Protein 4FKB (pdb70)

Radius of gyration: 30.32 Å; Cα contacts (8 Å, |Δi|>4): 1872; chains: 2; bounding box: 65×86×68 Å

Organism: Bacillus sp. (NCBI:txid1409)

CATH classification: 3.40.50.1820

InterPro domains:
  IPR029058 Alpha/Beta hydrolase fold [G3DSA:3.40.50.1820] (31-416)
  IPR029058 Alpha/Beta hydrolase fold [SSF53474] (33-397)
  IPR056304 Lipase-like, C-terminal domain [PF24708] (34-395)

Sequence (774 aa):
SLRANDAPIVLLHGFFTTGWGREEMMFGFKYWGGVRGDIEQWLNDNGYRTYTLAVGPLSSNWDRACEAYAQLVGGTVDYGAAHAAKHGHARFGRTYPGLLPELKRGGRIHIIAHSQGGQTARMLVSSLLENGSQEEREYAKAHNVSLSPLFEGGHHFVLSVTTIATPHDGTTLVNMVDFTDRFFDLLQKAVVLEAAAVASNVPYTSSEVYDFKLDQWGLRRQQPPGESFDHYFERLKRSPVWTSSTDTARYDLLSVSSGAEEKLNQQWVQASPPNTYYLSFSTERTYRGALTGNHYPELGMNAFSAVVVCAPFLGSYRNPTTLGIDDDRWLENDGIVNTVSMNGPKRRGSSDRIVPYDGTLKKGVWNDMGTYNVDHLEIIGVDPNPSSFDIRAFYLRRLAEQLASLRPSLRANDAPIVLLHGFTTGWGREEMMFGFKKYWGGVRGDIEEQWLLNDNGYRTYTLAVGPLSSSNWDRACEAYAQQLVGGTVDYGAAHAAKHGHARFGRRTYPGLLPELKKRRGGRIHIIAHSQQGGQTARMLVSSLLENGSQQEEREEYAKAHNVSLSPLFEEGGHHFVLSVTTIATPHDGTTLVNMMVVDDFTDRRFFDLQKAVLEAAAVASNVPYTSEVYDFKKLDDQWGLRRRQPGESFDHYFERLKRSPVWTSSTDTARYYDLSVVSSSGAEKKLNQQWVQASPPNTYYLSFSTERTYRGALTGNHHYPELLGMNAFSAVVCAPFLGSYRNPTLGIDDRWLENDGIVNTVSMNGPKRGSSDRIVPYDGTLKKKGVWNNDMMGTYNVVDHLEIIIGVDPNPSSFDIRRAFYLRLAEQQLASLRP

Solvent-accessible surface area: 28906 Å² total; per-residue (Å²): 112,159,121,40,13,121,15,10,5,0,0,0,2,0,7,11,0,6,14,69,164,32,0,136,32,34,32,8,8,0,10,80,70,31,30,0,17,74,28,0,53,99,70,54,41,116,5,52,29,0,15,0,0,0,0,0,4,1,32,0,0,0,2,7,0,25,4,13,0,6,17,33,63,2,16,6,2,17,6,18,3,50,138,26,0,0,30,45,104,20,64,98,49,130,17,72,6,59,94,13,142,230,40,46,113,0,2,0,0,0,2,2,1,0,0,0,0,0,4,6,0,0,8,0,0,41,92,8,14,114,108,4,86,101,62,10,185,83,101,140,58,76,53,12,64,1,0,88,12,72,59,51,11,0,4,0,0,0,0,0,0,0,0,0,1,0,0,0,4,23,66,17,147,52,6,39,59,65,4,0,40,6,0,46,27,2,0,129,43,10,95,3,38,24,108,58,76,40,139,65,63,13,2,22,4,21,2,52,2,12,65,30,130,17,48,139,58,12,18,0,45,106,4,0,67,84,0,23,170,8,20,0,4,20,0,46,5,0,3,51,30,14,1,15,8,71,1,0,59,108,6,1,104,107,0,88,20,6,94,69,0,17,1,0,0,1,5,0,27,22,8,118,156,10,112,163,90,3,24,23,71,35,46,168,41,12,6,75,34,0,25,117,40,2,0,61,42,0,0,47,55,84,38,117,126,77,37,2,61,71,163,10,0,56,0,0,0,1,0,0,12,24,0,0,37,0,0,74,62,35,24,90,24,150,48,18,106,82,98,54,86,26,75,80,18,16,0,1,36,14,29,76,61,75,6,0,6,15,0,0,0,0,4,28,74,13,131,106,18,92,5,102,49,11,0,38,84,0,1,74,28,1,8,38,6,181,64,114,162,114,42,12,125,19,24,5,0,0,0,3,0,7,8,0,5,14,72,166,29,0,133,26,39,43,7,9,0,10,82,69,30,25,0,19,76,41,0,37,105,63,52,47,133,1,39,30,0,14,0,0,0,0,0,5,1,32,0,2,0,2,5,0,33,4,11,0,9,21,30,63,1,18,4,2,18,4,20,6,65,153,52,61,16,45,43,104,16,77,95,45,129,15,70,4,51,85,13,126,178,63,26,50,0,2,0,0,0,2,2,2,0,0,0,0,0,4,6,0,6,4,0,3,53,82,7,14,116,105,4,59,92,61,9,157,83,102,142,61,78,45,11,74,1,0,96,12,74,73,75,8,1,1,0,0,0,0,0,0,0,0,0,2,0,0,0,4,26,70,23,144,82,7,36,55,79,4,0,42,5,0,50,30,3,0,137,40,9,94,4,41,25,110,56,64,52,147,61,85,10,4,22,4,18,2,66,7,33,61,33,146,25,66,133,65,11,16,0,43,108,5,0,66,76,0,25,173,6,55,0,3,88,31,84,5,0,2,80,69,15,2,17,8,79,1,0,60,131,6,1,113,100,0,89,22,1,89,67,0,16,1,0,0,8,4,0,27,19,9,14,132,10,47,89,97,17,26,20,26,26,16,30,46,11,6,76,35,0,24,116,38,2,0,61,48,0,0,48,56,95,37,109,131,85,27,2,53,88,133,6,0,56,0,0,0,1,0,1,11,34,0,0,36,0,0,74,53,26,27,95,24,153,44,12,107,86,94,53,88,27,74,101,19,20,0,0,36,24,28,76,64,76,6,0,6,15,0,0,0,0,4,27,76,12,128,101,16,89,5,110,28,4,0,30,127,2,1,31,48,0,7,32,6,189,100

Foldseek 3Di:
DDFAFLAAEEEAEALAAADCPFLVRQHLQAGPNDHLCVLCVVVPRHYYYDTAQSKFFLLQRLQSVVCQAQWAWRASAPVVCVVLVWARTADTHGHPHNVLVPAAAHEYEYEEQRLLSVLVNQLLQAAAAVVRVVVCVVVVHDGDNSRVHPRHRYAAYEYEAYQLLAFCCLVDPPSLVLVLVVVQVLSVLSVHHQQAQAQDQRGFSRVVRQPAGAHSRGGNVRRSVVVSVGCCNVPCRTSSVCRHNVNSLVSQLRRAADQNYFYEWEFEFAWDADPPPLFTAGHPQQRVSLRPPPLNCQRDDADVVVPRDSQQRTAQSTHRRVSTQHRDRNHPAAGDDADPDTHGRHYHYPYYYHHHSSVQSNSGPDPVDPNSVVSVVVSVVVSRDND/DDFADQAAEEEAEALAADACPFLVRQHLQAGPNDHQCVLCVVVPHHYYYDDAQSKFFLLQRLLRVVCQAQWFWRASFPVVCVVLVWARTAGTHGHPHNCLVVPHAYEYEYEEQRLLSVLVNQLLQAAAAPRRVVVCVVVVHDGDNSRHHPGDHYQAYEYEAYQLLAFCLLVDVPSLVLVLVVVQVLSVLSVHHQQDQDPDQRGFSRVVRQPAGQDRVGGNVRSSVVVCVGCSNVPCRTSSVCRHSVNSLVSQLRRAFDQNYFYEWEFEFAWDQDDPPRFTAGHPQQPPSLRPPPLNCQRPDADVVVPRHNQQRTAQSHHGRVSTQHNDRNHPAAGDDADPDTHGRHYHYPYYYHHHSSCLSNSGPDPVDPNSCVSNVVSVVVSRDND

B-factor: mean 15.1, std 11.6, range [3.31, 125.39]

Structure (mmCIF, N/CA/C/O backbone):
data_4FKB
#
_entry.id   4FKB
#
_cell.length_a   117.824
_cell.length_b   81.001
_cell.length_c   99.529
_cell.angle_alpha   90.00
_cell.angle_beta   96.69
_cell.angle_gamma   90.00
#
_symmetry.space_group_name_H-M   'C 1 2 1'
#
loop_
_entity.id
_entity.type
_entity.pdbx_description
1 polymer 'Thermostable organic solvent tolerant lipase'
2 non-polymer 'ZINC ION'
3 non-polymer GLYCEROL
4 non-polymer 'SODIUM ION'
5 non-polymer 'CHLORIDE ION'
6 non-polymer 'CALCIUM ION'
7 water water
#
loop_
_atom_site.group_PDB
_atom_site.id
_atom_site.type_symbol
_atom_site.label_atom_id
_atom_site.label_alt_id
_atom_site.label_comp_id
_atom_site.label_asym_id
_atom_site.label_entity_id
_atom_site.label_seq_id
_atom_site.pdbx_PDB_ins_code
_atom_site.Cartn_x
_atom_site.Cartn_y
_atom_site.Cartn_z
_atom_site.occupancy
_atom_site.B_iso_or_equiv
_atom_site.auth_seq_id
_atom_site.auth_comp_id
_atom_site.auth_asym_id
_atom_site.auth_atom_id
_atom_site.pdbx_PDB_model_num
ATOM 1 N N . SER A 1 2 ? 6.254 -49.697 41.115 1.00 30.73 2 SER A N 1
ATOM 2 C CA . SER A 1 2 ? 7.736 -49.767 41.265 1.00 24.22 2 SER A CA 1
ATOM 3 C C . SER A 1 2 ? 8.120 -49.628 42.741 1.00 22.43 2 SER A C 1
ATOM 4 O O . SER A 1 2 ? 7.339 -49.175 43.584 1.00 27.36 2 SER A O 1
ATOM 7 N N . LEU A 1 3 ? 9.348 -50.035 43.033 1.00 19.21 3 LEU A N 1
ATOM 8 C CA . LEU A 1 3 ? 9.916 -49.953 44.369 1.00 18.77 3 LEU A CA 1
ATOM 9 C C . LEU A 1 3 ? 10.516 -48.572 44.576 1.00 17.92 3 LEU A C 1
ATOM 10 O O . LEU A 1 3 ? 11.041 -47.943 43.659 1.00 21.64 3 LEU A O 1
ATOM 15 N N . ARG A 1 4 ? 10.378 -48.097 45.808 1.00 16.14 4 ARG A N 1
ATOM 16 C CA . ARG A 1 4 ? 11.040 -46.859 46.196 1.00 16.01 4 ARG A CA 1
ATOM 17 C C . ARG A 1 4 ? 12.565 -47.141 46.361 1.00 14.95 4 ARG A C 1
ATOM 18 O O . ARG A 1 4 ? 12.939 -48.155 47.048 1.00 15.82 4 ARG A O 1
ATOM 26 N N . ALA A 1 5 ? 13.453 -46.281 45.836 1.00 13.70 5 ALA A N 1
ATOM 27 C CA . ALA A 1 5 ? 14.909 -46.496 45.925 1.00 12.87 5 ALA A CA 1
ATOM 28 C C . ALA A 1 5 ? 15.593 -45.251 46.517 1.00 14.64 5 ALA A C 1
ATOM 29 O O . ALA A 1 5 ? 16.822 -45.242 46.687 1.00 17.68 5 ALA A O 1
ATOM 31 N N . ASN A 1 6 ? 14.815 -44.236 46.867 1.00 13.18 6 ASN A N 1
ATOM 32 C CA . ASN A 1 6 ? 15.465 -43.058 47.515 1.00 14.01 6 ASN A CA 1
ATOM 33 C C . ASN A 1 6 ? 14.394 -42.394 48.364 1.00 14.86 6 ASN A C 1
ATOM 34 O O . ASN A 1 6 ? 13.156 -42.639 48.153 1.00 17.26 6 ASN A O 1
ATOM 39 N N . ASP A 1 7 ? 14.825 -41.515 49.275 1.00 15.19 7 ASP A N 1
ATOM 40 C CA . ASP A 1 7 ? 13.911 -40.814 50.190 1.00 17.47 7 ASP A CA 1
ATOM 41 C C . ASP A 1 7 ? 13.915 -39.314 49.899 1.00 16.24 7 ASP A C 1
ATOM 42 O O . ASP A 1 7 ? 13.489 -38.525 50.772 1.00 19.11 7 ASP A O 1
ATOM 47 N N . ALA A 1 8 ? 14.311 -38.871 48.717 1.00 15.84 8 ALA A N 1
ATOM 48 C CA . ALA A 1 8 ? 14.549 -37.411 48.440 1.00 15.13 8 ALA A CA 1
ATOM 49 C C . ALA A 1 8 ? 13.184 -36.709 48.297 1.00 14.31 8 ALA A C 1
ATOM 50 O O . ALA A 1 8 ? 12.242 -37.223 47.617 1.00 13.74 8 ALA A O 1
ATOM 52 N N . PRO A 1 9 ? 12.975 -35.576 49.019 1.00 14.49 9 PRO A N 1
ATOM 53 C CA . PRO A 1 9 ? 11.687 -34.856 48.718 1.00 13.42 9 PRO A CA 1
ATOM 54 C C . PRO A 1 9 ? 11.723 -34.157 47.389 1.00 11.68 9 PRO A C 1
ATOM 55 O O . PRO A 1 9 ? 12.773 -33.996 46.780 1.00 13.74 9 PRO A O 1
ATOM 59 N N . ILE A 1 10 ? 10.551 -33.793 46.948 1.00 11.52 10 ILE A N 1
ATOM 60 C CA . ILE A 1 10 ? 10.340 -33.077 45.658 1.00 10.33 10 ILE A CA 1
ATOM 61 C C . ILE A 1 10 ? 10.292 -31.602 46.007 1.00 10.13 10 ILE A C 1
ATOM 62 O O . ILE A 1 10 ? 9.698 -31.185 47.014 1.00 11.41 10 ILE A O 1
ATOM 67 N N . VAL A 1 11 ? 10.881 -30.788 45.137 1.00 9.05 11 VAL A N 1
ATOM 68 C CA . VAL A 1 11 ? 10.858 -29.319 45.278 1.00 9.78 11 VAL A CA 1
ATOM 69 C C . VAL A 1 11 ? 10.315 -28.759 43.937 1.00 8.88 11 VAL A C 1
ATOM 70 O O . VAL A 1 11 ? 10.874 -29.049 42.888 1.00 8.54 11 VAL A O 1
ATOM 74 N N . LEU A 1 12 ? 9.201 -28.015 44.005 1.00 8.59 12 LEU A N 1
ATOM 75 C CA . LEU A 1 12 ? 8.524 -27.414 42.834 1.00 7.94 12 LEU A CA 1
ATOM 76 C C . LEU A 1 12 ? 9.081 -26.051 42.530 1.00 7.15 12 LEU A C 1
ATOM 77 O O . LEU A 1 12 ? 9.254 -25.214 43.426 1.00 8.93 12 LEU A O 1
ATOM 82 N N . LEU A 1 13 ? 9.287 -25.789 41.235 1.00 7.27 13 LEU A N 1
ATOM 83 C CA . LEU A 1 13 ? 9.900 -24.489 40.838 1.00 6.99 13 LEU A CA 1
ATOM 84 C C . LEU A 1 13 ? 9.234 -23.958 39.584 1.00 7.21 13 LEU A C 1
ATOM 85 O O . LEU A 1 13 ? 9.318 -24.564 38.495 1.00 7.79 13 LEU A O 1
ATOM 90 N N . HIS A 1 14 ? 8.594 -22.787 39.734 1.00 6.78 14 HIS A N 1
ATOM 91 C CA . HIS A 1 14 ? 7.829 -22.099 38.671 1.00 5.90 14 HIS A CA 1
ATOM 92 C C . HIS A 1 14 ? 8.752 -21.413 37.618 1.00 6.76 14 HIS A C 1
ATOM 93 O O . HIS A 1 14 ? 10.008 -21.345 37.733 1.00 6.36 14 HIS A O 1
ATOM 100 N N . GLY A 1 15 ? 8.072 -20.856 36.578 1.00 6.24 15 GLY A N 1
ATOM 101 C CA . GLY A 1 15 ? 8.746 -20.180 35.474 1.00 6.51 15 GLY A CA 1
ATOM 102 C C . GLY A 1 15 ? 8.748 -18.690 35.603 1.00 5.75 15 GLY A C 1
ATOM 103 O O . GLY A 1 15 ? 9.006 -18.096 36.666 1.00 6.98 15 GLY A O 1
ATOM 104 N N . PHE A 1 16 ? 8.467 -18.007 34.474 1.00 5.85 16 PHE A N 1
ATOM 105 C CA A PHE A 1 16 ? 8.527 -16.555 34.452 0.50 6.05 16 PHE A CA 1
ATOM 106 C CA B PHE A 1 16 ? 8.494 -16.537 34.362 0.50 6.74 16 PHE A CA 1
ATOM 107 C C . PHE A 1 16 ? 7.217 -15.931 34.923 1.00 7.47 16 PHE A C 1
ATOM 108 O O . PHE A 1 16 ? 7.083 -14.681 34.992 1.00 7.78 16 PHE A O 1
ATOM 123 N N . THR A 1 17 ? 6.263 -16.751 35.359 1.00 7.75 17 THR A N 1
ATOM 124 C CA A THR A 1 17 ? 5.347 -16.261 36.399 0.50 8.47 17 THR A CA 1
ATOM 125 C CA B THR A 1 17 ? 5.176 -16.372 36.304 0.50 8.22 17 THR A CA 1
ATOM 126 C C . THR A 1 17 ? 5.390 -17.311 37.496 1.00 6.93 17 THR A C 1
ATOM 127 O O . THR A 1 17 ? 5.892 -18.451 37.323 1.00 7.90 17 THR A O 1
ATOM 134 N N . GLY A 1 18 ? 4.908 -16.946 38.690 1.00 8.69 18 GLY A N 1
ATOM 135 C CA . GLY A 1 18 ? 4.998 -17.886 39.832 1.00 8.46 18 GLY A CA 1
ATOM 136 C C . GLY A 1 18 ? 5.134 -17.149 41.107 1.00 8.94 18 GLY A C 1
ATOM 137 O O . GLY A 1 18 ? 5.623 -16.029 41.153 1.00 9.57 18 GLY A O 1
ATOM 138 N N . TRP A 1 19 ? 4.646 -17.826 42.184 1.00 9.34 19 TRP A N 1
ATOM 139 C CA . TRP A 1 19 ? 4.455 -17.060 43.457 1.00 8.44 19 TRP A CA 1
ATOM 140 C C . TRP A 1 19 ? 4.289 -18.103 44.543 1.00 9.11 19 TRP A C 1
ATOM 141 O O . TRP A 1 19 ? 3.983 -19.295 44.282 1.00 9.70 19 TRP A O 1
ATOM 152 N N . GLY A 1 20 ? 4.525 -17.672 45.779 1.00 9.81 20 GLY A N 1
ATOM 153 C CA . GLY A 1 20 ? 4.481 -18.603 46.910 1.00 10.55 20 GLY A CA 1
ATOM 154 C C . GLY A 1 20 ? 3.064 -19.008 47.307 1.00 9.99 20 GLY A C 1
ATOM 155 O O . GLY A 1 20 ? 2.056 -18.440 46.873 1.00 10.88 20 GLY A O 1
ATOM 156 N N . ARG A 1 21 ? 3.016 -20.043 48.162 1.00 10.18 21 ARG A N 1
ATOM 157 C CA . ARG A 1 21 ? 1.756 -20.649 48.521 1.00 11.92 21 ARG A CA 1
ATOM 158 C C . ARG A 1 21 ? 0.739 -19.729 49.180 1.00 11.48 21 ARG A C 1
ATOM 159 O O . ARG A 1 21 ? -0.500 -19.905 49.054 1.00 14.30 21 ARG A O 1
ATOM 167 N N . GLU A 1 22 ? 1.263 -18.707 49.864 1.00 12.82 22 GLU A N 1
ATOM 168 C CA . GLU A 1 22 ? 0.356 -17.741 50.496 1.00 12.95 22 GLU A CA 1
ATOM 169 C C . GLU A 1 22 ? 0.019 -16.531 49.641 1.00 12.75 22 GLU A C 1
ATOM 170 O O . GLU A 1 22 ? -0.843 -15.721 50.007 1.00 15.45 22 GLU A O 1
ATOM 176 N N . GLU A 1 23 ? 0.658 -16.393 48.481 1.00 10.60 23 GLU A N 1
ATOM 177 C CA . GLU A 1 23 ? 0.364 -15.304 47.571 1.00 10.39 23 GLU A CA 1
ATOM 178 C C . GLU A 1 23 ? -0.849 -15.590 46.721 1.00 9.49 23 GLU A C 1
ATOM 179 O O . GLU A 1 23 ? -1.375 -16.711 46.750 1.00 10.52 23 GLU A O 1
ATOM 185 N N . MET A 1 24 ? -1.284 -14.574 45.971 1.00 11.01 24 MET A N 1
ATOM 186 C CA A MET A 1 24 ? -2.387 -14.693 44.988 0.50 10.45 24 MET A CA 1
ATOM 187 C CA B MET A 1 24 ? -2.371 -14.761 44.968 0.50 10.19 24 MET A CA 1
ATOM 188 C C . MET A 1 24 ? -3.661 -15.221 45.649 1.00 11.53 24 MET A C 1
ATOM 189 O O . MET A 1 24 ? -4.398 -15.989 45.020 1.00 11.97 24 MET A O 1
ATOM 198 N N . PHE A 1 25 ? -3.872 -14.770 46.911 1.00 11.50 25 PHE A N 1
ATOM 199 C CA . PHE A 1 25 ? -5.074 -15.203 47.649 1.00 12.04 25 PHE A CA 1
ATOM 200 C C . PHE A 1 25 ? -5.184 -16.706 47.723 1.00 12.39 25 PHE A C 1
ATOM 201 O O . PHE A 1 25 ? -6.312 -17.258 47.897 1.00 15.63 25 PHE A O 1
ATOM 209 N N . GLY A 1 26 ? -4.047 -17.394 47.755 1.00 10.53 26 GLY A N 1
ATOM 210 C CA . GLY A 1 26 ? -4.005 -18.870 47.920 1.00 12.63 26 GLY A CA 1
ATOM 211 C C . GLY A 1 26 ? -4.203 -19.647 46.602 1.00 11.31 26 GLY A C 1
ATOM 212 O O . GLY A 1 26 ? -4.172 -20.885 46.632 1.00 13.58 26 GLY A O 1
ATOM 213 N N . PHE A 1 27 ? -4.480 -18.941 45.456 1.00 12.30 27 PHE A N 1
ATOM 214 C CA . PHE A 1 27 ? -4.566 -19.686 44.158 1.00 10.74 27 PHE A CA 1
ATOM 215 C C . PHE A 1 27 ? -3.193 -20.155 43.836 1.00 10.23 27 PHE A C 1
ATOM 216 O O . PHE A 1 27 ? -2.255 -19.357 43.786 1.00 11.02 27 PHE A O 1
ATOM 224 N N . LYS A 1 28 ? -3.051 -21.467 43.712 1.00 11.09 28 LYS A N 1
ATOM 225 C CA . LYS A 1 28 ? -1.714 -22.031 43.592 1.00 10.28 28 LYS A CA 1
ATOM 226 C C . LYS A 1 28 ? -1.188 -21.994 42.143 1.00 8.83 28 LYS A C 1
ATOM 227 O O . LYS A 1 28 ? -1.897 -22.359 41.202 1.00 10.33 28 LYS A O 1
ATOM 233 N N . TYR A 1 29 ? 0.083 -21.602 41.955 1.00 8.73 29 TYR A N 1
ATOM 234 C CA . TYR A 1 29 ? 0.684 -21.779 40.627 1.00 7.73 29 TYR A CA 1
ATOM 235 C C . TYR A 1 29 ? 0.679 -23.250 40.278 1.00 8.24 29 TYR A C 1
ATOM 236 O O . TYR A 1 29 ? 0.358 -23.688 39.150 1.00 8.99 29 TYR A O 1
ATOM 245 N N . TRP A 1 30 ? 1.093 -24.101 41.277 1.00 7.66 30 TRP A N 1
ATOM 246 C CA . TRP A 1 30 ? 1.145 -25.548 41.048 1.00 8.75 30 TRP A CA 1
ATOM 247 C C . TRP A 1 30 ? -0.222 -26.101 41.361 1.00 8.16 30 TRP A C 1
ATOM 248 O O . TRP A 1 30 ? -0.487 -26.618 42.464 1.00 9.31 30 TRP A O 1
ATOM 259 N N . GLY A 1 31 ? -1.161 -26.022 40.410 1.00 9.35 31 GLY A N 1
ATOM 260 C CA . GLY A 1 31 ? -2.496 -26.662 40.481 1.00 10.18 31 GLY A CA 1
ATOM 261 C C . GLY A 1 31 ? -3.593 -25.747 40.058 1.00 10.16 31 GLY A C 1
ATOM 262 O O . GLY A 1 31 ? -4.627 -26.254 39.525 1.00 11.59 31 GLY A O 1
ATOM 263 N N . GLY A 1 32 ? -3.478 -24.460 40.302 1.00 9.85 32 GLY A N 1
ATOM 264 C CA . GLY A 1 32 ? -4.427 -23.477 39.754 1.00 10.36 32 GLY A CA 1
ATOM 265 C C . GLY A 1 32 ? -5.864 -23.825 40.031 1.00 11.01 32 GLY A C 1
ATOM 266 O O . GLY A 1 32 ? -6.310 -24.014 41.193 1.00 13.72 32 GLY A O 1
ATOM 267 N N . VAL A 1 33 ? -6.699 -23.814 39.004 1.00 10.78 33 VAL A N 1
ATOM 268 C CA . VAL A 1 33 ? -8.133 -24.116 39.198 1.00 13.26 33 VAL A CA 1
ATOM 269 C C . VAL A 1 33 ? -8.367 -25.587 39.499 1.00 12.72 33 VAL A C 1
ATOM 270 O O . VAL A 1 33 ? -9.541 -25.962 39.816 1.00 16.81 33 VAL A O 1
ATOM 274 N N . ARG A 1 34 ? -7.390 -26.487 39.322 1.00 13.34 34 ARG A N 1
ATOM 275 C CA . ARG A 1 34 ? -7.568 -27.949 39.493 1.00 14.27 34 ARG A CA 1
ATOM 276 C C . ARG A 1 34 ? -7.312 -28.350 40.975 1.00 15.54 34 ARG A C 1
ATOM 277 O O . ARG A 1 34 ? -7.801 -29.403 41.353 1.00 18.62 34 ARG A O 1
ATOM 285 N N . GLY A 1 35 ? -6.622 -27.532 41.765 1.00 16.76 35 GLY A N 1
ATOM 286 C CA . GLY A 1 35 ? -6.344 -27.929 43.160 1.00 16.75 35 GLY A CA 1
ATOM 287 C C . GLY A 1 35 ? -4.895 -27.503 43.532 1.00 13.61 35 GLY A C 1
ATOM 288 O O . GLY A 1 35 ? -4.355 -26.542 42.989 1.00 16.14 35 GLY A O 1
ATOM 289 N N . ASP A 1 36 ? -4.279 -28.293 44.379 1.00 13.70 36 ASP A N 1
ATOM 290 C CA . ASP A 1 36 ? -3.014 -28.008 45.019 1.00 12.82 36 ASP A CA 1
ATOM 291 C C . ASP A 1 36 ? -2.116 -29.249 44.807 1.00 12.03 36 ASP A C 1
ATOM 292 O O . ASP A 1 36 ? -2.195 -30.262 45.559 1.00 13.78 36 ASP A O 1
ATOM 297 N N . ILE A 1 37 ? -1.248 -29.222 43.780 1.00 10.78 37 ILE A N 1
ATOM 298 C CA . ILE A 1 37 ? -0.408 -30.343 43.448 1.00 11.25 37 ILE A CA 1
ATOM 299 C C . ILE A 1 37 ? 0.517 -30.730 44.601 1.00 11.92 37 ILE A C 1
ATOM 300 O O . ILE A 1 37 ? 0.735 -31.931 44.888 1.00 12.18 37 ILE A O 1
ATOM 305 N N . GLU A 1 38 ? 1.119 -29.760 45.254 1.00 11.48 38 GLU A N 1
ATOM 306 C CA . GLU A 1 38 ? 1.985 -30.072 46.421 1.00 11.96 38 GLU A CA 1
ATOM 307 C C . GLU A 1 38 ? 1.183 -30.854 47.452 1.00 13.29 38 GLU A C 1
ATOM 308 O O . GLU A 1 38 ? 1.725 -31.830 48.014 1.00 14.01 38 GLU A O 1
ATOM 314 N N . GLN A 1 39 ? -0.063 -30.452 47.733 1.00 11.85 39 GLN A N 1
ATOM 315 C CA . GLN A 1 39 ? -0.860 -31.228 48.721 1.00 14.04 39 GLN A CA 1
ATOM 316 C C . GLN A 1 39 ? -1.170 -32.665 48.230 1.00 14.70 39 GLN A C 1
ATOM 317 O O . GLN A 1 39 ? -1.147 -33.592 49.047 1.00 16.49 39 GLN A O 1
ATOM 323 N N . TRP A 1 40 ? -1.484 -32.842 46.950 1.00 14.12 40 TRP A N 1
ATOM 324 C CA . TRP A 1 40 ? -1.731 -34.199 46.408 1.00 15.87 40 TRP A CA 1
ATOM 325 C C . TRP A 1 40 ? -0.538 -35.057 46.661 1.00 14.97 40 TRP A C 1
ATOM 326 O O . TRP A 1 40 ? -0.629 -36.198 47.094 1.00 16.39 40 TRP A O 1
ATOM 337 N N . LEU A 1 41 ? 0.664 -34.533 46.382 1.00 13.01 41 LEU A N 1
ATOM 338 C CA . LEU A 1 41 ? 1.898 -35.342 46.541 1.00 14.38 41 LEU A CA 1
ATOM 339 C C . LEU A 1 41 ? 2.084 -35.621 48.024 1.00 14.23 41 LEU A C 1
ATOM 340 O O . LEU A 1 41 ? 2.260 -36.833 48.366 1.00 16.40 41 LEU A O 1
ATOM 345 N N . ASN A 1 42 ? 2.009 -34.594 48.916 1.00 12.55 42 ASN A N 1
ATOM 346 C CA . ASN A 1 42 ? 2.180 -34.886 50.358 1.00 13.32 42 ASN A CA 1
ATOM 347 C C . ASN A 1 42 ? 1.182 -35.925 50.785 1.00 14.86 42 ASN A C 1
ATOM 348 O O . ASN A 1 42 ? 1.545 -36.854 51.598 1.00 17.76 42 ASN A O 1
ATOM 353 N N . ASP A 1 43 ? -0.064 -35.788 50.387 1.00 15.51 43 ASP A N 1
ATOM 354 C CA . ASP A 1 43 ? -1.166 -36.675 50.890 1.00 16.96 43 ASP A CA 1
ATOM 355 C C . ASP A 1 43 ? -0.968 -38.118 50.473 1.00 17.53 43 ASP A C 1
ATOM 356 O O . ASP A 1 43 ? -1.501 -38.978 51.125 1.00 19.86 43 ASP A O 1
ATOM 361 N N . ASN A 1 44 ? -0.229 -38.348 49.394 1.00 16.59 44 ASN A N 1
ATOM 362 C CA . ASN A 1 44 ? 0.039 -39.667 48.850 1.00 15.72 44 ASN A CA 1
ATOM 363 C C . ASN A 1 44 ? 1.430 -40.126 49.259 1.00 17.22 44 ASN A C 1
ATOM 364 O O . ASN A 1 44 ? 1.990 -41.123 48.673 1.00 20.27 44 ASN A O 1
ATOM 369 N N . GLY A 1 45 ? 2.060 -39.405 50.194 1.00 16.99 45 GLY A N 1
ATOM 370 C CA . GLY A 1 45 ? 3.361 -39.870 50.742 1.00 17.90 45 GLY A CA 1
ATOM 371 C C . GLY A 1 45 ? 4.626 -39.468 50.050 1.00 16.73 45 GLY A C 1
ATOM 372 O O . GLY A 1 45 ? 5.676 -40.063 50.280 1.00 19.19 45 GLY A O 1
ATOM 373 N N . TYR A 1 46 ? 4.487 -38.506 49.149 1.00 15.91 46 TYR A N 1
ATOM 374 C CA . TYR A 1 46 ? 5.633 -37.902 48.469 1.00 16.62 46 TYR A CA 1
ATOM 375 C C . TYR A 1 46 ? 5.938 -36.505 49.065 1.00 14.49 46 TYR A C 1
ATOM 376 O O . TYR A 1 46 ? 5.258 -35.528 48.681 1.00 16.62 46 TYR A O 1
ATOM 385 N N . ARG A 1 47 ? 6.911 -36.395 49.997 1.00 14.35 47 ARG A N 1
ATOM 386 C CA . ARG A 1 47 ? 7.092 -35.111 50.669 1.00 14.49 47 ARG A CA 1
ATOM 387 C C . ARG A 1 47 ? 7.542 -34.064 49.641 1.00 13.78 47 ARG A C 1
ATOM 388 O O . ARG A 1 47 ? 8.428 -34.362 48.885 1.00 15.62 47 ARG A O 1
ATOM 396 N N . THR A 1 48 ? 6.838 -32.920 49.625 1.00 13.60 48 THR A N 1
ATOM 397 C CA . THR A 1 48 ? 7.030 -31.988 48.534 1.00 11.38 48 THR A CA 1
ATOM 398 C C . THR A 1 48 ? 7.004 -30.576 49.109 1.00 12.38 48 THR A C 1
ATOM 399 O O . THR A 1 48 ? 6.155 -30.294 50.031 1.00 12.31 48 THR A O 1
ATOM 403 N N . TYR A 1 49 ? 7.887 -29.697 48.607 1.00 10.73 49 TYR A N 1
ATOM 404 C CA . TYR A 1 49 ? 7.894 -28.317 48.995 1.00 9.40 49 TYR A CA 1
ATOM 405 C C . TYR A 1 49 ? 7.828 -27.470 47.735 1.00 9.68 49 TYR A C 1
ATOM 406 O O . TYR A 1 49 ? 8.104 -27.982 46.645 1.00 11.00 49 TYR A O 1
ATOM 415 N N . THR A 1 50 ? 7.631 -26.171 47.930 1.00 10.05 50 THR A N 1
ATOM 416 C CA . THR A 1 50 ? 7.517 -25.215 46.782 1.00 8.47 50 THR A CA 1
ATOM 417 C C . THR A 1 50 ? 8.484 -24.096 47.017 1.00 9.12 50 THR A C 1
ATOM 418 O O . THR A 1 50 ? 8.520 -23.440 48.092 1.00 11.47 50 THR A O 1
ATOM 422 N N . LEU A 1 51 ? 9.233 -23.736 45.937 1.00 9.76 51 LEU A N 1
ATOM 423 C CA . LEU A 1 51 ? 10.081 -22.522 45.970 1.00 8.38 51 LEU A CA 1
ATOM 424 C C . LEU A 1 51 ? 9.353 -21.367 45.273 1.00 9.42 51 LEU A C 1
ATOM 425 O O . LEU A 1 51 ? 8.471 -21.586 44.439 1.00 9.91 51 LEU A O 1
ATOM 430 N N . ALA A 1 52 ? 9.689 -20.109 45.628 1.00 8.40 52 ALA A N 1
ATOM 431 C CA . ALA A 1 52 ? 9.115 -18.961 44.979 1.00 8.71 52 ALA A CA 1
ATOM 432 C C . ALA A 1 52 ? 10.211 -17.986 44.815 1.00 8.40 52 ALA A C 1
ATOM 433 O O . ALA A 1 52 ? 10.728 -17.414 45.825 1.00 11.08 52 ALA A O 1
ATOM 435 N N . VAL A 1 53 ? 10.643 -17.764 43.581 1.00 7.35 53 VAL A N 1
ATOM 436 C CA . VAL A 1 53 ? 11.834 -16.940 43.307 1.00 7.88 53 VAL A CA 1
ATOM 437 C C . VAL A 1 53 ? 11.377 -15.792 42.365 1.00 6.89 53 VAL A C 1
ATOM 438 O O . VAL A 1 53 ? 10.210 -15.784 41.895 1.00 7.75 53 VAL A O 1
ATOM 442 N N . GLY A 1 54 ? 12.262 -14.854 42.055 1.00 7.70 54 GLY A N 1
ATOM 443 C CA . GLY A 1 54 ? 11.778 -13.752 41.178 1.00 6.48 54 GLY A CA 1
ATOM 444 C C . GLY A 1 54 ? 11.320 -14.268 39.810 1.00 6.66 54 GLY A C 1
ATOM 445 O O . GLY A 1 54 ? 12.101 -14.889 39.066 1.00 7.80 54 GLY A O 1
ATOM 446 N N . PRO A 1 55 ? 10.038 -14.025 39.414 1.00 6.47 55 PRO A N 1
ATOM 447 C CA . PRO A 1 55 ? 9.584 -14.547 38.138 1.00 7.46 55 PRO A CA 1
ATOM 448 C C . PRO A 1 55 ? 10.321 -13.944 36.939 1.00 6.42 55 PRO A C 1
ATOM 449 O O . PRO A 1 55 ? 10.525 -14.647 35.943 1.00 7.22 55 PRO A O 1
ATOM 453 N N . LEU A 1 56 ? 10.682 -12.665 37.025 1.00 6.26 56 LEU A N 1
ATOM 454 C CA . LEU A 1 56 ? 11.279 -11.971 35.864 1.00 6.93 56 LEU A CA 1
ATOM 455 C C . LEU A 1 56 ? 12.778 -11.915 35.971 1.00 6.66 56 LEU A C 1
ATOM 456 O O . LEU A 1 56 ? 13.423 -11.380 35.050 1.00 6.76 56 LEU A O 1
ATOM 461 N N . SER A 1 57 ? 13.395 -12.391 37.016 1.00 6.24 57 SER A N 1
ATOM 462 C CA . SER A 1 57 ? 14.824 -12.262 37.281 1.00 6.64 57 SER A CA 1
ATOM 463 C C . SER A 1 57 ? 15.616 -13.271 36.403 1.00 6.22 57 SER A C 1
ATOM 464 O O . SER A 1 57 ? 15.007 -14.243 35.928 1.00 7.04 57 SER A O 1
ATOM 467 N N . SER A 1 58 ? 16.913 -13.098 36.221 1.00 6.56 58 SER A N 1
ATOM 468 C CA . SER A 1 58 ? 17.710 -14.054 35.444 1.00 5.84 58 SER A CA 1
ATOM 469 C C . SER A 1 58 ? 17.706 -15.410 36.172 1.00 5.22 58 SER A C 1
ATOM 470 O O . SER A 1 58 ? 17.448 -15.561 37.363 1.00 5.67 58 SER A O 1
ATOM 473 N N . ASN A 1 59 ? 18.005 -16.446 35.368 1.00 6.02 59 ASN A N 1
ATOM 474 C CA . ASN A 1 59 ? 18.142 -17.757 35.992 1.00 6.57 59 ASN A CA 1
ATOM 475 C C . ASN A 1 59 ? 19.260 -17.764 37.037 1.00 5.47 59 ASN A C 1
ATOM 476 O O . ASN A 1 59 ? 19.078 -18.447 38.042 1.00 6.23 59 ASN A O 1
ATOM 481 N N . TRP A 1 60 ? 20.331 -16.977 36.828 1.00 5.72 60 TRP A N 1
ATOM 482 C CA . TRP A 1 60 ? 21.376 -16.922 37.839 1.00 5.58 60 TRP A CA 1
ATOM 483 C C . TRP A 1 60 ? 20.785 -16.373 39.162 1.00 5.29 60 TRP A C 1
ATOM 484 O O . TRP A 1 60 ? 20.947 -16.968 40.239 1.00 6.16 60 TRP A O 1
ATOM 495 N N . ASP A 1 61 ? 20.065 -15.250 39.057 1.00 5.35 61 ASP A N 1
ATOM 496 C CA . ASP A 1 61 ? 19.509 -14.648 40.306 1.00 5.86 61 ASP A CA 1
ATOM 497 C C . ASP A 1 61 ? 18.600 -15.651 40.977 1.00 5.98 61 ASP A C 1
ATOM 498 O O . ASP A 1 61 ? 18.626 -15.849 42.228 1.00 6.55 61 ASP A O 1
ATOM 503 N N . ARG A 1 62 ? 17.734 -16.291 40.166 1.00 6.36 62 ARG A N 1
ATOM 504 C CA . ARG A 1 62 ? 16.782 -17.266 40.720 1.00 5.38 62 ARG A CA 1
ATOM 505 C C . ARG A 1 62 ? 17.465 -18.455 41.311 1.00 6.23 62 ARG A C 1
ATOM 506 O O . ARG A 1 62 ? 16.985 -19.010 42.347 1.00 7.04 62 ARG A O 1
ATOM 514 N N . ALA A 1 63 ? 18.559 -18.933 40.734 1.00 5.90 63 ALA A N 1
ATOM 515 C CA . ALA A 1 63 ? 19.303 -20.061 41.296 1.00 6.26 63 ALA A CA 1
ATOM 516 C C . ALA A 1 63 ? 19.882 -19.662 42.643 1.00 6.02 63 ALA A C 1
ATOM 517 O O . ALA A 1 63 ? 19.896 -20.510 43.601 1.00 7.38 63 ALA A O 1
ATOM 519 N N . CYS A 1 64 ? 20.427 -18.452 42.790 1.00 6.06 64 CYS A N 1
ATOM 520 C CA . CYS A 1 64 ? 20.952 -17.993 44.084 1.00 6.66 64 CYS A CA 1
ATOM 521 C C . CYS A 1 64 ? 19.857 -17.867 45.080 1.00 6.59 64 CYS A C 1
ATOM 522 O O . CYS A 1 64 ? 20.028 -18.289 46.255 1.00 7.98 64 CYS A O 1
ATOM 525 N N . GLU A 1 65 ? 18.677 -17.442 44.676 1.00 6.31 65 GLU A N 1
ATOM 526 C CA . GLU A 1 65 ? 17.507 -17.337 45.581 1.00 7.72 65 GLU A CA 1
ATOM 527 C C . GLU A 1 65 ? 17.089 -18.769 46.005 1.00 7.54 65 GLU A C 1
ATOM 528 O O . GLU A 1 65 ? 16.753 -18.995 47.159 1.00 9.20 65 GLU A O 1
ATOM 534 N N . ALA A 1 66 ? 16.982 -19.686 45.021 1.00 7.57 66 ALA A N 1
ATOM 535 C CA . ALA A 1 66 ? 16.600 -21.101 45.316 1.00 7.72 66 ALA A CA 1
ATOM 536 C C . ALA A 1 66 ? 17.569 -21.719 46.305 1.00 7.74 66 ALA A C 1
ATOM 537 O O . ALA A 1 66 ? 17.130 -22.406 47.240 1.00 9.45 66 ALA A O 1
ATOM 539 N N . TYR A 1 67 ? 18.858 -21.480 46.130 1.00 6.38 67 TYR A N 1
ATOM 540 C CA . TYR A 1 67 ? 19.817 -22.063 47.038 1.00 8.12 67 TYR A CA 1
ATOM 541 C C . TYR A 1 67 ? 19.573 -21.573 48.483 1.00 8.59 67 TYR A C 1
ATOM 542 O O . TYR A 1 67 ? 19.496 -22.398 49.395 1.00 8.69 67 TYR A O 1
ATOM 551 N N . ALA A 1 68 ? 19.402 -20.272 48.666 1.00 8.81 68 ALA A N 1
ATOM 552 C CA . ALA A 1 68 ? 19.169 -19.794 50.071 1.00 9.91 68 ALA A CA 1
ATOM 553 C C . ALA A 1 68 ? 17.851 -20.285 50.576 1.00 9.69 68 ALA A C 1
ATOM 554 O O . ALA A 1 68 ? 17.707 -20.585 51.778 1.00 11.31 68 ALA A O 1
ATOM 556 N N . GLN A 1 69 ? 16.787 -20.359 49.745 1.00 9.86 69 GLN A N 1
ATOM 557 C CA . GLN A 1 69 ? 15.483 -20.858 50.232 1.00 8.78 69 GLN A CA 1
ATOM 558 C C . GLN A 1 69 ? 15.615 -22.315 50.684 1.00 9.82 69 GLN A C 1
ATOM 559 O O . GLN A 1 69 ? 14.896 -22.764 51.606 1.00 11.17 69 GLN A O 1
ATOM 565 N N . LEU A 1 70 ? 16.479 -23.077 49.996 1.00 10.40 70 LEU A N 1
ATOM 566 C CA . LEU A 1 70 ? 16.643 -24.519 50.428 1.00 10.84 70 LEU A CA 1
ATOM 567 C C . LEU A 1 70 ? 17.519 -24.624 51.654 1.00 10.74 70 LEU A C 1
ATOM 568 O O . LEU A 1 70 ? 17.080 -25.335 52.584 1.00 12.33 70 LEU A O 1
ATOM 573 N N . VAL A 1 71 ? 18.736 -24.055 51.655 1.00 11.14 71 VAL A N 1
ATOM 574 C CA . VAL A 1 71 ? 19.671 -24.363 52.761 1.00 11.05 71 VAL A CA 1
ATOM 575 C C . VAL A 1 71 ? 19.569 -23.337 53.905 1.00 12.11 71 VAL A C 1
ATOM 576 O O . VAL A 1 71 ? 20.030 -23.683 55.020 1.00 13.66 71 VAL A O 1
ATOM 580 N N . GLY A 1 72 ? 18.848 -22.242 53.676 1.00 10.96 72 GLY A N 1
ATOM 581 C CA . GLY A 1 72 ? 18.688 -21.143 54.637 1.00 12.42 72 GLY A CA 1
ATOM 582 C C . GLY A 1 72 ? 19.814 -20.132 54.520 1.00 14.69 72 GLY A C 1
ATOM 583 O O . GLY A 1 72 ? 20.935 -20.412 54.035 1.00 15.23 72 GLY A O 1
ATOM 584 N N . GLY A 1 73 ? 19.522 -18.880 54.936 1.00 13.30 73 GLY A N 1
ATOM 585 C CA . GLY A 1 73 ? 20.578 -17.866 54.892 1.00 13.96 73 GLY A CA 1
ATOM 586 C C . GLY A 1 73 ? 20.153 -16.724 53.943 1.00 11.11 73 GLY A C 1
ATOM 587 O O . GLY A 1 73 ? 18.994 -16.636 53.486 1.00 12.64 73 GLY A O 1
ATOM 588 N N . THR A 1 74 ? 21.083 -15.788 53.750 1.00 11.45 74 THR A N 1
ATOM 589 C CA . THR A 1 74 ? 20.793 -14.613 52.978 1.00 10.87 74 THR A CA 1
ATOM 590 C C . THR A 1 74 ? 21.241 -14.787 51.544 1.00 9.35 74 THR A C 1
ATOM 591 O O . THR A 1 74 ? 22.360 -15.236 51.263 1.00 10.68 74 THR A O 1
ATOM 595 N N . VAL A 1 75 ? 20.324 -14.533 50.629 1.00 8.46 75 VAL A N 1
ATOM 596 C CA . VAL A 1 75 ? 20.612 -14.695 49.157 1.00 9.14 75 VAL A CA 1
ATOM 597 C C . VAL A 1 75 ? 21.890 -13.894 48.816 1.00 8.39 75 VAL A C 1
ATOM 598 O O . VAL A 1 75 ? 22.038 -12.718 49.246 1.00 9.32 75 VAL A O 1
ATOM 602 N N . ASP A 1 76 ? 22.836 -14.521 48.108 1.00 7.77 76 ASP A N 1
ATOM 603 C CA . ASP A 1 76 ? 24.075 -13.881 47.691 1.00 7.69 76 ASP A CA 1
ATOM 604 C C . ASP A 1 76 ? 24.229 -14.100 46.207 1.00 7.09 76 ASP A C 1
ATOM 605 O O . ASP A 1 76 ? 24.413 -15.236 45.724 1.00 8.74 76 ASP A O 1
ATOM 610 N N . TYR A 1 77 ? 24.150 -13.010 45.411 1.00 6.68 77 TYR A N 1
ATOM 611 C CA . TYR A 1 77 ? 24.178 -13.140 43.950 1.00 7.00 77 TYR A CA 1
ATOM 612 C C . TYR A 1 77 ? 25.597 -13.207 43.465 1.00 6.64 77 TYR A C 1
ATOM 613 O O . TYR A 1 77 ? 25.766 -13.357 42.231 1.00 7.36 77 TYR A O 1
ATOM 622 N N . GLY A 1 78 ? 26.586 -13.033 44.337 1.00 7.33 78 GLY A N 1
ATOM 623 C CA . GLY A 1 78 ? 27.953 -13.059 43.877 1.00 7.74 78 GLY A CA 1
ATOM 624 C C . GLY A 1 78 ? 28.456 -11.631 43.699 1.00 7.34 78 GLY A C 1
ATOM 625 O O . GLY A 1 78 ? 27.834 -10.835 43.020 1.00 8.12 78 GLY A O 1
ATOM 626 N N . ALA A 1 79 ? 29.619 -11.301 44.296 1.00 8.20 79 ALA A N 1
ATOM 627 C CA . ALA A 1 79 ? 30.126 -9.916 44.201 1.00 9.18 79 ALA A CA 1
ATOM 628 C C . ALA A 1 79 ? 30.471 -9.580 42.768 1.00 9.64 79 ALA A C 1
ATOM 629 O O . ALA A 1 79 ? 30.288 -8.439 42.351 1.00 9.44 79 ALA A O 1
ATOM 631 N N . ALA A 1 80 ? 30.983 -10.536 42.012 1.00 8.18 80 ALA A N 1
ATOM 632 C CA . ALA A 1 80 ? 31.401 -10.192 40.643 1.00 7.84 80 ALA A CA 1
ATOM 633 C C . ALA A 1 80 ? 30.160 -9.919 39.785 1.00 8.37 80 ALA A C 1
ATOM 634 O O . ALA A 1 80 ? 30.023 -8.943 39.071 1.00 9.08 80 ALA A O 1
ATOM 636 N N . HIS A 1 81 ? 29.171 -10.838 39.840 1.00 8.19 81 HIS A N 1
ATOM 637 C CA . HIS A 1 81 ? 27.900 -10.756 39.091 1.00 7.98 81 HIS A CA 1
ATOM 638 C C . HIS A 1 81 ? 27.187 -9.464 39.437 1.00 7.03 81 HIS A C 1
ATOM 639 O O . HIS A 1 81 ? 26.744 -8.708 38.559 1.00 7.71 81 HIS A O 1
ATOM 646 N N . ALA A 1 82 ? 27.045 -9.147 40.721 1.00 8.36 82 ALA A N 1
ATOM 647 C CA . ALA A 1 82 ? 26.217 -8.012 41.160 1.00 9.20 82 ALA A CA 1
ATOM 648 C C . ALA A 1 82 ? 26.930 -6.713 40.691 1.00 9.59 82 ALA A C 1
ATOM 649 O O . ALA A 1 82 ? 26.232 -5.803 40.229 1.00 9.03 82 ALA A O 1
ATOM 651 N N . ALA A 1 83 ? 28.257 -6.670 40.766 1.00 8.59 83 ALA A N 1
ATOM 652 C CA . ALA A 1 83 ? 28.970 -5.467 40.255 1.00 10.07 83 ALA A CA 1
ATOM 653 C C . ALA A 1 83 ? 28.837 -5.335 38.755 1.00 10.38 83 ALA A C 1
ATOM 654 O O . ALA A 1 83 ? 28.728 -4.207 38.237 1.00 11.55 83 ALA A O 1
ATOM 656 N N . LYS A 1 84 ? 28.885 -6.450 38.027 1.00 9.36 84 LYS A N 1
ATOM 657 C CA . LYS A 1 84 ? 28.850 -6.372 36.591 1.00 9.54 84 LYS A CA 1
ATOM 658 C C . LYS A 1 84 ? 27.473 -5.804 36.126 1.00 8.12 84 LYS A C 1
ATOM 659 O O . LYS A 1 84 ? 27.393 -5.044 35.141 1.00 9.84 84 LYS A O 1
ATOM 665 N N . HIS A 1 85 ? 26.358 -6.212 36.776 1.00 7.05 85 HIS A N 1
ATOM 666 C CA . HIS A 1 85 ? 24.999 -5.847 36.245 1.00 8.00 85 HIS A CA 1
ATOM 667 C C . HIS A 1 85 ? 24.436 -4.676 37.000 1.00 6.69 85 HIS A C 1
ATOM 668 O O . HIS A 1 85 ? 23.389 -4.193 36.546 1.00 8.74 85 HIS A O 1
ATOM 675 N N . GLY A 1 86 ? 25.010 -4.259 38.102 1.00 8.39 86 GLY A N 1
ATOM 676 C CA . GLY A 1 86 ? 24.527 -3.042 38.774 1.00 8.82 86 GLY A CA 1
ATOM 677 C C . GLY A 1 86 ? 23.345 -3.316 39.642 1.00 7.26 86 GLY A C 1
ATOM 678 O O . GLY A 1 86 ? 22.420 -2.520 39.739 1.00 8.80 86 GLY A O 1
ATOM 679 N N . HIS A 1 87 ? 23.368 -4.430 40.446 1.00 6.55 87 HIS A N 1
ATOM 680 C CA . HIS A 1 87 ? 22.289 -4.619 41.408 1.00 7.84 87 HIS A CA 1
ATOM 681 C C . HIS A 1 87 ? 22.933 -5.075 42.738 1.00 7.19 87 HIS A C 1
ATOM 682 O O . HIS A 1 87 ? 24.124 -5.327 42.817 1.00 8.41 87 HIS A O 1
ATOM 689 N N . ALA A 1 88 ? 22.103 -5.167 43.789 1.00 7.80 88 ALA A N 1
ATOM 690 C CA . ALA A 1 88 ? 22.585 -5.501 45.104 1.00 7.51 88 ALA A CA 1
ATOM 691 C C . ALA A 1 88 ? 23.242 -6.879 45.089 1.00 7.05 88 ALA A C 1
ATOM 692 O O . ALA A 1 88 ? 22.732 -7.810 44.428 1.00 8.24 88 ALA A O 1
ATOM 694 N N . ARG A 1 89 ? 24.318 -7.064 45.856 1.00 7.79 89 ARG A N 1
ATOM 695 C CA . ARG A 1 89 ? 24.858 -8.399 46.014 1.00 8.89 89 ARG A CA 1
ATOM 696 C C . ARG A 1 89 ? 23.992 -9.298 46.914 1.00 7.89 89 ARG A C 1
ATOM 697 O O . ARG A 1 89 ? 23.880 -10.505 46.623 1.00 8.60 89 ARG A O 1
ATOM 705 N N . PHE A 1 90 ? 23.420 -8.753 47.986 1.00 8.71 90 PHE A N 1
ATOM 706 C CA . PHE A 1 90 ? 22.642 -9.565 48.924 1.00 9.76 90 PHE A CA 1
ATOM 707 C C . PHE A 1 90 ? 21.165 -9.337 48.763 1.00 9.53 90 PHE A C 1
ATOM 708 O O . PHE A 1 90 ? 20.721 -8.218 48.440 1.00 12.74 90 PHE A O 1
ATOM 716 N N . GLY A 1 91 ? 20.385 -10.391 48.946 1.00 10.77 91 GLY A N 1
ATOM 717 C CA . GLY A 1 91 ? 18.929 -10.279 48.831 1.00 11.66 91 GLY A CA 1
ATOM 718 C C . GLY A 1 91 ? 18.274 -10.656 50.195 1.00 13.43 91 GLY A C 1
ATOM 719 O O . GLY A 1 91 ? 18.790 -10.257 51.281 1.00 13.49 91 GLY A O 1
ATOM 720 N N . ARG A 1 92 ? 17.162 -11.359 50.130 1.00 12.41 92 ARG A N 1
ATOM 721 C CA . ARG A 1 92 ? 16.390 -11.707 51.291 1.00 12.56 92 ARG A CA 1
ATOM 722 C C . ARG A 1 92 ? 17.053 -12.773 52.097 1.00 12.22 92 ARG A C 1
ATOM 723 O O . ARG A 1 92 ? 17.913 -13.508 51.643 1.00 11.11 92 ARG A O 1
ATOM 731 N N . THR A 1 93 ? 16.541 -12.918 53.318 1.00 12.47 93 THR A N 1
ATOM 732 C CA . THR A 1 93 ? 17.037 -13.941 54.216 1.00 13.32 93 THR A CA 1
ATOM 733 C C . THR A 1 93 ? 15.933 -14.980 54.499 1.00 14.05 93 THR A C 1
ATOM 734 O O . THR A 1 93 ? 14.775 -14.616 54.735 1.00 16.64 93 THR A O 1
ATOM 738 N N . TYR A 1 94 ? 16.303 -16.242 54.391 1.00 12.56 94 TYR A N 1
ATOM 739 C CA . TYR A 1 94 ? 15.342 -17.313 54.523 1.00 12.45 94 TYR A CA 1
ATOM 740 C C . TYR A 1 94 ? 15.736 -18.264 55.645 1.00 16.06 94 TYR A C 1
ATOM 741 O O . TYR A 1 94 ? 16.927 -18.486 55.875 1.00 14.12 94 TYR A O 1
ATOM 750 N N . PRO A 1 95 ? 14.739 -18.907 56.309 1.00 14.82 95 PRO A N 1
ATOM 751 C CA . PRO A 1 95 ? 15.074 -19.907 57.340 1.00 17.19 95 PRO A CA 1
ATOM 752 C C . PRO A 1 95 ? 15.728 -21.196 56.741 1.00 15.52 95 PRO A C 1
ATOM 753 O O . PRO A 1 95 ? 16.584 -21.836 57.443 1.00 21.43 95 PRO A O 1
ATOM 757 N N . GLY A 1 96 ? 15.372 -21.534 55.504 1.00 14.62 96 GLY A N 1
ATOM 758 C CA . GLY A 1 96 ? 15.729 -22.817 54.890 1.00 15.21 96 GLY A CA 1
ATOM 759 C C . GLY A 1 96 ? 14.597 -23.831 54.941 1.00 14.84 96 GLY A C 1
ATOM 760 O O . GLY A 1 96 ? 14.012 -24.095 56.010 1.00 20.22 96 GLY A O 1
ATOM 761 N N . LEU A 1 97 ? 14.259 -24.430 53.810 1.00 15.00 97 LEU A N 1
ATOM 762 C CA . LEU A 1 97 ? 13.289 -25.548 53.790 1.00 15.86 97 LEU A CA 1
ATOM 763 C C . LEU A 1 97 ? 13.943 -26.832 54.255 1.00 15.34 97 LEU A C 1
ATOM 764 O O . LEU A 1 97 ? 13.333 -27.617 54.978 1.00 17.20 97 LEU A O 1
ATOM 769 N N . LEU A 1 98 ? 15.222 -27.013 53.907 1.00 14.79 98 LEU A N 1
ATOM 770 C CA . LEU A 1 98 ? 15.952 -28.301 54.004 1.00 15.30 98 LEU A CA 1
ATOM 771 C C . LEU A 1 98 ? 17.382 -27.971 54.329 1.00 13.52 98 LEU A C 1
ATOM 772 O O . LEU A 1 98 ? 18.295 -28.330 53.591 1.00 12.94 98 LEU A O 1
ATOM 777 N N . PRO A 1 99 ? 17.630 -27.354 55.507 1.00 16.19 99 PRO A N 1
ATOM 778 C CA . PRO A 1 99 ? 18.977 -26.937 55.796 1.00 18.22 99 PRO A CA 1
ATOM 779 C C . PRO A 1 99 ? 19.830 -28.221 56.000 1.00 14.93 99 PRO A C 1
ATOM 780 O O . PRO A 1 99 ? 21.015 -28.152 55.867 1.00 17.92 99 PRO A O 1
ATOM 784 N N . GLU A 1 100 ? 19.226 -29.421 56.162 1.00 16.68 100 GLU A N 1
ATOM 785 C CA . GLU A 1 100 ? 20.008 -30.623 56.153 1.00 15.75 100 GLU A CA 1
ATOM 786 C C . GLU A 1 100 ? 20.820 -30.857 54.894 1.00 16.04 100 GLU A C 1
ATOM 787 O O . GLU A 1 100 ? 21.759 -31.592 54.950 1.00 20.01 100 GLU A O 1
ATOM 793 N N . LEU A 1 101 ? 20.406 -30.268 53.747 1.00 13.93 101 LEU A N 1
ATOM 794 C CA . LEU A 1 101 ? 21.150 -30.472 52.512 1.00 13.44 101 LEU A CA 1
ATOM 795 C C . LEU A 1 101 ? 22.618 -29.987 52.618 1.00 12.61 101 LEU A C 1
ATOM 796 O O . LEU A 1 101 ? 23.450 -30.297 51.772 1.00 14.82 101 LEU A O 1
ATOM 801 N N . LYS A 1 102 ? 22.914 -29.137 53.595 1.00 13.55 102 LYS A N 1
ATOM 802 C CA . LYS A 1 102 ? 24.309 -28.689 53.869 1.00 16.13 102 LYS A CA 1
ATOM 803 C C . LYS A 1 102 ? 25.183 -29.856 54.270 1.00 14.90 102 LYS A C 1
ATOM 804 O O . LYS A 1 102 ? 26.391 -29.870 54.035 1.00 19.45 102 LYS A O 1
ATOM 810 N N . ARG A 1 103 ? 24.545 -30.870 54.869 1.00 16.32 103 ARG A N 1
ATOM 811 C CA . ARG A 1 103 ? 25.271 -32.051 55.469 1.00 17.66 103 ARG A CA 1
ATOM 812 C C . ARG A 1 103 ? 25.091 -33.221 54.547 1.00 21.21 103 ARG A C 1
ATOM 813 O O . ARG A 1 103 ? 26.026 -33.948 54.336 1.00 25.26 103 ARG A O 1
ATOM 821 N N . GLY A 1 104 ? 23.972 -33.444 53.933 1.00 17.86 104 GLY A N 1
ATOM 822 C CA . GLY A 1 104 ? 23.926 -34.594 53.088 1.00 16.68 104 GLY A CA 1
ATOM 823 C C . GLY A 1 104 ? 22.439 -34.776 52.636 1.00 17.83 104 GLY A C 1
ATOM 824 O O . GLY A 1 104 ? 21.497 -33.969 53.007 1.00 17.26 104 GLY A O 1
ATOM 825 N N . GLY A 1 105 ? 22.148 -35.783 51.812 1.00 17.65 105 GLY A N 1
ATOM 826 C CA . GLY A 1 105 ? 20.730 -35.793 51.436 1.00 20.49 105 GLY A CA 1
ATOM 827 C C . GLY A 1 105 ? 20.587 -35.092 50.121 1.00 16.59 105 GLY A C 1
ATOM 828 O O . GLY A 1 105 ? 21.459 -34.309 49.671 1.00 18.69 105 GLY A O 1
ATOM 829 N N . ARG A 1 106 ? 19.422 -35.366 49.502 1.00 15.70 106 ARG A N 1
ATOM 830 C CA . ARG A 1 106 ? 19.179 -34.999 48.090 1.00 13.07 106 ARG A CA 1
ATOM 831 C C . ARG A 1 106 ? 17.759 -34.522 47.903 1.00 13.30 106 ARG A C 1
ATOM 832 O O . ARG A 1 106 ? 16.908 -34.710 48.785 1.00 15.04 106 ARG A O 1
ATOM 840 N N . ILE A 1 107 ? 17.532 -33.910 46.744 1.00 11.97 107 ILE A N 1
ATOM 841 C CA . ILE A 1 107 ? 16.162 -33.498 46.370 1.00 10.36 107 ILE A CA 1
ATOM 842 C C . ILE A 1 107 ? 15.964 -33.908 44.919 1.00 9.19 107 ILE A C 1
ATOM 843 O O . ILE A 1 107 ? 16.895 -34.044 44.113 1.00 11.44 107 ILE A O 1
ATOM 848 N N . HIS A 1 108 ? 14.693 -33.937 44.574 1.00 9.95 108 HIS A N 1
ATOM 849 C CA . HIS A 1 108 ? 14.241 -33.960 43.167 1.00 8.58 108 HIS A CA 1
ATOM 850 C C . HIS A 1 108 ? 13.634 -32.565 42.912 1.00 10.56 108 HIS A C 1
ATOM 851 O O . HIS A 1 108 ? 12.822 -32.078 43.665 1.00 11.40 108 HIS A O 1
ATOM 858 N N . ILE A 1 109 ? 14.025 -31.895 41.826 1.00 7.51 109 ILE A N 1
ATOM 859 C CA . ILE A 1 109 ? 13.372 -30.639 41.407 1.00 7.21 109 ILE A CA 1
ATOM 860 C C . ILE A 1 109 ? 12.419 -30.964 40.266 1.00 6.57 109 ILE A C 1
ATOM 861 O O . ILE A 1 109 ? 12.831 -31.580 39.272 1.00 9.18 109 ILE A O 1
ATOM 866 N N . ILE A 1 110 ? 11.192 -30.509 40.455 1.00 7.65 110 ILE A N 1
ATOM 867 C CA . ILE A 1 110 ? 10.225 -30.541 39.317 1.00 7.29 110 ILE A CA 1
ATOM 868 C C . ILE A 1 110 ? 9.977 -29.088 38.944 1.00 7.61 110 ILE A C 1
ATOM 869 O O . ILE A 1 110 ? 9.540 -28.292 39.796 1.00 8.61 110 ILE A O 1
ATOM 874 N N . ALA A 1 111 ? 10.255 -28.754 37.709 1.00 7.61 111 ALA A N 1
ATOM 875 C CA . ALA A 1 111 ? 10.249 -27.320 37.320 1.00 7.18 111 ALA A CA 1
ATOM 876 C C . ALA A 1 111 ? 9.428 -27.144 36.054 1.00 6.77 111 ALA A C 1
ATOM 877 O O . ALA A 1 111 ? 9.460 -27.995 35.109 1.00 10.28 111 ALA A O 1
ATOM 879 N N . HIS A 1 112 ? 8.683 -26.072 36.005 1.00 6.88 112 HIS A N 1
ATOM 880 C CA . HIS A 1 112 ? 7.864 -25.755 34.823 1.00 6.32 112 HIS A CA 1
ATOM 881 C C . HIS A 1 112 ? 8.452 -24.565 34.123 1.00 5.34 112 HIS A C 1
ATOM 882 O O . HIS A 1 112 ? 8.961 -23.605 34.755 1.00 6.43 112 HIS A O 1
ATOM 889 N N . SER A 1 113 ? 8.333 -24.595 32.795 1.00 6.13 113 SER A N 1
ATOM 890 C CA . SER A 1 113 ? 8.653 -23.405 31.963 1.00 6.50 113 SER A CA 1
ATOM 891 C C . SER A 1 113 ? 10.093 -23.007 32.274 1.00 6.79 113 SER A C 1
ATOM 892 O O . SER A 1 113 ? 10.971 -23.865 32.370 1.00 6.87 113 SER A O 1
ATOM 895 N N . GLN A 1 114 ? 10.348 -21.690 32.447 1.00 7.82 114 GLN A N 1
ATOM 896 C CA . GLN A 1 114 ? 11.699 -21.282 32.676 1.00 8.39 114 GLN A CA 1
ATOM 897 C C . GLN A 1 114 ? 12.341 -21.828 33.952 1.00 8.34 114 GLN A C 1
ATOM 898 O O . GLN A 1 114 ? 13.588 -21.842 34.102 1.00 9.73 114 GLN A O 1
ATOM 904 N N . GLY A 1 115 ? 11.511 -22.337 34.895 1.00 7.44 115 GLY A N 1
ATOM 905 C CA . GLY A 1 115 ? 12.131 -23.050 36.020 1.00 7.42 115 GLY A CA 1
ATOM 906 C C . GLY A 1 115 ? 13.046 -24.159 35.619 1.00 5.62 115 GLY A C 1
ATOM 907 O O . GLY A 1 115 ? 13.964 -24.468 36.392 1.00 7.43 115 GLY A O 1
ATOM 908 N N . GLY A 1 116 ? 12.855 -24.768 34.461 1.00 6.53 116 GLY A N 1
ATOM 909 C CA . GLY A 1 116 ? 13.786 -25.832 34.025 1.00 6.82 116 GLY A CA 1
ATOM 910 C C . GLY A 1 116 ? 15.158 -25.318 33.744 1.00 5.76 116 GLY A C 1
ATOM 911 O O . GLY A 1 116 ? 16.184 -25.979 33.978 1.00 6.97 116 GLY A O 1
ATOM 912 N N . GLN A 1 117 ? 15.259 -24.076 33.201 1.00 5.55 117 GLN A N 1
ATOM 913 C CA . GLN A 1 117 ? 16.607 -23.446 33.035 1.00 6.10 117 GLN A CA 1
ATOM 914 C C . GLN A 1 117 ? 17.215 -23.201 34.405 1.00 6.69 117 GLN A C 1
ATOM 915 O O . GLN A 1 117 ? 18.408 -23.425 34.643 1.00 6.97 117 GLN A O 1
ATOM 921 N N . THR A 1 118 ? 16.388 -22.705 35.363 1.00 6.42 118 THR A N 1
ATOM 922 C CA . THR A 1 118 ? 16.934 -22.304 36.649 1.00 6.19 118 THR A CA 1
ATOM 923 C C . THR A 1 118 ? 17.424 -23.591 37.391 1.00 5.71 118 THR A C 1
ATOM 924 O O . THR A 1 118 ? 18.503 -23.597 37.989 1.00 6.38 118 THR A O 1
ATOM 928 N N . ALA A 1 119 ? 16.616 -24.674 37.264 1.00 6.47 119 ALA A N 1
ATOM 929 C CA . ALA A 1 119 ? 17.025 -25.912 37.936 1.00 6.11 119 ALA A CA 1
ATOM 930 C C . ALA A 1 119 ? 18.338 -26.481 37.385 1.00 7.20 119 ALA A C 1
ATOM 931 O O . ALA A 1 119 ? 19.240 -26.899 38.125 1.00 7.60 119 ALA A O 1
ATOM 933 N N . ARG A 1 120 ? 18.485 -26.461 36.039 1.00 7.25 120 ARG A N 1
ATOM 934 C CA . ARG A 1 120 ? 19.738 -26.885 35.428 1.00 7.59 120 ARG A CA 1
ATOM 935 C C . ARG A 1 120 ? 20.901 -26.035 35.945 1.00 7.11 120 ARG A C 1
ATOM 936 O O . ARG A 1 120 ? 22.016 -26.553 36.180 1.00 7.17 120 ARG A O 1
ATOM 944 N N . MET A 1 121 ? 20.753 -24.708 35.998 1.00 7.10 121 MET A N 1
ATOM 945 C CA . MET A 1 121 ? 21.758 -23.825 36.420 1.00 7.16 121 MET A CA 1
ATOM 946 C C . MET A 1 121 ? 22.098 -24.051 37.876 1.00 6.48 121 MET A C 1
ATOM 947 O O . MET A 1 121 ? 23.326 -24.004 38.262 1.00 7.63 121 MET A O 1
ATOM 952 N N . LEU A 1 122 ? 21.092 -24.278 38.738 1.00 7.44 122 LEU A N 1
ATOM 953 C CA . LEU A 1 122 ? 21.377 -24.579 40.153 1.00 7.54 122 LEU A CA 1
ATOM 954 C C . LEU A 1 122 ? 22.274 -25.809 40.284 1.00 7.91 122 LEU A C 1
ATOM 955 O O . LEU A 1 122 ? 23.247 -25.835 41.056 1.00 8.52 122 LEU A O 1
ATOM 960 N N . VAL A 1 123 ? 21.999 -26.866 39.488 1.00 7.73 123 VAL A N 1
ATOM 961 C CA . VAL A 1 123 ? 22.863 -28.049 39.609 1.00 7.82 123 VAL A CA 1
ATOM 962 C C . VAL A 1 123 ? 24.261 -27.722 39.171 1.00 8.11 123 VAL A C 1
ATOM 963 O O . VAL A 1 123 ? 25.240 -28.175 39.805 1.00 8.75 123 VAL A O 1
ATOM 967 N N . SER A 1 124 ? 24.429 -26.986 38.049 1.00 8.41 124 SER A N 1
ATOM 968 C CA A SER A 1 124 ? 25.778 -26.685 37.601 0.70 9.32 124 SER A CA 1
ATOM 969 C CA B SER A 1 124 ? 25.786 -26.669 37.601 0.30 9.13 124 SER A CA 1
ATOM 970 C C . SER A 1 124 ? 26.561 -25.870 38.649 1.00 8.46 124 SER A C 1
ATOM 971 O O . SER A 1 124 ? 27.754 -26.138 38.904 1.00 10.04 124 SER A O 1
ATOM 976 N N . LEU A 1 125 ? 25.883 -24.898 39.270 1.00 7.38 125 LEU A N 1
ATOM 977 C CA . LEU A 1 125 ? 26.557 -24.086 40.320 1.00 8.46 125 LEU A CA 1
ATOM 978 C C . LEU A 1 125 ? 26.860 -24.957 41.528 1.00 8.35 125 LEU A C 1
ATOM 979 O O . LEU A 1 125 ? 27.956 -24.898 42.099 1.00 8.65 125 LEU A O 1
ATOM 984 N N . LEU A 1 126 ? 25.903 -25.784 41.929 1.00 8.28 126 LEU A N 1
ATOM 985 C CA . LEU A 1 126 ? 26.237 -26.659 43.111 1.00 8.73 126 LEU A CA 1
ATOM 986 C C . LEU A 1 126 ? 27.446 -27.512 42.851 1.00 9.74 126 LEU A C 1
ATOM 987 O O . LEU A 1 126 ? 28.326 -27.608 43.711 1.00 12.67 126 LEU A O 1
ATOM 992 N N . GLU A 1 127 ? 27.465 -28.180 41.693 1.00 9.99 127 GLU A N 1
ATOM 993 C CA . GLU A 1 127 ? 28.566 -29.129 41.502 1.00 11.28 127 GLU A CA 1
ATOM 994 C C . GLU A 1 127 ? 29.896 -28.432 41.180 1.00 11.89 127 GLU A C 1
ATOM 995 O O . GLU A 1 127 ? 30.954 -28.816 41.715 1.00 14.74 127 GLU A O 1
ATOM 1001 N N . ASN A 1 128 ? 29.896 -27.343 40.369 1.00 11.93 128 ASN A N 1
ATOM 1002 C CA . ASN A 1 128 ? 31.111 -26.750 39.843 1.00 13.38 128 ASN A CA 1
ATOM 1003 C C . ASN A 1 128 ? 31.408 -25.347 40.356 1.00 11.20 128 ASN A C 1
ATOM 1004 O O . ASN A 1 128 ? 32.502 -24.852 40.166 1.00 12.07 128 ASN A O 1
ATOM 1009 N N . GLY A 1 129 ? 30.433 -24.704 41.011 1.00 9.69 129 GLY A N 1
ATOM 1010 C CA . GLY A 1 129 ? 30.573 -23.305 41.469 1.00 10.25 129 GLY A CA 1
ATOM 1011 C C . GLY A 1 129 ? 30.709 -22.368 40.285 1.00 8.73 129 GLY A C 1
ATOM 1012 O O . GLY A 1 129 ? 30.259 -22.662 39.166 1.00 11.43 129 GLY A O 1
ATOM 1013 N N . SER A 1 130 ? 31.370 -21.244 40.563 1.00 9.48 130 SER A N 1
ATOM 1014 C CA . SER A 1 130 ? 31.648 -20.269 39.484 1.00 9.92 130 SER A CA 1
ATOM 1015 C C . SER A 1 130 ? 33.113 -19.851 39.611 1.00 11.41 130 SER A C 1
ATOM 1016 O O . SER A 1 130 ? 33.516 -19.277 40.650 1.00 11.48 130 SER A O 1
ATOM 1019 N N . GLN A 1 131 ? 33.918 -20.149 38.592 1.00 10.85 131 GLN A N 1
ATOM 1020 C CA . GLN A 1 131 ? 35.325 -19.766 38.615 1.00 12.22 131 GLN A CA 1
ATOM 1021 C C . GLN A 1 131 ? 35.394 -18.236 38.624 1.00 12.44 131 GLN A C 1
ATOM 1022 O O . GLN A 1 131 ? 36.277 -17.696 39.359 1.00 13.40 131 GLN A O 1
ATOM 1028 N N . GLU A 1 132 ? 34.552 -17.541 37.883 1.00 12.07 132 GLU A N 1
ATOM 1029 C CA . GLU A 1 132 ? 34.575 -16.077 37.950 1.00 11.50 132 GLU A CA 1
ATOM 1030 C C . GLU A 1 132 ? 34.358 -15.552 39.353 1.00 10.47 132 GLU A C 1
ATOM 1031 O O . GLU A 1 132 ? 35.074 -14.627 39.827 1.00 11.87 132 GLU A O 1
ATOM 1037 N N . GLU A 1 133 ? 33.363 -16.062 40.067 1.00 9.88 133 GLU A N 1
ATOM 1038 C CA . GLU A 1 133 ? 33.147 -15.597 41.431 1.00 10.11 133 GLU A CA 1
ATOM 1039 C C . GLU A 1 133 ? 34.301 -15.962 42.344 1.00 9.63 133 GLU A C 1
ATOM 1040 O O . GLU A 1 133 ? 34.712 -15.170 43.220 1.00 9.96 133 GLU A O 1
ATOM 1046 N N . ARG A 1 134 ? 34.868 -17.176 42.199 1.00 11.02 134 ARG A N 1
ATOM 1047 C CA . ARG A 1 134 ? 35.986 -17.552 43.044 1.00 11.98 134 ARG A CA 1
ATOM 1048 C C . ARG A 1 134 ? 37.191 -16.668 42.795 1.00 12.11 134 ARG A C 1
ATOM 1049 O O . ARG A 1 134 ? 37.839 -16.205 43.765 1.00 14.77 134 ARG A O 1
ATOM 1057 N N . GLU A 1 135 ? 37.518 -16.321 41.556 1.00 11.69 135 GLU A N 1
ATOM 1058 C CA . GLU A 1 135 ? 38.664 -15.489 41.245 1.00 12.58 135 GLU A CA 1
ATOM 1059 C C . GLU A 1 135 ? 38.431 -14.060 41.727 1.00 13.27 135 GLU A C 1
ATOM 1060 O O . GLU A 1 135 ? 39.364 -13.438 42.238 1.00 15.66 135 GLU A O 1
ATOM 1066 N N . TYR A 1 136 ? 37.227 -13.540 41.582 1.00 12.93 136 TYR A N 1
ATOM 1067 C CA . TYR A 1 136 ? 36.923 -12.201 41.987 1.00 13.37 136 TYR A CA 1
ATOM 1068 C C . TYR A 1 136 ? 37.019 -12.098 43.480 1.00 11.93 136 TYR A C 1
ATOM 1069 O O . TYR A 1 136 ? 37.559 -11.083 44.001 1.00 13.18 136 TYR A O 1
ATOM 1078 N N . ALA A 1 137 ? 36.564 -13.111 44.257 1.00 13.55 137 ALA A N 1
ATOM 1079 C CA . ALA A 1 137 ? 36.581 -13.009 45.704 1.00 12.49 137 ALA A CA 1
ATOM 1080 C C . ALA A 1 137 ? 38.055 -12.978 46.162 1.00 13.21 137 ALA A C 1
ATOM 1081 O O . ALA A 1 137 ? 38.402 -12.243 47.116 1.00 15.62 137 ALA A O 1
ATOM 1083 N N . LYS A 1 138 ? 38.899 -13.814 45.549 1.00 15.14 138 LYS A N 1
ATOM 1084 C CA . LYS A 1 138 ? 40.357 -13.836 45.915 1.00 17.20 138 LYS A CA 1
ATOM 1085 C C . LYS A 1 138 ? 40.990 -12.478 45.563 1.00 16.28 138 LYS A C 1
ATOM 1086 O O . LYS A 1 138 ? 41.712 -11.867 46.394 1.00 21.40 138 LYS A O 1
ATOM 1092 N N . ALA A 1 139 ? 40.680 -11.952 44.361 1.00 15.21 139 ALA A N 1
ATOM 1093 C CA . ALA A 1 139 ? 41.307 -10.725 43.867 1.00 18.66 139 ALA A CA 1
ATOM 1094 C C . ALA A 1 139 ? 40.898 -9.508 44.707 1.00 15.76 139 ALA A C 1
ATOM 1095 O O . ALA A 1 139 ? 41.737 -8.619 44.903 1.00 20.85 139 ALA A O 1
ATOM 1097 N N . HIS A 1 140 ? 39.660 -9.468 45.175 1.00 16.52 140 HIS A N 1
ATOM 1098 C CA . HIS A 1 140 ? 39.104 -8.307 45.887 1.00 15.19 140 HIS A CA 1
ATOM 1099 C C . HIS A 1 140 ? 39.001 -8.525 47.379 1.00 15.52 140 HIS A C 1
ATOM 1100 O O . HIS A 1 140 ? 38.616 -7.615 48.127 1.00 16.97 140 HIS A O 1
ATOM 1107 N N . ASN A 1 141 ? 39.436 -9.694 47.860 1.00 16.44 141 ASN A N 1
ATOM 1108 C CA . ASN A 1 141 ? 39.365 -9.969 49.309 1.00 14.24 141 ASN A CA 1
ATOM 1109 C C . ASN A 1 141 ? 37.944 -9.780 49.863 1.00 13.10 141 ASN A C 1
ATOM 1110 O O . ASN A 1 141 ? 37.771 -9.186 50.948 1.00 15.27 141 ASN A O 1
ATOM 1115 N N . VAL A 1 142 ? 36.965 -10.330 49.147 1.00 12.97 142 VAL A N 1
ATOM 1116 C CA . VAL A 1 142 ? 35.600 -10.381 49.681 1.00 12.10 142 VAL A CA 1
ATOM 1117 C C . VAL A 1 142 ? 35.105 -11.771 49.935 1.00 10.82 142 VAL A C 1
ATOM 1118 O O . VAL A 1 142 ? 35.765 -12.744 49.493 1.00 14.02 142 VAL A O 1
ATOM 1122 N N . SER A 1 143 ? 34.039 -11.901 50.721 1.00 10.77 143 SER A N 1
ATOM 1123 C CA . SER A 1 143 ? 33.558 -13.232 51.035 1.00 12.77 143 SER A CA 1
ATOM 1124 C C . SER A 1 143 ? 32.945 -13.918 49.775 1.00 10.47 143 SER A C 1
ATOM 1125 O O . SER A 1 143 ? 32.703 -13.273 48.733 1.00 11.39 143 SER A O 1
ATOM 1128 N N . LEU A 1 144 ? 32.750 -15.222 49.863 1.00 10.71 144 LEU A N 1
ATOM 1129 C CA . LEU A 1 144 ? 32.266 -16.021 48.718 1.00 10.68 144 LEU A CA 1
ATOM 1130 C C . LEU A 1 144 ? 31.173 -16.959 49.226 1.00 11.05 144 LEU A C 1
ATOM 1131 O O . LEU A 1 144 ? 31.427 -17.751 50.197 1.00 12.93 144 LEU A O 1
ATOM 1136 N N . SER A 1 145 ? 30.039 -16.940 48.576 1.00 9.84 145 SER A N 1
ATOM 1137 C CA . SER A 1 145 ? 29.002 -17.892 48.982 1.00 9.57 145 SER A CA 1
ATOM 1138 C C . SER A 1 145 ? 29.454 -19.318 48.727 1.00 11.75 145 SER A C 1
ATOM 1139 O O . SER A 1 145 ? 30.094 -19.586 47.682 1.00 10.28 145 SER A O 1
ATOM 1142 N N . PRO A 1 146 ? 29.058 -20.247 49.631 1.00 10.74 146 PRO A N 1
ATOM 1143 C CA . PRO A 1 146 ? 29.429 -21.679 49.306 1.00 11.39 146 PRO A CA 1
ATOM 1144 C C . PRO A 1 146 ? 28.904 -22.138 47.965 1.00 12.03 146 PRO A C 1
ATOM 1145 O O . PRO A 1 146 ? 29.484 -23.048 47.386 1.00 11.60 146 PRO A O 1
ATOM 1149 N N . LEU A 1 147 ? 27.820 -21.545 47.435 1.00 10.05 147 LEU A N 1
ATOM 1150 C CA . LEU A 1 147 ? 27.306 -21.954 46.131 1.00 9.78 147 LEU A CA 1
ATOM 1151 C C . LEU A 1 147 ? 28.386 -21.877 45.056 1.00 9.55 147 LEU A C 1
ATOM 1152 O O . LEU A 1 147 ? 28.335 -22.657 44.078 1.00 11.05 147 LEU A O 1
ATOM 1157 N N . PHE A 1 148 ? 29.321 -20.921 45.178 1.00 9.35 148 PHE A N 1
ATOM 1158 C CA . PHE A 1 148 ? 30.230 -20.696 44.091 1.00 9.54 148 PHE A CA 1
ATOM 1159 C C . PHE A 1 148 ? 31.509 -21.514 44.261 1.00 9.85 148 PHE A C 1
ATOM 1160 O O . PHE A 1 148 ? 32.406 -21.506 43.429 1.00 9.47 148 PHE A O 1
ATOM 1168 N N . GLU A 1 149 ? 31.596 -22.312 45.345 1.00 11.03 149 GLU A N 1
ATOM 1169 C CA . GLU A 1 149 ? 32.811 -23.120 45.614 1.00 12.14 149 GLU A CA 1
ATOM 1170 C C . GLU A 1 149 ? 32.844 -24.356 44.685 1.00 11.44 149 GLU A C 1
ATOM 1171 O O . GLU A 1 149 ? 33.965 -24.838 44.347 1.00 15.85 149 GLU A O 1
ATOM 1177 N N . GLY A 1 150 ? 31.665 -24.923 44.366 1.00 12.11 150 GLY A N 1
ATOM 1178 C CA . GLY A 1 150 ? 31.635 -26.285 43.790 1.00 13.97 150 GLY A CA 1
ATOM 1179 C C . GLY A 1 150 ? 31.620 -27.313 44.933 1.00 16.36 150 GLY A C 1
ATOM 1180 O O . GLY A 1 150 ? 31.792 -26.986 46.119 1.00 15.78 150 GLY A O 1
ATOM 1181 N N . GLY A 1 151 ? 31.376 -28.561 44.584 1.00 17.54 151 GLY A N 1
ATOM 1182 C CA . GLY A 1 151 ? 31.481 -29.610 45.575 1.00 15.34 151 GLY A CA 1
ATOM 1183 C C . GLY A 1 151 ? 30.212 -29.811 46.410 1.00 17.96 151 GLY A C 1
ATOM 1184 O O . GLY A 1 151 ? 30.290 -30.502 47.456 1.00 19.50 151 GLY A O 1
ATOM 1185 N N . HIS A 1 152 ? 29.062 -29.321 45.961 1.00 14.96 152 HIS A N 1
ATOM 1186 C CA . HIS A 1 152 ? 27.804 -29.340 46.807 1.00 19.37 152 HIS A CA 1
ATOM 1187 C C . HIS A 1 152 ? 26.680 -29.958 46.121 1.00 17.63 152 HIS A C 1
ATOM 1188 O O . HIS A 1 152 ? 25.442 -29.597 46.361 1.00 19.68 152 HIS A O 1
ATOM 1195 N N . HIS A 1 153 ? 26.976 -30.809 45.182 1.00 16.63 153 HIS A N 1
ATOM 1196 C CA . HIS A 1 153 ? 25.865 -31.460 44.433 1.00 20.29 153 HIS A CA 1
ATOM 1197 C C . HIS A 1 153 ? 24.901 -32.256 45.302 1.00 16.48 153 HIS A C 1
ATOM 1198 O O . HIS A 1 153 ? 25.347 -33.095 45.978 1.00 23.41 153 HIS A O 1
ATOM 1205 N N . PHE A 1 154 ? 23.623 -31.855 45.398 1.00 12.87 154 PHE A N 1
ATOM 1206 C CA . PHE A 1 154 ? 22.592 -32.538 46.203 1.00 13.48 154 PHE A CA 1
ATOM 1207 C C . PHE A 1 154 ? 21.272 -32.715 45.416 1.00 11.41 154 PHE A C 1
ATOM 1208 O O . PHE A 1 154 ? 20.211 -33.004 45.994 1.00 13.58 154 PHE A O 1
ATOM 1216 N N . VAL A 1 155 ? 21.345 -32.616 44.070 1.00 12.74 155 VAL A N 1
ATOM 1217 C CA . VAL A 1 155 ? 20.108 -32.708 43.280 1.00 10.71 155 VAL A CA 1
ATOM 1218 C C . VAL A 1 155 ? 20.169 -34.082 42.567 1.00 12.04 155 VAL A C 1
ATOM 1219 O O . VAL A 1 155 ? 20.965 -34.308 41.625 1.00 13.49 155 VAL A O 1
ATOM 1223 N N . LEU A 1 156 ? 19.293 -35.004 43.032 1.00 10.76 156 LEU A N 1
ATOM 1224 C CA . LEU A 1 156 ? 19.245 -36.373 42.397 1.00 11.42 156 LEU A CA 1
ATOM 1225 C C . LEU A 1 156 ? 18.603 -36.342 41.054 1.00 10.14 156 LEU A C 1
ATOM 1226 O O . LEU A 1 156 ? 18.990 -37.104 40.147 1.00 12.42 156 LEU A O 1
ATOM 1231 N N . SER A 1 157 ? 17.603 -35.470 40.871 1.00 10.53 157 SER A N 1
ATOM 1232 C CA . SER A 1 157 ? 16.944 -35.374 39.541 1.00 9.48 157 SER A CA 1
ATOM 1233 C C . SER A 1 157 ? 16.432 -33.972 39.305 1.00 9.42 157 SER A C 1
ATOM 1234 O O . SER A 1 157 ? 16.090 -33.226 40.232 1.00 9.40 157 SER A O 1
ATOM 1237 N N . VAL A 1 158 ? 16.334 -33.647 38.019 1.00 8.31 158 VAL A N 1
ATOM 1238 C CA . VAL A 1 158 ? 15.658 -32.419 37.562 1.00 8.68 158 VAL A CA 1
ATOM 1239 C C . VAL A 1 158 ? 14.650 -32.947 36.546 1.00 7.79 158 VAL A C 1
ATOM 1240 O O . VAL A 1 158 ? 15.043 -33.598 35.523 1.00 8.89 158 VAL A O 1
ATOM 1244 N N . THR A 1 159 ? 13.419 -32.564 36.724 1.00 7.73 159 THR A N 1
ATOM 1245 C CA . THR A 1 159 ? 12.374 -32.849 35.722 1.00 7.71 159 THR A CA 1
ATOM 1246 C C . THR A 1 159 ? 11.913 -31.496 35.232 1.00 7.22 159 THR A C 1
ATOM 1247 O O . THR A 1 159 ? 11.590 -30.606 36.025 1.00 8.06 159 THR A O 1
ATOM 1251 N N . THR A 1 160 ? 11.883 -31.341 33.919 1.00 6.61 160 THR A N 1
ATOM 1252 C CA . THR A 1 160 ? 11.399 -30.091 33.321 1.00 6.57 160 THR A CA 1
ATOM 1253 C C . THR A 1 160 ? 10.108 -30.339 32.570 1.00 7.06 160 THR A C 1
ATOM 1254 O O . THR A 1 160 ? 9.962 -31.359 31.898 1.00 8.19 160 THR A O 1
ATOM 1258 N N . ILE A 1 161 ? 9.203 -29.370 32.673 1.00 6.32 161 ILE A N 1
ATOM 1259 C CA . ILE A 1 161 ? 7.853 -29.523 32.059 1.00 6.51 161 ILE A CA 1
ATOM 1260 C C . ILE A 1 161 ? 7.656 -28.240 31.242 1.00 6.49 161 ILE A C 1
ATOM 1261 O O . ILE A 1 161 ? 7.581 -27.142 31.816 1.00 6.83 161 ILE A O 1
ATOM 1266 N N . ALA A 1 162 ? 7.565 -28.417 29.910 1.00 6.43 162 ALA A N 1
ATOM 1267 C CA . ALA A 1 162 ? 7.302 -27.264 29.028 1.00 6.05 162 ALA A CA 1
ATOM 1268 C C . ALA A 1 162 ? 8.430 -26.231 29.104 1.00 6.45 162 ALA A C 1
ATOM 1269 O O . ALA A 1 162 ? 8.144 -25.023 29.031 1.00 7.20 162 ALA A O 1
ATOM 1271 N N . THR A 1 163 ? 9.676 -26.670 29.307 1.00 5.89 163 THR A N 1
ATOM 1272 C CA . THR A 1 163 ? 10.756 -25.698 29.455 1.00 6.10 163 THR A CA 1
ATOM 1273 C C . THR A 1 163 ? 11.328 -25.268 28.123 1.00 4.90 163 THR A C 1
ATOM 1274 O O . THR A 1 163 ? 11.635 -26.101 27.277 1.00 6.94 163 THR A O 1
ATOM 1278 N N . PRO A 1 164 ? 11.588 -23.947 27.979 1.00 5.28 164 PRO A N 1
ATOM 1279 C CA . PRO A 1 164 ? 12.245 -23.457 26.741 1.00 5.83 164 PRO A CA 1
ATOM 1280 C C . PRO A 1 164 ? 13.764 -23.656 26.805 1.00 5.28 164 PRO A C 1
ATOM 1281 O O . PRO A 1 164 ? 14.552 -22.706 26.981 1.00 5.96 164 PRO A O 1
ATOM 1285 N N . HIS A 1 165 ? 14.247 -24.914 26.764 1.00 6.07 165 HIS A N 1
ATOM 1286 C CA . HIS A 1 165 ? 15.695 -25.160 26.851 1.00 6.38 165 HIS A CA 1
ATOM 1287 C C . HIS A 1 165 ? 16.454 -24.553 25.710 1.00 5.88 165 HIS A C 1
ATOM 1288 O O . HIS A 1 165 ? 17.624 -24.205 25.891 1.00 6.62 165 HIS A O 1
ATOM 1295 N N . ASP A 1 166 ? 15.833 -24.350 24.529 1.00 6.51 166 ASP A N 1
ATOM 1296 C CA . ASP A 1 166 ? 16.487 -23.595 23.412 1.00 6.31 166 ASP A CA 1
ATOM 1297 C C . ASP A 1 166 ? 15.797 -22.284 23.199 1.00 5.78 166 ASP A C 1
ATOM 1298 O O . ASP A 1 166 ? 15.920 -21.681 22.145 1.00 7.93 166 ASP A O 1
ATOM 1303 N N . GLY A 1 167 ? 15.077 -21.764 24.232 1.00 5.86 167 GLY A N 1
ATOM 1304 C CA . GLY A 1 167 ? 14.347 -20.489 24.122 1.00 5.86 167 GLY A CA 1
ATOM 1305 C C . GLY A 1 167 ? 12.958 -20.679 23.540 1.00 5.65 167 GLY A C 1
ATOM 1306 O O . GLY A 1 167 ? 12.515 -21.766 23.167 1.00 6.81 167 GLY A O 1
ATOM 1307 N N . THR A 1 168 ? 12.259 -19.574 23.482 1.00 5.24 168 THR A N 1
ATOM 1308 C CA . THR A 1 168 ? 10.948 -19.500 22.796 1.00 5.66 168 THR A CA 1
ATOM 1309 C C . THR A 1 168 ? 10.996 -18.380 21.781 1.00 5.32 168 THR A C 1
ATOM 1310 O O . THR A 1 168 ? 11.479 -17.276 22.132 1.00 6.46 168 THR A O 1
ATOM 1314 N N . THR A 1 169 ? 10.446 -18.605 20.596 1.00 5.53 169 THR A N 1
ATOM 1315 C CA . THR A 1 169 ? 10.410 -17.525 19.595 1.00 5.72 169 THR A CA 1
ATOM 1316 C C . THR A 1 169 ? 9.375 -16.467 19.997 1.00 5.71 169 THR A C 1
ATOM 1317 O O . THR A 1 169 ? 9.353 -15.380 19.391 1.00 7.66 169 THR A O 1
ATOM 1321 N N . LEU A 1 170 ? 8.594 -16.631 21.074 1.00 5.98 170 LEU A N 1
ATOM 1322 C CA . LEU A 1 170 ? 7.664 -15.607 21.516 1.00 5.59 170 LEU A CA 1
ATOM 1323 C C . LEU A 1 170 ? 8.379 -14.332 21.769 1.00 5.97 170 LEU A C 1
ATOM 1324 O O . LEU A 1 170 ? 7.789 -13.243 21.548 1.00 7.27 170 LEU A O 1
ATOM 1329 N N . VAL A 1 171 ? 9.632 -14.320 22.231 1.00 6.10 171 VAL A N 1
ATOM 1330 C CA . VAL A 1 171 ? 10.355 -13.113 22.552 1.00 6.18 171 VAL A CA 1
ATOM 1331 C C . VAL A 1 171 ? 10.518 -12.240 21.377 1.00 8.04 171 VAL A C 1
ATOM 1332 O O . VAL A 1 171 ? 10.786 -11.038 21.494 1.00 9.52 171 VAL A O 1
ATOM 1336 N N . ASN A 1 172 ? 10.453 -12.849 20.186 1.00 8.90 172 ASN A N 1
ATOM 1337 C CA . ASN A 1 172 ? 10.689 -12.083 18.924 1.00 10.12 172 ASN A CA 1
ATOM 1338 C C . ASN A 1 172 ? 9.443 -11.405 18.390 1.00 8.71 172 ASN A C 1
ATOM 1339 O O . ASN A 1 172 ? 9.529 -10.727 17.352 1.00 11.65 172 ASN A O 1
ATOM 1344 N N . MET A 1 173 ? 8.289 -11.546 19.045 1.00 8.79 173 MET A N 1
ATOM 1345 C CA . MET A 1 173 ? 7.071 -10.994 18.502 1.00 10.95 173 MET A CA 1
ATOM 1346 C C . MET A 1 173 ? 7.147 -9.455 18.605 1.00 11.27 173 MET A C 1
ATOM 1347 O O . MET A 1 173 ? 7.756 -8.880 19.534 1.00 11.33 173 MET A O 1
ATOM 1352 N N . VAL A 1 174 ? 6.533 -8.756 17.633 1.00 12.61 174 VAL A N 1
ATOM 1353 C CA . VAL A 1 174 ? 6.786 -7.277 17.565 1.00 15.48 174 VAL A CA 1
ATOM 1354 C C . VAL A 1 174 ? 6.359 -6.602 18.830 1.00 18.39 174 VAL A C 1
ATOM 1355 O O . VAL A 1 174 ? 7.090 -5.700 19.411 1.00 21.81 174 VAL A O 1
ATOM 1359 N N . ASP A 1 175 ? 5.211 -6.960 19.355 1.00 15.68 175 ASP A N 1
ATOM 1360 C CA . ASP A 1 175 ? 4.806 -6.223 20.615 1.00 14.50 175 ASP A CA 1
ATOM 1361 C C . ASP A 1 175 ? 5.160 -6.983 21.843 1.00 13.17 175 ASP A C 1
ATOM 1362 O O . ASP A 1 175 ? 4.346 -7.027 22.676 1.00 14.26 175 ASP A O 1
ATOM 1367 N N . PHE A 1 176 ? 6.197 -7.800 21.872 1.00 12.47 176 PHE A N 1
ATOM 1368 C CA . PHE A 1 176 ? 6.431 -8.712 22.950 1.00 10.43 176 PHE A CA 1
ATOM 1369 C C . PHE A 1 176 ? 6.466 -7.998 24.324 1.00 9.11 176 PHE A C 1
ATOM 1370 O O . PHE A 1 176 ? 5.914 -8.548 25.293 1.00 9.82 176 PHE A O 1
ATOM 1378 N N . THR A 1 177 ? 7.052 -6.812 24.439 1.00 9.53 177 THR A N 1
ATOM 1379 C CA . THR A 1 177 ? 7.061 -6.181 25.768 1.00 10.11 177 THR A CA 1
ATOM 1380 C C . THR A 1 177 ? 5.613 -6.059 26.318 1.00 10.04 177 THR A C 1
ATOM 1381 O O . THR A 1 177 ? 5.290 -6.447 27.464 1.00 11.15 177 THR A O 1
ATOM 1385 N N . ASP A 1 178 ? 4.760 -5.454 25.487 1.00 9.33 178 ASP A N 1
ATOM 1386 C CA . ASP A 1 178 ? 3.391 -5.238 25.961 1.00 9.89 178 ASP A CA 1
ATOM 1387 C C . ASP A 1 178 ? 2.655 -6.567 26.136 1.00 9.64 178 ASP A C 1
ATOM 1388 O O . ASP A 1 178 ? 1.906 -6.785 27.127 1.00 11.24 178 ASP A O 1
ATOM 1393 N N . ARG A 1 179 ? 2.824 -7.498 25.187 1.00 9.73 179 ARG A N 1
ATOM 1394 C CA . ARG A 1 179 ? 2.083 -8.730 25.303 1.00 9.74 179 ARG A CA 1
ATOM 1395 C C . ARG A 1 179 ? 2.555 -9.598 26.465 1.00 8.26 179 ARG A C 1
ATOM 1396 O O . ARG A 1 179 ? 1.748 -10.330 27.071 1.00 9.75 179 ARG A O 1
ATOM 1404 N N . PHE A 1 180 ? 3.851 -9.616 26.803 1.00 9.04 180 PHE A N 1
ATOM 1405 C CA . PHE A 1 180 ? 4.316 -10.373 27.917 1.00 8.65 180 PHE A CA 1
ATOM 1406 C C . PHE A 1 180 ? 3.700 -9.894 29.220 1.00 7.99 180 PHE A C 1
ATOM 1407 O O . PHE A 1 180 ? 3.299 -10.695 30.068 1.00 9.14 180 PHE A O 1
ATOM 1415 N N . PHE A 1 181 ? 3.612 -8.578 29.418 1.00 7.16 181 PHE A N 1
ATOM 1416 C CA . PHE A 1 181 ? 2.943 -8.112 30.665 1.00 8.37 181 PHE A CA 1
ATOM 1417 C C . PHE A 1 181 ? 1.440 -8.292 30.569 1.00 8.54 181 PHE A C 1
ATOM 1418 O O . PHE A 1 181 ? 0.793 -8.519 31.616 1.00 10.61 181 PHE A O 1
ATOM 1426 N N . ASP A 1 182 ? 0.855 -8.318 29.360 1.00 9.46 182 ASP A N 1
ATOM 1427 C CA . ASP A 1 182 ? -0.577 -8.743 29.291 1.00 10.66 182 ASP A CA 1
ATOM 1428 C C . ASP A 1 182 ? -0.747 -10.250 29.661 1.00 10.62 182 ASP A C 1
ATOM 1429 O O . ASP A 1 182 ? -1.772 -10.612 30.247 1.00 11.85 182 ASP A O 1
ATOM 1434 N N . LEU A 1 183 ? 0.307 -11.076 29.449 1.00 11.63 183 LEU A N 1
ATOM 1435 C CA A LEU A 1 183 ? 0.235 -12.467 29.882 0.70 12.47 183 LEU A CA 1
ATOM 1436 C CA B LEU A 1 183 ? 0.280 -12.460 29.863 0.30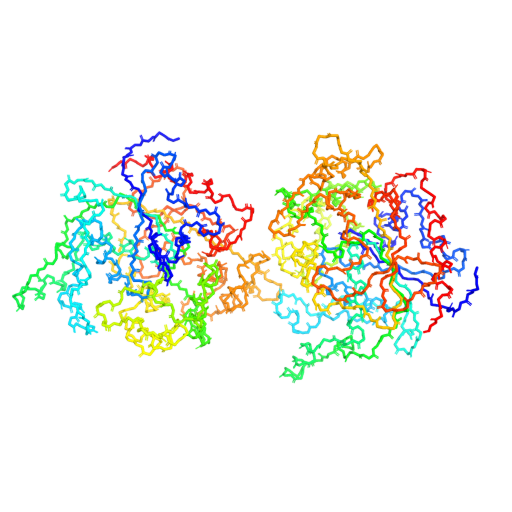 12.49 183 LEU A CA 1
ATOM 1437 C C . LEU A 1 183 ? 0.256 -12.495 31.388 1.00 12.11 183 LEU A C 1
ATOM 1438 O O . LEU A 1 183 ? -0.550 -13.235 32.006 1.00 13.17 183 LEU A O 1
ATOM 1447 N N . GLN A 1 184 ? 1.104 -11.663 32.031 1.00 9.88 184 GLN A N 1
ATOM 1448 C CA . GLN A 1 184 ? 1.087 -11.588 33.547 1.00 9.20 184 GLN A CA 1
ATOM 1449 C C . GLN A 1 184 ? -0.327 -11.187 33.973 1.00 9.99 184 GLN A C 1
ATOM 1450 O O . GLN A 1 184 ? -0.823 -11.762 34.944 1.00 11.78 184 GLN A O 1
ATOM 1456 N N . LYS A 1 185 ? -0.967 -10.197 33.321 1.00 8.78 185 LYS A N 1
ATOM 1457 C CA . LYS A 1 185 ? -2.313 -9.815 33.661 1.00 10.26 185 LYS A CA 1
ATOM 1458 C C . LYS A 1 185 ? -3.325 -10.933 33.490 1.00 10.32 185 LYS A C 1
ATOM 1459 O O . LYS A 1 185 ? -4.260 -11.032 34.293 1.00 12.45 185 LYS A O 1
ATOM 1465 N N . ALA A 1 186 ? -3.140 -11.783 32.489 1.00 10.12 186 ALA A N 1
ATOM 1466 C CA . ALA A 1 186 ? -4.089 -12.895 32.206 1.00 11.45 186 ALA A CA 1
ATOM 1467 C C . ALA A 1 186 ? -3.908 -13.952 33.295 1.00 13.41 186 ALA A C 1
ATOM 1468 O O . ALA A 1 186 ? -4.913 -14.574 33.681 1.00 14.48 186 ALA A O 1
ATOM 1470 N N . VAL A 1 187 ? -2.679 -14.134 33.842 1.00 12.89 187 VAL A N 1
ATOM 1471 C CA A VAL A 1 187 ? -2.455 -15.103 34.880 0.70 12.62 187 VAL A CA 1
ATOM 1472 C CA B VAL A 1 187 ? -2.487 -15.115 34.916 0.30 12.72 187 VAL A CA 1
ATOM 1473 C C . VAL A 1 187 ? -3.093 -14.514 36.183 1.00 12.49 187 VAL A C 1
ATOM 1474 O O . VAL A 1 187 ? -3.771 -15.206 36.972 1.00 14.43 187 VAL A O 1
ATOM 1481 N N . LEU A 1 188 ? -2.930 -13.232 36.425 1.00 12.15 188 LEU A N 1
ATOM 1482 C CA . LEU A 1 188 ? -3.636 -12.575 37.578 1.00 13.19 188 LEU A CA 1
ATOM 1483 C C . LEU A 1 188 ? -5.140 -12.815 37.446 1.00 14.20 188 LEU A C 1
ATOM 1484 O O . LEU A 1 188 ? -5.815 -13.144 38.429 1.00 15.28 188 LEU A O 1
ATOM 1489 N N . GLU A 1 189 ? -5.666 -12.622 36.239 1.00 14.13 189 GLU A N 1
ATOM 1490 C CA . GLU A 1 189 ?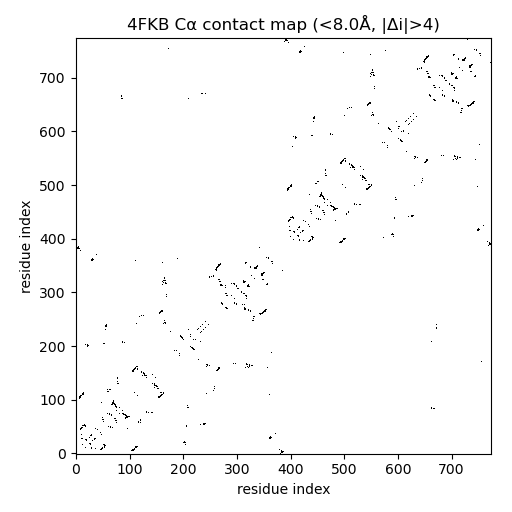 -7.117 -12.780 36.038 1.00 15.15 189 GLU A CA 1
ATOM 1491 C C . GLU A 1 189 ? -7.554 -14.226 36.274 1.00 15.20 189 GLU A C 1
ATOM 1492 O O . GLU A 1 189 ? -8.655 -14.441 36.797 1.00 17.64 189 GLU A O 1
ATOM 1498 N N . ALA A 1 190 ? -6.707 -15.224 36.010 1.00 14.91 190 ALA A N 1
ATOM 1499 C CA . ALA A 1 190 ? -7.054 -16.644 36.335 1.00 17.01 190 ALA A CA 1
ATOM 1500 C C . ALA A 1 190 ? -7.240 -16.853 37.823 1.00 17.30 190 ALA A C 1
ATOM 1501 O O . ALA A 1 190 ? -8.072 -17.688 38.220 1.00 19.80 190 ALA A O 1
ATOM 1503 N N . ALA A 1 191 ? -6.498 -16.091 38.622 1.00 19.40 191 ALA A N 1
ATOM 1504 C CA . ALA A 1 191 ? -6.584 -16.054 40.095 1.00 18.07 191 ALA A CA 1
ATOM 1505 C C . ALA A 1 191 ? -7.635 -15.063 40.628 1.00 21.33 191 ALA A C 1
ATOM 1506 O O . ALA A 1 191 ? -7.694 -14.785 41.828 1.00 23.63 191 ALA A O 1
ATOM 1508 N N . ALA A 1 192 ? -8.426 -14.469 39.718 1.00 20.86 192 ALA A N 1
ATOM 1509 C CA . ALA A 1 192 ? -9.454 -13.492 40.099 1.00 19.82 192 ALA A CA 1
ATOM 1510 C C . ALA A 1 192 ? -8.863 -12.215 40.669 1.00 22.03 192 ALA A C 1
ATOM 1511 O O . ALA A 1 192 ? -9.483 -11.565 41.506 1.00 23.31 192 ALA A O 1
ATOM 1513 N N . VAL A 1 193 ? -7.677 -11.825 40.180 1.00 17.53 193 VAL A N 1
ATOM 1514 C CA . VAL A 1 193 ? -6.966 -10.664 40.671 1.00 17.42 193 VAL A CA 1
ATOM 1515 C C . VAL A 1 193 ? -7.063 -9.670 39.461 1.00 17.55 193 VAL A C 1
ATOM 1516 O O . VAL A 1 193 ? -6.713 -10.060 38.324 1.00 19.10 193 VAL A O 1
ATOM 1520 N N . ALA A 1 194 ? -7.584 -8.455 39.702 1.00 16.60 194 ALA A N 1
ATOM 1521 C CA . ALA A 1 194 ? -7.671 -7.417 38.715 1.00 14.72 194 ALA A CA 1
ATOM 1522 C C . ALA A 1 194 ? -6.372 -6.667 38.522 1.00 16.63 194 ALA A C 1
ATOM 1523 O O . ALA A 1 194 ? -5.542 -6.627 39.458 1.00 17.81 194 ALA A O 1
ATOM 1525 N N . SER A 1 195 ? -6.089 -6.122 37.323 1.00 12.37 195 SER A N 1
ATOM 1526 C CA . SER A 1 195 ? -4.855 -5.414 37.135 1.00 13.48 195 SER A CA 1
ATOM 1527 C C . SER A 1 195 ? -5.063 -3.927 37.282 1.00 14.87 195 SER A C 1
ATOM 1528 O O . SER A 1 195 ? -4.110 -3.099 37.192 1.00 14.80 195 SER A O 1
ATOM 1531 N N . ASN A 1 196 ? -6.301 -3.524 37.527 1.00 16.49 196 ASN A N 1
ATOM 1532 C CA . ASN A 1 196 ? -6.559 -2.085 37.683 1.00 18.91 196 ASN A CA 1
ATOM 1533 C C . ASN A 1 196 ? -6.991 -1.678 39.075 1.00 17.24 196 ASN A C 1
ATOM 1534 O O . ASN A 1 196 ? -7.646 -0.637 39.248 1.00 21.80 196 ASN A O 1
ATOM 1539 N N . VAL A 1 197 ? -6.680 -2.502 40.056 1.00 17.24 197 VAL A N 1
ATOM 1540 C CA . VAL A 1 197 ? -7.091 -2.295 41.486 1.00 17.10 197 VAL A CA 1
ATOM 1541 C C . VAL A 1 197 ? -5.810 -2.033 42.333 1.00 16.97 197 VAL A C 1
ATOM 1542 O O . VAL A 1 197 ? -4.837 -2.770 42.269 1.00 17.66 197 VAL A O 1
ATOM 1546 N N . PRO A 1 198 ? -5.831 -0.996 43.198 1.00 19.89 198 PRO A N 1
ATOM 1547 C CA . PRO A 1 198 ? -4.636 -0.642 43.952 1.00 20.41 198 PRO A CA 1
ATOM 1548 C C . PRO A 1 198 ? -4.569 -1.489 45.218 1.00 19.51 198 PRO A C 1
ATOM 1549 O O . PRO A 1 198 ? -4.835 -1.006 46.335 1.00 22.00 198 PRO A O 1
ATOM 1553 N N . TYR A 1 199 ? -4.334 -2.767 45.090 1.00 17.01 199 TYR A N 1
ATOM 1554 C CA . TYR A 1 199 ? -4.230 -3.643 46.243 1.00 15.59 199 TYR A CA 1
ATOM 1555 C C . TYR A 1 199 ? -3.300 -3.177 47.317 1.00 16.45 199 TYR A C 1
ATOM 1556 O O . TYR A 1 199 ? -2.177 -2.842 47.008 1.00 17.47 199 TYR A O 1
ATOM 1565 N N . THR A 1 200 ? -3.761 -3.163 48.573 1.00 19.61 200 THR A N 1
ATOM 1566 C CA . THR A 1 200 ? -2.872 -2.866 49.702 1.00 19.26 200 THR A CA 1
ATOM 1567 C C . THR A 1 200 ? -2.044 -4.044 50.061 1.00 17.37 200 THR A C 1
ATOM 1568 O O . THR A 1 200 ? -0.864 -3.856 50.368 1.00 21.65 200 THR A O 1
ATOM 1572 N N . SER A 1 201 ? -2.613 -5.240 50.107 1.00 19.22 201 SER A N 1
ATOM 1573 C CA A SER A 1 201 ? -1.809 -6.365 50.391 0.70 19.19 201 SER A CA 1
ATOM 1574 C CA B SER A 1 201 ? -1.865 -6.500 50.311 0.30 17.79 201 SER A CA 1
ATOM 1575 C C . SER A 1 201 ? -0.912 -6.630 49.129 1.00 17.57 201 SER A C 1
ATOM 1576 O O . SER A 1 201 ? -1.175 -6.092 48.039 1.00 15.55 201 SER A O 1
ATOM 1581 N N . GLU A 1 202 ? 0.170 -7.365 49.308 1.00 15.28 202 GLU A N 1
ATOM 1582 C CA . GLU A 1 202 ? 1.161 -7.496 48.196 1.00 14.99 202 GLU A CA 1
ATOM 1583 C C . GLU A 1 202 ? 0.664 -8.275 46.985 1.00 12.33 202 GLU A C 1
ATOM 1584 O O . GLU A 1 202 ? 0.943 -7.876 45.883 1.00 12.85 202 GLU A O 1
ATOM 1590 N N . VAL A 1 203 ? -0.064 -9.358 47.235 1.00 12.37 203 VAL A N 1
ATOM 1591 C CA . VAL A 1 203 ? -0.736 -10.226 46.271 1.00 11.91 203 VAL A CA 1
ATOM 1592 C C . VAL A 1 203 ? 0.238 -11.054 45.442 1.00 12.03 203 VAL A C 1
ATOM 1593 O O . VAL A 1 203 ? 0.120 -12.276 45.439 1.00 14.05 203 VAL A O 1
ATOM 1597 N N . TYR A 1 204 ? 1.137 -10.374 44.708 1.00 11.76 204 TYR A N 1
ATOM 1598 C CA . TYR A 1 204 ? 2.059 -11.063 43.795 1.00 12.16 204 TYR A CA 1
ATOM 1599 C C . TYR A 1 204 ? 3.355 -10.269 43.934 1.00 11.89 204 TYR A C 1
ATOM 1600 O O . TYR A 1 204 ? 3.484 -9.176 43.368 1.00 12.58 204 TYR A O 1
ATOM 1609 N N . ASP A 1 205 ? 4.319 -10.781 44.719 1.00 11.06 205 ASP A N 1
ATOM 1610 C CA . ASP A 1 205 ? 5.610 -10.118 45.004 1.00 10.26 205 ASP A CA 1
ATOM 1611 C C . ASP A 1 205 ? 6.584 -10.526 43.886 1.00 9.70 205 ASP A C 1
ATOM 1612 O O . ASP A 1 205 ? 6.898 -11.716 43.735 1.00 10.08 205 ASP A O 1
ATOM 1617 N N . PHE A 1 206 ? 7.090 -9.560 43.107 1.00 9.51 206 PHE A N 1
ATOM 1618 C CA . PHE A 1 206 ? 8.021 -9.887 42.049 1.00 8.72 206 PHE A CA 1
ATOM 1619 C C . PHE A 1 206 ? 9.451 -10.042 42.589 1.00 6.93 206 PHE A C 1
ATOM 1620 O O . PHE A 1 206 ? 10.313 -10.463 41.830 1.00 9.17 206 PHE A O 1
ATOM 1628 N N . LYS A 1 207 ? 9.668 -9.821 43.902 1.00 7.89 207 LYS A N 1
ATOM 1629 C CA . LYS A 1 207 ? 10.948 -10.172 44.516 1.00 7.99 207 LYS A CA 1
ATOM 1630 C C . LYS A 1 207 ? 12.125 -9.463 43.895 1.00 8.92 207 LYS A C 1
ATOM 1631 O O . LYS A 1 207 ? 13.199 -10.075 43.747 1.00 11.19 207 LYS A O 1
ATOM 1637 N N . LEU A 1 208 ? 11.959 -8.191 43.572 1.00 7.94 208 LEU A N 1
ATOM 1638 C CA . LEU A 1 208 ? 12.954 -7.404 42.873 1.00 7.60 208 LEU A CA 1
ATOM 1639 C C . LEU A 1 208 ? 13.760 -6.528 43.826 1.00 10.13 208 LEU A C 1
ATOM 1640 O O . LEU A 1 208 ? 14.236 -5.464 43.465 1.00 10.33 208 LEU A O 1
ATOM 1645 N N . ASP A 1 209 ? 14.051 -7.057 45.008 1.00 10.45 209 ASP A N 1
ATOM 1646 C CA . ASP A 1 209 ? 14.800 -6.302 45.990 1.00 11.70 209 ASP A CA 1
ATOM 1647 C C . ASP A 1 209 ? 16.179 -5.895 45.481 1.00 11.50 209 ASP A C 1
ATOM 1648 O O . ASP A 1 209 ? 16.684 -4.761 45.784 1.00 11.19 209 ASP A O 1
ATOM 1653 N N . GLN A 1 210 ? 16.810 -6.782 44.672 1.00 9.74 210 GLN A N 1
ATOM 1654 C CA . GLN A 1 210 ? 18.166 -6.487 44.171 1.00 9.66 210 GLN A CA 1
ATOM 1655 C C . GLN A 1 210 ? 18.220 -5.234 43.281 1.00 7.92 210 GLN A C 1
ATOM 1656 O O . GLN A 1 210 ? 19.210 -4.524 43.263 1.00 8.25 210 GLN A O 1
ATOM 1662 N N . TRP A 1 211 ? 17.099 -4.974 42.560 1.00 8.52 211 TRP A N 1
ATOM 1663 C CA . TRP A 1 211 ? 16.975 -3.844 41.643 1.00 9.32 211 TRP A CA 1
ATOM 1664 C C . TRP A 1 211 ? 16.335 -2.695 42.372 1.00 10.45 211 TRP A C 1
ATOM 1665 O O . TRP A 1 211 ? 16.163 -1.629 41.764 1.00 12.69 211 TRP A O 1
ATOM 1676 N N . GLY A 1 212 ? 15.888 -2.881 43.639 1.00 11.89 212 GLY A N 1
ATOM 1677 C CA . GLY A 1 212 ? 15.193 -1.776 44.319 1.00 14.72 212 GLY A CA 1
ATOM 1678 C C . GLY A 1 212 ? 13.788 -1.497 43.888 1.00 13.34 212 GLY A C 1
ATOM 1679 O O . GLY A 1 212 ? 13.333 -0.364 44.010 1.00 16.05 212 GLY A O 1
ATOM 1680 N N . LEU A 1 213 ? 13.100 -2.468 43.300 1.00 10.29 213 LEU A N 1
ATOM 1681 C CA . LEU A 1 213 ? 11.767 -2.252 42.746 1.00 11.20 213 LEU A CA 1
ATOM 1682 C C . LEU A 1 213 ? 10.729 -2.969 43.586 1.00 10.77 213 LEU A C 1
ATOM 1683 O O . LEU A 1 213 ? 10.896 -4.147 43.894 1.00 10.12 213 LEU A O 1
ATOM 1688 N N . ARG A 1 214 ? 9.583 -2.303 43.796 1.00 11.06 214 ARG A N 1
ATOM 1689 C CA . ARG A 1 214 ? 8.455 -2.970 44.499 1.00 11.35 214 ARG A CA 1
ATOM 1690 C C . ARG A 1 214 ? 7.196 -2.177 44.099 1.00 12.03 214 ARG A C 1
ATOM 1691 O O . ARG A 1 214 ? 7.248 -0.936 43.966 1.00 13.87 214 ARG A O 1
ATOM 1699 N N . ARG A 1 215 ? 6.049 -2.872 43.979 1.00 11.21 215 ARG A N 1
ATOM 1700 C CA . ARG A 1 215 ? 4.809 -2.161 43.746 1.00 11.80 215 ARG A CA 1
ATOM 1701 C C . ARG A 1 215 ? 4.495 -1.348 44.985 1.00 15.37 215 ARG A C 1
ATOM 1702 O O . ARG A 1 215 ? 4.648 -1.863 46.117 1.00 20.45 215 ARG A O 1
ATOM 1710 N N A GLN A 1 216 ? 4.267 -0.022 44.750 0.70 15.55 216 GLN A N 1
ATOM 1711 N N B GLN A 1 216 ? 3.767 -0.289 44.889 0.30 12.56 216 GLN A N 1
ATOM 1712 C CA A GLN A 1 216 ? 4.194 1.105 45.794 0.70 18.24 216 GLN A CA 1
ATOM 1713 C CA B GLN A 1 216 ? 3.390 0.267 46.138 0.30 10.71 216 GLN A CA 1
ATOM 1714 C C A GLN A 1 216 ? 2.747 1.149 46.329 0.70 18.61 216 GLN A C 1
ATOM 1715 C C B GLN A 1 216 ? 1.936 -0.117 46.574 0.30 11.72 216 GLN A C 1
ATOM 1716 O O A GLN A 1 216 ? 1.834 0.526 45.760 0.70 17.09 216 GLN A O 1
ATOM 1717 O O B GLN A 1 216 ? 1.134 -0.618 45.779 0.30 10.43 216 GLN A O 1
ATOM 1720 N N A PRO A 1 217 ? 2.547 1.736 47.536 0.60 19.03 217 PRO A N 1
ATOM 1721 N N B PRO A 1 217 ? 1.586 0.058 47.876 0.40 15.32 217 PRO A N 1
ATOM 1722 C CA A PRO A 1 217 ? 1.232 1.863 48.165 0.60 18.98 217 PRO A CA 1
ATOM 1723 C CA B PRO A 1 217 ? 0.182 -0.130 48.229 0.40 17.51 217 PRO A CA 1
ATOM 1724 C C A PRO A 1 217 ? 0.392 2.572 47.218 0.60 18.30 217 PRO A C 1
ATOM 1725 C C B PRO A 1 217 ? -0.884 0.673 47.453 0.40 17.38 217 PRO A C 1
ATOM 1726 O O A PRO A 1 217 ? 0.758 3.595 46.603 0.60 19.25 217 PRO A O 1
ATOM 1727 O O B PRO A 1 217 ? -1.962 0.124 47.335 0.40 23.18 217 PRO A O 1
ATOM 1734 N N . GLY A 1 218 ? -0.700 1.950 47.009 1.00 23.22 218 GLY A N 1
ATOM 1735 C CA . GLY A 1 218 ? -1.727 2.597 46.112 1.00 23.36 218 GLY A CA 1
ATOM 1736 C C . GLY A 1 218 ? -1.616 2.307 44.617 1.00 22.82 218 GLY A C 1
ATOM 1737 O O . GLY A 1 218 ? -2.272 2.968 43.780 1.00 25.77 218 GLY A O 1
ATOM 1738 N N . GLU A 1 219 ? -0.723 1.37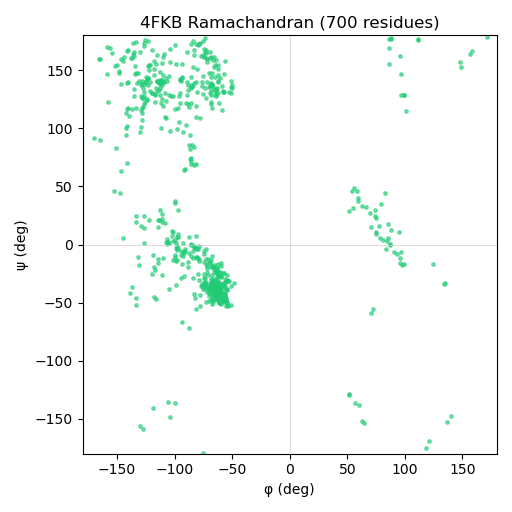0 44.251 1.00 18.66 219 GLU A N 1
ATOM 1739 C CA . GLU A 1 219 ? -0.351 1.212 42.833 1.00 16.02 219 GLU A CA 1
ATOM 1740 C C . GLU A 1 219 ? -0.997 -0.006 42.266 1.00 13.11 219 GLU A C 1
ATOM 1741 O O . GLU A 1 219 ? -0.855 -1.087 42.790 1.00 15.23 219 GLU A O 1
ATOM 1747 N N . SER A 1 220 ? -1.684 0.155 41.118 1.00 13.73 220 SER A N 1
ATOM 1748 C CA . SER A 1 220 ? -2.264 -1.046 40.437 1.00 12.47 220 SER A CA 1
ATOM 1749 C C . SER A 1 220 ? -1.181 -1.859 39.735 1.00 10.26 220 SER A C 1
ATOM 1750 O O . SER A 1 220 ? -0.047 -1.364 39.454 1.00 11.19 220 SER A O 1
ATOM 1753 N N . PHE A 1 221 ? -1.502 -3.125 39.397 1.00 12.02 221 PHE A N 1
ATOM 1754 C CA . PHE A 1 221 ? -0.523 -3.908 38.593 1.00 10.91 221 PHE A CA 1
ATOM 1755 C C . PHE A 1 221 ? -0.381 -3.231 37.212 1.00 9.35 221 PHE A C 1
ATOM 1756 O O . PHE A 1 221 ? 0.729 -3.297 36.683 1.00 11.20 221 PHE A O 1
ATOM 1764 N N . ASP A 1 222 ? -1.415 -2.685 36.622 1.00 11.56 222 ASP A N 1
ATOM 1765 C CA . ASP A 1 222 ? -1.300 -1.997 35.295 1.00 11.93 222 ASP A CA 1
ATOM 1766 C C . ASP A 1 222 ? -0.113 -0.969 35.433 1.00 11.21 222 ASP A C 1
ATOM 1767 O O . ASP A 1 222 ? 0.784 -0.866 34.585 1.00 11.20 222 ASP A O 1
ATOM 1772 N N . HIS A 1 223 ? -0.189 -0.124 36.505 1.00 11.72 223 HIS A N 1
ATOM 1773 C CA . HIS A 1 223 ? 0.732 1.008 36.602 1.00 11.84 223 HIS A CA 1
ATOM 1774 C C . HIS A 1 223 ? 2.115 0.427 36.882 1.00 11.09 223 HIS A C 1
ATOM 1775 O O . HIS A 1 223 ? 3.145 0.887 36.402 1.00 11.62 223 HIS A O 1
ATOM 1782 N N . TYR A 1 224 ? 2.153 -0.564 37.760 1.00 11.59 224 TYR A N 1
ATOM 1783 C CA . TYR A 1 224 ? 3.451 -1.177 38.131 1.00 7.83 224 TYR A CA 1
ATOM 1784 C C . TYR A 1 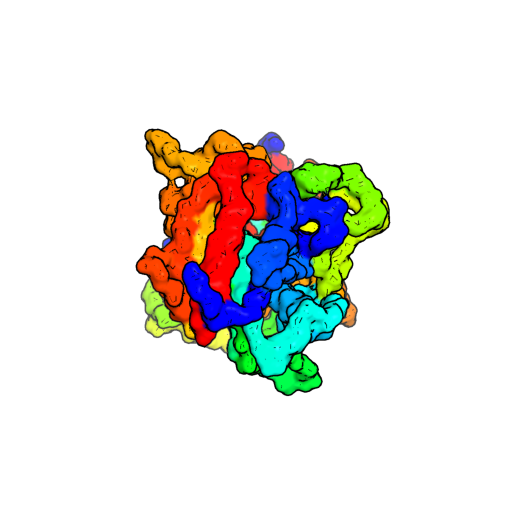224 ? 4.112 -1.828 36.926 1.00 9.24 224 TYR A C 1
ATOM 1785 O O . TYR A 1 224 ? 5.361 -1.704 36.738 1.00 9.47 224 TYR A O 1
ATOM 1794 N N . PHE A 1 225 ? 3.357 -2.560 36.094 1.00 8.23 225 PHE A N 1
ATOM 1795 C CA . PHE A 1 225 ? 4.029 -3.238 34.950 1.00 7.83 225 PHE A CA 1
ATOM 1796 C C . PHE A 1 225 ? 4.543 -2.188 33.968 1.00 9.82 225 PHE A C 1
ATOM 1797 O O . PHE A 1 225 ? 5.506 -2.470 33.291 1.00 9.75 225 PHE A O 1
ATOM 1805 N N . GLU A 1 226 ? 3.879 -1.020 33.862 1.00 9.10 226 GLU A N 1
ATOM 1806 C CA . GLU A 1 226 ? 4.471 0.017 32.982 1.00 9.36 226 GLU A CA 1
ATOM 1807 C C . GLU A 1 226 ? 5.811 0.434 33.503 1.00 10.26 226 GLU A C 1
ATOM 1808 O O . GLU A 1 226 ? 6.740 0.679 32.725 1.00 11.68 226 GLU A O 1
ATOM 1814 N N . ARG A 1 227 ? 6.001 0.506 34.835 1.00 9.54 227 ARG A N 1
ATOM 1815 C CA . ARG A 1 227 ? 7.331 0.808 35.372 1.00 9.59 227 ARG A CA 1
ATOM 1816 C C . ARG A 1 227 ? 8.297 -0.370 35.125 1.00 10.61 227 ARG A C 1
ATOM 1817 O O . ARG A 1 227 ? 9.461 -0.130 34.763 1.00 10.98 227 ARG A O 1
ATOM 1825 N N . LEU A 1 228 ? 7.853 -1.615 35.319 1.00 8.90 228 LEU A N 1
ATOM 1826 C CA . LEU A 1 228 ? 8.780 -2.749 35.161 1.00 8.50 228 LEU A CA 1
ATOM 1827 C C . LEU A 1 228 ? 9.283 -2.818 33.696 1.00 7.19 228 LEU A C 1
ATOM 1828 O O . LEU A 1 228 ? 10.443 -3.149 33.460 1.00 7.98 228 LEU A O 1
ATOM 1833 N N . LYS A 1 229 ? 8.410 -2.516 32.716 1.00 9.08 229 LYS A N 1
ATOM 1834 C CA . LYS A 1 229 ? 8.793 -2.551 31.268 1.00 10.46 229 LYS A CA 1
ATOM 1835 C C . LYS A 1 229 ? 9.979 -1.650 30.995 1.00 9.72 229 LYS A C 1
ATOM 1836 O O . LYS A 1 229 ? 10.737 -1.906 30.038 1.00 11.61 229 LYS A O 1
ATOM 1842 N N . ARG A 1 230 ? 10.100 -0.567 31.792 1.00 10.08 230 ARG A N 1
ATOM 1843 C CA . ARG A 1 230 ? 11.143 0.411 31.551 1.00 10.49 230 ARG A CA 1
ATOM 1844 C C . ARG A 1 230 ? 12.316 0.202 32.463 1.00 8.95 230 ARG A C 1
ATOM 1845 O O . ARG A 1 230 ? 13.265 1.018 32.451 1.00 11.88 230 ARG A O 1
ATOM 1853 N N . SER A 1 231 ? 12.347 -0.825 33.293 1.00 8.08 231 SER A N 1
ATOM 1854 C CA . SER A 1 231 ? 13.329 -1.040 34.333 1.00 8.25 231 SER A CA 1
ATOM 1855 C C . SER A 1 231 ? 14.374 -2.014 33.907 1.00 8.12 231 SER A C 1
ATOM 1856 O O . SER A 1 231 ? 14.238 -2.754 32.921 1.00 7.56 231 SER A O 1
ATOM 1859 N N . PRO A 1 232 ? 15.423 -2.175 34.705 1.00 8.08 232 PRO A N 1
ATOM 1860 C CA . PRO A 1 232 ? 16.500 -3.117 34.383 1.00 6.99 232 PRO A CA 1
ATOM 1861 C C . PRO A 1 232 ? 16.044 -4.567 34.332 1.00 6.78 232 PRO A C 1
ATOM 1862 O O . PRO A 1 232 ? 16.756 -5.354 33.682 1.00 7.99 232 PRO A O 1
ATOM 1866 N N . VAL A 1 233 ? 14.973 -4.923 35.042 1.00 6.93 233 VAL A N 1
ATOM 1867 C CA . VAL A 1 233 ? 14.585 -6.330 34.975 1.00 8.04 233 VAL A CA 1
ATOM 1868 C C . VAL A 1 233 ? 13.913 -6.677 33.641 1.00 7.61 233 VAL A C 1
ATOM 1869 O O . VAL A 1 233 ? 13.636 -7.832 33.340 1.00 7.74 23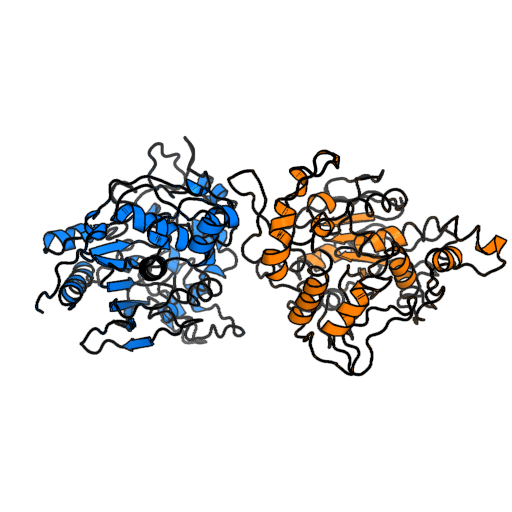3 VAL A O 1
ATOM 1873 N N . TRP A 1 234 ? 13.673 -5.653 32.796 1.00 6.31 234 TRP A N 1
ATOM 1874 C CA . TRP A 1 234 ? 13.199 -5.860 31.412 1.00 6.73 234 TRP A CA 1
ATOM 1875 C C . TRP A 1 234 ? 14.288 -5.487 30.416 1.00 6.84 234 TRP A C 1
ATOM 1876 O O . TRP A 1 234 ? 14.304 -6.034 29.313 1.00 9.11 234 TRP A O 1
ATOM 1887 N N . THR A 1 235 ? 15.222 -4.594 30.734 1.00 7.48 235 THR A N 1
ATOM 1888 C CA . THR A 1 235 ? 16.062 -4.028 29.690 1.00 7.74 235 THR A CA 1
ATOM 1889 C C . THR A 1 235 ? 17.470 -4.542 29.817 1.00 6.70 235 THR A C 1
ATOM 1890 O O . THR A 1 235 ? 18.274 -4.319 28.882 1.00 8.34 235 THR A O 1
ATOM 1894 N N . SER A 1 236 ? 17.878 -5.214 30.896 1.00 7.30 236 SER A N 1
ATOM 1895 C CA A SER A 1 236 ? 19.273 -5.700 30.957 0.50 8.53 236 SER A CA 1
ATOM 1896 C CA B SER A 1 236 ? 19.248 -5.756 31.108 0.50 7.85 236 SER A CA 1
ATOM 1897 C C . SER A 1 236 ? 19.412 -7.121 30.407 1.00 8.02 236 SER A C 1
ATOM 1898 O O . SER A 1 236 ? 18.390 -7.801 30.130 1.00 9.27 236 SER A O 1
ATOM 1903 N N . THR A 1 237 ? 20.640 -7.579 30.289 1.00 8.61 237 THR A N 1
ATOM 1904 C CA . THR A 1 237 ? 20.869 -9.023 29.919 1.00 8.45 237 THR A CA 1
ATOM 1905 C C . THR A 1 237 ? 20.725 -9.900 31.174 1.00 8.67 237 THR A C 1
ATOM 1906 O O . THR A 1 237 ? 20.495 -11.128 30.990 1.00 9.57 237 THR A O 1
ATOM 1910 N N . ASP A 1 238 ? 20.651 -9.316 32.366 1.00 6.48 238 ASP A N 1
ATOM 1911 C CA . ASP A 1 238 ? 20.492 -10.147 33.590 1.00 7.62 238 ASP A CA 1
ATOM 1912 C C . ASP A 1 238 ? 19.023 -10.316 33.903 1.00 7.81 238 ASP A C 1
ATOM 1913 O O . ASP A 1 238 ? 18.556 -9.860 34.936 1.00 7.42 238 ASP A O 1
ATOM 1918 N N . THR A 1 239 ? 18.297 -10.969 33.009 1.00 6.53 239 THR A N 1
ATOM 1919 C CA . THR A 1 239 ? 16.813 -11.033 33.085 1.00 6.25 239 THR A CA 1
ATOM 1920 C C . THR A 1 239 ? 16.297 -12.340 32.617 1.00 6.06 239 THR A C 1
ATOM 1921 O O . THR A 1 239 ? 16.954 -13.017 31.745 1.00 7.14 239 THR A O 1
ATOM 1925 N N . ALA A 1 240 ? 15.096 -12.687 33.048 1.00 6.35 240 ALA A N 1
ATOM 1926 C CA . ALA A 1 240 ? 14.368 -13.793 32.413 1.00 6.05 240 ALA A CA 1
ATOM 1927 C C . ALA A 1 240 ? 14.215 -13.540 30.903 1.00 7.08 240 ALA A C 1
ATOM 1928 O O . ALA A 1 240 ? 14.361 -14.497 30.117 1.00 8.26 240 ALA A O 1
ATOM 1930 N N . ARG A 1 241 ? 13.889 -12.308 30.537 1.00 7.49 241 ARG A N 1
ATOM 1931 C CA . ARG A 1 241 ? 13.628 -12.010 29.146 1.00 8.40 241 ARG A CA 1
ATOM 1932 C C . ARG A 1 241 ? 14.816 -12.430 28.290 1.00 7.48 241 ARG A C 1
ATOM 1933 O O . ARG A 1 241 ? 14.667 -13.055 27.223 1.00 8.11 241 ARG A O 1
ATOM 1941 N N . TYR A 1 242 ? 16.046 -12.064 28.698 1.00 6.47 242 TYR A N 1
ATOM 1942 C CA . TYR A 1 242 ? 17.202 -12.427 27.903 1.00 6.27 242 TYR A CA 1
ATOM 1943 C C . TYR A 1 242 ? 17.384 -13.943 27.888 1.00 6.58 242 TYR A C 1
ATOM 1944 O O . TYR A 1 242 ? 17.584 -14.509 26.795 1.00 8.05 242 TYR A O 1
ATOM 1953 N N . ASP A 1 243 ? 17.241 -14.614 29.008 1.00 6.44 243 ASP A N 1
ATOM 1954 C CA . ASP A 1 243 ? 17.504 -16.052 28.998 1.00 6.24 243 ASP A CA 1
ATOM 1955 C C . ASP A 1 243 ? 16.395 -16.824 28.261 1.00 6.52 243 ASP A C 1
ATOM 1956 O O . ASP A 1 243 ? 16.620 -17.978 27.854 1.00 6.84 243 ASP A O 1
ATOM 1961 N N . LEU A 1 244 ? 15.197 -16.211 28.069 1.00 7.02 244 LEU A N 1
ATOM 1962 C CA A LEU A 1 244 ? 14.067 -16.843 27.437 0.70 6.97 244 LEU A CA 1
ATOM 1963 C CA B LEU A 1 244 ? 14.074 -16.879 27.416 0.30 7.39 244 LEU A CA 1
ATOM 1964 C C . LEU A 1 244 ? 14.245 -16.867 25.930 1.00 6.52 244 LEU A C 1
ATOM 1965 O O . LEU A 1 244 ? 13.586 -17.641 25.210 1.00 7.48 244 LEU A O 1
ATOM 1974 N N . SER A 1 245 ? 15.042 -15.929 25.395 1.00 7.00 245 SER A N 1
ATOM 1975 C CA . SER A 1 245 ? 15.171 -15.835 23.973 1.00 8.93 245 SER A CA 1
ATOM 1976 C C . SER A 1 245 ? 16.024 -16.953 23.407 1.00 9.59 245 SER A C 1
ATOM 1977 O O . SER A 1 245 ? 16.768 -17.620 24.116 1.00 8.63 245 SER A O 1
ATOM 1980 N N . VAL A 1 246 ? 15.918 -17.210 22.092 1.00 8.84 246 VAL A N 1
ATOM 1981 C CA . VAL A 1 246 ? 16.772 -18.265 21.477 1.00 8.83 246 VAL A CA 1
ATOM 1982 C C . VAL A 1 246 ? 18.242 -17.917 21.703 1.00 9.91 246 VAL A C 1
ATOM 1983 O O . VAL A 1 246 ? 19.008 -18.828 22.041 1.00 9.86 246 VAL A O 1
ATOM 1987 N N . SER A 1 247 ? 18.636 -16.638 21.526 1.00 11.99 247 SER A N 1
ATOM 1988 C CA A SER A 1 247 ? 20.002 -16.152 21.721 0.70 11.90 247 SER A CA 1
ATOM 1989 C CA B SER A 1 247 ? 20.029 -16.411 21.660 0.30 10.88 247 SER A CA 1
ATOM 1990 C C . SER A 1 247 ? 20.469 -16.476 23.128 1.00 11.07 247 SER A C 1
ATOM 1991 O O . SER A 1 247 ? 21.559 -17.003 23.356 1.00 11.11 247 SER A O 1
ATOM 1996 N N . GLY A 1 248 ? 19.675 -16.014 24.097 1.00 10.02 248 GLY A N 1
ATOM 1997 C CA . GLY A 1 248 ? 20.131 -16.131 25.461 1.00 9.54 248 GLY A CA 1
ATOM 1998 C C . GLY A 1 248 ? 20.056 -17.549 26.008 1.00 7.94 248 GLY A C 1
ATOM 1999 O O . GLY A 1 248 ? 20.904 -17.976 26.805 1.00 7.71 248 GLY A O 1
ATOM 2000 N N . ALA A 1 249 ? 19.130 -18.384 25.524 1.00 8.13 249 ALA A N 1
ATOM 2001 C CA . ALA A 1 249 ? 19.059 -19.765 25.965 1.00 7.56 249 ALA A CA 1
ATOM 2002 C C . ALA A 1 249 ? 20.302 -20.509 25.419 1.00 7.41 249 ALA A C 1
ATOM 2003 O O . ALA A 1 249 ? 20.838 -21.380 26.112 1.00 7.87 249 ALA A O 1
ATOM 2005 N N . GLU A 1 250 ? 20.760 -20.216 24.182 1.00 8.14 250 GLU A N 1
ATOM 2006 C CA A GLU A 1 250 ? 21.969 -20.822 23.609 0.50 9.43 250 GLU A CA 1
ATOM 2007 C CA B GLU A 1 250 ? 21.939 -20.953 23.698 0.50 8.51 250 GLU A CA 1
ATOM 2008 C C . GLU A 1 250 ? 23.154 -20.451 24.480 1.00 8.15 250 GLU A C 1
ATOM 2009 O O . GLU A 1 250 ? 23.998 -21.290 24.761 1.00 9.72 250 GLU A O 1
ATOM 2020 N N . LYS A 1 251 ? 23.257 -19.184 24.922 1.00 8.22 251 LYS A N 1
ATOM 2021 C CA . LYS A 1 251 ? 24.378 -18.734 25.760 1.00 9.31 251 LYS A CA 1
ATOM 2022 C C . LYS A 1 251 ? 24.354 -19.507 27.068 1.00 8.92 251 LYS A C 1
ATOM 2023 O O . LYS A 1 251 ? 25.405 -19.969 27.564 1.00 10.25 251 LYS A O 1
ATOM 2029 N N . LEU A 1 252 ? 23.182 -19.706 27.644 1.00 8.51 252 LEU A N 1
ATOM 2030 C CA . LEU A 1 252 ? 23.058 -20.446 28.924 1.00 7.28 252 LEU A CA 1
ATOM 2031 C C . LEU A 1 252 ? 23.531 -21.927 28.644 1.00 7.93 252 LEU A C 1
ATOM 2032 O O . LEU A 1 252 ? 24.219 -22.516 29.454 1.00 9.06 252 LEU A O 1
ATOM 2037 N N . ASN A 1 253 ? 23.091 -22.528 27.527 1.00 8.09 253 ASN A N 1
ATOM 2038 C CA . ASN A 1 253 ? 23.418 -23.906 27.213 1.00 9.19 253 ASN A CA 1
ATOM 2039 C C . ASN A 1 253 ? 24.904 -24.131 27.000 1.00 8.31 253 ASN A C 1
ATOM 2040 O O . ASN A 1 253 ? 25.406 -25.234 27.279 1.00 9.82 253 ASN A O 1
ATOM 2045 N N . GLN A 1 254 ? 25.644 -23.076 26.650 1.00 9.10 254 GLN A N 1
ATOM 2046 C CA A GLN A 1 254 ? 27.094 -23.202 26.458 0.40 9.65 254 GLN A CA 1
ATOM 2047 C CA B GLN A 1 254 ? 27.125 -23.156 26.492 0.60 9.52 254 GLN A CA 1
ATOM 2048 C C . GLN A 1 254 ? 27.794 -23.473 27.757 1.00 10.09 254 GLN A C 1
ATOM 2049 O O . GLN A 1 254 ? 28.886 -24.077 27.699 1.00 14.18 254 GLN A O 1
ATOM 2060 N N . TRP A 1 255 ? 27.228 -23.070 28.924 1.00 10.23 255 TRP A N 1
ATOM 2061 C CA . TRP A 1 255 ? 27.929 -23.355 30.181 1.00 10.07 255 TRP A CA 1
ATOM 2062 C C . TRP A 1 255 ? 27.173 -24.233 31.116 1.00 9.39 255 TRP A C 1
ATOM 2063 O O . TRP A 1 255 ? 27.757 -24.757 32.069 1.00 11.83 255 TRP A O 1
ATOM 2074 N N . VAL A 1 256 ? 25.839 -24.366 30.977 1.00 9.26 256 VAL A N 1
ATOM 2075 C CA . VAL A 1 256 ? 25.007 -25.118 31.960 1.00 9.50 256 VAL A CA 1
ATOM 2076 C C . VAL A 1 256 ? 24.815 -26.527 31.321 1.00 9.76 256 VAL A C 1
ATOM 2077 O O . VAL A 1 256 ? 23.923 -26.734 30.484 1.00 9.91 256 VAL A O 1
ATOM 2081 N N . GLN A 1 257 ? 25.637 -27.504 31.787 1.00 10.71 257 GLN A N 1
ATOM 2082 C CA . GLN A 1 257 ? 25.592 -28.844 31.208 1.00 11.74 257 GLN A CA 1
ATOM 2083 C C . GLN A 1 257 ? 24.981 -29.832 32.171 1.00 10.93 257 GLN A C 1
ATOM 2084 O O . GLN A 1 257 ? 24.822 -29.530 33.374 1.00 12.21 257 GLN A O 1
ATOM 2090 N N . ALA A 1 258 ? 24.594 -30.983 31.618 1.00 10.31 258 ALA A N 1
ATOM 2091 C CA . ALA A 1 258 ? 24.048 -32.006 32.482 1.00 9.56 258 ALA A CA 1
ATOM 2092 C C . ALA A 1 258 ? 25.114 -32.572 33.387 1.00 11.42 258 ALA A C 1
ATOM 2093 O O . ALA A 1 258 ? 26.199 -33.011 32.931 1.00 13.83 258 ALA A O 1
ATOM 2095 N N . SER A 1 259 ? 24.796 -32.675 34.683 1.00 10.41 259 SER A N 1
ATOM 2096 C CA . SER A 1 259 ? 25.716 -33.341 35.594 1.00 11.85 259 SER A CA 1
ATOM 2097 C C . SER A 1 259 ? 25.634 -34.876 35.410 1.00 11.95 259 SER A C 1
ATOM 2098 O O . SER A 1 259 ? 24.502 -35.395 35.284 1.00 12.76 259 SER A O 1
ATOM 2101 N N . PRO A 1 260 ? 26.783 -35.582 35.443 1.00 12.28 260 PRO A N 1
ATOM 2102 C CA A PRO A 1 260 ? 26.703 -37.038 35.404 0.70 13.14 260 PRO A CA 1
ATOM 2103 C CA B PRO A 1 260 ? 26.757 -37.040 35.458 0.30 13.01 260 PRO A CA 1
ATOM 2104 C C . PRO A 1 260 ? 26.031 -37.620 36.644 1.00 13.52 260 PRO A C 1
ATOM 2105 O O . PRO A 1 260 ? 25.734 -38.834 36.670 1.00 15.95 260 PRO A O 1
ATOM 2112 N N . ASN A 1 261 ? 25.831 -36.814 37.713 1.00 13.05 261 ASN A N 1
ATOM 2113 C CA . ASN A 1 261 ? 25.241 -37.318 39.002 1.00 14.99 261 ASN A CA 1
ATOM 2114 C C . ASN A 1 261 ? 23.756 -37.079 39.161 1.00 14.23 261 ASN A C 1
ATOM 2115 O O . ASN A 1 261 ? 23.253 -37.321 40.236 1.00 18.12 261 ASN A O 1
ATOM 2120 N N . THR A 1 262 ? 23.082 -36.577 38.104 1.00 12.81 262 THR A N 1
ATOM 2121 C CA . THR A 1 262 ? 21.682 -36.224 38.197 1.00 11.21 262 THR A CA 1
ATOM 2122 C C . THR A 1 262 ? 20.962 -36.886 37.092 1.00 10.64 262 THR A C 1
ATOM 2123 O O . THR A 1 262 ? 21.456 -36.951 35.921 1.00 12.57 262 THR A O 1
ATOM 2127 N N . TYR A 1 263 ? 19.782 -37.421 37.420 1.00 11.57 263 TYR A N 1
ATOM 2128 C CA . TYR A 1 263 ? 18.854 -37.876 36.336 1.00 11.94 263 TYR A CA 1
ATOM 2129 C C . TYR A 1 263 ? 18.096 -36.683 35.777 1.00 9.68 263 TYR A C 1
ATOM 2130 O O . TYR A 1 263 ? 17.554 -35.933 36.554 1.00 10.74 263 TYR A O 1
ATOM 2139 N N . TYR A 1 264 ? 18.037 -36.510 34.449 1.00 8.99 264 TYR A N 1
ATOM 2140 C CA . TYR A 1 264 ? 17.235 -35.363 33.935 1.00 8.63 264 TYR A CA 1
ATOM 2141 C C . TYR A 1 264 ? 16.058 -35.991 33.218 1.00 9.32 264 TYR A C 1
ATOM 2142 O O . TYR A 1 264 ? 16.239 -36.913 32.364 1.00 10.66 264 TYR A O 1
ATOM 2151 N N . LEU A 1 265 ? 14.854 -35.483 33.449 1.00 9.30 265 LEU A N 1
ATOM 2152 C CA . LEU A 1 265 ? 13.650 -35.931 32.745 1.00 9.40 265 LEU A CA 1
ATOM 2153 C C . LEU A 1 265 ? 13.009 -34.729 32.063 1.00 8.85 265 LEU A C 1
ATOM 2154 O O . LEU A 1 265 ? 12.986 -33.640 32.704 1.00 8.77 265 LEU A O 1
ATOM 2159 N N . SER A 1 266 ? 12.547 -34.880 30.824 1.00 8.50 266 SER A N 1
ATOM 2160 C CA . SER A 1 266 ? 11.830 -33.730 30.227 1.00 8.04 266 SER A CA 1
ATOM 2161 C C . SER A 1 266 ? 10.434 -34.177 29.796 1.00 7.86 266 SER A C 1
ATOM 2162 O O . SER A 1 266 ? 10.240 -35.324 29.315 1.00 10.21 266 SER A O 1
ATOM 2165 N N . PHE A 1 267 ? 9.464 -33.302 29.946 1.00 8.10 267 PHE A N 1
ATOM 2166 C CA . PHE A 1 267 ? 8.149 -33.464 29.374 1.00 7.35 267 PHE A CA 1
ATOM 2167 C C . PHE A 1 267 ? 7.887 -32.307 28.434 1.00 6.84 267 PHE A C 1
ATOM 2168 O O . PHE A 1 267 ? 8.160 -31.142 28.816 1.00 7.85 267 PHE A O 1
ATOM 2176 N N . SER A 1 268 ? 7.446 -32.632 27.243 1.00 7.04 268 SER A N 1
ATOM 2177 C CA . SER A 1 268 ? 7.127 -31.635 26.249 1.00 6.86 268 SER A CA 1
ATOM 2178 C C . SER A 1 268 ? 5.622 -31.483 26.144 1.00 7.24 268 SER A C 1
ATOM 2179 O O . SER A 1 268 ? 4.907 -32.413 26.505 1.00 8.54 268 SER A O 1
ATOM 2182 N N . THR A 1 269 ? 5.123 -30.371 25.668 1.00 7.14 269 THR A N 1
ATOM 2183 C CA . THR A 1 269 ? 3.709 -30.070 25.574 1.00 7.48 269 THR A CA 1
ATOM 2184 C C . THR A 1 269 ? 3.415 -29.472 24.200 1.00 7.34 269 THR A C 1
ATOM 2185 O O . THR A 1 269 ? 4.282 -28.733 23.632 1.00 7.55 269 THR A O 1
ATOM 2189 N N . GLU A 1 270 ? 2.223 -29.754 23.666 1.00 7.20 270 GLU A N 1
ATOM 2190 C CA . GLU A 1 270 ? 1.807 -29.100 22.404 1.00 7.05 270 GLU A CA 1
ATOM 2191 C C . GLU A 1 270 ? 0.279 -28.941 22.460 1.00 6.84 270 GLU A C 1
ATOM 2192 O O . GLU A 1 270 ? -0.412 -29.810 23.088 1.00 7.58 270 GLU A O 1
ATOM 2198 N N . ARG A 1 271 ? -0.268 -27.899 21.857 1.00 6.00 271 ARG A N 1
ATOM 2199 C CA . ARG A 1 271 ? -1.696 -27.696 21.850 1.00 5.79 271 ARG A CA 1
ATOM 2200 C C . ARG A 1 271 ? -2.079 -27.022 20.535 1.00 5.72 271 ARG A C 1
ATOM 2201 O O . ARG A 1 271 ? -2.921 -26.092 20.556 1.00 6.20 271 ARG A O 1
ATOM 2209 N N . THR A 1 272 ? -1.501 -27.521 19.447 1.00 6.94 272 THR A N 1
ATOM 2210 C CA . THR A 1 272 ? -1.715 -26.857 18.186 1.00 7.42 272 THR A CA 1
ATOM 2211 C C . THR A 1 272 ? -1.987 -27.921 17.136 1.00 7.95 272 THR A C 1
ATOM 2212 O O . THR A 1 272 ? -1.656 -29.138 17.341 1.00 9.58 272 THR A O 1
ATOM 2216 N N . TYR A 1 273 ? -2.519 -27.512 15.994 1.00 6.94 273 TYR A N 1
ATOM 2217 C CA . TYR A 1 273 ? -2.646 -28.421 14.842 1.00 7.65 273 TYR A CA 1
ATOM 2218 C C . TYR A 1 273 ? -1.896 -27.782 13.689 1.00 7.15 273 TYR A C 1
ATOM 2219 O O . TYR A 1 273 ? -1.757 -26.531 13.571 1.00 7.31 273 TYR A O 1
ATOM 2228 N N . ARG A 1 274 ? -1.414 -28.583 12.721 1.00 7.76 274 ARG A N 1
ATOM 2229 C CA . ARG A 1 274 ? -0.772 -28.107 11.507 1.00 7.96 274 ARG A CA 1
ATOM 2230 C C . ARG A 1 274 ? -1.822 -27.809 10.467 1.00 8.63 274 ARG A C 1
ATOM 2231 O O . ARG A 1 274 ? -2.765 -28.607 10.228 1.00 10.81 274 ARG A O 1
ATOM 2239 N N . GLY A 1 275 ? -1.669 -26.686 9.833 1.00 9.36 275 GLY A N 1
ATOM 2240 C CA . GLY A 1 275 ? -2.629 -26.286 8.827 1.00 10.59 275 GLY A CA 1
ATOM 2241 C C . GLY A 1 275 ? -2.386 -27.013 7.536 1.00 11.34 275 GLY A C 1
ATOM 2242 O O . GLY A 1 275 ? -1.408 -27.742 7.314 1.00 13.95 275 GLY A O 1
ATOM 2243 N N . ALA A 1 276 ? -3.344 -26.803 6.616 1.00 10.05 276 ALA A N 1
ATOM 2244 C CA . ALA A 1 276 ? -3.297 -27.485 5.263 1.00 11.63 276 ALA A CA 1
ATOM 2245 C C . ALA A 1 276 ? -2.555 -26.570 4.227 1.00 15.16 276 ALA A C 1
ATOM 2246 O O . ALA A 1 276 ? -2.431 -26.922 3.076 1.00 27.48 276 ALA A O 1
ATOM 2248 N N . LEU A 1 277 ? -2.213 -25.372 4.528 1.00 19.49 277 LEU A N 1
ATOM 2249 C CA . LEU A 1 277 ? -1.675 -24.380 3.526 1.00 18.82 277 LEU A CA 1
ATOM 2250 C C . LEU A 1 277 ? -0.120 -24.571 3.445 1.00 19.70 277 LEU A C 1
ATOM 2251 O O . LEU A 1 277 ? 0.500 -25.005 2.424 1.00 19.01 277 LEU A O 1
ATOM 2256 N N . THR A 1 278 ? 0.538 -24.135 4.529 1.00 24.33 278 THR A N 1
ATOM 2257 C CA . THR A 1 278 ? 2.002 -24.157 4.503 0.99 25.56 278 THR A CA 1
ATOM 2258 C C . THR A 1 278 ? 2.599 -24.887 5.662 1.00 26.47 278 THR A C 1
ATOM 2259 O O . THR A 1 278 ? 3.822 -24.845 5.873 1.00 29.96 278 THR A O 1
ATOM 2263 N N . GLY A 1 279 ? 1.908 -25.658 6.436 1.00 19.16 279 GLY A N 1
ATOM 2264 C CA . GLY A 1 279 ? 2.855 -26.092 7.487 1.00 22.87 279 GLY A CA 1
ATOM 2265 C C . GLY A 1 279 ? 2.853 -25.288 8.829 1.00 15.94 279 GLY A C 1
ATOM 2266 O O . GLY A 1 279 ? 3.485 -25.653 9.882 1.00 14.05 279 GLY A O 1
ATOM 2267 N N . ASN A 1 280 ? 2.186 -24.146 8.839 1.00 10.46 280 ASN A N 1
ATOM 2268 C CA . ASN A 1 280 ? 2.056 -23.404 10.078 1.00 7.98 280 ASN A CA 1
ATOM 2269 C C . ASN A 1 280 ? 1.171 -24.167 11.037 1.00 6.04 280 ASN A C 1
ATOM 2270 O O . ASN A 1 280 ? 0.434 -25.083 10.701 1.00 8.30 280 ASN A O 1
ATOM 2275 N N . HIS A 1 281 ? 1.318 -23.761 12.319 1.00 5.90 281 HIS A N 1
ATOM 2276 C CA . HIS A 1 281 ? 0.527 -24.337 13.417 1.00 5.90 281 HIS A CA 1
ATOM 2277 C C . HIS A 1 281 ? -0.431 -23.303 13.984 1.00 6.36 281 HIS A C 1
ATOM 2278 O O . HIS A 1 281 ? -0.156 -22.087 14.017 1.00 6.27 281 HIS A O 1
ATOM 2285 N N . TYR A 1 282 ? -1.575 -23.812 14.445 1.00 5.59 282 TYR A N 1
ATOM 2286 C CA . TYR A 1 282 ? -2.705 -23.014 14.886 1.00 5.83 282 TYR A CA 1
ATOM 2287 C C . TYR A 1 282 ? -3.237 -23.540 16.233 1.00 6.31 282 TYR A C 1
ATOM 2288 O O . TYR A 1 282 ? -3.158 -24.737 16.459 1.00 5.86 282 TYR A O 1
ATOM 2297 N N . PRO A 1 283 ? -3.756 -22.676 17.087 1.00 6.75 283 PRO A N 1
ATOM 2298 C CA . PRO A 1 283 ? -4.194 -23.176 18.425 1.00 7.19 283 PRO A CA 1
ATOM 2299 C C . PRO A 1 283 ? -5.372 -24.098 18.366 1.00 6.31 283 PRO A C 1
ATOM 2300 O O . PRO A 1 283 ? -6.354 -23.838 17.589 1.00 8.24 283 PRO A O 1
ATOM 2304 N N . GLU A 1 284 ? -5.327 -25.177 19.130 1.00 6.04 284 GLU A N 1
ATOM 2305 C CA . GLU A 1 284 ? -6.476 -26.030 19.266 1.00 6.46 284 GLU A CA 1
ATOM 2306 C C . GLU A 1 284 ? -7.639 -25.440 20.097 1.00 6.23 284 GLU A C 1
ATOM 2307 O O . GLU A 1 284 ? -7.359 -24.567 20.947 1.00 6.94 284 GLU A O 1
ATOM 2313 N N . LEU A 1 285 ? -8.857 -25.912 19.891 1.00 7.60 285 LEU A N 1
ATOM 2314 C CA . LEU A 1 285 ? -9.920 -25.637 20.798 1.00 8.38 285 LEU A CA 1
ATOM 2315 C C . LEU A 1 285 ? -9.468 -25.976 22.218 1.00 8.65 285 LEU A C 1
ATOM 2316 O O . LEU A 1 285 ? -8.900 -27.047 22.476 1.00 10.87 285 LEU A O 1
ATOM 2321 N N . GLY A 1 286 ? -9.788 -25.082 23.126 1.00 11.08 286 GLY A N 1
ATOM 2322 C CA . GLY A 1 286 ? -9.546 -25.324 24.531 1.00 12.67 286 GLY A CA 1
ATOM 2323 C C . GLY A 1 286 ? -8.197 -24.763 24.998 1.00 9.10 286 GLY A C 1
ATOM 2324 O O . GLY A 1 286 ? -7.980 -24.623 26.217 1.00 10.93 286 GLY A O 1
ATOM 2325 N N . MET A 1 287 ? -7.327 -24.277 24.120 1.00 9.15 287 MET A N 1
ATOM 2326 C CA . MET A 1 287 ? -6.077 -23.635 24.578 1.00 8.32 287 MET A CA 1
ATOM 2327 C C . MET A 1 287 ? -6.511 -22.407 25.388 1.00 8.59 287 MET A C 1
ATOM 2328 O O . MET A 1 287 ? -7.541 -21.737 25.117 1.00 9.57 287 MET A O 1
ATOM 2333 N N . ASN A 1 288 ? -5.749 -22.072 26.432 1.00 8.49 288 ASN A N 1
ATOM 2334 C CA . ASN A 1 288 ? -6.045 -20.899 27.242 1.00 9.05 288 ASN A CA 1
ATOM 2335 C C . ASN A 1 288 ? -6.242 -19.703 26.330 1.00 8.15 288 ASN A C 1
ATOM 2336 O O . ASN A 1 288 ? -5.509 -19.527 25.356 1.00 8.35 288 ASN A O 1
ATOM 2341 N N . ALA A 1 289 ? -7.251 -18.869 26.606 1.00 10.61 289 ALA A N 1
ATOM 2342 C CA . ALA A 1 289 ? -7.648 -17.844 25.685 1.00 11.34 289 ALA A CA 1
ATOM 2343 C C . ALA A 1 289 ? -6.593 -16.830 25.401 1.00 10.24 289 ALA A C 1
ATOM 2344 O O . ALA A 1 289 ? -6.434 -16.393 24.243 1.00 10.78 289 ALA A O 1
ATOM 2346 N N . PHE A 1 290 ? -5.814 -16.429 26.399 1.00 10.01 290 PHE A N 1
ATOM 2347 C CA . PHE A 1 290 ? -4.788 -15.462 26.087 1.00 10.31 290 PHE A CA 1
ATOM 2348 C C . PHE A 1 290 ? -3.800 -15.988 25.056 1.00 8.56 290 PHE A C 1
ATOM 2349 O O . PHE A 1 290 ? -3.464 -15.323 24.024 1.00 10.28 290 PHE A O 1
ATOM 2357 N N . SER A 1 291 ? -3.268 -17.190 25.297 1.00 8.00 291 SER A N 1
ATOM 2358 C CA . SER A 1 291 ? -2.321 -17.787 24.333 1.00 8.82 291 SER A CA 1
ATOM 2359 C C . SER A 1 291 ? -2.965 -17.953 23.020 1.00 8.09 291 SER A C 1
ATOM 2360 O O . SER A 1 291 ? -2.340 -17.671 22.001 1.00 9.35 291 SER A O 1
ATOM 2363 N N . ALA A 1 292 ? -4.229 -18.436 22.963 1.00 7.29 292 ALA A N 1
ATOM 2364 C CA . ALA A 1 292 ? -4.858 -18.765 21.709 1.00 6.86 292 ALA A CA 1
ATOM 2365 C C . ALA A 1 292 ? -4.949 -17.483 20.816 1.00 7.71 292 ALA A C 1
ATOM 2366 O O . ALA A 1 292 ? -4.829 -17.573 19.558 1.00 9.81 292 ALA A O 1
ATOM 2368 N N . VAL A 1 293 ? -5.303 -16.342 21.428 1.00 8.80 293 VAL A N 1
ATOM 2369 C CA . VAL A 1 293 ? -5.507 -15.123 20.675 1.00 9.87 293 VAL A CA 1
ATOM 2370 C C . VAL A 1 293 ? -4.209 -14.368 20.389 1.00 10.74 293 VAL A C 1
ATOM 2371 O O . VAL A 1 293 ? -3.998 -13.858 19.259 1.00 13.55 293 VAL A O 1
ATOM 2375 N N . VAL A 1 294 ? -3.347 -14.295 21.387 1.00 10.45 294 VAL A N 1
ATOM 2376 C CA A VAL A 1 294 ? -2.208 -13.344 21.443 0.60 9.55 294 VAL A CA 1
ATOM 2377 C CA B VAL A 1 294 ? -2.229 -13.343 21.250 0.40 10.52 294 VAL A CA 1
ATOM 2378 C C . VAL A 1 294 ? -0.902 -13.994 20.991 1.00 10.28 294 VAL A C 1
ATOM 2379 O O . VAL A 1 294 ? -0.046 -13.284 20.441 1.00 13.19 294 VAL A O 1
ATOM 2386 N N . CYS A 1 295 ? -0.694 -15.266 21.342 1.00 8.77 295 CYS A N 1
ATOM 2387 C CA . CYS A 1 295 ? 0.678 -15.823 21.266 1.00 7.96 295 CYS A CA 1
ATOM 2388 C C . CYS A 1 295 ? 0.789 -17.005 20.258 1.00 7.10 295 CYS A C 1
ATOM 2389 O O . CYS A 1 295 ? 1.755 -17.029 19.464 1.00 7.97 295 CYS A O 1
ATOM 2392 N N . ALA A 1 296 ? -0.154 -17.947 20.278 1.00 9.15 296 ALA A N 1
ATOM 2393 C CA . ALA A 1 296 ? -0.040 -19.120 19.440 1.00 9.31 296 ALA A CA 1
ATOM 2394 C C . ALA A 1 296 ? -0.002 -18.779 17.914 1.00 9.53 296 ALA A C 1
ATOM 2395 O O . ALA A 1 296 ? 0.732 -19.430 17.199 1.00 10.25 296 ALA A O 1
ATOM 2397 N N . PRO A 1 297 ? -0.813 -17.796 17.414 1.00 9.78 297 PRO A N 1
ATOM 2398 C CA . PRO A 1 297 ? -0.702 -17.556 15.955 1.00 11.23 297 PRO A CA 1
ATOM 2399 C C . PRO A 1 297 ? 0.721 -17.209 15.573 1.00 9.13 297 PRO A C 1
ATOM 2400 O O . PRO A 1 297 ? 1.206 -17.689 14.532 1.00 8.56 297 PRO A O 1
ATOM 2404 N N . PHE A 1 298 ? 1.377 -16.343 16.321 1.00 8.07 298 PHE A N 1
ATOM 2405 C CA . PHE A 1 298 ? 2.782 -15.993 16.082 1.00 7.37 298 PHE A CA 1
ATOM 2406 C C . PHE A 1 298 ? 3.709 -17.165 16.218 1.00 6.40 298 PHE A C 1
ATOM 2407 O O . PHE A 1 298 ? 4.534 -17.446 15.346 1.00 6.30 298 PHE A O 1
ATOM 2415 N N . LEU A 1 299 ? 3.611 -17.920 17.319 1.00 5.78 299 LEU A N 1
ATOM 2416 C CA . LEU A 1 299 ? 4.509 -19.016 17.549 1.00 5.60 299 LEU A CA 1
ATOM 2417 C C . LEU A 1 299 ? 4.397 -20.027 16.421 1.00 5.24 299 LEU A C 1
ATOM 2418 O O . LEU A 1 299 ? 5.382 -20.641 16.031 1.00 6.60 299 LEU A O 1
ATOM 2423 N N . GLY A 1 300 ? 3.173 -20.219 15.884 1.00 5.34 300 GLY A N 1
ATOM 2424 C CA . GLY A 1 300 ? 2.924 -21.193 14.845 1.00 5.99 300 GLY A CA 1
ATOM 2425 C C . GLY A 1 300 ? 3.288 -20.740 13.456 1.00 5.38 300 GLY A C 1
ATOM 2426 O O . GLY A 1 300 ? 3.064 -21.537 12.515 1.00 5.79 300 GLY A O 1
ATOM 2427 N N . SER A 1 301 ? 3.729 -19.486 13.297 1.00 5.47 301 SER A N 1
ATOM 2428 C CA . SER A 1 301 ? 4.030 -18.978 11.933 1.00 7.15 301 SER A CA 1
ATOM 2429 C C . SER A 1 301 ? 5.396 -18.297 11.849 1.00 7.44 301 SER A C 1
ATOM 2430 O O . SER A 1 301 ? 5.902 -18.162 10.707 1.00 10.23 301 SER A O 1
ATOM 2433 N N . TYR A 1 302 ? 6.026 -17.891 12.935 1.00 6.57 302 TYR A N 1
ATOM 2434 C CA . TYR A 1 302 ? 7.329 -17.181 12.868 1.00 5.93 302 TYR A CA 1
ATOM 2435 C C . TYR A 1 302 ? 8.400 -18.127 12.506 1.00 6.56 302 TYR A C 1
ATOM 2436 O O . TYR A 1 302 ? 8.672 -19.115 13.154 1.00 7.75 302 TYR A O 1
ATOM 2445 N N . ARG A 1 303 ? 9.125 -17.740 11.430 1.00 9.42 303 ARG A N 1
ATOM 2446 C CA . ARG A 1 303 ? 10.324 -18.464 11.015 1.00 7.62 303 ARG A CA 1
ATOM 2447 C C . ARG A 1 303 ? 11.474 -17.518 11.027 1.00 9.45 303 ARG A C 1
ATOM 2448 O O . ARG A 1 303 ? 11.352 -16.287 10.855 1.00 12.58 303 ARG A O 1
ATOM 2456 N N . ASN A 1 304 ? 12.661 -18.051 11.194 1.00 9.90 304 ASN A N 1
ATOM 2457 C CA . ASN A 1 304 ? 13.890 -17.267 10.963 1.00 10.00 304 ASN A CA 1
ATOM 2458 C C . ASN A 1 304 ? 14.899 -18.215 10.309 1.00 8.43 304 ASN A C 1
ATOM 2459 O O . ASN A 1 304 ? 15.629 -18.981 10.962 1.00 7.88 304 ASN A O 1
ATOM 2464 N N . PRO A 1 305 ? 14.936 -18.206 9.005 1.00 8.30 305 PRO A N 1
ATOM 2465 C CA . PRO A 1 305 ? 15.776 -19.129 8.234 1.00 7.59 305 PRO A CA 1
ATOM 2466 C C . PRO A 1 305 ? 17.223 -19.014 8.621 1.00 7.07 305 PRO A C 1
ATOM 2467 O O . PRO A 1 305 ? 17.889 -20.071 8.649 1.00 7.67 305 PRO A O 1
ATOM 2471 N N . THR A 1 306 ? 17.739 -17.830 8.945 1.00 7.59 306 THR A N 1
ATOM 2472 C CA A THR A 1 306 ? 19.173 -17.681 9.275 0.50 8.13 306 THR A CA 1
ATOM 2473 C CA B THR A 1 306 ? 19.168 -17.737 9.162 0.50 7.99 306 THR A CA 1
ATOM 2474 C C . THR A 1 306 ? 19.581 -18.491 10.476 1.00 9.74 306 THR A C 1
ATOM 2475 O O . THR A 1 306 ? 20.688 -18.925 10.587 1.00 12.28 306 THR A O 1
ATOM 2482 N N . LEU A 1 307 ? 18.639 -18.653 11.415 1.00 9.16 307 LEU A N 1
ATOM 2483 C CA . LEU A 1 307 ? 18.877 -19.358 12.718 1.00 10.44 307 LEU A CA 1
ATOM 2484 C C . LEU A 1 307 ? 18.351 -20.792 12.599 1.00 9.93 307 LEU A C 1
ATOM 2485 O O . LEU A 1 307 ? 18.296 -21.546 13.577 1.00 12.16 307 LEU A O 1
ATOM 2490 N N . GLY A 1 308 ? 17.815 -21.209 11.436 1.00 8.18 308 GLY A N 1
ATOM 2491 C CA . GLY A 1 308 ? 17.239 -22.560 11.302 1.00 9.14 308 GLY A CA 1
ATOM 2492 C C . GLY A 1 308 ? 15.944 -22.710 12.102 1.00 7.43 308 GLY A C 1
ATOM 2493 O O . GLY A 1 308 ? 15.568 -23.870 12.395 1.00 10.22 308 GLY A O 1
ATOM 2494 N N . ILE A 1 309 ? 15.194 -21.616 12.336 1.00 6.69 309 ILE A N 1
ATOM 2495 C CA . ILE A 1 309 ? 13.911 -21.678 13.022 1.00 6.60 309 ILE A CA 1
ATOM 2496 C C . ILE A 1 309 ? 12.910 -21.885 11.925 1.00 6.89 309 ILE A C 1
ATOM 2497 O O . ILE A 1 309 ? 12.619 -20.972 11.147 1.00 6.78 309 ILE A O 1
ATOM 2502 N N . ASP A 1 310 ? 12.464 -23.167 11.827 1.00 7.56 310 ASP A N 1
ATOM 2503 C CA . ASP A 1 310 ? 11.838 -23.599 10.600 1.00 7.45 310 ASP A CA 1
ATOM 2504 C C . ASP A 1 310 ? 10.511 -24.287 10.968 1.00 6.06 310 ASP A C 1
ATOM 2505 O O . ASP A 1 310 ? 9.949 -24.080 12.084 1.00 6.55 310 ASP A O 1
ATOM 2510 N N . ASP A 1 311 ? 9.990 -25.182 10.118 1.00 7.13 311 ASP A N 1
ATOM 2511 C CA A ASP A 1 311 ? 8.682 -25.834 10.386 0.60 8.33 311 ASP A CA 1
ATOM 2512 C CA B ASP A 1 311 ? 8.662 -25.737 10.420 0.40 7.53 311 ASP A CA 1
ATOM 2513 C C . ASP A 1 311 ? 8.688 -26.658 11.679 1.00 6.14 311 ASP A C 1
ATOM 2514 O O . ASP A 1 311 ? 7.601 -26.856 12.241 1.00 8.72 311 ASP A O 1
ATOM 2523 N N . ARG A 1 312 ? 9.852 -27.130 12.121 1.00 6.67 312 ARG A N 1
ATOM 2524 C CA . ARG A 1 312 ? 9.911 -27.967 13.325 1.00 7.12 312 ARG A CA 1
ATOM 2525 C C . ARG A 1 312 ? 9.675 -27.081 14.547 1.00 6.80 312 ARG A C 1
ATOM 2526 O O . ARG A 1 312 ? 9.361 -27.645 15.595 1.00 8.37 312 ARG A O 1
ATOM 2534 N N . TRP A 1 313 ? 9.804 -25.759 14.438 1.00 5.75 313 TRP A N 1
ATOM 2535 C CA . TRP A 1 313 ? 9.633 -24.876 15.595 1.00 5.47 313 TRP A CA 1
ATOM 2536 C C . TRP A 1 313 ? 8.178 -24.407 15.749 1.00 5.20 313 TRP A C 1
ATOM 2537 O O . TRP A 1 313 ? 7.878 -23.725 16.730 1.00 6.00 313 TRP A O 1
ATOM 2548 N N . LEU A 1 314 ? 7.315 -24.748 14.801 1.00 5.73 314 LEU A N 1
ATOM 2549 C CA . LEU A 1 314 ? 5.990 -24.096 14.793 1.00 5.94 314 LEU A CA 1
ATOM 2550 C C . LEU A 1 314 ? 4.987 -24.752 15.725 1.00 5.15 314 LEU A C 1
ATOM 2551 O O . LEU A 1 314 ? 4.132 -24.027 16.269 1.00 5.92 314 LEU A O 1
ATOM 2556 N N . GLU A 1 315 ? 5.117 -26.043 15.964 1.00 6.43 315 GLU A N 1
ATOM 2557 C CA . GLU A 1 315 ? 4.265 -26.655 16.987 1.00 6.64 315 GLU A CA 1
ATOM 2558 C C . GLU A 1 315 ? 4.589 -26.008 18.322 1.00 5.58 315 GLU A C 1
ATOM 2559 O O . GLU A 1 315 ? 5.730 -25.780 18.663 1.00 5.76 315 GLU A O 1
ATOM 2565 N N . ASN A 1 316 ? 3.587 -25.745 19.144 1.00 5.44 316 ASN A N 1
ATOM 2566 C CA . ASN A 1 316 ? 3.830 -25.015 20.394 1.00 5.87 316 ASN A CA 1
ATOM 2567 C C . ASN A 1 316 ? 2.743 -25.338 21.383 1.00 4.55 316 ASN A C 1
ATOM 2568 O O . ASN A 1 316 ? 1.702 -25.958 21.060 1.00 5.59 316 ASN A O 1
ATOM 2573 N N . ASP A 1 317 ? 2.952 -24.922 22.638 1.00 5.08 317 ASP A N 1
ATOM 2574 C CA . ASP A 1 317 ? 1.914 -25.123 23.670 1.00 5.75 317 ASP A CA 1
ATOM 2575 C C . ASP A 1 317 ? 1.299 -23.794 24.093 1.00 5.31 317 ASP A C 1
ATOM 2576 O O . ASP A 1 317 ? 0.660 -23.692 25.141 1.00 7.11 317 ASP A O 1
ATOM 2581 N N . GLY A 1 318 ? 1.332 -22.787 23.188 1.00 5.23 318 GLY A N 1
ATOM 2582 C CA . GLY A 1 318 ? 0.758 -21.505 23.474 1.00 6.46 318 GLY A CA 1
ATOM 2583 C C . GLY A 1 318 ? 1.761 -20.491 23.978 1.00 5.44 318 GLY A C 1
ATOM 2584 O O . GLY A 1 318 ? 1.430 -19.267 23.983 1.00 7.23 318 GLY A O 1
ATOM 2585 N N . ILE A 1 319 ? 2.938 -20.946 24.413 1.00 5.03 319 ILE A N 1
ATOM 2586 C CA . ILE A 1 319 ? 3.933 -20.024 24.962 1.00 4.69 319 ILE A CA 1
ATOM 2587 C C . ILE A 1 319 ? 5.342 -20.413 24.457 1.00 5.93 319 ILE A C 1
ATOM 2588 O O . ILE A 1 319 ? 6.150 -19.495 24.150 1.00 6.00 319 ILE A O 1
ATOM 2593 N N . VAL A 1 320 ? 5.670 -21.705 24.406 1.00 4.43 320 VAL A N 1
ATOM 2594 C CA . VAL A 1 320 ? 7.004 -22.202 24.052 1.00 4.96 320 VAL A CA 1
ATOM 2595 C C . VAL A 1 320 ? 6.833 -23.150 22.888 1.00 5.31 320 VAL A C 1
ATOM 2596 O O . VAL A 1 320 ? 5.902 -23.956 22.777 1.00 5.93 320 VAL A O 1
ATOM 2600 N N . ASN A 1 321 ? 7.832 -23.054 21.981 1.00 5.39 321 ASN A N 1
ATOM 2601 C CA . ASN A 1 321 ? 7.882 -24.005 20.828 1.00 5.26 321 ASN A CA 1
ATOM 2602 C C . ASN A 1 321 ? 8.223 -25.404 21.342 1.00 5.78 321 ASN A C 1
ATOM 2603 O O . ASN A 1 321 ? 9.149 -25.597 22.140 1.00 5.67 321 ASN A O 1
ATOM 2608 N N . THR A 1 322 ? 7.418 -26.412 20.915 1.00 5.53 322 THR A N 1
ATOM 2609 C CA . THR A 1 322 ? 7.595 -27.771 21.490 1.00 5.81 322 THR A CA 1
ATOM 2610 C C . THR A 1 322 ? 8.967 -28.336 21.278 1.00 5.77 322 THR A C 1
ATOM 2611 O O . THR A 1 322 ? 9.500 -29.015 22.153 1.00 6.50 322 THR A O 1
ATOM 2615 N N . VAL A 1 323 ? 9.609 -28.021 20.144 1.00 6.15 323 VAL A N 1
ATOM 2616 C CA . VAL A 1 323 ? 10.947 -28.588 19.868 1.00 6.41 323 VAL A CA 1
ATOM 2617 C C . VAL A 1 323 ? 11.930 -28.165 20.901 1.00 6.45 323 VAL A C 1
ATOM 2618 O O . VAL A 1 323 ? 12.961 -28.837 21.087 1.00 8.06 323 VAL A O 1
ATOM 2622 N N . SER A 1 324 ? 11.737 -27.012 21.558 1.00 6.34 324 SER A N 1
ATOM 2623 C CA . SER A 1 324 ? 12.669 -26.478 22.553 1.00 6.30 324 SER A CA 1
ATOM 2624 C C . SER A 1 324 ? 12.687 -27.306 23.840 1.00 6.11 324 SER A C 1
ATOM 2625 O O . SER A 1 324 ? 13.606 -27.104 24.682 1.00 7.31 324 SER A O 1
ATOM 2628 N N . MET A 1 325 ? 11.691 -28.176 24.030 1.00 6.02 325 MET A N 1
ATOM 2629 C CA . MET A 1 325 ? 11.416 -28.662 25.438 1.00 5.92 325 MET A CA 1
ATOM 2630 C C . MET A 1 325 ? 12.016 -30.002 25.800 1.00 6.44 325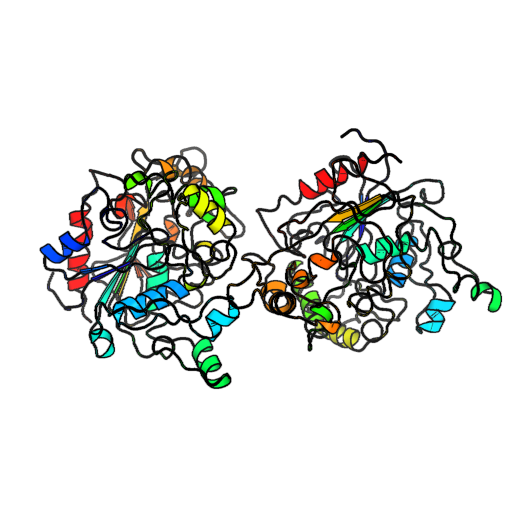 MET A C 1
ATOM 2631 O O . MET A 1 325 ? 12.016 -30.295 26.980 1.00 7.05 325 MET A O 1
ATOM 2636 N N . ASN A 1 326 ? 12.497 -30.776 24.828 1.00 6.58 326 ASN A N 1
ATOM 2637 C CA . ASN A 1 326 ? 12.952 -32.108 25.232 1.00 7.35 326 ASN A CA 1
ATOM 2638 C C . ASN A 1 326 ? 14.346 -32.073 25.886 1.00 7.08 326 ASN A C 1
ATOM 2639 O O . ASN A 1 326 ? 14.728 -33.018 26.571 1.00 9.23 326 ASN A O 1
ATOM 2644 N N . GLY A 1 327 ? 15.063 -30.973 25.783 1.00 8.24 327 GLY A N 1
ATOM 2645 C CA . GLY A 1 327 ? 16.408 -30.791 26.421 1.00 8.33 327 GLY A CA 1
ATOM 2646 C C . GLY A 1 327 ? 17.120 -29.733 25.632 1.00 7.19 327 GLY A C 1
ATOM 2647 O O . GLY A 1 327 ? 16.750 -29.335 24.519 1.00 7.57 327 GLY A O 1
ATOM 2648 N N . PRO A 1 328 ? 18.184 -29.185 26.233 1.00 7.21 328 PRO A N 1
ATOM 2649 C CA . PRO A 1 328 ? 19.037 -28.226 25.540 1.00 7.04 328 PRO A CA 1
ATOM 2650 C C . PRO A 1 328 ? 19.733 -28.844 24.318 1.00 7.54 328 PRO A C 1
ATOM 2651 O O . PRO A 1 328 ? 20.262 -29.969 24.496 1.00 9.96 328 PRO A O 1
ATOM 2655 N N . LYS A 1 329 ? 19.726 -28.132 23.218 1.00 8.10 329 LYS A N 1
ATOM 2656 C CA . LYS A 1 329 ? 20.358 -28.632 22.025 1.00 8.54 329 LYS A CA 1
ATOM 2657 C C . LYS A 1 329 ? 21.218 -27.522 21.405 1.00 8.67 329 LYS A C 1
ATOM 2658 O O . LYS A 1 329 ? 22.384 -27.775 21.062 1.00 10.55 329 LYS A O 1
ATOM 2664 N N . ARG A 1 330 ? 20.701 -26.292 21.277 1.00 9.13 330 ARG A N 1
ATOM 2665 C CA A ARG A 1 330 ? 21.469 -25.169 20.706 0.50 8.57 330 ARG A CA 1
ATOM 2666 C CA B ARG A 1 330 ? 21.499 -25.241 20.671 0.50 8.68 330 ARG A CA 1
ATOM 2667 C C . ARG A 1 330 ? 22.544 -24.804 21.641 1.00 9.70 330 ARG A C 1
ATOM 2668 O O . ARG A 1 330 ? 22.275 -24.393 22.775 1.00 10.13 330 ARG A O 1
ATOM 2683 N N . GLY A 1 331 ? 23.803 -24.918 21.228 1.00 10.61 331 GLY A N 1
ATOM 2684 C CA . GLY A 1 331 ? 24.928 -24.602 22.147 1.00 11.39 331 GLY A CA 1
ATOM 2685 C C . GLY A 1 331 ? 25.207 -25.646 23.217 1.00 10.04 331 GLY A C 1
ATOM 2686 O O . GLY A 1 331 ? 26.054 -25.406 24.111 1.00 12.10 331 GLY A O 1
ATOM 2687 N N . SER A 1 332 ? 24.532 -26.816 23.105 1.00 11.00 332 SER A N 1
ATOM 2688 C CA . SER A 1 332 ? 24.659 -27.826 24.155 1.00 11.30 332 SER A CA 1
ATOM 2689 C C . SER A 1 332 ? 25.311 -29.083 23.665 1.00 13.15 332 SER A C 1
ATOM 2690 O O . SER A 1 332 ? 25.133 -29.534 22.561 1.00 15.55 332 SER A O 1
ATOM 2693 N N . SER A 1 333 ? 26.163 -29.648 24.534 1.00 13.74 333 SER A N 1
ATOM 2694 C CA . SER A 1 333 ? 26.621 -31.017 24.303 1.00 16.93 333 SER A CA 1
ATOM 2695 C C . SER A 1 333 ? 25.858 -32.109 25.086 1.00 14.92 333 SER A C 1
ATOM 2696 O O . SER A 1 333 ? 26.282 -33.302 25.157 1.00 17.75 333 SER A O 1
ATOM 2699 N N . ASP A 1 334 ? 24.749 -31.753 25.753 1.00 11.54 334 ASP A N 1
ATOM 2700 C CA . ASP A 1 334 ? 24.019 -32.732 26.546 1.00 11.22 334 ASP A CA 1
ATOM 2701 C C . ASP A 1 334 ? 23.378 -33.788 25.590 1.00 11.58 334 ASP A C 1
ATOM 2702 O O . ASP A 1 334 ? 23.003 -33.491 24.432 1.00 13.40 334 ASP A O 1
ATOM 2707 N N . ARG A 1 335 ? 23.290 -35.010 26.078 1.00 12.78 335 ARG A N 1
ATOM 2708 C CA . ARG A 1 335 ? 22.651 -36.097 25.269 1.00 14.84 335 ARG A CA 1
ATOM 2709 C C . ARG A 1 335 ? 21.183 -36.181 25.646 1.00 12.39 335 ARG A C 1
ATOM 2710 O O . ARG A 1 335 ? 20.831 -36.012 26.866 1.00 11.77 335 ARG A O 1
ATOM 2718 N N . ILE A 1 336 ? 20.340 -36.453 24.645 1.00 11.50 336 ILE A N 1
ATOM 2719 C CA . ILE A 1 336 ? 18.874 -36.590 24.874 1.00 12.30 336 ILE A CA 1
ATOM 2720 C C . ILE A 1 336 ? 18.461 -37.952 24.350 1.00 12.88 336 ILE A C 1
ATOM 2721 O O . ILE A 1 336 ? 18.768 -38.295 23.182 1.00 15.12 336 ILE A O 1
ATOM 2726 N N . VAL A 1 337 ? 17.842 -38.780 25.196 1.00 12.28 337 VAL A N 1
ATOM 2727 C CA . VAL A 1 337 ? 17.400 -40.119 24.737 1.00 14.50 337 VAL A CA 1
ATOM 2728 C C . VAL A 1 337 ? 15.905 -40.280 24.963 1.00 12.52 337 VAL A C 1
ATOM 2729 O O . VAL A 1 337 ? 15.384 -39.868 26.016 1.00 16.49 337 VAL A O 1
ATOM 2733 N N . PRO A 1 338 ? 15.174 -40.949 24.082 1.00 16.37 338 PRO A N 1
ATOM 2734 C CA . PRO A 1 338 ? 13.755 -41.203 24.341 1.00 16.39 338 PRO A CA 1
ATOM 2735 C C . PRO A 1 338 ? 13.651 -42.199 25.513 1.00 14.52 338 PRO A C 1
ATOM 2736 O O . PRO A 1 338 ? 14.410 -43.234 25.549 1.00 17.06 338 PRO A O 1
ATOM 2740 N N . TYR A 1 339 ? 12.711 -41.998 26.440 1.00 13.88 339 TYR A N 1
ATOM 2741 C CA . TYR A 1 339 ? 12.515 -42.921 27.568 1.00 15.76 339 TYR A CA 1
ATOM 2742 C C . TYR A 1 339 ? 12.226 -44.299 27.051 1.00 16.73 339 TYR A C 1
ATOM 2743 O O . TYR A 1 339 ? 11.355 -44.503 26.197 1.00 20.20 339 TYR A O 1
ATOM 2752 N N . ASP A 1 340 ? 12.944 -45.262 27.599 1.00 20.04 340 ASP A N 1
ATOM 2753 C CA . ASP A 1 340 ? 12.815 -46.690 27.191 1.00 21.85 340 ASP A CA 1
ATOM 2754 C C . ASP A 1 340 ? 12.454 -47.586 28.314 1.00 25.11 340 ASP A C 1
ATOM 2755 O O . ASP A 1 340 ? 12.646 -48.814 28.194 1.00 28.66 340 ASP A O 1
ATOM 2760 N N . GLY A 1 341 ? 11.885 -47.041 29.377 1.00 21.56 341 GLY A N 1
ATOM 2761 C CA . GLY A 1 341 ? 11.547 -47.849 30.563 1.00 22.63 341 GLY A CA 1
ATOM 2762 C C . GLY A 1 341 ? 12.615 -47.758 31.656 1.00 22.55 341 GLY A C 1
ATOM 2763 O O . GLY A 1 341 ? 12.357 -48.141 32.803 1.00 27.14 341 GLY A O 1
ATOM 2764 N N . THR A 1 342 ? 13.827 -47.315 31.343 1.00 21.80 342 THR A N 1
ATOM 2765 C CA . THR A 1 342 ? 14.878 -47.216 32.362 1.00 21.83 342 THR A CA 1
ATOM 2766 C C . THR A 1 342 ? 15.392 -45.774 32.382 1.00 19.05 342 THR A C 1
ATOM 2767 O O . THR A 1 342 ? 15.944 -45.290 31.388 1.00 23.38 342 THR A O 1
ATOM 2771 N N . LEU A 1 343 ? 15.362 -45.154 33.534 1.00 16.95 343 LEU A N 1
ATOM 2772 C CA . LEU A 1 343 ? 15.786 -43.761 33.590 1.00 16.09 343 LEU A CA 1
ATOM 2773 C C . LEU A 1 343 ? 17.308 -43.781 33.768 1.00 17.36 343 LEU A C 1
ATOM 2774 O O . LEU A 1 343 ? 17.817 -44.551 34.594 1.00 18.71 343 LEU A O 1
ATOM 2779 N N . LYS A 1 344 ? 18.032 -42.929 32.998 1.00 16.64 344 LYS A N 1
ATOM 2780 C CA . LYS A 1 344 ? 19.501 -42.926 32.958 1.00 18.97 344 LYS A CA 1
ATOM 2781 C C . LYS A 1 344 ? 20.074 -41.655 33.562 1.00 16.54 344 LYS A C 1
ATOM 2782 O O . LYS A 1 344 ? 19.549 -40.555 33.313 1.00 15.21 344 LYS A O 1
ATOM 2788 N N . LYS A 1 345 ? 21.143 -41.719 34.351 1.00 17.03 345 LYS A N 1
ATOM 2789 C CA . LYS A 1 345 ? 21.778 -40.554 34.853 1.00 17.47 345 LYS A CA 1
ATOM 2790 C C . LYS A 1 345 ? 22.605 -39.831 33.834 1.00 14.63 345 LYS A C 1
ATOM 2791 O O . LYS A 1 345 ? 23.187 -40.434 32.892 1.00 16.02 345 LYS A O 1
ATOM 2797 N N . GLY A 1 346 ? 22.629 -38.489 33.922 1.00 14.17 346 GLY A N 1
ATOM 2798 C CA . GLY A 1 346 ? 23.582 -37.712 33.201 1.00 14.91 346 GLY A CA 1
ATOM 2799 C C . GLY A 1 346 ? 23.170 -37.375 31.787 1.00 13.44 346 GLY A C 1
ATOM 2800 O O . GLY A 1 346 ? 23.955 -36.741 31.042 1.00 15.34 346 GLY A O 1
ATOM 2801 N N . VAL A 1 347 ? 21.906 -37.741 31.407 1.00 13.21 347 VAL A N 1
ATOM 2802 C CA . VAL A 1 347 ? 21.387 -37.440 30.110 1.00 12.85 347 VAL A CA 1
ATOM 2803 C C . VAL A 1 347 ? 19.940 -37.040 30.322 1.00 11.52 347 VAL A C 1
ATOM 2804 O O . VAL A 1 347 ? 19.330 -37.257 31.384 1.00 11.46 347 VAL A O 1
ATOM 2808 N N . TRP A 1 348 ? 19.362 -36.466 29.270 1.00 11.24 348 TRP A N 1
ATOM 2809 C CA . TRP A 1 348 ? 17.905 -36.129 29.272 1.00 9.37 348 TRP A CA 1
ATOM 2810 C C . TRP A 1 348 ? 17.092 -37.329 28.841 1.00 9.59 348 TRP A C 1
ATOM 2811 O O . TRP A 1 348 ? 17.275 -37.835 27.742 1.00 13.25 348 TRP A O 1
ATOM 2822 N N . ASN A 1 349 ? 16.191 -37.737 29.707 1.00 10.35 349 ASN A N 1
ATOM 2823 C CA . ASN A 1 349 ? 15.232 -38.796 29.385 1.00 10.04 349 ASN A CA 1
ATOM 2824 C C . ASN A 1 349 ? 13.980 -38.141 28.944 1.00 10.86 349 ASN A C 1
ATOM 2825 O O . ASN A 1 349 ? 13.251 -37.550 29.773 1.00 10.37 349 ASN A O 1
ATOM 2830 N N . ASP A 1 350 ? 13.746 -38.183 27.632 1.00 10.35 350 ASP A N 1
ATOM 2831 C CA . ASP A 1 350 ? 12.583 -37.546 27.051 1.00 10.67 350 ASP A CA 1
ATOM 2832 C C . ASP A 1 350 ? 11.368 -38.429 27.301 1.00 9.99 350 ASP A C 1
ATOM 2833 O O . ASP A 1 350 ? 11.212 -39.491 26.682 1.00 12.12 350 ASP A O 1
ATOM 2838 N N . MET A 1 351 ? 10.487 -37.957 28.185 1.00 11.37 351 MET A N 1
ATOM 2839 C CA . MET A 1 351 ? 9.349 -38.669 28.675 1.00 12.14 351 MET A CA 1
ATOM 2840 C C . MET A 1 351 ? 8.176 -38.522 27.777 1.00 13.20 351 MET A C 1
ATOM 2841 O O . MET A 1 351 ? 7.128 -39.113 28.060 1.00 17.15 351 MET A O 1
ATOM 2846 N N . GLY A 1 352 ? 8.280 -37.800 26.657 1.00 13.06 352 GLY A N 1
ATOM 2847 C CA . GLY A 1 352 ? 7.164 -37.717 25.653 1.00 13.36 352 GLY A CA 1
ATOM 2848 C C . GLY A 1 352 ? 6.569 -36.330 25.641 1.00 11.77 352 GLY A C 1
ATOM 2849 O O . GLY A 1 352 ? 6.920 -35.426 26.351 1.00 11.66 352 GLY A O 1
ATOM 2850 N N . THR A 1 353 ? 5.635 -36.210 24.719 1.00 11.32 353 THR A N 1
ATOM 2851 C CA . THR A 1 353 ? 4.921 -34.984 24.393 1.00 10.56 353 THR A CA 1
ATOM 2852 C C . THR A 1 353 ? 3.422 -35.157 24.680 1.00 11.74 353 THR A C 1
ATOM 2853 O O . THR A 1 353 ? 2.851 -36.156 24.255 1.00 14.14 353 THR A O 1
ATOM 2857 N N . TYR A 1 354 ? 2.916 -34.267 25.533 1.00 9.01 354 TYR A N 1
ATOM 2858 C CA . TYR A 1 354 ? 1.542 -34.311 26.012 1.00 8.93 354 TYR A CA 1
ATOM 2859 C C . TYR A 1 354 ? 0.726 -33.236 25.377 1.00 8.41 354 TYR A C 1
ATOM 2860 O O . TYR A 1 354 ? 1.248 -32.088 25.153 1.00 9.08 354 TYR A O 1
ATOM 2869 N N . ASN A 1 355 ? -0.513 -33.562 25.048 1.00 8.85 355 ASN A N 1
ATOM 2870 C CA . ASN A 1 355 ? -1.382 -32.613 24.372 1.00 7.65 355 ASN A CA 1
ATOM 2871 C C . ASN A 1 355 ? -2.084 -31.751 25.407 1.00 7.95 355 ASN A C 1
ATOM 2872 O O . ASN A 1 355 ? -3.306 -31.861 25.687 1.00 10.49 355 ASN A O 1
ATOM 2877 N N . VAL A 1 356 ? -1.309 -30.858 25.979 1.00 8.82 356 VAL A N 1
ATOM 2878 C CA . VAL A 1 356 ? -1.729 -29.999 27.130 1.00 8.54 356 VAL A CA 1
ATOM 2879 C C . VAL A 1 356 ? -1.028 -28.688 26.977 1.00 7.81 356 VAL A C 1
ATOM 2880 O O . VAL A 1 356 ? 0.104 -28.659 26.510 1.00 9.97 356 VAL A O 1
ATOM 2884 N N . ASP A 1 357 ? -1.684 -27.550 27.212 1.00 7.71 357 ASP A N 1
ATOM 2885 C CA . ASP A 1 357 ? -1.003 -26.280 26.963 1.00 8.01 357 ASP A CA 1
ATOM 2886 C C . ASP A 1 357 ? -0.163 -25.801 28.140 1.00 7.12 357 ASP A C 1
ATOM 2887 O O . ASP A 1 357 ? -0.140 -26.465 29.212 1.00 7.63 357 ASP A O 1
ATOM 2892 N N . HIS A 1 358 ? 0.598 -24.725 27.922 1.00 7.13 358 HIS A N 1
ATOM 2893 C CA . HIS A 1 358 ? 1.616 -24.294 28.903 1.00 7.09 358 HIS A CA 1
ATOM 2894 C C . HIS A 1 358 ? 0.973 -24.061 30.276 1.00 6.76 358 HIS A C 1
ATOM 2895 O O . HIS A 1 358 ? 1.658 -24.233 31.293 1.00 7.51 358 HIS A O 1
ATOM 2902 N N . LEU A 1 359 ? -0.263 -23.557 30.327 1.00 6.98 359 LEU A N 1
ATOM 2903 C CA . LEU A 1 359 ? -0.966 -23.214 31.634 1.00 7.86 359 LEU A CA 1
ATOM 2904 C C . LEU A 1 359 ? -1.823 -24.383 32.082 1.00 7.30 359 LEU A C 1
ATOM 2905 O O . LEU A 1 359 ? -2.024 -24.587 33.293 1.00 9.15 359 LEU A O 1
ATOM 2910 N N . GLU A 1 360 ? -2.335 -25.221 31.168 1.00 7.21 360 GLU A N 1
ATOM 2911 C CA . GLU A 1 360 ? -3.119 -26.411 31.578 1.00 7.42 360 GLU A CA 1
ATOM 2912 C C . GLU A 1 360 ? -2.263 -27.384 32.293 1.00 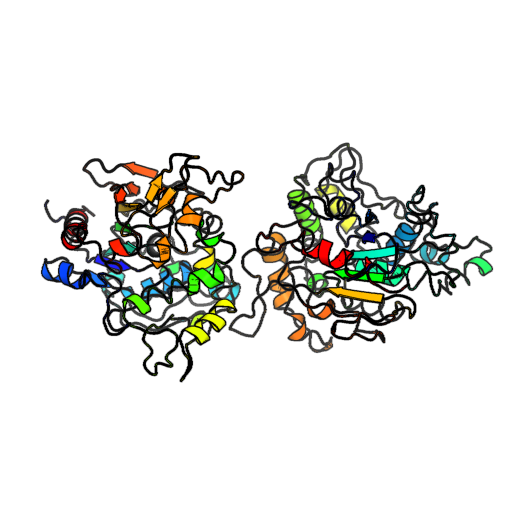7.59 360 GLU A C 1
ATOM 2913 O O . GLU A 1 360 ? -2.743 -28.082 33.209 1.00 8.65 360 GLU A O 1
ATOM 2919 N N . ILE A 1 361 ? -0.958 -27.511 31.986 1.00 7.94 361 ILE A N 1
ATOM 2920 C CA . ILE A 1 361 ? -0.144 -28.577 32.548 1.00 8.24 361 ILE A CA 1
ATOM 2921 C C . ILE A 1 361 ? 0.105 -28.300 34.032 1.00 7.77 361 ILE A C 1
ATOM 2922 O O . ILE A 1 361 ? 0.447 -29.294 34.719 1.00 9.93 361 ILE A O 1
ATOM 2927 N N . ILE A 1 362 ? -0.039 -27.049 34.534 1.00 8.02 362 ILE A N 1
ATOM 2928 C CA . ILE A 1 362 ? 0.063 -26.719 35.963 1.00 7.85 362 ILE A CA 1
ATOM 2929 C C . ILE A 1 362 ? -1.329 -26.428 36.508 1.00 8.86 362 ILE A C 1
ATOM 2930 O O . ILE A 1 362 ? -1.451 -26.050 37.681 1.00 9.76 362 ILE A O 1
ATOM 2935 N N . GLY A 1 363 ? -2.403 -26.600 35.702 1.00 8.20 363 GLY A N 1
ATOM 2936 C CA . GLY A 1 363 ? -3.776 -26.395 36.220 1.00 9.76 363 GLY A CA 1
ATOM 2937 C C . GLY A 1 363 ? -4.275 -24.997 36.290 1.00 8.47 363 GLY A C 1
ATOM 2938 O O . GLY A 1 363 ? -5.417 -24.790 36.718 1.00 10.86 363 GLY A O 1
ATOM 2939 N N . VAL A 1 364 ? -3.479 -24.037 35.813 1.00 8.33 364 VAL A N 1
ATOM 2940 C CA . VAL A 1 364 ? -3.901 -22.653 35.762 1.00 9.72 364 VAL A CA 1
ATOM 2941 C C . VAL A 1 364 ? -5.047 -22.435 34.804 1.00 10.20 364 VAL A C 1
ATOM 2942 O O . VAL A 1 364 ? -5.883 -21.547 35.055 1.00 14.22 364 VAL A O 1
ATOM 2946 N N . ASP A 1 365 ? -5.053 -23.186 33.679 1.00 9.77 365 ASP A N 1
ATOM 2947 C CA . ASP A 1 365 ? -6.224 -23.189 32.766 1.00 9.96 365 ASP A CA 1
ATOM 2948 C C . ASP A 1 365 ? -6.824 -24.559 32.801 1.00 9.56 365 ASP A C 1
ATOM 2949 O O . ASP A 1 365 ? -6.127 -25.561 32.939 1.00 9.38 365 ASP A O 1
ATOM 2954 N N . PRO A 1 366 ? -8.171 -24.651 32.801 1.00 10.69 366 PRO A N 1
ATOM 2955 C CA . PRO A 1 366 ? -8.848 -25.943 32.888 1.00 12.70 366 PRO A CA 1
ATOM 2956 C C . PRO A 1 366 ? -8.551 -26.803 31.629 1.00 10.90 366 PRO A C 1
ATOM 2957 O O . PRO A 1 366 ? -8.291 -26.291 30.521 1.00 11.42 366 PRO A O 1
ATOM 2961 N N . ASN A 1 367 ? -8.652 -28.107 31.819 1.00 10.78 367 ASN A N 1
ATOM 2962 C CA . ASN A 1 367 ? -8.621 -29.054 30.699 1.00 11.15 367 ASN A CA 1
ATOM 2963 C C . ASN A 1 367 ? -9.142 -30.369 31.289 1.00 10.82 367 ASN A C 1
ATOM 2964 O O . ASN A 1 367 ? -8.391 -31.164 31.786 1.00 11.52 367 ASN A O 1
ATOM 2969 N N . PRO A 1 368 ? -10.461 -30.628 31.249 1.00 12.88 368 PRO A N 1
ATOM 2970 C CA . PRO A 1 368 ? -11.011 -31.789 31.993 1.00 12.77 368 PRO A CA 1
ATOM 2971 C C . PRO A 1 368 ? -10.537 -33.110 31.404 1.00 15.76 368 PRO A C 1
ATOM 2972 O O . PRO A 1 368 ? -10.618 -34.137 32.091 1.00 18.48 368 PRO A O 1
ATOM 2976 N N . SER A 1 369 ? -10.032 -33.132 30.164 1.00 14.91 369 SER A N 1
ATOM 2977 C CA A SER A 1 369 ? -9.554 -34.403 29.613 0.50 15.97 369 SER A CA 1
ATOM 2978 C CA B SER A 1 369 ? -9.514 -34.370 29.577 0.50 15.80 369 SER A CA 1
ATOM 2979 C C . SER A 1 369 ? -8.136 -34.739 30.105 1.00 16.58 369 SER A C 1
ATOM 2980 O O . SER A 1 369 ? -7.625 -35.856 29.834 1.00 17.97 369 SER A O 1
ATOM 2985 N N . PHE A 1 370 ? -7.479 -33.795 30.772 1.00 13.04 370 PHE A N 1
ATOM 2986 C CA . PHE A 1 370 ? -6.113 -34.072 31.223 1.00 13.27 370 PHE A CA 1
ATOM 2987 C C . PHE A 1 370 ? -6.197 -34.439 32.685 1.00 13.07 370 PHE A C 1
ATOM 2988 O O . PHE A 1 370 ? -6.638 -33.587 33.551 1.00 13.02 370 PHE A O 1
ATOM 2996 N N . ASP A 1 371 ? -5.817 -35.677 33.002 1.00 15.15 371 ASP A N 1
ATOM 2997 C CA . ASP A 1 371 ? -5.862 -36.133 34.429 1.00 14.47 371 ASP A CA 1
ATOM 2998 C C . ASP A 1 371 ? -4.604 -35.674 35.141 1.00 12.79 371 ASP A C 1
ATOM 2999 O O . ASP A 1 371 ? -3.605 -36.367 35.232 1.00 13.25 371 ASP A O 1
ATOM 3004 N N . ILE A 1 372 ? -4.677 -34.435 35.585 1.00 13.32 372 ILE A N 1
ATOM 3005 C CA . ILE A 1 372 ? -3.480 -33.742 36.151 1.00 11.86 372 ILE A CA 1
ATOM 3006 C C . ILE A 1 372 ? -3.027 -34.437 37.416 1.00 12.53 372 ILE A C 1
ATOM 3007 O O . ILE A 1 372 ? -1.807 -34.543 37.678 1.00 11.33 372 ILE A O 1
ATOM 3012 N N . ARG A 1 373 ? -3.972 -34.951 38.202 1.00 13.50 373 ARG A N 1
ATOM 3013 C CA . ARG A 1 373 ? -3.508 -35.602 39.460 1.00 13.74 373 ARG A CA 1
ATOM 3014 C C . ARG A 1 373 ? -2.733 -36.857 39.122 1.00 15.81 373 ARG A C 1
ATOM 3015 O O . ARG A 1 373 ? -1.617 -37.107 39.733 1.00 15.12 373 ARG A O 1
ATOM 3023 N N . ALA A 1 374 ? -3.275 -37.670 38.204 1.00 13.35 374 ALA A N 1
ATOM 3024 C CA . ALA A 1 374 ? -2.490 -38.888 37.785 1.00 14.62 374 ALA A CA 1
ATOM 3025 C C . ALA A 1 374 ? -1.130 -38.477 37.221 1.00 14.04 374 ALA A C 1
ATOM 3026 O O . ALA A 1 374 ? -0.134 -39.214 37.465 1.00 13.48 374 ALA A O 1
ATOM 3028 N N . PHE A 1 375 ? -1.087 -37.398 36.397 1.00 11.84 375 PHE A N 1
ATOM 3029 C CA . PHE A 1 375 ? 0.196 -37.074 35.796 1.00 11.39 375 PHE A CA 1
ATOM 3030 C C . PHE A 1 375 ? 1.231 -36.849 36.848 1.00 10.70 375 PHE A C 1
ATOM 3031 O O . PHE A 1 375 ? 2.331 -37.406 36.794 1.00 11.21 375 PHE A O 1
ATOM 3039 N N . TYR A 1 376 ? 0.901 -36.041 37.888 1.00 9.72 376 TYR A N 1
ATOM 3040 C CA . TYR A 1 376 ? 1.920 -35.710 38.917 1.00 10.18 376 TYR A CA 1
ATOM 3041 C C . TYR A 1 376 ? 2.200 -36.886 39.862 1.00 10.98 376 TYR A C 1
ATOM 3042 O O . TYR A 1 376 ? 3.338 -37.092 40.293 1.00 12.09 376 TYR A O 1
ATOM 3051 N N . LEU A 1 377 ? 1.195 -37.699 40.131 1.00 10.88 377 LEU A N 1
ATOM 3052 C CA . LEU A 1 377 ? 1.451 -38.910 40.997 1.00 12.81 377 LEU A CA 1
ATOM 3053 C C . LEU A 1 377 ? 2.282 -39.936 40.269 1.00 12.44 377 LEU A C 1
ATOM 3054 O O . LEU A 1 377 ? 3.187 -40.524 40.921 1.00 13.39 377 LEU A O 1
ATOM 3059 N N . ARG A 1 378 ? 2.056 -40.154 38.972 1.00 13.69 378 ARG A N 1
ATOM 3060 C CA A ARG A 1 378 ? 2.932 -41.083 38.212 0.50 14.29 378 ARG A CA 1
ATOM 3061 C CA B ARG A 1 378 ? 2.936 -41.090 38.251 0.50 13.88 378 ARG A CA 1
ATOM 3062 C C . ARG A 1 378 ? 4.382 -40.601 38.236 1.00 12.77 378 ARG A C 1
ATOM 3063 O O . ARG A 1 378 ? 5.305 -41.374 38.447 1.00 14.31 378 ARG A O 1
ATOM 3078 N N . LEU A 1 379 ? 4.582 -39.296 37.970 1.00 11.92 379 LEU A N 1
ATOM 3079 C CA . LEU A 1 379 ? 5.898 -38.739 38.016 1.00 11.60 379 LEU A CA 1
ATOM 3080 C C . LEU A 1 379 ? 6.527 -38.898 39.380 1.00 12.88 379 LEU A C 1
ATOM 3081 O O . LEU A 1 379 ? 7.649 -39.346 39.482 1.00 11.80 379 LEU A O 1
ATOM 3086 N N . ALA A 1 380 ? 5.780 -38.630 40.450 1.00 11.63 380 ALA A N 1
ATOM 3087 C CA . ALA A 1 380 ? 6.401 -38.774 41.799 1.00 11.54 380 ALA A CA 1
ATOM 3088 C C . ALA A 1 380 ? 6.821 -40.232 42.073 1.00 15.08 380 ALA A C 1
ATOM 3089 O O . ALA A 1 380 ? 7.890 -40.493 42.648 1.00 14.00 380 ALA A O 1
ATOM 3091 N N . GLU A 1 381 ? 6.011 -41.180 41.629 1.00 15.16 381 GLU A N 1
ATOM 3092 C CA . GLU A 1 381 ? 6.361 -42.619 41.768 1.00 16.18 381 GLU A CA 1
ATOM 3093 C C . GLU A 1 381 ? 7.622 -42.945 40.961 1.00 15.16 381 GLU A C 1
ATOM 3094 O O . GLU A 1 381 ? 8.534 -43.631 41.461 1.00 16.03 381 GLU A O 1
ATOM 3100 N N . GLN A 1 382 ? 7.776 -42.402 39.749 1.00 13.32 382 GLN A N 1
ATOM 3101 C CA . GLN A 1 382 ? 9.018 -42.613 39.002 1.00 14.04 382 GLN A CA 1
ATOM 3102 C C . GLN A 1 382 ? 10.230 -42.013 39.679 1.00 12.85 382 GLN A C 1
ATOM 3103 O O . GLN A 1 382 ? 11.301 -42.642 39.770 1.00 13.54 382 GLN A O 1
ATOM 3109 N N . LEU A 1 383 ? 10.086 -40.769 40.179 1.00 11.09 383 LEU A N 1
ATOM 3110 C CA . LEU A 1 383 ? 11.225 -40.173 40.854 1.00 10.89 383 LEU A CA 1
ATOM 3111 C C . LEU A 1 383 ? 11.585 -40.935 42.140 1.00 12.34 383 LEU A C 1
ATOM 3112 O O . LEU A 1 383 ? 12.782 -41.095 42.462 1.00 13.72 383 LEU A O 1
ATOM 3117 N N . ALA A 1 384 ? 10.590 -41.463 42.880 1.00 11.73 384 ALA A N 1
ATOM 3118 C CA . ALA A 1 384 ? 10.902 -42.225 44.118 1.00 13.65 384 ALA A CA 1
ATOM 3119 C C . ALA A 1 384 ? 11.595 -43.516 43.712 1.00 13.67 384 ALA A C 1
ATOM 3120 O O . ALA A 1 384 ? 12.298 -44.072 44.577 1.00 15.26 384 ALA A O 1
ATOM 3122 N N . SER A 1 385 ? 11.522 -44.025 42.468 1.00 14.21 385 SER A N 1
ATOM 3123 C CA . SER A 1 385 ? 12.160 -45.287 42.045 1.00 14.20 385 SER A CA 1
ATOM 3124 C C . SER A 1 385 ? 13.635 -45.059 41.748 1.00 14.65 385 SER A C 1
ATOM 3125 O O . SER A 1 385 ? 14.388 -46.033 41.585 1.00 17.11 385 SER A O 1
ATOM 3128 N N . LEU A 1 386 ? 14.091 -43.790 41.661 1.00 14.44 386 LEU A N 1
ATOM 3129 C CA . LEU A 1 386 ? 15.463 -43.591 41.179 1.00 14.40 386 LEU A CA 1
ATOM 3130 C C . LEU A 1 386 ? 16.536 -44.057 42.150 1.00 14.57 386 LEU A C 1
ATOM 3131 O O . LEU A 1 386 ? 16.436 -43.750 43.388 1.00 16.34 386 LEU A O 1
ATOM 3136 N N . ARG A 1 387 ? 17.554 -44.757 41.637 1.00 15.85 387 ARG A N 1
ATOM 3137 C CA . ARG A 1 387 ? 18.612 -45.289 42.499 1.00 16.68 387 ARG A CA 1
ATOM 3138 C C . ARG A 1 387 ? 19.678 -44.181 42.549 1.00 18.39 387 ARG A C 1
ATOM 3139 O O . ARG A 1 387 ? 20.250 -43.739 41.504 1.00 18.28 387 ARG A O 1
ATOM 3147 N N . PRO A 1 388 ? 19.993 -43.706 43.769 1.00 16.72 388 PRO A N 1
ATOM 3148 C CA . PRO A 1 388 ? 21.044 -42.705 43.834 1.00 18.64 388 PRO A CA 1
ATOM 3149 C C . PRO A 1 388 ? 22.382 -43.181 43.337 1.00 23.31 388 PRO A C 1
ATOM 3150 O O . PRO A 1 388 ? 23.129 -42.292 42.933 1.00 26.64 388 PRO A O 1
ATOM 3155 N N . SER B 1 2 ? 3.809 15.875 4.520 1.00 56.90 2 SER B N 1
ATOM 3156 C CA . SER B 1 2 ? 4.589 17.155 4.449 1.00 47.10 2 SER B CA 1
ATOM 3157 C C . SER B 1 2 ? 4.926 17.415 2.975 1.00 44.40 2 SER B C 1
ATOM 3158 O O . SER B 1 2 ? 5.542 16.548 2.315 1.00 45.09 2 SER B O 1
ATOM 3161 N N . LEU B 1 3 ? 4.568 18.597 2.446 1.00 31.05 3 LEU B N 1
ATOM 3162 C CA . LEU B 1 3 ? 4.718 18.869 1.004 1.00 28.22 3 LEU B CA 1
ATOM 3163 C C . LEU B 1 3 ? 6.191 19.145 0.720 1.00 21.66 3 LEU B C 1
ATOM 3164 O O . LEU B 1 3 ? 6.857 19.850 1.530 1.00 21.95 3 LEU B O 1
ATOM 3169 N N . ARG B 1 4 ? 6.721 18.577 -0.367 1.00 17.13 4 ARG B N 1
ATOM 3170 C CA . ARG B 1 4 ? 8.112 18.904 -0.757 1.00 15.02 4 ARG B CA 1
ATOM 3171 C C . ARG B 1 4 ? 8.300 20.371 -1.099 1.00 15.01 4 ARG B C 1
ATOM 3172 O O . ARG B 1 4 ? 7.502 20.931 -1.873 1.00 20.57 4 ARG B O 1
ATOM 3180 N N . ALA B 1 5 ? 9.298 21.010 -0.527 1.00 12.15 5 ALA B N 1
ATOM 3181 C CA . ALA B 1 5 ? 9.588 22.390 -0.790 1.00 12.61 5 ALA B CA 1
ATOM 3182 C C . ALA B 1 5 ? 10.976 22.622 -1.394 1.00 12.50 5 ALA B C 1
ATOM 3183 O O . ALA B 1 5 ? 11.272 23.716 -1.788 1.00 11.59 5 ALA B O 1
ATOM 3185 N N . ASN B 1 6 ? 11.839 21.604 -1.452 1.00 11.55 6 ASN B N 1
ATOM 3186 C CA . ASN B 1 6 ? 13.160 21.783 -2.093 1.00 10.74 6 ASN B CA 1
ATOM 3187 C C . ASN B 1 6 ? 13.520 20.507 -2.814 1.00 9.53 6 ASN B C 1
ATOM 3188 O O . ASN B 1 6 ? 12.920 19.438 -2.480 1.00 11.26 6 ASN B O 1
ATOM 3193 N N . ASP B 1 7 ? 14.447 20.600 -3.720 1.00 9.87 7 ASP B N 1
ATOM 3194 C CA . ASP B 1 7 ? 14.871 19.456 -4.553 1.00 10.97 7 ASP B CA 1
ATOM 3195 C C . ASP B 1 7 ? 16.327 19.063 -4.255 1.00 9.56 7 ASP B C 1
ATOM 3196 O O . ASP B 1 7 ? 16.944 18.404 -5.119 1.00 9.92 7 ASP B O 1
ATOM 3201 N N . ALA B 1 8 ? 16.865 19.539 -3.154 1.00 9.05 8 ALA B N 1
ATOM 3202 C CA . ALA B 1 8 ? 18.276 19.266 -2.905 1.00 7.49 8 ALA B CA 1
ATOM 3203 C C . ALA B 1 8 ? 18.490 17.755 -2.654 1.00 7.67 8 ALA B C 1
ATOM 3204 O O . ALA B 1 8 ? 17.708 17.141 -1.841 1.00 8.73 8 ALA B O 1
ATOM 3206 N N . PRO B 1 9 ? 19.485 17.119 -3.216 1.00 6.67 9 PRO B N 1
ATOM 3207 C CA . PRO B 1 9 ? 19.819 15.709 -2.861 1.00 7.05 9 PRO B CA 1
ATOM 3208 C C . PRO B 1 9 ? 20.365 15.552 -1.502 1.00 6.27 9 PRO B C 1
ATOM 3209 O O . PRO B 1 9 ? 20.900 16.514 -0.874 1.00 7.58 9 PRO B O 1
ATOM 3213 N N . ILE B 1 10 ? 20.293 14.301 -1.004 1.00 6.48 10 ILE B N 1
ATOM 3214 C CA . ILE B 1 10 ? 20.883 13.931 0.294 1.00 6.15 10 ILE B CA 1
ATOM 3215 C C . ILE B 1 10 ? 22.294 13.352 0.031 1.00 4.84 10 ILE B C 1
ATOM 3216 O O . ILE B 1 10 ? 22.495 12.661 -0.964 1.00 6.43 10 ILE B O 1
ATOM 3221 N N . VAL B 1 11 ? 23.192 13.696 0.941 1.00 4.82 11 VAL B N 1
ATOM 3222 C CA . VAL B 1 11 ? 24.558 13.120 0.893 1.00 5.60 11 VAL B CA 1
ATOM 3223 C C . VAL B 1 11 ? 24.875 12.516 2.271 1.00 4.80 11 VAL B C 1
ATOM 3224 O O . VAL B 1 11 ? 24.720 13.174 3.304 1.00 5.96 11 VAL B O 1
ATOM 3228 N N . LEU B 1 12 ? 25.261 11.233 2.253 1.00 4.83 12 LEU B N 1
ATOM 3229 C CA . LEU B 1 12 ? 25.461 10.481 3.473 1.00 4.74 12 LEU B CA 1
ATOM 3230 C C . LEU B 1 12 ? 26.968 10.566 3.847 1.00 4.53 12 LEU B C 1
ATOM 3231 O O . LEU B 1 12 ? 27.877 10.425 2.985 1.00 5.01 12 LEU B O 1
ATOM 3236 N N . LEU B 1 13 ? 27.277 10.699 5.137 1.00 4.18 13 LEU B N 1
ATOM 3237 C CA . LEU B 1 13 ? 28.657 10.917 5.604 1.00 4.64 13 LEU B CA 1
ATOM 3238 C C . LEU B 1 13 ? 28.916 10.163 6.899 1.00 3.85 13 LEU B C 1
ATOM 3239 O O . LEU B 1 13 ? 28.332 10.464 7.947 1.00 4.82 13 LEU B O 1
ATOM 3244 N N . HIS B 1 14 ? 29.803 9.161 6.821 1.00 3.80 14 HIS B N 1
ATOM 3245 C CA . HIS B 1 14 ? 30.192 8.271 7.962 1.00 4.03 14 HIS B CA 1
ATOM 3246 C C . HIS B 1 14 ? 31.087 8.967 8.989 1.00 4.40 14 HIS B C 1
ATOM 3247 O O . HIS B 1 14 ? 31.554 10.093 8.803 1.00 5.41 14 HIS B O 1
ATOM 3254 N N . GLY B 1 15 ? 31.403 8.187 10.043 1.00 4.64 15 GLY B N 1
ATOM 3255 C CA . GLY B 1 15 ? 32.207 8.672 11.179 1.00 5.80 15 GLY B CA 1
ATOM 3256 C C . GLY B 1 15 ? 33.588 8.126 11.156 1.00 5.24 15 GLY B C 1
ATOM 3257 O O . GLY B 1 15 ? 34.252 8.157 10.102 1.00 4.81 15 GLY B O 1
ATOM 3258 N N . PHE B 1 16 ? 34.080 7.674 12.311 1.00 5.60 16 PHE B N 1
ATOM 3259 C CA . PHE B 1 16 ? 35.468 7.216 12.381 1.00 5.07 16 PHE B CA 1
ATOM 3260 C C . PHE B 1 16 ? 35.652 5.765 11.905 1.00 5.35 16 PHE B C 1
ATOM 3261 O O . PHE B 1 16 ? 36.791 5.280 11.933 1.00 6.07 16 PHE B O 1
ATOM 3269 N N . THR B 1 17 ? 34.611 5.102 11.520 1.00 6.01 17 THR B N 1
ATOM 3270 C CA A THR B 1 17 ? 34.649 3.964 10.540 0.70 7.15 17 THR B CA 1
ATOM 3271 C CA B THR B 1 17 ? 34.790 4.109 10.474 0.30 6.42 17 THR B CA 1
ATOM 3272 C C . THR B 1 17 ? 33.824 4.446 9.337 1.00 5.63 17 THR B C 1
ATOM 3273 O O . THR B 1 17 ? 32.936 5.285 9.479 1.00 5.64 17 THR B O 1
ATOM 3280 N N . GLY B 1 18 ? 34.067 3.828 8.173 1.00 6.56 18 GLY B N 1
ATOM 3281 C CA . GLY B 1 18 ? 33.231 4.112 7.035 1.00 6.57 18 GLY B CA 1
ATOM 3282 C C . GLY B 1 18 ? 34.043 4.010 5.726 1.00 5.00 18 GLY B C 1
ATOM 3283 O O . GLY B 1 18 ? 35.273 4.151 5.743 1.00 6.86 18 GLY B O 1
ATOM 3284 N N . TRP B 1 19 ? 33.326 3.781 4.646 1.00 5.14 19 TRP B N 1
ATOM 3285 C CA . TRP B 1 19 ? 33.947 3.353 3.409 1.00 5.74 19 TRP B CA 1
ATOM 3286 C C . TRP B 1 19 ? 32.996 3.509 2.292 1.00 5.26 19 TRP B C 1
ATOM 3287 O O . TRP B 1 19 ? 31.757 3.559 2.546 1.00 6.05 19 TRP B O 1
ATOM 3298 N N . GLY B 1 20 ? 33.478 3.568 1.055 1.00 5.51 20 GLY B N 1
ATOM 3299 C CA . GLY B 1 20 ? 32.583 3.788 -0.090 1.00 6.09 20 GLY B CA 1
ATOM 3300 C C . GLY B 1 20 ? 31.813 2.551 -0.526 1.00 5.74 20 GLY B C 1
ATOM 3301 O O . GLY B 1 20 ? 32.112 1.425 -0.023 1.00 6.32 20 GLY B O 1
ATOM 3302 N N . ARG B 1 21 ? 30.895 2.732 -1.454 1.00 6.52 21 ARG B N 1
ATOM 3303 C CA . ARG B 1 21 ? 29.997 1.645 -1.856 1.00 6.94 21 ARG B CA 1
ATOM 3304 C C . ARG B 1 21 ? 30.702 0.508 -2.562 1.00 7.59 21 ARG B C 1
ATOM 3305 O O . ARG B 1 21 ? 30.123 -0.598 -2.530 1.00 10.29 21 ARG B O 1
ATOM 3313 N N . GLU B 1 22 ? 31.880 0.723 -3.094 1.00 7.91 22 GLU B N 1
ATOM 3314 C CA . GLU B 1 22 ? 32.556 -0.381 -3.747 1.00 10.29 22 GLU B CA 1
ATOM 3315 C C . GLU B 1 22 ? 33.515 -1.065 -2.786 1.00 9.02 22 GLU B C 1
ATOM 3316 O O . GLU B 1 22 ? 34.202 -2.065 -3.161 1.00 13.71 22 GLU B O 1
ATOM 3322 N N . GLU B 1 23 ? 33.744 -0.461 -1.591 1.00 7.33 23 GLU B N 1
ATOM 3323 C CA . GLU B 1 23 ? 34.629 -1.037 -0.613 1.00 7.66 23 GLU B CA 1
ATOM 3324 C C . GLU B 1 23 ? 33.901 -2.092 0.203 1.00 7.23 23 GLU B C 1
ATOM 3325 O O . GLU B 1 23 ? 32.674 -2.233 0.146 1.00 7.09 23 GLU B O 1
ATOM 3331 N N . MET B 1 24 ? 34.686 -2.877 0.956 1.00 7.35 24 MET B N 1
ATOM 3332 C CA A MET B 1 24 ? 34.087 -3.847 1.926 0.70 6.02 24 MET B CA 1
ATOM 3333 C CA B MET B 1 24 ? 34.141 -3.917 1.912 0.30 5.70 24 MET B CA 1
ATOM 3334 C C . MET B 1 24 ? 33.284 -4.902 1.150 1.00 5.76 24 MET B C 1
ATOM 3335 O O . MET B 1 24 ? 32.298 -5.457 1.675 1.00 6.16 24 MET B O 1
ATOM 3344 N N . PHE B 1 25 ? 33.694 -5.212 -0.105 1.00 5.91 25 PHE B N 1
ATOM 3345 C CA . PHE B 1 25 ? 32.944 -6.121 -1.009 1.00 6.12 25 PHE B CA 1
ATOM 3346 C C . PHE B 1 25 ? 31.502 -5.713 -1.115 1.00 6.08 25 PHE B C 1
ATOM 3347 O O . PHE B 1 25 ? 30.683 -6.568 -1.411 1.00 7.76 25 PHE B O 1
ATOM 3355 N N . GLY B 1 26 ? 31.190 -4.417 -0.961 1.00 5.59 26 GLY B N 1
ATOM 3356 C CA . GLY B 1 26 ? 29.820 -3.931 -1.122 1.00 6.13 26 GLY B CA 1
ATOM 3357 C C . GLY B 1 26 ? 28.939 -3.976 0.103 1.00 5.18 26 GLY B C 1
ATOM 3358 O O . GLY B 1 26 ? 27.744 -3.573 0.011 1.00 6.81 26 GLY B O 1
ATOM 3359 N N . PHE B 1 27 ? 29.461 -4.454 1.220 1.00 5.32 27 PHE B N 1
ATOM 3360 C CA . PHE B 1 27 ? 28.681 -4.366 2.454 1.00 5.45 27 PHE B CA 1
ATOM 3361 C C . PHE B 1 27 ? 28.574 -2.889 2.855 1.00 5.68 27 PHE B C 1
ATOM 3362 O O . PHE B 1 27 ? 29.602 -2.229 2.975 1.00 6.21 27 PHE B O 1
ATOM 3370 N N . LYS B 1 28 ? 27.413 -2.340 3.009 1.00 5.20 28 LYS B N 1
ATOM 3371 C CA A LYS B 1 28 ? 27.287 -0.869 3.141 0.70 5.05 28 LYS B CA 1
ATOM 3372 C CA B LYS B 1 28 ? 27.326 -0.877 3.122 0.30 4.77 28 LYS B CA 1
ATOM 3373 C C . LYS B 1 28 ? 27.453 -0.399 4.545 1.00 5.14 28 LYS B C 1
ATOM 3374 O O . LYS B 1 28 ? 26.812 -0.943 5.469 1.00 5.24 28 LYS B O 1
ATOM 3385 N N . TYR B 1 29 ? 28.254 0.644 4.753 1.00 4.25 29 TYR B N 1
ATOM 3386 C CA . TYR B 1 29 ? 28.195 1.328 6.072 1.00 4.85 29 TYR B CA 1
ATOM 3387 C C . TYR B 1 29 ? 26.803 1.818 6.365 1.00 4.62 29 TYR B C 1
ATOM 3388 O O . TYR B 1 29 ? 26.263 1.657 7.467 1.00 4.81 29 TYR B O 1
ATOM 3397 N N . TRP B 1 30 ? 26.163 2.491 5.359 1.00 4.08 30 TRP B N 1
ATOM 3398 C CA . TRP B 1 30 ? 24.793 2.991 5.549 1.00 4.06 30 TRP B CA 1
ATOM 3399 C C . TRP B 1 30 ? 23.821 1.877 5.225 1.00 4.19 30 TRP B C 1
ATOM 3400 O O . TRP B 1 30 ? 23.306 1.754 4.110 1.00 5.15 30 TRP B O 1
ATOM 3411 N N . GLY B 1 31 ? 23.557 1.046 6.246 1.00 4.62 31 GLY B N 1
ATOM 3412 C CA . GLY B 1 31 ? 22.541 -0.025 6.119 1.00 5.81 31 GLY B CA 1
ATOM 3413 C C . GLY B 1 31 ? 23.036 -1.340 6.646 1.00 5.18 31 GLY B C 1
ATOM 3414 O O . GLY B 1 31 ? 22.257 -2.092 7.235 1.00 5.52 31 GLY B O 1
ATOM 3415 N N . GLY B 1 32 ? 24.336 -1.640 6.507 1.00 5.50 32 GLY B N 1
ATOM 3416 C CA . GLY B 1 32 ? 24.941 -2.851 7.103 1.00 6.68 32 GLY B CA 1
ATOM 3417 C C . GLY B 1 32 ? 24.183 -4.121 6.771 1.00 6.28 32 GLY B C 1
ATOM 3418 O O . GLY B 1 32 ? 23.922 -4.440 5.616 1.00 6.69 32 GLY B O 1
ATOM 3419 N N . VAL B 1 33 ? 23.882 -4.855 7.856 1.00 6.51 33 VAL B N 1
ATOM 3420 C CA . VAL B 1 33 ? 23.217 -6.136 7.700 1.00 7.40 33 VAL B CA 1
ATOM 3421 C C . VAL B 1 33 ? 21.730 -5.953 7.348 1.00 8.80 33 VAL B C 1
ATOM 3422 O O . VAL B 1 33 ? 21.018 -6.918 7.037 1.00 11.54 33 VAL B O 1
ATOM 3426 N N . ARG B 1 34 ? 21.213 -4.722 7.393 1.00 7.90 34 ARG B N 1
ATOM 3427 C CA . ARG B 1 34 ? 19.788 -4.468 7.182 1.00 7.81 34 ARG B CA 1
ATOM 3428 C C . ARG B 1 34 ? 19.477 -4.138 5.743 1.00 8.94 34 ARG B C 1
ATOM 3429 O O . ARG B 1 34 ? 18.328 -4.249 5.328 1.00 10.43 34 ARG B O 1
ATOM 3437 N N . GLY B 1 35 ? 20.451 -3.784 4.925 1.00 8.38 35 GLY B N 1
ATOM 3438 C CA . GLY B 1 35 ? 20.182 -3.389 3.519 1.00 9.54 35 GLY B CA 1
ATOM 3439 C C . GLY B 1 35 ? 21.012 -2.172 3.182 1.00 7.24 35 GLY B C 1
ATOM 3440 O O . GLY B 1 35 ? 22.114 -1.925 3.677 1.00 9.18 35 GLY B O 1
ATOM 3441 N N . ASP B 1 36 ? 20.461 -1.404 2.221 1.00 7.14 36 ASP B N 1
ATOM 3442 C CA . ASP B 1 36 ? 21.221 -0.281 1.612 1.00 6.64 36 ASP B CA 1
ATOM 3443 C C . ASP B 1 36 ? 20.382 0.976 1.661 1.00 6.74 36 ASP B C 1
ATOM 3444 O O . ASP B 1 36 ? 19.453 1.163 0.866 1.00 7.20 36 ASP B O 1
ATOM 3449 N N . ILE B 1 37 ? 20.710 1.832 2.659 1.00 5.59 37 ILE B N 1
ATOM 3450 C CA . ILE B 1 37 ? 19.890 3.003 2.895 1.00 6.66 37 ILE B CA 1
ATOM 3451 C C . ILE B 1 37 ? 19.864 3.943 1.713 1.00 6.55 37 ILE B C 1
ATOM 3452 O O . ILE B 1 37 ? 18.808 4.464 1.348 1.00 6.64 37 ILE B O 1
ATOM 3457 N N . GLU B 1 38 ? 21.004 4.190 1.054 1.00 5.89 38 GLU B N 1
ATOM 3458 C CA A GLU B 1 38 ? 20.991 5.068 -0.122 0.70 6.95 38 GLU B CA 1
ATOM 3459 C CA B GLU B 1 38 ? 21.011 5.016 -0.150 0.30 6.53 38 GLU B CA 1
ATOM 3460 C C . GLU B 1 38 ? 20.032 4.493 -1.168 1.00 6.84 38 GLU B C 1
ATOM 3461 O O . GLU B 1 38 ? 19.295 5.289 -1.839 1.00 7.04 38 GLU B O 1
ATOM 3472 N N . GLN B 1 39 ? 20.030 3.178 -1.393 1.00 6.24 39 GLN B N 1
ATOM 3473 C CA . GLN B 1 39 ? 19.137 2.620 -2.407 1.00 7.39 39 GLN B CA 1
ATOM 3474 C C . GLN B 1 39 ? 17.694 2.770 -1.999 1.00 6.82 39 GLN B C 1
ATOM 3475 O O . GLN B 1 39 ? 16.837 3.130 -2.854 1.00 7.84 39 GLN B O 1
ATOM 3481 N N . TRP B 1 40 ? 17.358 2.574 -0.690 1.00 7.29 40 TRP B N 1
ATOM 3482 C CA . TRP B 1 40 ? 15.967 2.767 -0.246 1.00 7.61 40 TRP B CA 1
ATOM 3483 C C . TRP B 1 40 ? 15.538 4.201 -0.573 1.00 8.12 40 TRP B C 1
ATOM 3484 O O . TRP B 1 40 ? 14.443 4.459 -1.020 1.00 9.15 40 TRP B O 1
ATOM 3495 N N A LEU B 1 41 ? 16.424 5.134 -0.278 0.50 7.19 41 LEU B N 1
ATOM 3496 N N B LEU B 1 41 ? 16.378 5.181 -0.254 0.50 7.62 41 LEU B N 1
ATOM 3497 C CA A LEU B 1 41 ? 16.073 6.540 -0.426 0.50 6.95 41 LEU B CA 1
ATOM 3498 C CA B LEU B 1 41 ? 15.963 6.590 -0.476 0.50 7.28 41 LEU B CA 1
ATOM 3499 C C A LEU B 1 41 ? 15.886 6.870 -1.877 0.50 6.34 41 LEU B C 1
ATOM 3500 C C B LEU B 1 41 ? 15.826 6.839 -1.971 0.50 7.41 41 LEU B C 1
ATOM 3501 O O A LEU B 1 41 ? 14.867 7.507 -2.191 0.50 7.24 41 LEU B O 1
ATOM 3502 O O B LEU B 1 41 ? 14.801 7.366 -2.442 0.50 8.37 41 LEU B O 1
ATOM 3511 N N . ASN B 1 42 ? 16.813 6.459 -2.768 1.00 6.77 42 ASN B N 1
ATOM 3512 C CA . ASN B 1 42 ? 16.648 6.675 -4.223 1.00 7.39 42 ASN B CA 1
ATOM 3513 C C . ASN B 1 42 ? 15.411 6.035 -4.769 1.00 7.65 42 ASN B C 1
ATOM 3514 O O . ASN B 1 42 ? 14.728 6.677 -5.558 1.00 9.55 42 ASN B O 1
ATOM 3519 N N . ASP B 1 43 ? 15.094 4.800 -4.331 1.00 8.99 43 ASP B N 1
ATOM 3520 C CA . ASP B 1 43 ? 13.939 4.104 -4.842 1.00 11.51 43 ASP B CA 1
ATOM 3521 C C . ASP B 1 43 ? 12.643 4.710 -4.388 1.00 11.89 43 ASP B C 1
ATOM 3522 O O . ASP B 1 43 ? 11.615 4.505 -5.016 1.00 14.36 43 ASP B O 1
ATOM 3527 N N . ASN B 1 44 ? 12.650 5.546 -3.383 1.00 9.81 44 ASN B N 1
ATOM 3528 C CA . ASN B 1 44 ? 11.460 6.267 -2.958 1.00 10.84 44 ASN B CA 1
ATOM 3529 C C . ASN B 1 44 ? 11.453 7.713 -3.420 1.00 11.53 44 ASN B C 1
ATOM 3530 O O . ASN B 1 44 ? 10.593 8.510 -2.963 1.00 14.25 44 ASN B O 1
ATOM 3535 N N . GLY B 1 45 ? 12.361 8.078 -4.312 1.00 10.93 45 GLY B N 1
ATOM 3536 C CA . GLY B 1 45 ? 12.267 9.408 -4.921 1.00 11.59 45 GLY B CA 1
ATOM 3537 C C . GLY B 1 45 ? 13.118 10.455 -4.232 1.00 10.44 45 GLY B C 1
ATOM 3538 O O . GLY B 1 45 ? 12.902 11.674 -4.536 1.00 13.56 45 GLY B O 1
ATOM 3539 N N . TYR B 1 46 ? 14.007 10.055 -3.314 1.00 9.20 46 TYR B N 1
ATOM 3540 C CA . TYR B 1 46 ? 14.875 11.045 -2.624 1.00 9.19 46 TYR B CA 1
ATOM 3541 C C . TYR B 1 46 ? 16.276 10.788 -3.104 1.00 9.58 46 TYR B C 1
ATOM 3542 O O . TYR B 1 46 ? 16.950 9.836 -2.627 1.00 9.99 46 TYR B O 1
ATOM 3551 N N . ARG B 1 47 ? 16.732 11.591 -4.048 1.00 8.73 47 ARG B N 1
ATOM 3552 C CA . ARG B 1 47 ? 18.008 11.342 -4.653 1.00 8.70 47 ARG B CA 1
ATOM 3553 C C . ARG B 1 47 ? 19.066 11.480 -3.613 1.00 7.61 47 ARG B C 1
ATOM 3554 O O . ARG B 1 47 ? 19.156 12.444 -2.840 1.00 8.72 47 ARG B O 1
ATOM 3562 N N . THR B 1 48 ? 19.962 10.454 -3.526 1.00 6.82 48 THR B N 1
ATOM 3563 C CA . THR B 1 48 ? 20.900 10.297 -2.405 1.00 6.62 48 THR B CA 1
ATOM 3564 C C . THR B 1 48 ? 22.262 9.805 -2.922 1.00 5.81 48 THR B C 1
ATOM 3565 O O . THR B 1 48 ? 22.283 8.910 -3.800 1.00 6.27 48 THR B O 1
ATOM 3569 N N . TYR B 1 49 ? 23.352 10.351 -2.380 1.00 5.64 49 TYR B N 1
ATOM 3570 C CA . TYR B 1 49 ? 24.706 9.959 -2.704 1.00 5.17 49 TYR B CA 1
ATOM 3571 C C . TYR B 1 49 ? 25.454 9.704 -1.405 1.00 5.50 49 TYR B C 1
ATOM 3572 O O . TYR B 1 49 ? 24.979 10.101 -0.319 1.00 6.58 49 TYR B O 1
ATOM 3581 N N . THR B 1 50 ? 26.613 9.047 -1.540 1.00 5.78 50 THR B N 1
ATOM 3582 C CA . THR B 1 50 ? 27.389 8.678 -0.382 1.00 5.28 50 THR B CA 1
ATOM 3583 C C . THR B 1 50 ? 28.799 9.173 -0.521 1.00 5.40 50 THR B C 1
ATOM 3584 O O . THR B 1 50 ? 29.443 8.991 -1.565 1.00 6.64 50 THR B O 1
ATOM 3588 N N . LEU B 1 51 ? 29.314 9.834 0.513 1.00 4.81 51 LEU B N 1
ATOM 3589 C CA . LEU B 1 51 ? 30.732 10.260 0.570 1.00 5.50 51 LEU B CA 1
ATOM 3590 C C . LEU B 1 51 ? 31.592 9.225 1.282 1.00 5.05 51 LEU B C 1
ATOM 3591 O O . LEU B 1 51 ? 31.106 8.491 2.185 1.00 6.33 51 LEU B O 1
ATOM 3596 N N . ALA B 1 52 ? 32.886 9.185 0.996 1.00 4.93 52 ALA B N 1
ATOM 3597 C CA . ALA B 1 52 ? 33.806 8.343 1.753 1.00 4.82 52 ALA B CA 1
ATOM 3598 C C . ALA B 1 52 ? 35.047 9.107 1.913 1.00 5.93 52 ALA B C 1
ATOM 3599 O O . ALA B 1 52 ? 35.698 9.489 0.933 1.00 10.24 52 ALA B O 1
ATOM 3601 N N . VAL B 1 53 ? 35.381 9.410 3.182 1.00 4.53 53 VAL B N 1
ATOM 3602 C CA . VAL B 1 53 ? 36.567 10.231 3.522 1.00 5.11 53 VAL B CA 1
ATOM 3603 C C . VAL B 1 53 ? 37.415 9.479 4.491 1.00 5.01 53 VAL B C 1
ATOM 3604 O O . VAL B 1 53 ? 37.018 8.413 4.971 1.00 5.00 53 VAL B O 1
ATOM 3608 N N . GLY B 1 54 ? 38.580 10.010 4.871 1.00 4.44 54 GLY B N 1
ATOM 3609 C CA . GLY B 1 54 ? 39.460 9.208 5.710 1.00 5.20 54 GLY B CA 1
ATOM 3610 C C . GLY B 1 54 ? 38.729 8.976 7.017 1.00 4.47 54 GLY B C 1
ATOM 3611 O O . GLY B 1 54 ? 38.399 9.917 7.775 1.00 6.22 54 GLY B O 1
ATOM 3612 N N . PRO B 1 55 ? 38.615 7.704 7.465 1.00 5.15 55 PRO B N 1
ATOM 3613 C CA . PRO B 1 55 ? 37.858 7.477 8.739 1.00 5.79 55 PRO B CA 1
ATOM 3614 C C . PRO B 1 55 ? 38.642 8.060 9.949 1.00 5.23 55 PRO B C 1
ATOM 3615 O O . PRO B 1 55 ? 38.017 8.486 10.928 1.00 6.13 55 PRO B O 1
ATOM 3619 N N . LEU B 1 56 ? 39.987 7.950 9.914 1.00 4.97 56 LEU B N 1
ATOM 3620 C CA . LEU B 1 56 ? 40.775 8.337 11.067 1.00 5.19 56 LEU B CA 1
ATOM 3621 C C . LEU B 1 56 ? 41.351 9.760 10.978 1.00 5.57 56 LEU B C 1
ATOM 3622 O O . LEU B 1 56 ? 42.019 10.267 11.900 1.00 6.12 56 LEU B O 1
ATOM 3627 N N . SER B 1 57 ? 41.102 10.408 9.831 1.00 6.19 57 SER B N 1
ATOM 3628 C CA A SER B 1 57 ? 41.734 11.729 9.578 0.70 5.08 57 SER B CA 1
ATOM 3629 C CA B SER B 1 57 ? 41.677 11.701 9.592 0.30 6.00 57 SER B CA 1
ATOM 3630 C C . SER B 1 57 ? 40.945 12.807 10.356 1.00 5.10 57 SER B C 1
ATOM 3631 O O . SER B 1 57 ? 39.854 12.622 10.857 1.00 5.60 57 SER B O 1
ATOM 3636 N N . SER B 1 58 ? 41.611 13.972 10.553 1.00 5.80 58 SER B N 1
ATOM 3637 C CA . SER B 1 58 ? 40.925 15.114 11.219 1.00 5.24 58 SER B CA 1
ATOM 3638 C C . SER B 1 58 ? 39.660 15.480 10.466 1.00 4.78 58 SER B C 1
ATOM 3639 O O . SER B 1 58 ? 39.497 15.272 9.264 1.00 4.77 58 SER B O 1
ATOM 3642 N N . ASN B 1 59 ? 38.777 16.136 11.225 1.00 4.82 59 ASN B N 1
ATOM 3643 C CA . ASN B 1 59 ? 37.607 16.735 10.582 1.00 5.33 59 ASN B CA 1
ATOM 3644 C C . ASN B 1 59 ? 38.005 17.719 9.480 1.00 4.32 59 ASN B C 1
ATOM 3645 O O . ASN B 1 59 ? 37.354 17.782 8.460 1.00 4.60 59 ASN B O 1
ATOM 3650 N N . TRP B 1 60 ? 39.096 18.479 9.721 1.00 5.19 60 TRP B N 1
ATOM 3651 C CA . TRP B 1 60 ? 39.567 19.405 8.681 1.00 4.62 60 TRP B CA 1
ATOM 3652 C C . TRP B 1 60 ? 39.922 18.634 7.385 1.00 5.23 60 TRP B C 1
ATOM 3653 O O . TRP B 1 60 ? 39.418 18.990 6.293 1.00 5.03 60 TRP B O 1
ATOM 3664 N N . ASP B 1 61 ? 40.731 17.594 7.536 1.00 4.23 61 ASP B N 1
ATOM 3665 C CA . ASP B 1 61 ? 41.119 16.807 6.323 1.00 4.46 61 ASP B CA 1
ATOM 3666 C C . ASP B 1 61 ? 39.857 16.282 5.627 1.00 4.76 61 ASP B C 1
ATOM 3667 O O . ASP B 1 61 ? 39.725 16.316 4.410 1.00 4.43 61 ASP B O 1
ATOM 3672 N N . ARG B 1 62 ? 38.945 15.712 6.437 1.00 4.03 62 ARG B N 1
ATOM 3673 C CA . ARG B 1 62 ? 37.758 15.055 5.924 1.00 4.50 62 ARG B CA 1
ATOM 3674 C C . ARG B 1 62 ? 36.865 16.128 5.238 1.00 4.27 62 ARG B C 1
ATOM 3675 O O . ARG B 1 62 ? 36.222 15.781 4.250 1.00 4.83 62 ARG B O 1
ATOM 3683 N N . ALA B 1 63 ? 36.751 17.353 5.794 1.00 3.77 63 ALA B N 1
ATOM 3684 C CA . ALA B 1 63 ? 35.946 18.371 5.112 1.00 3.74 63 ALA B CA 1
ATOM 3685 C C . ALA B 1 63 ? 36.568 18.768 3.773 1.00 4.40 63 ALA B C 1
ATOM 3686 O O . ALA B 1 63 ? 35.811 18.967 2.799 1.00 5.14 63 ALA B O 1
ATOM 3688 N N . CYS B 1 64 ? 37.920 18.875 3.703 1.00 4.35 64 CYS B N 1
ATOM 3689 C CA . CYS B 1 64 ? 38.554 19.147 2.384 1.00 5.25 64 CYS B CA 1
ATOM 3690 C C . CYS B 1 64 ? 38.287 18.026 1.403 1.00 4.40 64 CYS B C 1
ATOM 3691 O O . CYS B 1 64 ? 38.052 18.277 0.213 1.00 4.90 64 CYS B O 1
ATOM 3694 N N . GLU B 1 65 ? 38.347 16.782 1.907 1.00 4.61 65 GLU B N 1
ATOM 3695 C CA . GLU B 1 65 ? 38.032 15.656 1.026 1.00 5.10 65 GLU B CA 1
ATOM 3696 C C . GLU B 1 65 ? 36.561 15.626 0.575 1.00 4.28 65 GLU B C 1
ATOM 3697 O O . GLU B 1 65 ? 36.282 15.410 -0.635 1.00 4.70 65 GLU B O 1
ATOM 3703 N N . ALA B 1 66 ? 35.645 15.918 1.501 1.00 4.74 66 ALA B N 1
ATOM 3704 C CA . ALA B 1 66 ? 34.199 15.976 1.129 1.00 4.80 66 ALA B CA 1
ATOM 3705 C C . ALA B 1 66 ? 33.982 17.051 0.073 1.00 3.96 66 ALA B C 1
ATOM 3706 O O . ALA B 1 66 ? 33.227 16.829 -0.904 1.00 5.14 66 ALA B O 1
ATOM 3708 N N . TYR B 1 67 ? 34.614 18.220 0.302 1.00 4.66 67 TYR B N 1
ATOM 3709 C CA . TYR B 1 67 ? 34.443 19.325 -0.666 1.00 5.28 67 TYR B CA 1
ATOM 3710 C C . TYR B 1 67 ? 34.814 18.854 -2.087 1.00 4.79 67 TYR B C 1
ATOM 3711 O O . TYR B 1 67 ? 34.079 19.041 -3.060 1.00 4.96 67 TYR B O 1
ATOM 3720 N N . ALA B 1 68 ? 36.023 18.271 -2.225 1.00 4.99 68 ALA B N 1
ATOM 3721 C CA . ALA B 1 68 ? 36.504 17.821 -3.570 1.00 4.96 68 ALA B CA 1
ATOM 3722 C C . ALA B 1 68 ? 35.619 16.748 -4.157 1.00 5.17 68 ALA B C 1
ATOM 3723 O O . ALA B 1 68 ? 35.367 16.713 -5.358 1.00 6.51 68 ALA B O 1
ATOM 3725 N N . GLN B 1 69 ? 35.165 15.800 -3.318 1.00 5.51 69 GLN B N 1
ATOM 3726 C CA A GLN B 1 69 ? 34.308 14.731 -3.829 0.80 6.03 69 GLN B CA 1
ATOM 3727 C CA B GLN B 1 69 ? 34.370 14.783 -3.943 0.20 5.74 69 GLN B CA 1
ATOM 3728 C C . GLN B 1 69 ? 32.963 15.279 -4.320 1.00 5.50 69 GLN B C 1
ATOM 3729 O O . GLN B 1 69 ? 32.387 14.673 -5.208 1.00 6.64 69 GLN B O 1
ATOM 3740 N N . LEU B 1 70 ? 32.533 16.362 -3.718 1.00 4.73 70 LEU B N 1
ATOM 3741 C CA . LEU B 1 70 ? 31.238 16.946 -4.109 1.00 4.79 70 LEU B CA 1
ATOM 3742 C C . LEU B 1 70 ? 31.365 17.815 -5.392 1.00 5.20 70 LEU B C 1
ATOM 3743 O O . LEU B 1 70 ? 30.630 17.564 -6.357 1.00 6.17 70 LEU B O 1
ATOM 3748 N N . VAL B 1 71 ? 32.268 18.799 -5.354 1.00 5.03 71 VAL B N 1
ATOM 3749 C CA . VAL B 1 71 ? 32.342 19.707 -6.528 1.00 6.08 71 VAL B CA 1
ATOM 3750 C C . VAL B 1 71 ? 33.271 19.236 -7.596 1.00 4.62 71 VAL B C 1
ATOM 3751 O O . VAL B 1 71 ? 33.147 19.739 -8.726 1.00 8.37 71 VAL B O 1
ATOM 3755 N N . GLY B 1 72 ? 34.137 18.288 -7.303 1.00 5.56 72 GLY B N 1
ATOM 3756 C CA . GLY B 1 72 ? 35.148 17.757 -8.262 1.00 5.92 72 GLY B CA 1
ATOM 3757 C C . GLY B 1 72 ? 36.492 18.462 -8.026 1.00 5.59 72 GLY B C 1
ATOM 3758 O O . GLY B 1 72 ? 36.594 19.616 -7.660 1.00 7.08 72 GLY B O 1
ATOM 3759 N N . GLY B 1 73 ? 37.530 17.683 -8.260 1.00 6.17 73 GLY B N 1
ATOM 3760 C CA . GLY B 1 73 ? 38.931 18.181 -8.290 1.00 7.92 73 GLY B CA 1
ATOM 3761 C C . GLY B 1 73 ? 39.793 17.471 -7.268 1.00 6.23 73 GLY B C 1
ATOM 3762 O O . GLY B 1 73 ? 39.446 16.427 -6.683 1.00 6.41 73 GLY B O 1
ATOM 3763 N N . THR B 1 74 ? 40.991 18.071 -7.135 1.00 6.45 74 THR B N 1
ATOM 3764 C CA . THR B 1 74 ? 41.970 17.455 -6.245 1.00 5.75 74 THR B CA 1
ATOM 3765 C C . THR B 1 74 ? 41.788 17.987 -4.828 1.00 5.60 74 THR B C 1
ATOM 3766 O O . THR B 1 74 ? 41.718 19.198 -4.624 1.00 6.67 74 THR B O 1
ATOM 3770 N N . VAL B 1 75 ? 41.769 17.103 -3.828 1.00 5.27 75 VAL B N 1
ATOM 3771 C CA . VAL B 1 75 ? 41.677 17.551 -2.444 1.00 5.01 75 VAL B CA 1
ATOM 3772 C C . VAL B 1 75 ? 42.847 18.504 -2.106 1.00 4.52 75 VAL B C 1
ATOM 3773 O O . VAL B 1 75 ? 44.012 18.169 -2.397 1.00 5.54 75 VAL B O 1
ATOM 3777 N N . ASP B 1 76 ? 42.502 19.605 -1.498 1.00 5.87 76 ASP B N 1
ATOM 3778 C CA . ASP B 1 76 ? 43.533 20.600 -1.156 1.00 5.03 76 ASP B CA 1
ATOM 3779 C C . ASP B 1 76 ? 43.375 20.947 0.339 1.00 5.00 76 ASP B C 1
ATOM 3780 O O . ASP B 1 76 ? 42.340 21.505 0.771 1.00 5.29 76 ASP B O 1
ATOM 3785 N N . TYR B 1 77 ? 44.323 20.446 1.155 1.00 5.88 77 TYR B N 1
ATOM 3786 C CA . TYR B 1 77 ? 44.223 20.605 2.622 1.00 5.92 77 TYR B CA 1
ATOM 3787 C C . TYR B 1 77 ? 44.649 21.968 3.103 1.00 5.69 77 TYR B C 1
ATOM 3788 O O . TYR B 1 77 ? 44.540 22.229 4.322 1.00 6.42 77 TYR B O 1
ATOM 3797 N N . GLY B 1 78 ? 45.138 22.834 2.180 1.00 6.06 78 GLY B N 1
ATOM 3798 C CA . GLY B 1 78 ? 45.594 24.143 2.587 1.00 6.64 78 GLY B CA 1
ATOM 3799 C C . GLY B 1 78 ? 47.107 24.114 2.778 1.00 6.70 78 GLY B C 1
ATOM 3800 O O . GLY B 1 78 ? 47.652 23.306 3.531 1.00 6.82 78 GLY B O 1
ATOM 3801 N N . ALA B 1 79 ? 47.862 25.047 2.166 1.00 7.53 79 ALA B N 1
ATOM 3802 C CA . ALA B 1 79 ? 49.306 25.083 2.313 1.00 7.70 79 ALA B CA 1
ATOM 3803 C C . ALA B 1 79 ? 49.692 25.336 3.737 1.00 8.82 79 ALA B C 1
ATOM 3804 O O . ALA B 1 79 ? 50.717 24.778 4.216 1.00 8.98 79 ALA B O 1
ATOM 3806 N N . ALA B 1 80 ? 48.963 26.140 4.490 1.00 8.02 80 ALA B N 1
ATOM 3807 C CA . ALA B 1 80 ? 49.411 26.488 5.872 1.00 8.65 80 ALA B CA 1
ATOM 3808 C C . ALA B 1 80 ? 49.190 25.216 6.748 1.00 8.02 80 ALA B C 1
ATOM 3809 O O . ALA B 1 80 ? 50.069 24.804 7.508 1.00 8.04 80 ALA B O 1
ATOM 3811 N N . HIS B 1 81 ? 47.983 24.622 6.671 1.00 7.02 81 HIS B N 1
ATOM 3812 C CA . HIS B 1 81 ? 47.686 23.408 7.448 1.00 6.87 81 HIS B CA 1
ATOM 3813 C C . HIS B 1 81 ? 48.693 22.313 7.151 1.00 6.34 81 HIS B C 1
ATOM 3814 O O . HIS B 1 81 ? 49.207 21.627 8.060 1.00 7.20 81 HIS B O 1
ATOM 3821 N N . ALA B 1 82 ? 48.981 22.033 5.847 1.00 6.38 82 ALA B N 1
ATOM 3822 C CA . ALA B 1 82 ? 49.834 20.960 5.442 1.00 6.80 82 ALA B CA 1
ATOM 3823 C C . ALA B 1 82 ? 51.209 21.235 6.022 1.00 7.17 82 ALA B C 1
ATOM 3824 O O . ALA B 1 82 ? 51.878 20.282 6.555 1.00 8.30 82 ALA B O 1
ATOM 3826 N N . ALA B 1 83 ? 51.710 22.473 5.928 1.00 8.53 83 ALA B N 1
ATOM 3827 C CA . ALA B 1 83 ? 53.075 22.746 6.518 1.00 8.97 83 ALA B CA 1
ATOM 3828 C C . ALA B 1 83 ? 53.086 22.604 8.034 1.00 8.68 83 ALA B C 1
ATOM 3829 O O . ALA B 1 83 ? 54.083 22.127 8.597 1.00 10.71 83 ALA B O 1
ATOM 3831 N N . LYS B 1 84 ? 52.003 23.020 8.681 1.00 7.86 84 LYS B N 1
ATOM 3832 C CA . LYS B 1 84 ? 51.952 23.009 10.157 1.00 8.81 84 LYS B CA 1
ATOM 3833 C C . LYS B 1 84 ? 52.048 21.554 10.648 1.00 7.61 84 LYS B C 1
ATOM 3834 O O . LYS B 1 84 ? 52.666 21.222 11.669 1.00 8.50 84 LYS B O 1
ATOM 3840 N N . HIS B 1 85 ? 51.323 20.638 10.000 1.00 6.48 85 HIS B N 1
ATOM 3841 C CA . HIS B 1 85 ? 51.166 19.228 10.522 1.00 6.78 85 HIS B CA 1
ATOM 3842 C C . HIS B 1 85 ? 52.105 18.297 9.806 1.00 6.77 85 HIS B C 1
ATOM 3843 O O . HIS B 1 85 ? 52.190 17.120 10.256 1.00 7.87 85 HIS B O 1
ATOM 3850 N N . GLY B 1 86 ? 52.807 18.705 8.738 1.00 6.76 86 GLY B N 1
ATOM 3851 C CA . GLY B 1 86 ? 53.762 17.769 8.104 1.00 8.32 86 GLY B CA 1
ATOM 3852 C C . GLY B 1 86 ? 53.132 16.726 7.191 1.00 8.13 86 GLY B C 1
ATOM 3853 O O . GLY B 1 86 ? 53.611 15.599 7.211 1.00 10.08 86 GLY B O 1
ATOM 3854 N N . HIS B 1 87 ? 52.069 17.054 6.463 1.00 6.42 87 HIS B N 1
ATOM 3855 C CA . HIS B 1 87 ? 51.533 16.146 5.492 1.00 5.59 87 HIS B CA 1
ATOM 3856 C C . HIS B 1 87 ? 51.422 16.837 4.143 1.00 5.74 87 HIS B C 1
ATOM 3857 O O . HIS B 1 87 ? 51.576 18.049 4.043 1.00 6.80 87 HIS B O 1
ATOM 3864 N N . ALA B 1 88 ? 51.063 16.066 3.100 1.00 7.37 88 ALA B N 1
ATOM 3865 C CA . ALA B 1 88 ? 50.986 16.674 1.766 1.00 6.21 88 ALA B CA 1
ATOM 3866 C C . ALA B 1 88 ? 49.878 17.691 1.748 1.00 5.79 88 ALA B C 1
ATOM 3867 O O . ALA B 1 88 ? 48.808 17.534 2.362 1.00 6.69 88 ALA B O 1
ATOM 3869 N N . ARG B 1 89 ? 50.050 18.677 0.857 1.00 7.29 89 ARG B N 1
ATOM 3870 C CA . ARG B 1 89 ? 48.953 19.659 0.630 1.00 7.29 89 ARG B CA 1
ATOM 3871 C C . ARG B 1 89 ? 47.884 19.037 -0.191 1.00 6.78 89 ARG B C 1
ATOM 3872 O O . ARG B 1 89 ? 46.736 19.367 0.056 1.00 7.04 89 ARG B O 1
ATOM 3880 N N . PHE B 1 90 ? 48.220 18.190 -1.141 1.00 7.92 90 PHE B N 1
ATOM 3881 C CA . PHE B 1 90 ? 47.188 17.669 -2.052 1.00 8.77 90 PHE B CA 1
ATOM 3882 C C . PHE B 1 90 ? 46.920 16.216 -1.779 1.00 8.75 90 PHE B C 1
ATOM 3883 O O . PHE B 1 90 ? 47.833 15.446 -1.541 1.00 11.80 90 PHE B O 1
ATOM 3891 N N . GLY B 1 91 ? 45.652 15.840 -1.832 1.00 7.95 91 GLY B N 1
ATOM 3892 C CA . GLY B 1 91 ? 45.164 14.462 -1.730 1.00 8.54 91 GLY B CA 1
ATOM 3893 C C . GLY B 1 91 ? 44.750 13.909 -3.054 1.00 7.04 91 GLY B C 1
ATOM 3894 O O . GLY B 1 91 ? 45.342 14.271 -4.161 1.00 8.47 91 GLY B O 1
ATOM 3895 N N . ARG B 1 92 ? 43.777 13.028 -3.071 1.00 8.29 92 ARG B N 1
ATOM 3896 C CA A ARG B 1 92 ? 43.242 12.379 -4.290 0.70 8.07 92 ARG B CA 1
ATOM 3897 C CA B ARG B 1 92 ? 43.432 12.406 -4.349 0.30 6.73 92 ARG B CA 1
ATOM 3898 C C . ARG B 1 92 ? 42.496 13.318 -5.154 1.00 6.10 92 ARG B C 1
ATOM 3899 O O . ARG B 1 92 ? 42.046 14.384 -4.662 1.00 8.19 92 ARG B O 1
ATOM 3914 N N . THR B 1 93 ? 42.233 12.914 -6.409 1.00 6.19 93 THR B N 1
ATOM 3915 C CA . THR B 1 93 ? 41.453 13.724 -7.296 1.00 6.14 93 THR B CA 1
ATOM 3916 C C . THR B 1 93 ? 40.149 12.998 -7.508 1.00 7.13 93 THR B C 1
ATOM 3917 O O . THR B 1 93 ? 40.092 11.730 -7.737 1.00 9.36 93 THR B O 1
ATOM 3921 N N . TYR B 1 94 ? 39.031 13.732 -7.496 1.00 7.28 94 TYR B N 1
ATOM 3922 C CA . TYR B 1 94 ? 37.698 13.138 -7.694 1.00 7.69 94 TYR B CA 1
ATOM 3923 C C . TYR B 1 94 ? 37.016 13.815 -8.883 1.00 7.18 94 TYR B C 1
ATOM 3924 O O . TYR B 1 94 ? 37.281 15.009 -9.219 1.00 7.27 94 TYR B O 1
ATOM 3933 N N . PRO B 1 95 ? 36.097 13.106 -9.533 1.00 8.55 95 PRO B N 1
ATOM 3934 C CA . PRO B 1 95 ? 35.358 13.681 -10.709 1.00 10.96 95 PRO B CA 1
ATOM 3935 C C . PRO B 1 95 ? 34.342 14.712 -10.262 1.00 9.40 95 PRO B C 1
ATOM 3936 O O . PRO B 1 95 ? 34.073 15.683 -11.025 1.00 11.88 95 PRO B O 1
ATOM 3940 N N . GLY B 1 96 ? 33.801 14.564 -9.018 1.00 8.73 96 GLY B N 1
ATOM 3941 C CA . GLY B 1 96 ? 32.754 15.483 -8.560 1.00 8.30 96 GLY B CA 1
ATOM 3942 C C . GLY B 1 96 ? 31.410 14.817 -8.698 1.00 8.70 96 GLY B C 1
ATOM 3943 O O . GLY B 1 96 ? 30.947 14.502 -9.788 1.00 10.29 96 GLY B O 1
ATOM 3944 N N . LEU B 1 97 ? 30.729 14.568 -7.579 1.00 6.91 97 LEU B N 1
ATOM 3945 C CA . LEU B 1 97 ? 29.347 14.024 -7.644 1.00 6.87 97 LEU B CA 1
ATOM 3946 C C . LEU B 1 97 ? 28.371 15.029 -8.090 1.00 6.97 97 LEU B C 1
ATOM 3947 O O . LEU B 1 97 ? 27.402 14.621 -8.770 1.00 9.27 97 LEU B O 1
ATOM 3952 N N . LEU B 1 98 ? 28.573 16.273 -7.704 1.00 6.78 98 LEU B N 1
ATOM 3953 C CA . LEU B 1 98 ? 27.519 17.292 -7.893 1.00 7.36 98 LEU B CA 1
ATOM 3954 C C . LEU B 1 98 ? 28.194 18.614 -8.312 1.00 7.34 98 LEU B C 1
ATOM 3955 O O . LEU B 1 98 ? 28.159 19.586 -7.565 1.00 8.25 98 LEU B O 1
ATOM 3960 N N . PRO B 1 99 ? 28.734 18.677 -9.521 1.00 9.49 99 PRO B N 1
ATOM 3961 C CA . PRO B 1 99 ? 29.397 19.977 -9.912 1.00 10.23 99 PRO B CA 1
ATOM 3962 C C . PRO B 1 99 ? 28.347 21.085 -9.972 1.00 11.56 99 PRO B C 1
ATOM 3963 O O . PRO B 1 99 ? 28.764 22.262 -9.909 1.00 12.58 99 PRO B O 1
ATOM 3967 N N . GLU B 1 100 ? 27.034 20.792 -10.053 1.00 10.25 100 GLU B N 1
ATOM 3968 C CA . GLU B 1 100 ? 25.997 21.852 -10.013 1.00 11.41 100 GLU B CA 1
ATOM 3969 C C . GLU B 1 100 ? 26.056 22.636 -8.723 1.00 9.25 100 GLU B C 1
ATOM 3970 O O . GLU B 1 100 ? 25.492 23.744 -8.705 1.00 9.58 100 GLU B O 1
ATOM 3976 N N . LEU B 1 101 ? 26.725 22.179 -7.657 1.00 7.67 101 LEU B N 1
ATOM 3977 C CA . LEU B 1 101 ? 26.864 23.025 -6.484 1.00 7.65 101 LEU B CA 1
ATOM 3978 C C . LEU B 1 101 ? 27.661 24.277 -6.810 1.00 8.34 101 LEU B C 1
ATOM 3979 O O . LEU B 1 101 ? 27.591 25.243 -6.062 1.00 12.07 101 LEU B O 1
ATOM 3984 N N . LYS B 1 102 ? 28.451 24.283 -7.892 1.00 8.70 102 LYS B N 1
ATOM 3985 C CA A LYS B 1 102 ? 29.154 25.520 -8.212 0.70 9.57 102 LYS B CA 1
ATOM 3986 C CA B LYS B 1 102 ? 29.144 25.465 -8.438 0.30 9.10 102 LYS B CA 1
ATOM 3987 C C . LYS B 1 102 ? 28.223 26.534 -8.953 1.00 9.18 102 LYS B C 1
ATOM 3988 O O . LYS B 1 102 ? 28.648 27.687 -9.174 1.00 11.15 102 LYS B O 1
ATOM 3999 N N . ARG B 1 103 ? 26.996 26.155 -9.229 1.00 8.92 103 ARG B N 1
ATOM 4000 C CA A ARG B 1 103 ? 26.078 27.046 -9.957 0.60 9.12 103 ARG B CA 1
ATOM 4001 C CA B ARG B 1 103 ? 25.998 26.910 -9.990 0.40 9.39 103 ARG B CA 1
ATOM 4002 C C . ARG B 1 103 ? 24.751 27.225 -9.222 1.00 9.19 103 ARG B C 1
ATOM 4003 O O . ARG B 1 103 ? 23.782 27.718 -9.811 1.00 12.29 103 ARG B O 1
ATOM 4018 N N . GLY B 1 104 ? 24.682 26.869 -7.942 1.00 8.05 104 GLY B N 1
ATOM 4019 C CA . GLY B 1 104 ? 23.497 27.176 -7.178 1.00 8.43 104 GLY B CA 1
ATOM 4020 C C . GLY B 1 104 ? 22.877 25.926 -6.531 1.00 7.11 104 GLY B C 1
ATOM 4021 O O . GLY B 1 104 ? 21.979 26.095 -5.680 1.00 8.60 104 GLY B O 1
ATOM 4022 N N . GLY B 1 105 ? 23.238 24.711 -6.992 1.00 6.65 105 GLY B N 1
ATOM 4023 C CA . GLY B 1 105 ? 22.670 23.512 -6.336 1.00 8.00 105 GLY B CA 1
ATOM 4024 C C . GLY B 1 105 ? 23.076 23.435 -4.880 1.00 6.93 105 GLY B C 1
ATOM 4025 O O . GLY B 1 105 ? 24.131 23.981 -4.458 1.00 7.17 105 GLY B O 1
ATOM 4026 N N . ARG B 1 106 ? 22.231 22.742 -4.110 1.00 6.49 106 ARG B N 1
ATOM 4027 C CA . ARG B 1 106 ? 22.542 22.534 -2.696 1.00 6.08 106 ARG B CA 1
ATOM 4028 C C . ARG B 1 106 ? 22.325 21.069 -2.270 1.00 6.41 106 ARG B C 1
ATOM 4029 O O . ARG B 1 106 ? 21.898 20.267 -3.104 1.00 8.05 106 ARG B O 1
ATOM 4037 N N . ILE B 1 107 ? 22.691 20.735 -1.042 1.00 6.11 107 ILE B N 1
ATOM 4038 C CA . ILE B 1 107 ? 22.544 19.387 -0.498 1.00 5.80 107 ILE B CA 1
ATOM 4039 C C . ILE B 1 107 ? 22.038 19.419 0.886 1.00 5.68 107 ILE B C 1
ATOM 4040 O O . ILE B 1 107 ? 22.196 20.408 1.644 1.00 7.04 107 ILE B O 1
ATOM 4045 N N . HIS B 1 108 ? 21.493 18.254 1.311 1.00 5.77 108 HIS B N 1
ATOM 4046 C CA . HIS B 1 108 ? 21.254 17.954 2.733 1.00 5.33 108 HIS B CA 1
ATOM 4047 C C . HIS B 1 108 ? 22.310 16.897 3.164 1.00 4.95 108 HIS B C 1
ATOM 4048 O O . HIS B 1 108 ? 22.419 15.872 2.444 1.00 8.15 108 HIS B O 1
ATOM 4055 N N . ILE B 1 109 ? 23.091 17.180 4.177 1.00 4.80 109 ILE B N 1
ATOM 4056 C CA . ILE B 1 109 ? 24.048 16.147 4.607 1.00 5.32 109 ILE B CA 1
ATOM 4057 C C . ILE B 1 109 ? 23.404 15.382 5.751 1.00 5.22 109 ILE B C 1
ATOM 4058 O O . ILE B 1 109 ? 22.937 16.007 6.712 1.00 6.23 109 ILE B O 1
ATOM 4063 N N . ILE B 1 110 ? 23.393 14.041 5.688 1.00 5.53 110 ILE B N 1
ATOM 4064 C CA . ILE B 1 110 ? 22.996 13.208 6.813 1.00 4.61 110 ILE B CA 1
ATOM 4065 C C . ILE B 1 110 ? 24.282 12.538 7.277 1.00 4.76 110 ILE B C 1
ATOM 4066 O O . ILE B 1 110 ? 24.933 11.815 6.479 1.00 4.79 110 ILE B O 1
ATOM 4071 N N . ALA B 1 111 ? 24.656 12.790 8.517 1.00 4.47 111 ALA B N 1
ATOM 4072 C CA . ALA B 1 111 ? 25.986 12.388 8.991 1.00 5.17 111 ALA B CA 1
ATOM 4073 C C . ALA B 1 111 ? 25.856 11.528 10.274 1.00 4.66 111 ALA B C 1
ATOM 4074 O O . ALA B 1 111 ? 25.063 11.875 11.143 1.00 7.88 111 ALA B O 1
ATOM 4076 N N . HIS B 1 112 ? 26.655 10.484 10.382 1.00 4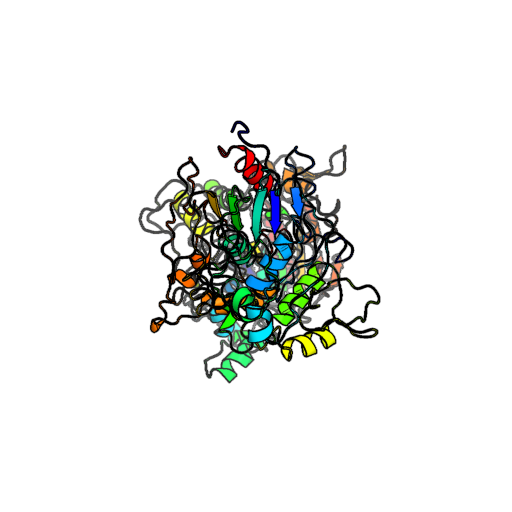.61 112 HIS B N 1
ATOM 4077 C CA . HIS B 1 112 ? 26.705 9.654 11.583 1.00 4.13 112 HIS B CA 1
ATOM 4078 C C . HIS B 1 112 ? 27.959 9.868 12.352 1.00 4.03 112 HIS B C 1
ATOM 4079 O O . HIS B 1 112 ? 28.994 10.004 11.761 1.00 5.20 112 HIS B O 1
ATOM 4086 N N . SER B 1 113 ? 27.849 9.838 13.708 1.00 5.73 113 SER B N 1
ATOM 4087 C CA . SER B 1 113 ? 29.016 9.767 14.491 1.00 6.97 113 SER B CA 1
ATOM 4088 C C . SER B 1 113 ? 29.908 11.005 14.199 1.00 6.66 113 SER B C 1
ATOM 4089 O O . SER B 1 113 ? 29.388 12.121 14.031 1.00 6.77 113 SER B O 1
ATOM 4092 N N . GLN B 1 114 ? 31.225 10.848 14.077 1.00 6.96 114 GLN B N 1
ATOM 4093 C CA A GLN B 1 114 ? 32.055 12.071 13.819 0.60 7.82 114 GLN B CA 1
ATOM 4094 C CA B GLN B 1 114 ? 32.101 11.963 13.819 0.40 7.59 114 GLN B CA 1
ATOM 4095 C C . GLN B 1 114 ? 31.737 12.693 12.495 1.00 6.86 114 GLN B C 1
ATOM 4096 O O . GLN B 1 114 ? 32.210 13.833 12.268 1.00 8.96 114 GLN B O 1
ATOM 4107 N N . GLY B 1 115 ? 31.041 12.022 11.555 1.00 6.09 115 GLY B N 1
ATOM 4108 C CA . GLY B 1 115 ? 30.574 12.724 10.377 1.00 5.99 115 GLY B CA 1
ATOM 4109 C C . GLY B 1 115 ? 29.877 14.036 10.721 1.00 4.92 115 GLY B C 1
ATOM 4110 O O . GLY B 1 115 ? 29.909 14.946 9.883 1.00 5.92 115 GLY B O 1
ATOM 4111 N N . GLY B 1 116 ? 29.191 14.109 11.853 1.00 5.68 116 GLY B N 1
ATOM 4112 C CA . GLY B 1 116 ? 28.456 15.370 12.202 1.00 5.98 116 GLY B CA 1
ATOM 4113 C C . GLY B 1 116 ? 29.462 16.501 12.501 1.00 5.86 116 GLY B C 1
ATOM 4114 O O . GLY B 1 116 ? 29.126 17.655 12.180 1.00 7.21 116 GLY B O 1
ATOM 4115 N N . GLN B 1 117 ? 30.619 16.201 13.086 1.00 5.80 117 GLN B N 1
ATOM 4116 C CA . GLN B 1 117 ? 31.637 17.253 13.236 1.00 5.65 117 GLN B CA 1
ATOM 4117 C C . GLN B 1 117 ? 32.158 17.663 11.851 1.00 5.50 117 GLN B C 1
ATOM 4118 O O . GLN B 1 117 ? 32.306 18.881 11.568 1.00 6.86 117 GLN B O 1
ATOM 4124 N N . THR B 1 118 ? 32.366 16.689 10.932 1.00 5.45 118 THR B N 1
ATOM 4125 C CA . THR B 1 118 ? 32.901 17.051 9.620 1.00 4.41 118 THR B CA 1
ATOM 4126 C C . THR B 1 118 ? 31.910 17.899 8.836 1.00 5.08 118 THR B C 1
ATOM 4127 O O . THR B 1 118 ? 32.322 18.884 8.188 1.00 5.89 118 THR B O 1
ATOM 4131 N N . ALA B 1 119 ? 30.618 17.537 8.926 1.00 4.78 119 ALA B N 1
ATOM 4132 C CA . ALA B 1 119 ? 29.588 18.268 8.186 1.00 5.46 119 ALA B CA 1
ATOM 4133 C C . ALA B 1 119 ? 29.529 19.732 8.719 1.00 5.44 119 ALA B C 1
ATOM 4134 O O . ALA B 1 119 ? 29.449 20.670 7.897 1.00 5.90 119 ALA B O 1
ATOM 4136 N N . ARG B 1 120 ? 29.512 19.913 10.040 1.00 5.57 120 ARG B N 1
ATOM 4137 C CA . ARG B 1 120 ? 29.528 21.261 10.565 1.00 5.27 120 ARG B CA 1
ATOM 4138 C C . ARG B 1 120 ? 30.768 22.013 10.136 1.00 5.54 120 ARG B C 1
ATOM 4139 O O . ARG B 1 120 ? 30.635 23.231 9.776 1.00 6.91 120 ARG B O 1
ATOM 4147 N N . MET B 1 121 ? 31.929 21.381 10.079 1.00 5.86 121 MET B N 1
ATOM 4148 C CA . MET B 1 121 ? 33.165 22.073 9.718 1.00 5.42 121 MET B CA 1
ATOM 4149 C C . MET B 1 121 ? 33.113 22.456 8.216 1.00 4.95 121 MET B C 1
ATOM 4150 O O . MET B 1 121 ? 33.594 23.541 7.854 1.00 6.33 121 MET B O 1
ATOM 4155 N N . LEU B 1 122 ? 32.561 21.592 7.367 1.00 5.39 122 LEU B N 1
ATOM 4156 C CA . LEU B 1 122 ? 32.432 21.931 5.964 1.00 5.16 122 LEU B CA 1
ATOM 4157 C C . LEU B 1 122 ? 31.618 23.175 5.812 1.00 6.16 122 LEU B C 1
ATOM 4158 O O . LEU B 1 122 ? 31.957 24.075 4.998 1.00 6.24 122 LEU B O 1
ATOM 4163 N N . VAL B 1 123 ? 30.474 23.271 6.506 1.00 5.81 123 VAL B N 1
ATOM 4164 C CA . VAL B 1 123 ? 29.645 24.479 6.391 1.00 5.58 123 VAL B CA 1
ATOM 4165 C C . VAL B 1 123 ? 30.430 25.713 6.907 1.00 6.01 123 VAL B C 1
ATOM 4166 O O . VAL B 1 123 ? 30.411 26.783 6.233 1.00 6.94 123 VAL B O 1
ATOM 4170 N N . SER B 1 124 ? 31.134 25.609 8.040 1.00 6.41 124 SER B N 1
ATOM 4171 C CA A SER B 1 124 ? 31.888 26.724 8.576 0.60 7.54 124 SER B CA 1
ATOM 4172 C CA B SER B 1 124 ? 31.853 26.747 8.540 0.40 7.70 124 SER B CA 1
ATOM 4173 C C . SER B 1 124 ? 32.940 27.183 7.546 1.00 7.13 124 SER B C 1
ATOM 4174 O O . SER B 1 124 ? 33.130 28.413 7.350 1.00 7.35 124 SER B O 1
ATOM 4179 N N . LEU B 1 125 ? 33.701 26.244 6.985 1.00 6.04 125 LEU B N 1
ATOM 4180 C CA . LEU B 1 125 ? 34.708 26.645 5.954 1.00 5.89 125 LEU B CA 1
ATOM 4181 C C . LEU B 1 125 ? 34.025 27.200 4.740 1.00 5.65 125 LEU B C 1
ATOM 4182 O O . LEU B 1 125 ? 34.548 28.196 4.210 1.00 6.60 125 LEU B O 1
ATOM 4187 N N . LEU B 1 126 ? 32.907 26.646 4.219 1.00 5.43 126 LEU B N 1
ATOM 4188 C CA . LEU B 1 126 ? 32.304 27.261 3.058 1.00 6.27 126 LEU B CA 1
ATOM 4189 C C . LEU B 1 126 ? 31.959 28.720 3.415 1.00 6.23 126 LEU B C 1
ATOM 4190 O O . LEU B 1 126 ? 32.245 29.634 2.630 1.00 6.60 126 LEU B O 1
ATOM 4195 N N . GLU B 1 127 ? 31.347 28.955 4.559 1.00 6.96 127 GLU B N 1
ATOM 4196 C CA . GLU B 1 127 ? 30.838 30.319 4.910 1.00 7.40 127 GLU B CA 1
ATOM 4197 C C . GLU B 1 127 ? 31.996 31.302 5.184 1.00 6.91 127 GLU B C 1
ATOM 4198 O O . GLU B 1 127 ? 31.980 32.423 4.671 1.00 9.33 127 GLU B O 1
ATOM 4204 N N . ASN B 1 128 ? 33.012 30.895 5.929 1.00 6.88 128 ASN B N 1
ATOM 4205 C CA . ASN B 1 128 ? 34.027 31.809 6.443 1.00 7.85 128 ASN B CA 1
ATOM 4206 C C . ASN B 1 128 ? 35.412 31.573 5.881 1.00 7.57 128 ASN B C 1
ATOM 4207 O O . ASN B 1 128 ? 36.286 32.439 6.074 1.00 9.43 128 ASN B O 1
ATOM 4212 N N . GLY B 1 129 ? 35.647 30.423 5.259 1.00 7.65 129 GLY B N 1
ATOM 4213 C CA . GLY B 1 129 ? 36.982 30.066 4.819 1.00 8.00 129 GLY B CA 1
ATOM 4214 C C . GLY B 1 129 ? 37.894 29.945 5.998 1.00 7.96 129 GLY B C 1
ATOM 4215 O O . GLY B 1 129 ? 37.516 29.614 7.108 1.00 9.49 129 GLY B O 1
ATOM 4216 N N . SER B 1 130 ? 39.168 30.210 5.720 1.00 7.05 130 SER B N 1
ATOM 4217 C CA . SER B 1 130 ? 40.195 30.186 6.817 1.00 8.95 130 SER B CA 1
ATOM 4218 C C . SER B 1 130 ? 41.129 31.406 6.624 1.00 8.93 130 SER B C 1
ATOM 4219 O O . SER B 1 130 ? 41.789 31.523 5.618 1.00 9.58 130 SER B O 1
ATOM 4222 N N . GLN B 1 131 ? 41.080 32.277 7.615 1.00 11.17 131 GLN B N 1
ATOM 4223 C CA A GLN B 1 131 ? 41.902 33.443 7.509 0.70 12.09 131 GLN B CA 1
ATOM 4224 C CA B GLN B 1 131 ? 41.936 33.453 7.626 0.30 12.11 131 GLN B CA 1
ATOM 4225 C C . GLN B 1 131 ? 43.399 33.022 7.518 1.00 11.31 131 GLN B C 1
ATOM 4226 O O . GLN B 1 131 ? 44.220 33.630 6.803 1.00 12.67 131 GLN B O 1
ATOM 4237 N N . GLU B 1 132 ? 43.759 31.977 8.275 1.00 11.43 132 GLU B N 1
ATOM 4238 C CA . GLU B 1 132 ? 45.151 31.514 8.298 1.00 11.56 132 GLU B CA 1
ATOM 4239 C C . GLU B 1 132 ? 45.621 31.071 6.910 1.00 12.04 132 GLU B C 1
ATOM 4240 O O . GLU B 1 132 ? 46.685 31.376 6.421 1.00 11.38 132 GLU B O 1
ATOM 4246 N N . GLU B 1 133 ? 44.781 30.313 6.204 1.00 9.68 133 GLU B N 1
ATOM 4247 C CA . GLU B 1 133 ? 45.130 29.875 4.847 1.00 8.89 133 GLU B CA 1
ATOM 4248 C C . GLU B 1 133 ? 45.275 31.074 3.906 1.00 8.88 133 GLU B C 1
ATOM 4249 O O . GLU B 1 133 ? 46.131 31.127 3.036 1.00 10.80 133 GLU B O 1
ATOM 4255 N N . ARG B 1 134 ? 44.282 31.992 3.967 1.00 9.70 134 ARG B N 1
ATOM 4256 C CA . ARG B 1 134 ? 44.310 33.197 3.086 1.00 12.22 134 ARG B CA 1
ATOM 4257 C C . ARG B 1 134 ? 45.615 33.959 3.315 1.00 11.82 134 ARG B C 1
ATOM 4258 O O . ARG B 1 134 ? 46.352 34.334 2.328 1.00 14.77 134 ARG B O 1
ATOM 4266 N N . GLU B 1 135 ? 45.971 34.179 4.573 1.00 13.42 135 GLU B N 1
ATOM 4267 C CA A GLU B 1 135 ? 47.224 34.935 4.995 0.60 14.25 135 GLU B CA 1
ATOM 4268 C CA B GLU B 1 135 ? 47.169 34.992 4.719 0.40 14.00 135 GLU B CA 1
ATOM 4269 C C . GLU B 1 135 ? 48.468 34.222 4.421 1.00 13.88 135 GLU B C 1
ATOM 4270 O O . GLU B 1 135 ? 49.414 34.835 3.877 1.00 18.37 135 GLU B O 1
ATOM 4281 N N . TYR B 1 136 ? 48.491 32.888 4.622 1.00 14.28 136 TYR B N 1
ATOM 4282 C CA . TYR B 1 136 ? 49.656 32.146 4.256 1.00 13.02 136 TYR B CA 1
ATOM 4283 C C . TYR B 1 136 ? 49.839 32.130 2.761 1.00 14.54 136 TYR B C 1
ATOM 4284 O O . TYR B 1 136 ? 50.966 32.260 2.299 1.00 14.88 136 TYR B O 1
ATOM 4293 N N . ALA B 1 137 ? 48.753 32.037 1.980 1.00 12.76 137 ALA B N 1
ATOM 4294 C CA . ALA B 1 137 ? 48.894 31.914 0.532 1.00 13.68 137 ALA B CA 1
ATOM 4295 C C . ALA B 1 137 ? 49.446 33.176 -0.041 1.00 15.72 137 ALA B C 1
ATOM 4296 O O . ALA B 1 137 ? 50.274 33.155 -0.955 1.00 19.01 137 ALA B O 1
ATOM 4298 N N . LYS B 1 138 ? 49.050 34.288 0.549 1.00 16.54 138 LYS B N 1
ATOM 4299 C CA . LYS B 1 138 ? 49.547 35.594 0.090 1.00 20.67 138 LYS B CA 1
ATOM 4300 C C . LYS B 1 138 ? 51.056 35.698 0.427 1.00 20.13 138 LYS B C 1
ATOM 4301 O O . LYS B 1 138 ? 51.896 36.100 -0.412 1.00 23.45 138 LYS B O 1
ATOM 4307 N N . ALA B 1 139 ? 51.373 35.356 1.665 1.00 20.57 139 ALA B N 1
ATOM 4308 C CA . ALA B 1 139 ? 52.758 35.499 2.152 1.00 20.57 139 ALA B CA 1
ATOM 4309 C C . ALA B 1 139 ? 53.782 34.600 1.460 1.00 21.00 139 ALA B C 1
ATOM 4310 O O . ALA B 1 139 ? 54.965 35.020 1.272 1.00 23.71 139 ALA B O 1
ATOM 4312 N N . HIS B 1 140 ? 53.363 33.432 1.018 1.00 19.79 140 HIS B N 1
ATOM 4313 C CA . HIS B 1 140 ? 54.259 32.457 0.359 1.00 19.03 140 HIS B CA 1
ATOM 4314 C C . HIS B 1 140 ? 54.059 32.371 -1.121 1.00 21.72 140 HIS B C 1
ATOM 4315 O O . HIS B 1 140 ? 54.647 31.487 -1.796 1.00 23.74 140 HIS B O 1
ATOM 4322 N N . ASN B 1 141 ? 53.157 33.207 -1.634 1.00 20.24 141 ASN B N 1
ATOM 4323 C CA . ASN B 1 141 ? 52.870 33.252 -3.067 1.00 22.54 141 ASN B CA 1
ATOM 4324 C C . ASN B 1 141 ? 52.457 31.887 -3.606 1.00 21.11 141 ASN B C 1
ATOM 4325 O O . ASN B 1 141 ? 52.967 31.446 -4.631 1.00 24.18 141 ASN B O 1
ATOM 4330 N N . VAL B 1 142 ? 51.504 31.210 -2.925 1.00 16.35 142 VAL B N 1
ATOM 4331 C CA . VAL B 1 142 ? 50.994 29.949 -3.439 1.00 15.51 142 VAL B CA 1
ATOM 4332 C C . VAL B 1 142 ? 49.531 30.127 -3.672 1.00 13.04 142 VAL B C 1
ATOM 4333 O O . VAL B 1 142 ? 48.914 31.085 -3.199 1.00 15.39 142 VAL B O 1
ATOM 4337 N N . SER B 1 143 ? 48.969 29.165 -4.379 1.00 13.18 143 SER B N 1
ATOM 4338 C CA . SER B 1 143 ? 47.500 29.208 -4.686 1.00 12.51 143 SER B CA 1
ATOM 4339 C C . SER B 1 143 ? 46.682 28.894 -3.443 1.00 12.52 143 SER B C 1
ATOM 4340 O O . SER B 1 143 ? 47.223 28.401 -2.450 1.00 11.90 143 SER B O 1
ATOM 4343 N N . LEU B 1 144 ? 45.373 29.164 -3.525 1.00 11.76 144 LEU B N 1
ATOM 4344 C CA . LEU B 1 144 ? 44.464 28.989 -2.408 1.00 9.56 144 LEU B CA 1
ATOM 4345 C C . LEU B 1 144 ? 43.213 28.304 -2.922 1.00 9.26 144 LEU B C 1
ATOM 4346 O O . LEU B 1 144 ? 42.589 28.714 -3.925 1.00 11.14 144 LEU B O 1
ATOM 4351 N N . SER B 1 145 ? 42.763 27.285 -2.170 1.00 8.09 145 SER B N 1
ATOM 4352 C CA . SER B 1 145 ? 41.506 26.604 -2.575 1.00 8.01 145 SER B CA 1
ATOM 4353 C C . SER B 1 145 ? 40.353 27.621 -2.350 1.00 7.01 145 SER B C 1
ATOM 4354 O O . SER B 1 145 ? 40.278 28.283 -1.303 1.00 8.24 145 SER B O 1
ATOM 4357 N N . PRO B 1 146 ? 39.338 27.604 -3.238 1.00 7.17 146 PRO B N 1
ATOM 4358 C CA . PRO B 1 146 ? 38.126 28.394 -2.965 1.00 7.58 146 PRO B CA 1
ATOM 4359 C C . PRO B 1 146 ? 37.514 28.061 -1.602 1.00 7.67 146 PRO B C 1
ATOM 4360 O O . PRO B 1 146 ? 36.863 28.953 -1.035 1.00 7.51 146 PRO B O 1
ATOM 4364 N N . LEU B 1 147 ? 37.665 26.812 -1.111 1.00 5.95 147 LEU B N 1
ATOM 4365 C CA . LEU B 1 147 ? 37.093 26.497 0.206 1.00 7.31 147 LEU B CA 1
ATOM 4366 C C . LEU B 1 147 ? 37.557 27.461 1.287 1.00 6.09 147 LEU B C 1
ATOM 4367 O O . LEU B 1 147 ? 36.801 27.715 2.242 1.00 6.82 147 LEU B O 1
ATOM 4372 N N . PHE B 1 148 ? 38.803 27.991 1.170 1.00 6.45 148 PHE B N 1
ATOM 4373 C CA . PHE B 1 148 ? 39.352 28.799 2.221 1.00 6.95 148 PHE B CA 1
ATOM 4374 C C . PHE B 1 148 ? 39.041 30.274 2.018 1.00 7.70 148 PHE B C 1
ATOM 4375 O O . PHE B 1 148 ? 39.398 31.116 2.895 1.00 8.26 148 PHE B O 1
ATOM 4383 N N . GLU B 1 149 ? 38.404 30.650 0.931 1.00 8.71 149 GLU B N 1
ATOM 4384 C CA A GLU B 1 149 ? 38.086 32.078 0.676 0.50 9.72 149 GLU B CA 1
ATOM 4385 C CA B GLU B 1 149 ? 38.162 32.064 0.713 0.50 10.12 149 GLU B CA 1
ATOM 4386 C C . GLU B 1 149 ? 36.961 32.555 1.561 1.00 10.07 149 GLU B C 1
ATOM 4387 O O . GLU B 1 149 ? 36.880 33.770 1.915 1.00 13.67 149 GLU B O 1
ATOM 4398 N N . GLY B 1 150 ? 35.974 31.718 1.805 1.00 8.17 150 GLY B N 1
ATOM 4399 C CA . GLY B 1 150 ? 34.738 32.119 2.481 1.00 9.96 150 GLY B CA 1
ATOM 4400 C C . GLY B 1 150 ? 33.757 32.632 1.421 1.00 8.10 150 GLY B C 1
ATOM 4401 O O . GLY B 1 150 ? 34.042 32.716 0.249 1.00 10.24 150 GLY B O 1
ATOM 4402 N N . GLY B 1 151 ? 32.583 32.955 1.885 1.00 6.75 151 GLY B N 1
ATOM 4403 C CA . GLY B 1 151 ? 31.567 33.485 0.985 1.00 6.69 151 GLY B CA 1
ATOM 4404 C C . GLY B 1 151 ? 30.910 32.467 0.039 1.00 8.13 151 GLY B C 1
ATOM 4405 O O . GLY B 1 151 ? 30.448 32.811 -1.067 1.00 8.75 151 GLY B O 1
ATOM 4406 N N . HIS B 1 152 ? 30.921 31.158 0.433 1.00 7.13 152 HIS B N 1
ATOM 4407 C CA . HIS B 1 152 ? 30.298 30.114 -0.314 1.00 6.17 152 HIS B CA 1
ATOM 4408 C C . HIS B 1 152 ? 29.212 29.487 0.513 1.00 6.98 152 HIS B C 1
ATOM 4409 O O . HIS B 1 152 ? 29.234 29.507 1.740 1.00 8.09 152 HIS B O 1
ATOM 4416 N N . HIS B 1 153 ? 28.272 28.847 -0.202 1.00 7.82 153 HIS B N 1
ATOM 4417 C CA . HIS B 1 153 ? 27.144 28.214 0.528 1.00 6.57 153 HIS B CA 1
ATOM 4418 C C . HIS B 1 153 ? 26.585 27.174 -0.363 1.00 7.39 153 HIS B C 1
ATOM 4419 O O . HIS B 1 153 ? 26.117 27.500 -1.478 1.00 8.33 153 HIS B O 1
ATOM 4426 N N . PHE B 1 154 ? 26.539 25.913 0.080 1.00 5.76 154 PHE B N 1
ATOM 4427 C CA . PHE B 1 154 ? 25.795 24.915 -0.685 1.00 6.03 154 PHE B CA 1
ATOM 4428 C C . PHE B 1 154 ? 25.102 23.875 0.216 1.00 6.06 154 PHE B C 1
ATOM 4429 O O . PHE B 1 154 ? 24.532 22.946 -0.345 1.00 6.57 154 PHE B O 1
ATOM 4437 N N . VAL B 1 155 ? 25.144 24.036 1.537 1.00 6.06 155 VAL B N 1
ATOM 4438 C CA . VAL B 1 155 ? 24.527 23.022 2.394 1.00 6.12 155 VAL B CA 1
ATOM 4439 C C . VAL B 1 155 ? 23.235 23.593 2.984 1.00 5.36 155 VAL B C 1
ATOM 4440 O O . VAL B 1 155 ? 23.283 24.554 3.792 1.00 7.49 155 VAL B O 1
ATOM 4444 N N . LEU B 1 156 ? 22.083 23.067 2.502 1.00 6.13 156 LEU B N 1
ATOM 4445 C CA . LEU B 1 156 ? 20.773 23.506 3.003 1.00 6.12 156 LEU B CA 1
ATOM 4446 C C . LEU B 1 156 ? 20.558 22.976 4.401 1.00 6.54 156 LEU B C 1
ATOM 4447 O O . LEU B 1 156 ? 19.963 23.670 5.254 1.00 7.10 156 LEU B O 1
ATOM 4452 N N . SER B 1 157 ? 21.016 21.749 4.713 1.00 7.01 157 SER B N 1
ATOM 4453 C CA . SER B 1 157 ? 20.811 21.229 6.053 1.00 6.93 157 SER B CA 1
ATOM 4454 C C . SER B 1 157 ? 21.884 20.265 6.420 1.00 6.13 157 SER B C 1
ATOM 4455 O O . SER B 1 157 ? 22.507 19.640 5.522 1.00 6.26 157 SER B O 1
ATOM 4458 N N . VAL B 1 158 ? 22.129 20.137 7.715 1.00 6.04 158 VAL B N 1
ATOM 4459 C CA . VAL B 1 158 ? 23.001 19.113 8.301 1.00 5.38 158 VAL B CA 1
ATOM 4460 C C . VAL B 1 158 ? 22.211 18.385 9.337 1.00 5.72 158 VAL B C 1
ATOM 4461 O O . VAL B 1 158 ? 21.662 19.004 10.257 1.00 6.92 158 VAL B O 1
ATOM 4465 N N . THR B 1 159 ? 22.094 17.055 9.182 1.00 6.52 159 THR B N 1
ATOM 4466 C CA . THR B 1 159 ? 21.443 16.204 10.203 1.00 5.20 159 THR B CA 1
ATOM 4467 C C . THR B 1 159 ? 22.551 15.340 10.779 1.00 4.96 159 THR B C 1
ATOM 4468 O O . THR B 1 159 ? 23.326 14.720 10.041 1.00 6.88 159 THR B O 1
ATOM 4472 N N . THR B 1 160 ? 22.679 15.320 12.120 1.00 5.29 160 THR B N 1
ATOM 4473 C CA . THR B 1 160 ? 23.678 14.520 12.773 1.00 5.73 160 THR B CA 1
ATOM 4474 C C . THR B 1 160 ? 22.958 13.396 13.531 1.00 5.06 160 THR B C 1
ATOM 4475 O O . THR B 1 160 ? 21.898 13.613 14.173 1.00 7.00 160 THR B O 1
ATOM 4479 N N . ILE B 1 161 ? 23.567 12.203 13.502 1.00 5.65 161 ILE B N 1
ATOM 4480 C CA . ILE B 1 161 ? 22.993 11.030 14.188 1.00 5.77 161 ILE B CA 1
ATOM 4481 C C . ILE B 1 161 ? 24.100 10.445 15.052 1.00 6.17 161 ILE B C 1
ATOM 4482 O O . ILE B 1 161 ? 25.113 9.983 14.544 1.00 5.43 161 ILE B O 1
ATOM 4487 N N . ALA B 1 162 ? 23.830 10.475 16.380 1.00 6.41 162 ALA B N 1
ATOM 4488 C CA . ALA B 1 162 ? 24.792 9.898 17.328 1.00 7.18 162 ALA B CA 1
ATOM 4489 C C . ALA B 1 162 ? 26.157 10.594 17.216 1.00 6.40 162 ALA B C 1
ATOM 4490 O O . ALA B 1 162 ? 27.217 9.978 17.431 1.00 7.03 162 ALA B O 1
ATOM 4492 N N . THR B 1 163 ? 26.185 11.923 16.992 1.00 6.11 163 THR B N 1
ATOM 4493 C CA . THR B 1 163 ? 27.459 12.609 16.849 1.00 6.27 163 THR B CA 1
ATOM 4494 C C . THR B 1 163 ? 27.982 13.084 18.209 1.00 5.55 163 THR B C 1
ATOM 4495 O O . THR B 1 163 ? 27.263 13.683 19.021 1.00 6.77 163 THR B O 1
ATOM 4499 N N . PRO B 1 164 ? 29.330 12.941 18.410 1.00 5.66 164 PRO B N 1
ATOM 4500 C CA . PRO B 1 164 ? 29.915 13.459 19.640 1.00 7.16 164 PRO B CA 1
ATOM 4501 C C . PRO B 1 164 ? 30.258 14.958 19.477 1.00 6.18 164 PRO B C 1
ATOM 4502 O O . PRO B 1 164 ? 31.442 15.319 19.383 1.00 7.11 164 PRO B O 1
ATOM 4506 N N . HIS B 1 165 ? 29.204 15.784 19.507 1.00 6.01 165 HIS B N 1
ATOM 4507 C CA . HIS B 1 165 ? 29.426 17.250 19.348 1.00 7.34 165 HIS B CA 1
ATOM 4508 C C . HIS B 1 165 ? 30.245 17.782 20.496 1.00 7.61 165 HIS B C 1
ATOM 4509 O O . HIS B 1 165 ? 30.987 18.732 20.297 1.00 8.77 165 HIS B O 1
ATOM 4516 N N . ASP B 1 166 ? 30.167 17.166 21.697 1.00 8.42 166 ASP B N 1
ATOM 4517 C CA . ASP B 1 166 ? 30.963 17.622 22.789 1.00 8.60 166 ASP B CA 1
ATOM 4518 C C . ASP B 1 166 ? 32.041 16.538 23.103 1.00 9.05 166 ASP B C 1
ATOM 4519 O O . ASP B 1 166 ? 32.597 16.488 24.223 1.00 9.96 166 ASP B O 1
ATOM 4524 N N . GLY B 1 167 ? 32.308 15.647 22.153 1.00 7.15 167 GLY B N 1
ATOM 4525 C CA . GLY B 1 167 ? 33.205 14.612 22.388 1.00 8.32 167 GLY B CA 1
ATOM 4526 C C . GLY B 1 167 ? 32.576 13.331 23.000 1.00 7.10 167 GLY B C 1
ATOM 4527 O O . GLY B 1 167 ? 31.396 13.266 23.294 1.00 8.53 167 GLY B O 1
ATOM 4528 N N . THR B 1 168 ? 33.443 12.322 23.186 1.00 7.76 168 THR B N 1
ATOM 4529 C CA . THR B 1 168 ? 33.023 11.141 23.967 1.00 8.10 168 THR B CA 1
ATOM 4530 C C . THR B 1 168 ? 34.087 10.816 24.962 1.00 8.90 168 THR B C 1
ATOM 4531 O O . THR B 1 168 ? 35.285 10.915 24.721 1.00 8.41 168 THR B O 1
ATOM 4535 N N . THR B 1 169 ? 33.644 10.465 26.194 1.00 8.02 169 THR B N 1
ATOM 4536 C CA . THR B 1 169 ? 34.578 10.088 27.210 1.00 8.95 169 THR B CA 1
ATOM 4537 C C . THR B 1 169 ? 35.296 8.782 26.929 1.00 7.50 169 THR B C 1
ATOM 4538 O O . THR B 1 169 ? 36.202 8.389 27.642 1.00 10.84 169 THR B O 1
ATOM 4542 N N . LEU B 1 170 ? 34.860 8.039 25.912 1.00 8.80 170 LEU B N 1
ATOM 4543 C CA . LEU B 1 170 ? 35.527 6.786 25.535 1.00 8.48 170 LEU B CA 1
ATOM 4544 C C . LEU B 1 170 ? 36.980 7.003 25.371 1.00 8.54 170 LEU B C 1
ATOM 4545 O O . LEU B 1 170 ? 37.825 6.114 25.643 1.00 9.16 170 LEU B O 1
ATOM 4550 N N . VAL B 1 171 ? 37.399 8.178 24.845 1.00 8.86 171 VAL B N 1
ATOM 4551 C CA . VAL B 1 171 ? 38.843 8.390 24.625 1.00 9.66 171 VAL B CA 1
ATOM 4552 C C . VAL B 1 171 ? 39.674 8.387 25.884 1.00 11.50 171 VAL B C 1
ATOM 4553 O O . VAL B 1 171 ? 40.906 8.169 25.781 1.00 14.22 171 VAL B O 1
ATOM 4557 N N . ASN B 1 172 ? 39.055 8.605 27.058 1.00 11.71 172 ASN B N 1
ATOM 4558 C CA . ASN B 1 172 ? 39.773 8.619 28.325 1.00 14.52 172 ASN B CA 1
ATOM 4559 C C . ASN B 1 172 ? 39.960 7.188 28.886 1.00 14.80 172 ASN B C 1
ATOM 4560 O O . ASN B 1 172 ? 40.623 7.047 29.884 1.00 18.08 172 ASN B O 1
ATOM 4565 N N A MET B 1 173 ? 39.485 6.130 28.226 0.50 13.83 173 MET B N 1
ATOM 4566 N N B MET B 1 173 ? 39.499 6.133 28.202 0.50 13.36 173 MET B N 1
ATOM 4567 C CA A MET B 1 173 ? 39.826 4.781 28.620 0.50 16.43 173 MET B CA 1
ATOM 4568 C CA B MET B 1 173 ? 39.501 4.785 28.745 0.50 14.86 173 MET B CA 1
ATOM 4569 C C A MET B 1 173 ? 41.341 4.667 28.497 0.50 19.28 173 MET B C 1
ATOM 4570 C C B MET B 1 173 ? 40.880 4.119 28.699 0.50 16.43 173 MET B C 1
ATOM 4571 O O A MET B 1 173 ? 41.937 5.112 27.510 0.50 17.62 173 MET B O 1
ATOM 4572 O O B MET B 1 173 ? 41.733 4.465 27.895 0.50 16.79 173 MET B O 1
ATOM 4581 N N A VAL B 1 174 ? 41.955 4.120 29.536 0.50 22.23 174 VAL B N 1
ATOM 4582 N N B VAL B 1 174 ? 41.136 3.234 29.655 0.50 16.81 174 VAL B N 1
ATOM 4583 C CA A VAL B 1 174 ? 43.381 3.902 29.594 0.50 23.15 174 VAL B CA 1
ATOM 4584 C CA B VAL B 1 174 ? 42.417 2.522 29.690 0.50 17.07 174 VAL B CA 1
ATOM 4585 C C A VAL B 1 174 ? 44.008 3.159 28.380 0.50 19.98 174 VAL B C 1
ATOM 4586 C C B VAL B 1 174 ? 42.548 1.748 28.396 0.50 16.67 174 VAL B C 1
ATOM 4587 O O A VAL B 1 174 ? 45.018 3.632 27.816 0.50 20.09 174 VAL B O 1
ATOM 4588 O O B VAL B 1 174 ? 41.656 0.985 27.974 0.50 14.69 174 VAL B O 1
ATOM 4595 N N A ASP B 1 175 ? 43.462 1.999 27.999 0.50 19.84 175 ASP B N 1
ATOM 4596 N N B ASP B 1 175 ? 43.678 1.939 27.743 0.50 18.59 175 ASP B N 1
ATOM 4597 C CA A ASP B 1 175 ? 43.893 1.295 26.770 0.50 16.40 175 ASP B CA 1
ATOM 4598 C CA B ASP B 1 175 ? 43.836 1.096 26.645 0.50 17.89 175 ASP B CA 1
ATOM 4599 C C A ASP B 1 175 ? 42.988 1.638 25.542 0.50 16.27 175 ASP B C 1
ATOM 4600 C C B ASP B 1 175 ? 42.971 1.613 25.471 0.50 16.40 175 ASP B C 1
ATOM 4601 O O A ASP B 1 175 ? 42.685 0.777 24.696 0.50 14.38 175 ASP B O 1
ATOM 4602 O O B ASP B 1 175 ? 42.643 0.812 24.592 0.50 14.13 175 ASP B O 1
ATOM 4611 N N . PHE B 1 176 ? 42.555 2.901 25.456 1.00 14.75 176 PHE B N 1
ATOM 4612 C CA . PHE B 1 176 ? 41.708 3.336 24.360 1.00 11.57 176 PHE B CA 1
ATOM 4613 C C . PHE B 1 176 ? 42.361 2.981 22.997 1.00 10.72 176 PHE B C 1
ATOM 4614 O O . PHE B 1 176 ? 41.650 2.607 22.079 1.00 10.51 176 PHE B O 1
ATOM 4622 N N . THR B 1 177 ? 43.651 3.203 22.807 1.00 9.14 177 THR B N 1
ATOM 4623 C CA . THR B 1 177 ? 44.280 2.959 21.526 1.00 10.42 177 THR B CA 1
ATOM 4624 C C . THR B 1 177 ? 44.005 1.506 21.057 1.00 9.97 177 THR B C 1
ATOM 4625 O O . THR B 1 177 ? 43.524 1.270 19.937 1.00 9.83 177 THR B O 1
ATOM 4629 N N . ASP B 1 178 ? 44.262 0.541 21.957 1.00 10.10 178 ASP B N 1
ATOM 4630 C CA . ASP B 1 178 ? 44.138 -0.853 21.447 1.00 10.58 178 ASP B CA 1
ATOM 4631 C C . ASP B 1 178 ? 42.631 -1.164 21.308 1.00 9.36 178 ASP B C 1
ATOM 4632 O O . ASP B 1 178 ? 42.232 -1.861 20.370 1.00 10.56 178 ASP B O 1
ATOM 4637 N N A ARG B 1 179 ? 41.739 -0.644 22.164 0.70 9.66 179 ARG B N 1
ATOM 4638 N N B ARG B 1 179 ? 41.800 -0.647 22.228 0.30 9.81 179 ARG B N 1
ATOM 4639 C CA A ARG B 1 179 ? 40.348 -1.022 22.003 0.70 11.01 179 ARG B CA 1
ATOM 4640 C CA B ARG B 1 179 ? 40.356 -0.824 22.152 0.30 9.83 179 ARG B CA 1
ATOM 4641 C C A ARG B 1 179 ? 39.691 -0.260 20.810 0.70 10.12 179 ARG B C 1
ATOM 4642 C C B ARG B 1 179 ? 39.807 -0.301 20.824 0.30 8.50 179 ARG B C 1
ATOM 4643 O O A ARG B 1 179 ? 38.719 -0.746 20.196 0.70 10.25 179 ARG B O 1
ATOM 4644 O O B ARG B 1 179 ? 39.076 -1.020 20.134 0.30 7.02 179 ARG B O 1
ATOM 4659 N N . PHE B 1 180 ? 40.181 0.925 20.445 1.00 8.92 180 PHE B N 1
ATOM 4660 C CA . PHE B 1 180 ? 39.660 1.602 19.265 1.00 8.16 180 PHE B CA 1
ATOM 4661 C C . PHE B 1 180 ? 40.003 0.797 17.986 1.00 7.92 180 PHE B C 1
ATOM 4662 O O . PHE B 1 180 ? 39.107 0.611 17.116 1.00 7.81 180 PHE B O 1
ATOM 4670 N N . PHE B 1 181 ? 41.246 0.266 17.843 1.00 7.76 181 PHE B N 1
ATOM 4671 C CA . PHE B 1 181 ? 41.516 -0.566 16.705 1.00 7.87 181 PHE B CA 1
ATOM 4672 C C . PHE B 1 181 ? 40.811 -1.942 16.791 1.00 7.58 181 PHE B C 1
ATOM 4673 O O . PHE B 1 181 ? 40.501 -2.496 15.727 1.00 8.47 181 PHE B O 1
ATOM 4681 N N . ASP B 1 182 ? 40.526 -2.413 17.999 1.00 8.29 182 ASP B N 1
ATOM 4682 C CA . ASP B 1 182 ? 39.708 -3.616 18.077 1.00 8.06 182 ASP B CA 1
ATOM 4683 C C . ASP B 1 182 ? 38.303 -3.303 17.613 1.00 7.52 182 ASP B C 1
ATOM 4684 O O . ASP B 1 182 ? 37.664 -4.213 17.060 1.00 9.88 182 ASP B O 1
ATOM 4689 N N . LEU B 1 183 ? 37.801 -2.085 17.824 1.00 8.73 183 LEU B N 1
ATOM 4690 C CA . LEU B 1 183 ? 36.508 -1.681 17.286 1.00 9.66 183 LEU B CA 1
ATOM 4691 C C . LEU B 1 183 ? 36.556 -1.712 15.761 1.00 8.63 183 LEU B C 1
ATOM 4692 O O . LEU B 1 183 ? 35.584 -2.214 15.130 1.00 9.70 183 LEU B O 1
ATOM 4697 N N . GLN B 1 184 ? 37.636 -1.236 15.144 1.00 7.13 184 GLN B N 1
ATOM 4698 C CA . GLN B 1 184 ? 37.769 -1.302 13.704 1.00 8.32 184 GLN B CA 1
ATOM 4699 C C . GLN B 1 184 ? 37.685 -2.781 13.231 1.00 6.54 184 GLN B C 1
ATOM 4700 O O . GLN B 1 184 ? 36.999 -3.103 12.242 1.00 7.19 184 GLN B O 1
ATOM 4706 N N . LYS B 1 185 ? 38.380 -3.672 13.984 1.00 6.79 185 LYS B N 1
ATOM 4707 C CA . LYS B 1 185 ? 38.316 -5.095 13.617 1.00 7.48 185 LYS B CA 1
ATOM 4708 C C . LYS B 1 185 ? 36.908 -5.691 13.822 1.00 6.78 185 LYS B C 1
ATOM 4709 O O . LYS B 1 185 ? 36.509 -6.552 13.050 1.00 7.17 185 LYS B O 1
ATOM 4715 N N . ALA B 1 186 ? 36.162 -5.198 14.819 1.00 8.04 186 ALA B N 1
ATOM 4716 C CA . ALA B 1 186 ? 34.816 -5.690 15.045 1.00 8.03 186 ALA B CA 1
ATOM 4717 C C . ALA B 1 186 ? 33.918 -5.258 13.907 1.00 6.98 186 ALA B C 1
ATOM 4718 O O . ALA B 1 186 ? 32.999 -5.999 13.489 1.00 7.92 186 ALA B O 1
ATOM 4720 N N . VAL B 1 187 ? 34.075 -4.054 13.415 1.00 8.77 187 VAL B N 1
ATOM 4721 C CA . VAL B 1 187 ? 33.280 -3.567 12.261 1.00 7.08 187 VAL B CA 1
ATOM 4722 C C . VAL B 1 187 ? 33.655 -4.367 10.980 1.00 6.67 187 VAL B C 1
ATOM 4723 O O . VAL B 1 187 ? 32.775 -4.802 10.232 1.00 7.83 187 VAL B O 1
ATOM 4727 N N . LEU B 1 188 ? 34.975 -4.618 10.796 1.00 6.60 188 LEU B N 1
ATOM 4728 C CA . LEU B 1 188 ? 35.330 -5.512 9.661 1.00 7.33 188 LEU B CA 1
ATOM 4729 C C . LEU B 1 188 ? 34.630 -6.874 9.822 1.00 7.49 188 LEU B C 1
ATOM 4730 O O . LEU B 1 188 ? 34.138 -7.456 8.895 1.00 6.49 188 LEU B O 1
ATOM 4735 N N . GLU B 1 189 ? 34.606 -7.445 11.040 1.00 6.68 189 GLU B N 1
ATOM 4736 C CA . GLU B 1 189 ? 33.965 -8.733 11.226 1.00 7.02 189 GLU B CA 1
ATOM 4737 C C . GLU B 1 189 ? 32.484 -8.670 11.003 1.00 7.69 189 GLU B C 1
ATOM 4738 O O . GLU B 1 189 ? 31.915 -9.598 10.421 1.00 7.45 189 GLU B O 1
ATOM 4744 N N . ALA B 1 190 ? 31.822 -7.548 11.329 1.00 7.02 190 ALA B N 1
ATOM 4745 C CA . ALA B 1 190 ? 30.392 -7.392 11.012 1.00 7.34 190 ALA B CA 1
ATOM 4746 C C . ALA B 1 190 ? 30.173 -7.423 9.500 1.00 6.74 190 ALA B C 1
ATOM 4747 O O . ALA B 1 190 ? 29.097 -7.873 9.026 1.00 7.21 190 ALA B O 1
ATOM 4749 N N . ALA B 1 191 ? 31.115 -6.898 8.706 1.00 5.77 191 ALA B N 1
ATOM 4750 C CA . ALA B 1 191 ? 31.133 -6.928 7.252 1.00 6.31 191 ALA B CA 1
ATOM 4751 C C . ALA B 1 191 ? 31.668 -8.265 6.695 1.00 6.45 191 ALA B C 1
ATOM 4752 O O . ALA B 1 191 ? 31.835 -8.345 5.485 1.00 7.65 191 ALA B O 1
ATOM 4754 N N . ALA B 1 192 ? 31.891 -9.237 7.572 1.00 6.05 192 ALA B N 1
ATOM 4755 C CA . ALA B 1 192 ? 32.424 -10.563 7.178 1.00 7.13 192 ALA B CA 1
ATOM 4756 C C . ALA B 1 192 ? 33.773 -10.412 6.479 1.00 7.90 192 ALA B C 1
ATOM 4757 O O . ALA B 1 192 ? 34.040 -11.047 5.440 1.00 7.75 192 ALA B O 1
ATOM 4759 N N . VAL B 1 193 ? 34.662 -9.586 7.061 1.00 6.70 193 VAL B N 1
ATOM 4760 C CA . VAL B 1 193 ? 36.021 -9.418 6.615 1.00 6.75 193 VAL B CA 1
ATOM 4761 C C . VAL B 1 193 ? 36.958 -9.763 7.754 1.00 6.06 193 VAL B C 1
ATOM 4762 O O . VAL B 1 193 ? 36.773 -9.264 8.896 1.00 8.13 193 VAL B O 1
ATOM 4766 N N . ALA B 1 194 ? 37.989 -10.597 7.482 1.00 7.63 194 ALA B N 1
ATOM 4767 C CA . ALA B 1 194 ? 38.905 -11.050 8.502 1.00 8.42 194 ALA B CA 1
ATOM 4768 C C . ALA B 1 194 ? 40.030 -9.973 8.700 1.00 7.31 194 ALA B C 1
ATOM 4769 O O . ALA B 1 194 ? 40.393 -9.218 7.754 1.00 8.48 194 ALA B O 1
ATOM 4771 N N . SER B 1 195 ? 40.603 -9.935 9.904 1.00 7.75 195 SER B N 1
ATOM 4772 C CA . SER B 1 195 ? 41.712 -8.984 10.161 1.00 7.83 195 SER B CA 1
ATOM 4773 C C . SER B 1 195 ? 43.068 -9.620 10.047 1.00 8.60 195 SER B C 1
ATOM 4774 O O . SER B 1 195 ? 44.043 -8.909 10.158 1.00 9.14 195 SER B O 1
ATOM 4777 N N . ASN B 1 196 ? 43.144 -10.941 9.835 1.00 8.52 196 ASN B N 1
ATOM 4778 C CA . ASN B 1 196 ? 44.446 -11.587 9.763 1.00 9.64 196 ASN B CA 1
ATOM 4779 C C . ASN B 1 196 ? 44.769 -12.128 8.375 1.00 8.46 196 ASN B C 1
ATOM 4780 O O . ASN B 1 196 ? 45.525 -13.120 8.238 1.00 12.32 196 ASN B O 1
ATOM 4785 N N . VAL B 1 197 ? 44.251 -11.514 7.311 1.00 8.82 197 VAL B N 1
ATOM 4786 C CA . VAL B 1 197 ? 44.401 -11.960 5.927 1.00 8.68 197 VAL B CA 1
ATOM 4787 C C . VAL B 1 197 ? 44.901 -10.815 5.091 1.00 8.52 197 VAL B C 1
ATOM 4788 O O . VAL B 1 197 ? 44.306 -9.713 5.021 1.00 8.64 197 VAL B O 1
ATOM 4792 N N . PRO B 1 198 ? 46.004 -11.030 4.367 1.00 8.71 198 PRO B N 1
ATOM 4793 C CA . PRO B 1 198 ? 46.587 -9.929 3.540 1.00 9.26 198 PRO B CA 1
ATOM 4794 C C . PRO B 1 198 ? 45.891 -9.814 2.206 1.00 7.63 198 PRO B C 1
ATOM 4795 O O . PRO B 1 198 ? 46.484 -10.096 1.162 1.00 9.82 198 PRO B O 1
ATOM 4799 N N . TYR B 1 199 ? 44.628 -9.381 2.221 1.00 8.74 199 TYR B N 1
ATOM 4800 C CA . TYR B 1 199 ? 43.842 -9.252 0.996 1.00 8.17 199 TYR B CA 1
ATOM 4801 C C . TYR B 1 199 ? 44.613 -8.465 -0.082 1.00 8.58 199 TYR B C 1
ATOM 4802 O O . TYR B 1 199 ? 45.197 -7.389 0.236 1.00 10.13 199 TYR B O 1
ATOM 4811 N N . THR B 1 200 ? 44.601 -8.955 -1.329 1.00 9.93 200 THR B N 1
ATOM 4812 C CA . THR B 1 200 ? 45.173 -8.197 -2.418 1.00 12.25 200 THR B CA 1
ATOM 4813 C C . THR B 1 200 ? 44.219 -7.123 -2.851 1.00 14.68 200 THR B C 1
ATOM 4814 O O . THR B 1 200 ? 44.675 -6.095 -3.296 1.00 20.94 200 THR B O 1
ATOM 4818 N N . SER B 1 201 ? 42.930 -7.293 -2.749 1.00 17.30 201 SER B N 1
ATOM 4819 C CA . SER B 1 201 ? 42.254 -6.050 -3.034 1.00 22.25 201 SER B CA 1
ATOM 4820 C C . SER B 1 201 ? 42.217 -5.171 -1.818 1.00 16.52 201 SER B C 1
ATOM 4821 O O . SER B 1 201 ? 42.590 -5.576 -0.736 1.00 14.35 201 SER B O 1
ATOM 4824 N N . GLU B 1 202 ? 41.941 -3.896 -2.049 1.00 18.14 202 GLU B N 1
ATOM 4825 C CA . GLU B 1 202 ? 42.142 -2.995 -1.010 1.00 15.17 202 GLU B CA 1
ATOM 4826 C C . GLU B 1 202 ? 41.187 -3.165 0.247 1.00 11.24 202 GLU B C 1
ATOM 4827 O O . GLU B 1 202 ? 41.631 -3.046 1.432 1.00 11.90 202 GLU B O 1
ATOM 4833 N N . VAL B 1 203 ? 39.895 -3.406 -0.033 1.00 9.20 203 VAL B N 1
ATOM 4834 C CA . VAL B 1 203 ? 38.792 -3.754 0.873 1.00 7.27 203 VAL B CA 1
ATOM 4835 C C . VAL B 1 203 ? 38.380 -2.541 1.711 1.00 7.39 203 VAL B C 1
ATOM 4836 O O . VAL B 1 203 ? 37.187 -2.183 1.714 1.00 7.87 203 VAL B O 1
ATOM 4840 N N . TYR B 1 204 ? 39.321 -1.938 2.438 1.00 7.78 204 TYR B N 1
ATOM 4841 C CA . TYR B 1 204 ? 39.025 -0.799 3.351 1.00 7.58 204 TYR B CA 1
ATOM 4842 C C . TYR B 1 204 ? 40.167 0.147 3.216 1.00 8.29 204 TYR B C 1
ATOM 4843 O O . TYR B 1 204 ? 41.217 -0.140 3.806 1.00 9.06 204 TYR B O 1
ATOM 4852 N N . ASP B 1 205 ? 39.957 1.228 2.455 1.00 7.80 205 ASP B N 1
ATOM 4853 C CA . ASP B 1 205 ? 41.035 2.154 2.171 1.00 7.30 205 ASP B CA 1
ATOM 4854 C C . ASP B 1 205 ? 40.923 3.278 3.193 1.00 6.18 205 ASP B C 1
ATOM 4855 O O . ASP B 1 205 ? 39.869 3.957 3.290 1.00 6.27 205 ASP B O 1
ATOM 4860 N N . PHE B 1 206 ? 41.968 3.519 3.979 1.00 6.61 206 PHE B N 1
ATOM 4861 C CA . PHE B 1 206 ? 41.916 4.569 5.012 1.00 6.21 206 PHE B CA 1
ATOM 4862 C C . PHE B 1 206 ? 42.210 5.966 4.427 1.00 6.15 206 PHE B C 1
ATOM 4863 O O . PHE B 1 206 ? 42.067 6.916 5.165 1.00 6.82 206 PHE B O 1
ATOM 4871 N N . LYS B 1 207 ? 42.523 6.036 3.120 1.00 6.06 207 LYS B N 1
ATOM 4872 C CA A LYS B 1 207 ? 42.631 7.310 2.388 0.60 6.65 207 LYS B CA 1
ATOM 4873 C CA B LYS B 1 207 ? 42.528 7.383 2.475 0.40 6.84 207 LYS B CA 1
ATOM 4874 C C . LYS B 1 207 ? 43.648 8.227 3.020 1.00 5.65 207 LYS B C 1
ATOM 4875 O O . LYS B 1 207 ? 43.506 9.440 3.134 1.00 7.28 207 LYS B O 1
ATOM 4886 N N . LEU B 1 208 ? 44.809 7.587 3.299 1.00 6.10 208 LEU B N 1
ATOM 4887 C CA . LEU B 1 208 ? 45.910 8.267 3.972 1.00 6.87 208 LEU B CA 1
ATOM 4888 C C . LEU B 1 208 ? 47.005 8.746 3.032 1.00 7.08 208 LEU B C 1
ATOM 4889 O O . LEU B 1 208 ? 48.171 8.822 3.425 1.00 8.38 208 LEU B O 1
ATOM 4894 N N . ASP B 1 209 ? 46.565 9.166 1.844 1.00 8.64 209 ASP B N 1
ATOM 4895 C CA A ASP B 1 209 ? 47.497 9.650 0.825 0.70 9.43 209 ASP B CA 1
ATOM 4896 C CA B ASP B 1 209 ? 47.599 9.562 0.876 0.30 8.54 209 ASP B CA 1
ATOM 4897 C C . ASP B 1 209 ? 48.352 10.788 1.372 1.00 8.73 209 ASP B C 1
ATOM 4898 O O . ASP B 1 209 ? 49.594 10.867 1.118 1.00 10.00 209 ASP B O 1
ATOM 4907 N N . GLN B 1 210 ? 47.683 11.696 2.116 1.00 7.66 210 GLN B N 1
ATOM 4908 C CA . GLN B 1 210 ? 48.428 12.883 2.640 1.00 7.58 210 GLN B CA 1
ATOM 4909 C C . GLN B 1 210 ? 49.565 12.504 3.545 1.00 6.64 210 GLN B C 1
ATOM 4910 O O . GLN B 1 210 ? 50.609 13.167 3.597 1.00 7.24 210 GLN B O 1
ATOM 4916 N N . TRP B 1 211 ? 49.381 11.451 4.351 1.00 7.57 211 TRP B N 1
ATOM 4917 C CA . TRP B 1 211 ? 50.396 10.948 5.286 1.00 7.59 211 TRP B CA 1
ATOM 4918 C C . TRP B 1 211 ? 51.355 9.975 4.593 1.00 8.80 211 TRP B C 1
ATOM 4919 O O . TRP B 1 211 ? 52.315 9.523 5.241 1.00 10.90 211 TRP B O 1
ATOM 4930 N N . GLY B 1 212 ? 51.070 9.536 3.352 1.00 9.53 212 GLY B N 1
ATOM 4931 C CA . GLY B 1 212 ? 51.953 8.595 2.634 1.00 10.23 212 GLY B CA 1
ATOM 4932 C C . GLY B 1 212 ? 51.789 7.188 3.255 1.00 11.76 212 GLY B C 1
ATOM 4933 O O . GLY B 1 212 ? 52.727 6.416 3.200 1.00 15.01 212 GLY B O 1
ATOM 4934 N N . LEU B 1 213 ? 50.611 6.826 3.817 1.00 9.17 213 LEU B N 1
ATOM 4935 C CA . LEU B 1 213 ? 50.416 5.512 4.409 1.00 8.28 213 LEU B CA 1
ATOM 4936 C C . LEU B 1 213 ? 49.448 4.697 3.602 1.00 8.60 213 LEU B C 1
ATOM 4937 O O . LEU B 1 213 ? 48.447 5.236 3.114 1.00 9.51 213 LEU B O 1
ATOM 4942 N N . ARG B 1 214 ? 49.723 3.407 3.407 1.00 9.01 214 ARG B N 1
ATOM 4943 C CA A ARG B 1 214 ? 48.754 2.534 2.748 0.50 8.21 214 ARG B CA 1
ATOM 4944 C CA B ARG B 1 214 ? 48.804 2.509 2.692 0.50 8.75 214 ARG B CA 1
ATOM 4945 C C . ARG B 1 214 ? 49.107 1.096 3.186 1.00 8.25 214 ARG B C 1
ATOM 4946 O O . ARG B 1 214 ? 50.246 0.772 3.514 1.00 9.31 214 ARG B O 1
ATOM 4961 N N . ARG B 1 215 ? 48.111 0.247 3.227 1.00 8.43 215 ARG B N 1
ATOM 4962 C CA . ARG B 1 215 ? 48.354 -1.194 3.563 1.00 8.21 215 ARG B CA 1
ATOM 4963 C C . ARG B 1 215 ? 49.214 -1.780 2.460 1.00 9.10 215 ARG B C 1
ATOM 4964 O O . ARG B 1 215 ? 48.953 -1.548 1.266 1.00 12.78 215 ARG B O 1
ATOM 4972 N N . GLN B 1 216 ? 50.261 -2.535 2.836 1.00 9.52 216 GLN B N 1
ATOM 4973 C CA . GLN B 1 216 ? 51.216 -2.965 1.831 1.00 10.41 216 GLN B CA 1
ATOM 4974 C C . GLN B 1 216 ? 50.781 -4.309 1.224 1.00 12.25 216 GLN B C 1
ATOM 4975 O O . GLN B 1 216 ? 50.022 -5.100 1.849 1.00 12.61 216 GLN B O 1
ATOM 4981 N N . PRO B 1 217 ? 51.385 -4.654 0.115 1.00 12.86 217 PRO B N 1
ATOM 4982 C CA . PRO B 1 217 ? 51.221 -6.095 -0.360 1.00 13.32 217 PRO B CA 1
ATOM 4983 C C . PRO B 1 217 ? 51.660 -7.080 0.651 1.00 12.57 217 PRO B C 1
ATOM 4984 O O . PRO B 1 217 ? 52.752 -6.934 1.255 1.00 14.82 217 PRO B O 1
ATOM 4988 N N . GLY B 1 218 ? 50.841 -8.066 0.901 1.00 11.98 218 GLY B N 1
ATOM 4989 C CA . GLY B 1 218 ? 51.202 -9.076 1.887 1.00 10.82 218 GLY B CA 1
ATOM 4990 C C . GLY B 1 218 ? 50.850 -8.676 3.336 1.00 9.34 218 GLY B C 1
ATOM 4991 O O . GLY B 1 218 ? 51.146 -9.473 4.269 1.00 12.73 218 GLY B O 1
ATOM 4992 N N . GLU B 1 219 ? 50.197 -7.491 3.522 1.00 9.59 219 GLU B N 1
ATOM 4993 C CA . GLU B 1 219 ? 49.945 -7.024 4.915 1.00 8.53 219 GLU B CA 1
ATOM 4994 C C . GLU B 1 219 ? 48.522 -7.224 5.368 1.00 7.83 219 GLU B C 1
ATOM 4995 O O . GLU B 1 219 ? 47.599 -6.811 4.619 1.00 8.82 219 GLU B O 1
ATOM 5001 N N . SER B 1 220 ? 48.268 -7.858 6.508 1.00 8.13 220 SER B N 1
ATOM 5002 C CA . SER B 1 220 ? 46.888 -7.973 6.970 1.00 7.37 220 SER B CA 1
ATOM 5003 C C . SER B 1 220 ? 46.415 -6.681 7.642 1.00 7.75 220 SER B C 1
ATOM 5004 O O . SER B 1 220 ? 47.235 -5.788 8.003 1.00 7.64 220 SER B O 1
ATOM 5007 N N . PHE B 1 221 ? 45.125 -6.573 7.955 1.00 7.22 221 PHE B N 1
ATOM 5008 C CA . PHE B 1 221 ? 44.678 -5.427 8.784 1.00 7.58 221 PHE B CA 1
ATOM 5009 C C . PHE B 1 221 ? 45.223 -5.427 10.165 1.00 8.03 221 PHE B C 1
ATOM 5010 O O . PHE B 1 221 ? 45.554 -4.359 10.658 1.00 8.19 221 PHE B O 1
ATOM 5018 N N . ASP B 1 222 ? 45.402 -6.595 10.787 1.00 9.32 222 ASP B N 1
ATOM 5019 C CA . ASP B 1 222 ? 46.041 -6.619 12.098 1.00 9.30 222 ASP B CA 1
ATOM 5020 C C . ASP B 1 222 ? 47.381 -5.927 12.068 1.00 8.93 222 ASP B C 1
ATOM 5021 O O . ASP B 1 222 ? 47.694 -5.039 12.916 1.00 9.79 222 ASP B O 1
ATOM 5026 N N . HIS B 1 223 ? 48.232 -6.270 11.100 1.00 7.89 223 HIS B N 1
ATOM 5027 C CA . HIS B 1 223 ? 49.627 -5.726 11.051 1.00 8.47 223 HIS B CA 1
ATOM 5028 C C . HIS B 1 223 ? 49.502 -4.239 10.686 1.00 7.58 223 HIS B C 1
ATOM 5029 O O . HIS B 1 223 ? 50.266 -3.407 11.214 1.00 9.32 223 HIS B O 1
ATOM 5036 N N . TYR B 1 224 ? 48.578 -3.888 9.761 1.00 7.77 224 TYR B N 1
ATOM 5037 C CA . TYR B 1 224 ? 48.455 -2.504 9.298 1.00 7.53 224 TYR B CA 1
ATOM 5038 C C . TYR B 1 224 ? 48.027 -1.646 10.433 1.00 6.82 224 TYR B C 1
ATOM 5039 O O . TYR B 1 224 ? 48.578 -0.527 10.639 1.00 8.76 224 TYR B O 1
ATOM 5048 N N . PHE B 1 225 ? 47.080 -2.103 11.271 1.00 7.53 225 PHE B N 1
ATOM 5049 C CA . PHE B 1 225 ? 46.588 -1.313 12.402 1.00 7.71 225 PHE B CA 1
ATOM 5050 C C . PHE B 1 225 ? 47.670 -1.126 13.440 1.00 7.56 225 PHE B C 1
ATOM 5051 O O . PHE B 1 225 ? 47.738 -0.063 14.080 1.00 9.56 225 PHE B O 1
ATOM 5059 N N . GLU B 1 226 ? 48.592 -2.097 13.599 1.00 8.95 226 GLU B N 1
ATOM 5060 C CA . GLU B 1 226 ? 49.761 -1.823 14.472 1.00 9.35 226 GLU B CA 1
ATOM 5061 C C . GLU B 1 226 ? 50.613 -0.697 13.966 1.00 9.31 226 GLU B C 1
ATOM 5062 O O . GLU B 1 226 ? 51.059 0.151 14.779 1.00 10.72 226 GLU B O 1
ATOM 5068 N N . ARG B 1 227 ? 50.732 -0.604 12.649 1.00 9.07 227 ARG B N 1
ATOM 5069 C CA . ARG B 1 227 ? 51.509 0.552 12.124 1.00 9.35 227 ARG B CA 1
ATOM 5070 C C . ARG B 1 227 ? 50.729 1.836 12.289 1.00 8.97 227 ARG B C 1
ATOM 5071 O O . ARG B 1 227 ? 51.311 2.871 12.670 1.00 10.38 227 ARG B O 1
ATOM 5079 N N . LEU B 1 228 ? 49.389 1.795 12.034 1.00 7.31 228 LEU B N 1
ATOM 5080 C CA . LEU B 1 228 ? 48.617 3.035 12.147 1.00 7.29 228 LEU B CA 1
ATOM 5081 C C . LEU B 1 228 ? 48.648 3.593 13.537 1.00 8.08 228 LEU B C 1
ATOM 5082 O O . LEU B 1 228 ? 48.668 4.827 13.708 1.00 8.06 228 LEU B O 1
ATOM 5087 N N . LYS B 1 229 ? 48.633 2.733 14.538 1.00 9.36 229 LYS B N 1
ATOM 5088 C CA . LYS B 1 229 ? 48.660 3.198 15.958 1.00 9.93 229 LYS B CA 1
ATOM 5089 C C . LYS B 1 229 ? 49.893 4.009 16.265 1.00 9.39 229 LYS B C 1
ATOM 5090 O O . LYS B 1 229 ? 49.934 4.838 17.172 1.00 10.74 229 LYS B O 1
ATOM 5096 N N . ARG B 1 230 ? 50.947 3.718 15.513 1.00 9.14 230 ARG B N 1
ATOM 5097 C CA . ARG B 1 230 ? 52.310 4.372 15.740 1.00 10.80 230 ARG B CA 1
ATOM 5098 C C . ARG B 1 230 ? 52.545 5.473 14.706 1.00 9.24 230 ARG B C 1
ATOM 5099 O O . ARG B 1 230 ? 53.634 5.988 14.633 1.00 12.65 230 ARG B O 1
ATOM 5107 N N . SER B 1 231 ? 51.515 5.780 13.914 1.00 9.44 231 SER B N 1
ATOM 5108 C CA . SER B 1 231 ? 51.655 6.697 12.793 1.00 9.19 231 SER B CA 1
ATOM 5109 C C . SER B 1 231 ? 51.044 8.062 13.137 1.00 8.55 231 SER B C 1
ATOM 5110 O O . SER B 1 231 ? 50.245 8.181 14.079 1.00 8.45 231 SER B O 1
ATOM 5113 N N . PRO B 1 232 ? 51.308 9.086 12.286 1.00 8.01 232 PRO B N 1
ATOM 5114 C CA . PRO B 1 232 ? 50.743 10.418 12.637 1.00 8.03 232 PRO B CA 1
ATOM 5115 C C . PRO B 1 232 ? 49.210 10.483 12.601 1.00 7.83 232 PRO B C 1
ATOM 5116 O O . PRO B 1 232 ? 48.637 11.403 13.186 1.00 8.20 232 PRO B O 1
ATOM 5120 N N . VAL B 1 233 ? 48.543 9.548 11.911 1.00 6.30 233 VAL B N 1
ATOM 5121 C CA . VAL B 1 233 ? 47.066 9.651 11.894 1.00 7.16 233 VAL B CA 1
ATOM 5122 C C . VAL B 1 233 ? 46.490 9.104 13.240 1.00 5.70 233 VAL B C 1
ATOM 5123 O O . VAL B 1 233 ? 45.286 9.265 13.454 1.00 7.39 233 VAL B O 1
ATOM 5127 N N . TRP B 1 234 ? 47.364 8.619 14.146 1.00 6.43 234 TRP B N 1
ATOM 5128 C CA . TRP B 1 234 ? 46.879 8.333 15.485 1.00 7.31 234 TRP B CA 1
ATOM 5129 C C . TRP B 1 234 ? 47.632 9.184 16.494 1.00 7.93 234 TRP B C 1
ATOM 5130 O O . TRP B 1 234 ? 47.039 9.464 17.549 1.00 9.82 234 TRP B O 1
ATOM 5141 N N . THR B 1 235 ? 48.878 9.641 16.219 1.00 7.62 235 THR B N 1
ATOM 5142 C CA . THR B 1 235 ? 49.699 10.282 17.247 1.00 8.48 235 THR B CA 1
ATOM 5143 C C . THR B 1 235 ? 49.710 11.829 17.140 1.00 7.78 235 THR B C 1
ATOM 5144 O O . THR B 1 235 ? 50.206 12.459 18.052 1.00 9.69 235 THR B O 1
ATOM 5148 N N . SER B 1 236 ? 49.251 12.406 16.048 1.00 7.44 236 SER B N 1
ATOM 5149 C CA A SER B 1 236 ? 49.285 13.860 15.921 0.70 8.61 236 SER B CA 1
ATOM 5150 C CA B SER B 1 236 ? 49.261 13.869 15.805 0.30 8.69 236 SER B CA 1
ATOM 5151 C C . SER B 1 236 ? 47.988 14.460 16.406 1.00 9.26 236 SER B C 1
ATOM 5152 O O . SER B 1 236 ? 47.023 13.749 16.729 1.00 10.71 236 SER B O 1
ATOM 5157 N N . THR B 1 237 ? 47.974 15.801 16.476 1.00 9.46 237 THR B N 1
ATOM 5158 C CA . THR B 1 237 ? 46.731 16.474 16.745 1.00 9.70 237 THR B CA 1
ATOM 5159 C C . THR B 1 237 ? 45.812 16.637 15.540 1.00 10.16 237 THR B C 1
ATOM 5160 O O . THR B 1 237 ? 44.605 16.954 15.723 1.00 11.36 237 THR B O 1
ATOM 5164 N N . ASP B 1 238 ? 46.329 16.354 14.346 1.00 7.15 238 ASP B N 1
ATOM 5165 C CA . ASP B 1 238 ? 45.520 16.473 13.130 1.00 6.66 238 ASP B CA 1
ATOM 5166 C C . ASP B 1 238 ? 44.850 15.143 12.862 1.00 5.74 238 ASP B C 1
ATOM 5167 O O . ASP B 1 238 ? 45.107 14.497 11.847 1.00 7.26 238 ASP B O 1
ATOM 5172 N N . THR B 1 239 ? 43.939 14.743 13.795 1.00 6.00 239 THR B N 1
ATOM 5173 C CA . THR B 1 239 ? 43.375 13.402 13.724 1.00 6.37 239 THR B CA 1
ATOM 5174 C C . THR B 1 239 ? 41.944 13.382 14.201 1.00 6.04 239 THR B C 1
ATOM 5175 O O . THR B 1 239 ? 41.534 14.210 15.059 1.00 7.31 239 THR B O 1
ATOM 5179 N N . ALA B 1 240 ? 41.218 12.313 13.783 1.00 5.74 240 ALA B N 1
ATOM 5180 C CA . ALA B 1 240 ? 39.897 12.059 14.346 1.00 6.66 240 ALA B CA 1
ATOM 5181 C C . ALA B 1 240 ? 40.064 11.830 15.857 1.00 6.63 240 ALA B C 1
ATOM 5182 O O . ALA B 1 240 ? 39.223 12.313 16.617 1.00 7.63 240 ALA B O 1
ATOM 5184 N N . ARG B 1 241 ? 41.118 11.148 16.332 1.00 7.45 241 ARG B N 1
ATOM 5185 C CA . ARG B 1 241 ? 41.332 10.872 17.755 1.00 7.13 241 ARG B CA 1
ATOM 5186 C C . ARG B 1 241 ? 41.317 12.195 18.544 1.00 8.99 241 ARG B C 1
ATOM 5187 O O . ARG B 1 241 ? 40.664 12.267 19.591 1.00 9.13 241 ARG B O 1
ATOM 5195 N N . TYR B 1 242 ? 42.053 13.220 18.069 1.00 7.67 242 TYR B N 1
ATOM 5196 C CA A TYR B 1 242 ? 42.129 14.461 18.816 0.70 7.64 242 TYR B CA 1
ATOM 5197 C CA B TYR B 1 242 ? 42.156 14.531 18.746 0.30 7.63 242 TYR B CA 1
ATOM 5198 C C . TYR B 1 242 ? 40.738 15.098 18.844 1.00 8.67 242 TYR B C 1
ATOM 5199 O O . TYR B 1 242 ? 40.249 15.575 19.884 1.00 11.17 242 TYR B O 1
ATOM 5216 N N . ASP B 1 243 ? 40.035 15.125 17.729 1.00 6.79 243 ASP B N 1
ATOM 5217 C CA . ASP B 1 243 ? 38.735 15.821 17.666 1.00 7.32 243 ASP B CA 1
ATOM 5218 C C . ASP B 1 243 ? 37.601 15.061 18.379 1.00 8.06 243 ASP B C 1
ATOM 5219 O O . ASP B 1 243 ? 36.578 15.677 18.703 1.00 8.38 243 ASP B O 1
ATOM 5224 N N . LEU B 1 244 ? 37.834 13.773 18.675 1.00 8.35 244 LEU B N 1
ATOM 5225 C CA . LEU B 1 244 ? 36.865 12.922 19.305 1.00 8.71 244 LEU B CA 1
ATOM 5226 C C . LEU B 1 244 ? 36.759 13.124 20.839 1.00 8.50 244 LEU B C 1
ATOM 5227 O O . LEU B 1 244 ? 35.750 12.857 21.461 1.00 8.97 244 LEU B O 1
ATOM 5232 N N . SER B 1 245 ? 37.852 13.596 21.401 1.00 8.48 245 SER B N 1
ATOM 5233 C CA . SER B 1 245 ? 37.940 13.762 22.834 1.00 9.93 245 SER B CA 1
ATOM 5234 C C . SER B 1 245 ? 37.095 14.947 23.316 1.00 10.10 245 SER B C 1
ATOM 5235 O O . SER B 1 245 ? 36.742 15.865 22.527 1.00 10.60 245 SER B O 1
ATOM 5238 N N . VAL B 1 246 ? 36.754 15.008 24.599 1.00 11.11 246 VAL B N 1
ATOM 5239 C CA A VAL B 1 246 ? 35.997 16.124 25.077 0.50 11.82 246 VAL B CA 1
ATOM 5240 C CA B VAL B 1 246 ? 35.960 16.142 25.021 0.50 11.98 246 VAL B CA 1
ATOM 5241 C C . VAL B 1 246 ? 36.777 17.427 24.859 1.00 12.97 246 VAL B C 1
ATOM 5242 O O . VAL B 1 246 ? 36.224 18.450 24.452 1.00 12.15 246 VAL B O 1
ATOM 5249 N N . SER B 1 247 ? 38.083 17.371 25.077 1.00 12.64 247 SER B N 1
ATOM 5250 C CA A SER B 1 247 ? 39.008 18.542 24.960 0.35 13.18 247 SER B CA 1
ATOM 5251 C CA B SER B 1 247 ? 38.874 18.600 24.970 0.35 13.45 247 SER B CA 1
ATOM 5252 C CA C SER B 1 247 ? 38.874 18.631 24.963 0.30 13.00 247 SER B CA 1
ATOM 5253 C C . SER B 1 247 ? 39.007 19.020 23.497 1.00 12.66 247 SER B C 1
ATOM 5254 O O . SER B 1 247 ? 38.846 20.213 23.157 1.00 12.18 247 SER B O 1
ATOM 5261 N N . GLY B 1 248 ? 39.194 18.073 22.587 1.00 11.22 248 GLY B N 1
ATOM 5262 C CA . GLY B 1 248 ? 39.322 18.429 21.167 1.00 10.24 248 GLY B CA 1
ATOM 5263 C C . GLY B 1 248 ? 38.061 18.823 20.552 1.00 9.29 248 GLY B C 1
ATOM 5264 O O . GLY B 1 248 ? 38.034 19.765 19.708 1.00 9.64 248 GLY B O 1
ATOM 5265 N N . ALA B 1 249 ? 36.957 18.233 20.992 1.00 10.09 249 ALA B N 1
ATOM 5266 C CA . ALA B 1 249 ? 35.600 18.621 20.505 1.00 9.55 249 ALA B CA 1
ATOM 5267 C C . ALA B 1 249 ? 35.259 20.049 20.950 1.00 11.03 249 ALA B C 1
ATOM 5268 O O . ALA B 1 249 ? 34.738 20.838 20.168 1.00 10.07 249 ALA B O 1
ATOM 5270 N N . GLU B 1 250 ? 35.646 20.451 22.174 1.00 10.68 250 GLU B N 1
ATOM 5271 C CA . GLU B 1 250 ? 35.379 21.809 22.645 1.00 10.84 250 GLU B CA 1
ATOM 5272 C C . GLU B 1 250 ? 36.263 22.766 21.807 1.00 11.60 250 GLU B C 1
ATOM 5273 O O . GLU B 1 250 ? 35.761 23.852 21.453 1.00 11.28 250 GLU B O 1
ATOM 5279 N N . LYS B 1 251 ? 37.520 22.428 21.482 1.00 10.84 251 LYS B N 1
ATOM 5280 C CA A LYS B 1 251 ? 38.337 23.305 20.629 0.50 10.33 251 LYS B CA 1
ATOM 5281 C CA B LYS B 1 251 ? 38.299 23.351 20.614 0.50 9.94 251 LYS B CA 1
ATOM 5282 C C . LYS B 1 251 ? 37.700 23.500 19.266 1.00 10.50 251 LYS B C 1
ATOM 5283 O O . LYS B 1 251 ? 37.675 24.609 18.706 1.00 11.64 251 LYS B O 1
ATOM 5294 N N . LEU B 1 252 ? 37.168 22.416 18.685 1.00 9.76 252 LEU B N 1
ATOM 5295 C CA . LEU B 1 252 ? 36.462 22.489 17.427 1.00 9.04 252 LEU B CA 1
ATOM 5296 C C . LEU B 1 252 ? 35.238 23.405 17.547 1.00 8.45 252 LEU B C 1
ATOM 5297 O O . LEU B 1 252 ? 34.977 24.265 16.669 1.00 8.52 252 LEU B O 1
ATOM 5302 N N . ASN B 1 253 ? 34.505 23.268 18.638 1.00 8.12 253 ASN B N 1
ATOM 5303 C CA . ASN B 1 253 ? 33.283 24.066 18.820 1.00 8.55 253 ASN B CA 1
ATOM 5304 C C . ASN B 1 253 ? 33.583 25.549 18.958 1.00 8.71 253 ASN B C 1
ATOM 5305 O O . ASN B 1 253 ? 32.680 26.363 18.673 1.00 10.01 253 ASN B O 1
ATOM 5310 N N . GLN B 1 254 ? 34.786 25.912 19.371 1.00 10.20 254 GLN B N 1
ATOM 5311 C CA A GLN B 1 254 ? 35.124 27.356 19.520 0.60 11.38 254 GLN B CA 1
ATOM 5312 C CA B GLN B 1 254 ? 35.042 27.354 19.550 0.40 10.81 254 GLN B CA 1
ATOM 5313 C C . GLN B 1 254 ? 35.122 28.076 18.188 1.00 11.20 254 GLN B C 1
ATOM 5314 O O . GLN B 1 254 ? 34.910 29.289 18.156 1.00 14.39 254 GLN B O 1
ATOM 5325 N N . TRP B 1 255 ? 35.384 27.340 17.108 1.00 10.37 255 TRP B N 1
ATOM 5326 C CA . TRP B 1 255 ? 35.363 27.994 15.774 1.00 9.71 255 TRP B CA 1
ATOM 5327 C C . TRP B 1 255 ? 34.340 27.500 14.797 1.00 10.23 255 TRP B C 1
ATOM 5328 O O . TRP B 1 255 ? 34.022 28.200 13.801 1.00 11.21 255 TRP B O 1
ATOM 5339 N N . VAL B 1 256 ? 33.809 26.271 14.950 1.00 8.52 256 VAL B N 1
ATOM 5340 C CA . VAL B 1 256 ? 32.789 25.729 14.035 1.00 7.81 256 VAL B CA 1
ATOM 5341 C C . VAL B 1 256 ? 31.402 26.010 14.539 1.00 8.36 256 VAL B C 1
ATOM 5342 O O . VAL B 1 256 ? 30.903 25.304 15.454 1.00 8.93 256 VAL B O 1
ATOM 5346 N N . GLN B 1 257 ? 30.788 27.073 14.028 1.00 9.35 257 GLN B N 1
ATOM 5347 C CA . GLN B 1 257 ? 29.490 27.551 14.509 1.00 9.84 257 GLN B CA 1
ATOM 5348 C C . GLN B 1 257 ? 28.398 27.322 13.507 1.00 8.27 257 GLN B C 1
ATOM 5349 O O . GLN B 1 257 ? 28.685 27.079 12.270 1.00 10.21 257 GLN B O 1
ATOM 5355 N N . ALA B 1 258 ? 27.151 27.358 13.997 1.00 9.59 258 ALA B N 1
ATOM 5356 C CA . ALA B 1 258 ? 26.020 27.214 13.107 1.00 9.07 258 ALA B CA 1
ATOM 5357 C C . ALA B 1 258 ? 25.935 28.363 12.112 1.00 11.70 258 ALA B C 1
ATOM 5358 O O . ALA B 1 258 ? 25.978 29.554 12.536 1.00 14.62 258 ALA B O 1
ATOM 5360 N N . SER B 1 259 ? 25.735 28.051 10.847 1.00 10.16 259 SER B N 1
ATOM 5361 C CA . SER B 1 259 ? 25.428 29.060 9.846 1.00 9.10 259 SER B CA 1
ATOM 5362 C C . SER B 1 259 ? 23.956 29.435 9.879 1.00 9.29 259 SER B C 1
ATOM 5363 O O . SER B 1 259 ? 23.051 28.559 9.943 1.00 8.92 259 SER B O 1
ATOM 5366 N N A PRO B 1 260 ? 23.604 30.755 9.694 0.50 7.75 260 PRO B N 1
ATOM 5367 N N B PRO B 1 260 ? 23.679 30.741 9.912 0.50 10.62 260 PRO B N 1
ATOM 5368 C CA A PRO B 1 260 ? 22.161 31.163 9.614 0.50 7.65 260 PRO B CA 1
ATOM 5369 C CA B PRO B 1 260 ? 22.286 31.081 9.818 0.50 9.57 260 PRO B CA 1
ATOM 5370 C C A PRO B 1 260 ? 21.477 30.646 8.378 0.50 8.21 260 PRO B C 1
ATOM 5371 C C B PRO B 1 260 ? 21.583 30.646 8.539 0.50 8.29 260 PRO B C 1
ATOM 5372 O O A PRO B 1 260 ? 20.229 30.705 8.231 0.50 9.41 260 PRO B O 1
ATOM 5373 O O B PRO B 1 260 ? 20.350 30.780 8.584 0.50 10.17 260 PRO B O 1
ATOM 5380 N N . ASN B 1 261 ? 22.256 30.174 7.456 1.00 8.64 261 ASN B N 1
ATOM 5381 C CA . ASN B 1 261 ? 21.643 29.767 6.201 1.00 9.00 261 ASN B CA 1
ATOM 5382 C C . ASN B 1 261 ? 21.380 28.245 6.107 1.00 8.05 261 ASN B C 1
ATOM 5383 O O . ASN B 1 261 ? 20.931 27.802 5.039 1.00 9.22 261 ASN B O 1
ATOM 5388 N N . THR B 1 262 ? 21.635 27.539 7.199 1.00 8.37 262 THR B N 1
ATOM 5389 C CA . THR B 1 262 ? 21.510 26.064 7.156 1.00 8.28 262 THR B CA 1
ATOM 5390 C C . THR B 1 262 ? 20.637 25.599 8.315 1.00 7.76 262 THR B C 1
ATOM 5391 O O . THR B 1 262 ? 20.750 26.145 9.415 1.00 8.78 262 THR B O 1
ATOM 5395 N N . TYR B 1 263 ? 19.726 24.646 8.036 1.00 8.17 263 TYR B N 1
ATOM 5396 C CA . TYR B 1 263 ? 19.016 23.996 9.146 1.00 8.20 263 TYR B CA 1
ATOM 5397 C C . TYR B 1 263 ? 19.882 22.927 9.729 1.00 7.94 263 TYR B C 1
ATOM 5398 O O . TYR B 1 263 ? 20.549 22.185 9.012 1.00 9.22 263 TYR B O 1
ATOM 5407 N N . TYR B 1 264 ? 19.881 22.792 11.057 1.00 7.71 264 TYR B N 1
ATOM 5408 C CA . TYR B 1 264 ? 20.607 21.702 11.699 1.00 7.81 264 TYR B CA 1
ATOM 5409 C C . TYR B 1 264 ? 19.657 20.820 12.488 1.00 7.57 264 TYR B C 1
ATOM 5410 O O . TYR B 1 264 ? 18.803 21.329 13.213 1.00 9.47 264 TYR B O 1
ATOM 5419 N N . LEU B 1 265 ? 19.735 19.511 12.278 1.00 6.92 265 LEU B N 1
ATOM 5420 C CA . LEU B 1 265 ? 18.886 18.562 13.003 1.00 6.83 265 LEU B CA 1
ATOM 5421 C C . LEU B 1 265 ? 19.807 17.633 13.717 1.00 7.07 265 LEU B C 1
ATOM 5422 O O . LEU B 1 265 ? 20.808 17.178 13.174 1.00 7.76 265 LEU B O 1
ATOM 5427 N N . SER B 1 266 ? 19.457 17.279 14.973 1.00 7.90 266 SER B N 1
ATOM 5428 C CA . SER B 1 266 ? 20.240 16.289 15.639 1.00 8.14 266 SER B CA 1
ATOM 5429 C C . SER B 1 266 ? 19.348 15.091 16.150 1.00 8.51 266 SER B C 1
ATOM 5430 O O . SER B 1 266 ? 18.205 15.345 16.576 1.00 9.62 266 SER B O 1
ATOM 5433 N N . PHE B 1 267 ? 19.844 13.888 16.031 1.00 8.09 267 PHE B N 1
ATOM 5434 C CA . PHE B 1 267 ? 19.247 12.705 16.636 1.00 7.56 267 PHE B CA 1
ATOM 5435 C C . PHE B 1 267 ? 20.216 12.179 17.636 1.00 5.86 267 PHE B C 1
ATOM 5436 O O . PHE B 1 267 ? 21.428 11.976 17.335 1.00 7.28 267 PHE B O 1
ATOM 5444 N N . SER B 1 268 ? 19.666 11.857 18.792 1.00 6.86 268 SER B N 1
ATOM 5445 C CA . SER B 1 268 ? 20.489 11.309 19.845 1.00 6.77 268 SER B CA 1
ATOM 5446 C C . SER B 1 268 ? 20.090 9.816 20.036 1.00 6.88 268 SER B C 1
ATOM 5447 O O . SER B 1 268 ? 18.991 9.425 19.657 1.00 7.99 268 SER B O 1
ATOM 5450 N N . THR B 1 269 ? 21.040 9.051 20.571 1.00 7.64 269 THR B N 1
ATOM 5451 C CA . THR B 1 269 ? 20.824 7.594 20.725 1.00 7.48 269 THR B CA 1
ATOM 5452 C C . THR B 1 269 ? 21.228 7.211 22.177 1.00 7.10 269 THR B C 1
ATOM 5453 O O . THR B 1 269 ? 22.184 7.779 22.766 1.00 7.86 269 THR B O 1
ATOM 5457 N N . GLU B 1 270 ? 20.540 6.194 22.739 1.00 7.49 270 GLU B N 1
ATOM 5458 C CA . GLU B 1 270 ? 20.919 5.692 24.047 1.00 7.72 270 GLU B CA 1
ATOM 5459 C C . GLU B 1 270 ? 20.572 4.164 24.018 1.00 6.71 270 GLU B C 1
ATOM 5460 O O . GLU B 1 270 ? 19.548 3.769 23.446 1.00 8.46 270 GLU B O 1
ATOM 5466 N N . ARG B 1 271 ? 21.348 3.395 24.760 1.00 7.04 271 ARG B N 1
ATOM 5467 C CA . ARG B 1 271 ? 21.091 1.926 24.783 1.00 7.70 271 ARG B CA 1
ATOM 5468 C C . ARG B 1 271 ? 21.585 1.422 26.112 1.00 7.46 271 ARG B C 1
ATOM 5469 O O . ARG B 1 271 ? 22.153 0.334 26.209 1.00 7.82 271 ARG B O 1
ATOM 5477 N N . THR B 1 272 ? 21.245 2.133 27.207 1.00 8.97 272 THR B N 1
ATOM 5478 C CA . THR B 1 272 ? 21.710 1.736 28.519 1.00 8.36 272 THR B CA 1
ATOM 5479 C C . THR B 1 272 ? 20.570 1.862 29.547 1.00 8.88 272 THR B C 1
ATOM 5480 O O . THR B 1 272 ? 19.508 2.480 29.309 1.00 11.70 272 THR B O 1
ATOM 5484 N N . TYR B 1 273 ? 20.794 1.143 30.655 1.00 7.89 273 TYR B N 1
ATOM 5485 C CA . TYR B 1 273 ? 19.891 1.272 31.825 1.00 8.15 273 TYR B CA 1
ATOM 5486 C C . TYR B 1 273 ? 20.682 1.822 32.970 1.00 8.43 273 TYR B C 1
ATOM 5487 O O . TYR B 1 273 ? 21.883 1.585 33.089 1.00 8.00 273 TYR B O 1
ATOM 5496 N N . ARG B 1 274 ? 20.005 2.468 33.894 1.00 10.80 274 ARG B N 1
ATOM 5497 C CA . ARG B 1 274 ? 20.628 2.946 35.124 1.00 9.30 274 ARG B CA 1
ATOM 5498 C C . ARG B 1 274 ? 20.516 1.804 36.178 1.00 8.45 274 ARG B C 1
ATOM 5499 O O . ARG B 1 274 ? 19.424 1.230 36.374 1.00 10.98 274 ARG B O 1
ATOM 5507 N N . GLY B 1 275 ? 21.640 1.500 36.752 1.00 8.16 275 GLY B N 1
ATOM 5508 C CA . GLY B 1 275 ? 21.726 0.457 37.791 1.00 8.75 275 GLY B CA 1
ATOM 5509 C C . GLY B 1 275 ? 21.165 0.958 39.120 1.00 10.71 275 GLY B C 1
ATOM 5510 O O . GLY B 1 275 ? 20.810 2.133 39.264 1.00 12.59 275 GLY B O 1
ATOM 5511 N N . ALA B 1 276 ? 21.223 0.060 40.110 1.00 11.31 276 ALA B N 1
ATOM 5512 C CA . ALA B 1 276 ? 20.572 0.281 41.441 1.00 12.09 276 ALA B CA 1
ATOM 5513 C C . ALA B 1 276 ? 21.622 0.575 42.489 1.00 14.56 276 ALA B C 1
ATOM 5514 O O . ALA B 1 276 ? 21.214 0.799 43.636 1.00 21.70 276 ALA B O 1
ATOM 5516 N N . LEU B 1 277 ? 22.921 0.623 42.201 1.00 13.70 277 LEU B N 1
ATOM 5517 C CA . LEU B 1 277 ? 23.952 0.806 43.248 1.00 15.13 277 LEU B CA 1
ATOM 5518 C C . LEU B 1 277 ? 24.257 2.298 43.366 1.00 15.64 277 LEU B C 1
ATOM 5519 O O . LEU B 1 277 ? 24.120 2.846 44.440 1.00 18.97 277 LEU B O 1
ATOM 5524 N N . THR B 1 278 ? 24.846 2.916 42.340 1.00 13.93 278 THR B N 1
ATOM 5525 C CA . THR B 1 278 ? 25.295 4.297 42.412 1.00 14.33 278 THR B CA 1
ATOM 5526 C C . THR B 1 278 ? 24.875 5.085 41.175 1.00 15.90 278 THR B C 1
ATOM 5527 O O . THR B 1 278 ? 25.444 6.144 40.875 1.00 18.76 278 THR B O 1
ATOM 5531 N N . GLY B 1 279 ? 23.806 4.642 40.488 1.00 13.70 279 GLY B N 1
ATOM 5532 C CA . GLY B 1 279 ? 23.346 5.337 39.312 1.00 17.14 279 GLY B CA 1
ATOM 5533 C C . GLY B 1 279 ? 24.256 5.237 38.070 1.00 13.32 279 GLY B C 1
ATOM 5534 O O . GLY B 1 279 ? 24.140 6.088 37.173 1.00 15.06 279 GLY B O 1
ATOM 5535 N N . ASN B 1 280 ? 25.220 4.314 38.017 1.00 11.34 280 ASN B N 1
ATOM 5536 C CA . ASN B 1 280 ? 25.949 4.079 36.771 1.00 9.45 280 ASN B CA 1
ATOM 5537 C C . ASN B 1 280 ? 25.027 3.514 35.729 1.00 8.18 280 ASN B C 1
ATOM 5538 O O . ASN B 1 280 ? 23.908 3.033 35.942 1.00 8.33 280 ASN B O 1
ATOM 5543 N N . HIS B 1 281 ? 25.483 3.634 34.461 1.00 9.02 281 HIS B N 1
ATOM 5544 C CA A HIS B 1 281 ? 24.729 3.075 33.313 0.50 8.52 281 HIS B CA 1
ATOM 5545 C CA B HIS B 1 281 ? 24.706 3.097 33.329 0.50 8.94 281 HIS B CA 1
ATOM 5546 C C . HIS B 1 281 ? 25.389 1.837 32.777 1.00 8.01 281 HIS B C 1
ATOM 5547 O O . HIS B 1 281 ? 26.655 1.756 32.749 1.00 8.10 281 HIS B O 1
ATOM 5560 N N . TYR B 1 282 ? 24.535 0.900 32.307 1.00 7.22 282 TYR B N 1
ATOM 5561 C CA . TYR B 1 282 ? 25.045 -0.429 31.833 1.00 8.17 282 TYR B CA 1
ATOM 5562 C C . TYR B 1 282 ? 24.355 -0.711 30.523 1.00 6.15 282 TYR B C 1
ATOM 5563 O O . TYR B 1 282 ? 23.239 -0.246 30.232 1.00 6.98 282 TYR B O 1
ATOM 5572 N N . PRO B 1 283 ? 25.025 -1.518 29.692 1.00 7.32 283 PRO B N 1
ATOM 5573 C CA . PRO B 1 283 ? 24.434 -1.789 28.362 1.00 7.50 283 PRO B CA 1
ATOM 5574 C C . PRO B 1 283 ? 23.171 -2.614 28.445 1.00 7.82 283 PRO B C 1
ATOM 5575 O O . PRO B 1 283 ? 23.072 -3.622 29.212 1.00 8.36 283 PRO B O 1
ATOM 5579 N N . GLU B 1 284 ? 22.144 -2.252 27.640 1.00 6.87 284 GLU B N 1
ATOM 5580 C CA . GLU B 1 284 ? 20.934 -3.039 27.517 1.00 6.89 284 GLU B CA 1
ATOM 5581 C C . GLU B 1 284 ? 21.163 -4.332 26.754 1.00 6.70 284 GLU B C 1
ATOM 5582 O O . GLU B 1 284 ? 22.094 -4.457 25.949 1.00 7.60 284 GLU B O 1
ATOM 5588 N N . LEU B 1 285 ? 20.237 -5.248 26.976 1.00 6.46 285 LEU B N 1
ATOM 5589 C CA A LEU B 1 285 ? 20.177 -6.439 26.114 0.70 8.23 285 LEU B CA 1
ATOM 5590 C CA B LEU B 1 285 ? 20.217 -6.428 26.116 0.30 8.21 285 LEU B CA 1
ATOM 5591 C C . LEU B 1 285 ? 20.126 -6.015 24.631 1.00 8.24 285 LEU B C 1
ATOM 5592 O O . LEU B 1 285 ? 19.375 -5.090 24.274 1.00 8.94 285 LEU B O 1
ATOM 5601 N N . GLY B 1 286 ? 20.938 -6.683 23.825 1.00 8.76 286 GLY B N 1
ATOM 5602 C CA . GLY B 1 286 ? 20.909 -6.473 22.344 1.00 10.31 286 GLY B CA 1
ATOM 5603 C C . GLY B 1 286 ? 21.863 -5.401 21.886 1.00 9.25 286 GLY B C 1
ATOM 5604 O O . GLY B 1 286 ? 22.109 -5.336 20.682 1.00 10.36 286 GLY B O 1
ATOM 5605 N N . MET B 1 287 ? 22.522 -4.674 22.793 1.00 8.31 287 MET B N 1
ATOM 5606 C CA . MET B 1 287 ? 23.611 -3.736 22.310 1.00 8.08 287 MET B CA 1
ATOM 5607 C C . MET B 1 287 ? 24.614 -4.587 21.545 1.00 8.16 287 MET B C 1
ATOM 5608 O O . MET B 1 287 ? 24.952 -5.747 21.923 1.00 9.29 287 MET B O 1
ATOM 5613 N N . ASN B 1 288 ? 25.238 -4.019 20.500 1.00 8.73 288 ASN B N 1
ATOM 5614 C CA . ASN B 1 288 ? 26.296 -4.729 19.774 1.00 6.58 288 ASN B CA 1
ATOM 5615 C C . ASN B 1 288 ? 27.334 -5.241 20.783 1.00 7.44 288 ASN B C 1
ATOM 5616 O O . ASN B 1 288 ? 27.697 -4.543 21.733 1.00 7.87 288 ASN B O 1
ATOM 5621 N N . ALA B 1 289 ? 27.859 -6.455 20.568 1.00 8.75 289 ALA B N 1
ATOM 5622 C CA . ALA B 1 289 ? 28.578 -7.155 21.547 1.00 10.15 289 ALA B CA 1
ATOM 5623 C C . ALA B 1 289 ? 29.905 -6.455 21.840 1.00 9.69 289 ALA B C 1
ATOM 5624 O O . ALA B 1 289 ? 30.366 -6.383 23.021 1.00 10.84 289 ALA B O 1
ATOM 5626 N N . PHE B 1 290 ? 30.520 -5.880 20.787 1.00 9.46 290 PHE B N 1
ATOM 5627 C CA . PHE B 1 290 ? 31.786 -5.237 21.070 1.00 10.15 290 PHE B CA 1
ATOM 5628 C C . PHE B 1 290 ? 31.614 -4.054 22.075 1.00 10.03 290 PHE B C 1
ATOM 5629 O O . PHE B 1 290 ? 32.315 -3.919 23.077 1.00 9.81 290 PHE B O 1
ATOM 5637 N N . SER B 1 291 ? 30.625 -3.200 21.777 1.00 7.73 291 SER B N 1
ATOM 5638 C CA . SER B 1 291 ? 30.385 -2.043 22.662 1.00 9.11 291 SER B CA 1
ATOM 5639 C C . SER B 1 291 ? 30.002 -2.537 24.045 1.00 8.14 291 SER B C 1
ATOM 5640 O O . SER B 1 291 ? 30.360 -1.987 25.058 1.00 9.84 291 SER B O 1
ATOM 5643 N N . ALA B 1 292 ? 29.120 -3.545 24.072 1.00 7.63 292 ALA B N 1
ATOM 5644 C CA . ALA B 1 292 ? 28.584 -3.996 25.382 1.00 8.26 292 ALA B CA 1
ATOM 5645 C C . ALA B 1 292 ? 29.685 -4.476 26.302 1.00 10.27 292 ALA B C 1
ATOM 5646 O O . ALA B 1 292 ? 29.618 -4.206 27.526 1.00 12.20 292 ALA B O 1
ATOM 5648 N N . VAL B 1 293 ? 30.671 -5.189 25.760 1.00 9.81 293 VAL B N 1
ATOM 5649 C CA . VAL B 1 293 ? 31.756 -5.761 26.549 1.00 10.43 293 VAL B CA 1
ATOM 5650 C C . VAL B 1 293 ? 32.819 -4.746 26.810 1.00 11.54 293 VAL B C 1
ATOM 5651 O O . VAL B 1 293 ? 33.327 -4.669 27.926 1.00 14.60 293 VAL B O 1
ATOM 5655 N N . VAL B 1 294 ? 33.243 -3.991 25.797 1.00 10.59 294 VAL B N 1
ATOM 5656 C CA . VAL B 1 294 ? 34.495 -3.274 25.782 1.00 11.85 294 VAL B CA 1
ATOM 5657 C C . VAL B 1 294 ? 34.317 -1.773 26.141 1.00 9.38 294 VAL B C 1
ATOM 5658 O O . VAL B 1 294 ? 35.257 -1.141 26.668 1.00 13.66 294 VAL B O 1
ATOM 5662 N N . CYS B 1 295 ? 33.197 -1.157 25.740 1.00 8.40 295 CYS B N 1
ATOM 5663 C CA . CYS B 1 295 ? 33.081 0.337 25.774 1.00 9.36 295 CYS B CA 1
ATOM 5664 C C . CYS B 1 295 ? 32.017 0.846 26.732 1.00 10.61 295 CYS B C 1
ATOM 5665 O O . CYS B 1 295 ? 32.289 1.794 27.499 1.00 10.05 295 CYS B O 1
ATOM 5668 N N . ALA B 1 296 ? 30.835 0.254 26.679 1.00 10.79 296 ALA B N 1
ATOM 5669 C CA . ALA B 1 296 ? 29.738 0.744 27.490 1.00 9.35 296 ALA B CA 1
ATOM 5670 C C . ALA B 1 296 ? 29.944 0.726 28.988 1.00 9.28 296 ALA B C 1
ATOM 5671 O O . ALA B 1 296 ? 29.571 1.711 29.659 1.00 10.91 296 ALA B O 1
ATOM 5673 N N . PRO B 1 297 ? 30.623 -0.301 29.541 1.00 10.16 297 PRO B N 1
ATOM 5674 C CA . PRO B 1 297 ? 30.779 -0.238 31.034 1.00 11.95 297 PRO B CA 1
ATOM 5675 C C . PRO B 1 297 ? 31.561 0.983 31.459 1.00 9.53 297 PRO B C 1
ATOM 5676 O O . PRO B 1 297 ? 31.189 1.669 32.448 1.00 11.21 297 PRO B O 1
ATOM 5680 N N . PHE B 1 298 ? 32.600 1.345 30.709 1.00 11.20 298 PHE B N 1
ATOM 5681 C CA . PHE B 1 298 ? 33.373 2.572 31.012 1.00 10.25 298 PHE B CA 1
ATOM 5682 C C . PHE B 1 298 ? 32.567 3.823 30.794 1.00 10.54 298 PHE B C 1
ATOM 5683 O O . PHE B 1 298 ? 32.521 4.702 31.629 1.00 9.79 298 PHE B O 1
ATOM 5691 N N . LEU B 1 299 ? 31.971 3.941 29.661 1.00 9.22 299 LEU B N 1
ATOM 5692 C CA . LEU B 1 299 ? 31.172 5.164 29.337 1.00 8.41 299 LEU B CA 1
ATOM 5693 C C . LEU B 1 299 ? 30.080 5.420 30.456 1.00 9.42 299 LEU B C 1
ATOM 5694 O O . LEU B 1 299 ? 29.828 6.532 30.830 1.00 10.82 299 LEU B O 1
ATOM 5699 N N . GLY B 1 300 ? 29.482 4.355 30.972 1.00 9.05 300 GLY B N 1
ATOM 5700 C CA . GLY B 1 300 ? 28.417 4.449 31.968 1.00 9.25 300 GLY B CA 1
ATOM 5701 C C . GLY B 1 300 ? 28.923 4.621 33.385 1.00 9.75 300 GLY B C 1
ATOM 5702 O O . GLY B 1 300 ? 28.086 4.719 34.265 1.00 10.22 300 GLY B O 1
ATOM 5703 N N . SER B 1 301 ? 30.222 4.624 33.573 1.00 9.26 301 SER B N 1
ATOM 5704 C CA . SER B 1 301 ? 30.747 4.743 34.928 1.00 11.01 301 SER B CA 1
ATOM 5705 C C . SER B 1 301 ? 31.842 5.784 35.106 1.00 11.11 301 SER B C 1
ATOM 5706 O O . SER B 1 301 ? 32.162 6.112 36.248 1.00 15.92 301 SER B O 1
ATOM 5709 N N . TYR B 1 302 ? 32.408 6.363 34.058 1.00 12.10 302 TYR B N 1
ATOM 5710 C CA . TYR B 1 302 ? 33.436 7.361 34.185 1.00 12.04 302 TYR B CA 1
ATOM 5711 C C . TYR B 1 302 ? 32.913 8.754 34.460 1.00 11.59 302 TYR B C 1
ATOM 5712 O O . TYR B 1 302 ? 32.098 9.301 33.716 1.00 13.14 302 TYR B O 1
ATOM 5721 N N . ARG B 1 303 ? 33.325 9.287 35.613 1.00 14.00 303 ARG B N 1
ATOM 5722 C CA . ARG B 1 303 ? 32.968 10.660 35.996 1.00 14.80 303 ARG B CA 1
ATOM 5723 C C . ARG B 1 303 ? 34.196 11.509 36.128 1.00 16.86 303 ARG B C 1
ATOM 5724 O O . ARG B 1 303 ? 35.292 10.943 36.497 1.00 19.70 303 ARG B O 1
ATOM 5732 N N . ASN B 1 304 ? 34.074 12.867 35.874 1.00 15.86 304 ASN B N 1
ATOM 5733 C CA . ASN B 1 304 ? 35.220 13.759 36.124 1.00 17.10 304 ASN B CA 1
ATOM 5734 C C . ASN B 1 304 ? 34.654 15.100 36.460 1.00 17.26 304 ASN B C 1
ATOM 5735 O O . ASN B 1 304 ? 34.440 15.894 35.619 1.00 17.28 304 ASN B O 1
ATOM 5740 N N . PRO B 1 305 ? 34.263 15.298 37.735 1.00 18.15 305 PRO B N 1
ATOM 5741 C CA . PRO B 1 305 ? 33.449 16.518 38.152 1.00 19.59 305 PRO B CA 1
ATOM 5742 C C . PRO B 1 305 ? 34.134 17.849 37.778 1.00 19.41 305 PRO B C 1
ATOM 5743 O O . PRO B 1 305 ? 33.410 18.818 37.391 1.00 20.40 305 PRO B O 1
ATOM 5747 N N . THR B 1 306 ? 35.466 17.887 37.787 1.00 20.47 306 THR B N 1
ATOM 5748 C CA . THR B 1 306 ? 36.130 19.140 37.496 1.00 25.83 306 THR B CA 1
ATOM 5749 C C . THR B 1 306 ? 36.029 19.517 36.054 1.00 25.31 306 THR B C 1
ATOM 5750 O O . THR B 1 306 ? 36.033 20.687 35.753 1.00 28.62 306 THR B O 1
ATOM 5754 N N . LEU B 1 307 ? 35.817 18.530 35.180 1.00 25.41 307 LEU B N 1
ATOM 5755 C CA . LEU B 1 307 ? 35.618 18.777 33.761 1.00 27.29 307 LEU B CA 1
ATOM 5756 C C . LEU B 1 307 ? 34.150 18.779 33.420 1.00 24.73 307 LEU B C 1
ATOM 5757 O O . LEU B 1 307 ? 33.820 18.880 32.244 1.00 28.88 307 LEU B O 1
ATOM 5762 N N . GLY B 1 308 ? 33.261 18.690 34.432 1.00 21.90 308 GLY B N 1
ATOM 5763 C CA . GLY B 1 308 ? 31.777 18.783 34.225 1.00 20.89 308 GLY B CA 1
ATOM 5764 C C . GLY B 1 308 ? 31.276 17.451 33.671 1.00 17.99 308 GLY B C 1
ATOM 5765 O O . GLY B 1 308 ? 30.148 17.366 33.201 1.00 22.56 308 GLY B O 1
ATOM 5766 N N . ILE B 1 309 ? 32.085 16.415 33.776 1.00 17.62 309 ILE B N 1
ATOM 5767 C CA . ILE B 1 309 ? 31.618 15.037 33.344 1.00 16.12 309 ILE B CA 1
ATOM 5768 C C . ILE B 1 309 ? 30.905 14.405 34.555 1.00 18.27 309 ILE B C 1
ATOM 5769 O O . ILE B 1 309 ? 31.532 13.838 35.422 1.00 16.84 309 ILE B O 1
ATOM 5774 N N . ASP B 1 310 ? 29.584 14.555 34.597 1.00 20.59 310 ASP B N 1
ATOM 5775 C CA . ASP B 1 310 ? 28.880 14.161 35.809 1.00 22.43 310 ASP B CA 1
ATOM 5776 C C . ASP B 1 310 ? 27.762 13.222 35.399 1.00 20.51 310 ASP B C 1
ATOM 5777 O O . ASP B 1 310 ? 27.843 12.551 34.329 1.00 18.56 310 ASP B O 1
ATOM 5782 N N . ASP B 1 311 ? 26.716 13.047 36.208 1.00 20.78 311 ASP B N 1
ATOM 5783 C CA . ASP B 1 311 ? 25.634 12.063 35.890 1.00 18.36 311 ASP B CA 1
ATOM 5784 C C . ASP B 1 311 ? 25.016 12.202 34.518 1.00 15.25 311 ASP B C 1
ATOM 5785 O O . ASP B 1 311 ? 24.607 11.202 33.956 1.00 15.86 311 ASP B O 1
ATOM 5790 N N . ARG B 1 312 ? 24.936 13.409 33.949 1.00 15.36 312 ARG B N 1
ATOM 5791 C CA . ARG B 1 312 ? 24.330 13.576 32.651 1.00 14.34 312 ARG B CA 1
ATOM 5792 C C . ARG B 1 312 ? 25.102 12.844 31.576 1.00 11.57 312 ARG B C 1
ATOM 5793 O O . ARG B 1 312 ? 24.512 12.637 30.510 1.00 13.34 312 ARG B O 1
ATOM 5801 N N . TRP B 1 313 ? 26.401 12.572 31.789 1.00 9.49 313 TRP B N 1
ATOM 5802 C CA . TRP B 1 313 ? 27.233 11.951 30.736 1.00 9.88 313 TRP B CA 1
ATOM 5803 C C . TRP B 1 313 ? 27.187 10.439 30.732 1.00 8.38 313 TRP B C 1
ATOM 5804 O O . TRP B 1 313 ? 27.704 9.824 29.795 1.00 8.83 313 TRP B O 1
ATOM 5815 N N . LEU B 1 314 ? 26.560 9.815 31.729 1.00 8.45 314 LEU B N 1
ATOM 5816 C CA . LEU B 1 314 ? 26.643 8.349 31.820 1.00 9.19 314 LEU B CA 1
ATOM 5817 C C . LEU B 1 314 ? 25.806 7.612 30.823 1.00 7.40 314 LEU B C 1
ATOM 5818 O O . LEU B 1 314 ? 26.233 6.512 30.347 1.00 9.43 314 LEU B O 1
ATOM 5823 N N . GLU B 1 315 ? 24.605 8.124 30.503 1.00 8.57 315 GLU B N 1
ATOM 5824 C CA . GLU B 1 315 ? 23.801 7.453 29.467 1.00 8.73 315 GLU B CA 1
ATOM 5825 C C . GLU B 1 315 ? 24.560 7.508 28.152 1.00 8.65 315 GLU B C 1
ATOM 5826 O O . GLU B 1 315 ? 25.225 8.482 27.813 1.00 8.55 315 GLU B O 1
ATOM 5832 N N . ASN B 1 316 ? 24.518 6.415 27.379 1.00 7.67 316 ASN B N 1
ATOM 5833 C CA . ASN B 1 316 ? 25.327 6.368 26.168 1.00 7.27 316 ASN B CA 1
ATOM 5834 C C . ASN B 1 316 ? 24.769 5.361 25.224 1.00 6.68 316 ASN B C 1
ATOM 5835 O O . ASN B 1 316 ? 23.817 4.599 25.552 1.00 6.88 316 ASN B O 1
ATOM 5840 N N . ASP B 1 317 ? 25.295 5.345 23.968 1.00 6.08 317 ASP B N 1
ATOM 5841 C CA . ASP B 1 317 ? 24.831 4.402 22.952 1.00 5.77 317 ASP B CA 1
ATOM 5842 C C . ASP B 1 317 ? 25.873 3.325 22.684 1.00 6.41 317 ASP B C 1
ATOM 5843 O O . ASP B 1 317 ? 25.780 2.643 21.597 1.00 6.57 317 ASP B O 1
ATOM 5848 N N . GLY B 1 318 ? 26.829 3.124 23.587 1.00 6.70 318 GLY B N 1
ATOM 5849 C CA . GLY B 1 318 ? 27.864 2.122 23.442 1.00 7.06 318 GLY B CA 1
ATOM 5850 C C . GLY B 1 318 ? 29.175 2.707 22.938 1.00 7.15 318 GLY B C 1
ATOM 5851 O O . GLY B 1 318 ? 30.200 2.053 23.085 1.00 9.03 318 GLY B O 1
ATOM 5852 N N . ILE B 1 319 ? 29.123 3.948 22.371 1.00 6.12 319 ILE B N 1
ATOM 5853 C CA . ILE B 1 319 ? 30.374 4.518 21.867 1.00 6.77 319 ILE B CA 1
ATOM 5854 C C . ILE B 1 319 ? 30.458 6.054 22.275 1.00 6.33 319 ILE B C 1
ATOM 5855 O O . ILE B 1 319 ? 31.513 6.485 22.652 1.00 7.46 319 ILE B O 1
ATOM 5860 N N . VAL B 1 320 ? 29.314 6.744 22.269 1.00 5.96 320 VAL B N 1
ATOM 5861 C CA . VAL B 1 320 ? 29.286 8.199 22.573 1.00 6.09 320 VAL B CA 1
ATOM 5862 C C . VAL B 1 320 ? 28.286 8.411 23.723 1.00 6.00 320 VAL B C 1
ATOM 5863 O O . VAL B 1 320 ? 27.204 7.794 23.779 1.00 6.30 320 VAL B O 1
ATOM 5867 N N . ASN B 1 321 ? 28.623 9.352 24.590 1.00 6.59 321 ASN B N 1
ATOM 5868 C CA . ASN B 1 321 ? 27.671 9.800 25.665 1.00 7.38 321 ASN B CA 1
ATOM 5869 C C . ASN B 1 321 ? 26.494 10.544 25.071 1.00 7.60 321 ASN B C 1
ATOM 5870 O O . ASN B 1 321 ? 26.669 11.462 24.212 1.00 8.42 321 ASN B O 1
ATOM 5875 N N . THR B 1 322 ? 25.270 10.155 25.413 1.00 6.84 322 THR B N 1
ATOM 5876 C CA . THR B 1 322 ? 24.077 10.699 24.825 1.00 8.47 322 THR B CA 1
ATOM 5877 C C . THR B 1 322 ? 24.029 12.232 24.953 1.00 7.25 322 THR B C 1
ATOM 5878 O O . THR B 1 322 ? 23.542 12.893 23.996 1.00 8.20 322 THR B O 1
ATOM 5882 N N . VAL B 1 323 ? 24.470 12.755 26.108 1.00 7.68 323 VAL B N 1
ATOM 5883 C CA . VAL B 1 323 ? 24.346 14.226 26.305 1.00 9.26 323 VAL B CA 1
ATOM 5884 C C . VAL B 1 323 ? 25.162 14.983 25.245 1.00 9.64 323 VAL B C 1
ATOM 5885 O O . VAL B 1 323 ? 24.862 16.152 24.972 1.00 10.47 323 VAL B O 1
ATOM 5889 N N . SER B 1 324 ? 26.189 14.347 24.653 1.00 7.43 324 SER B N 1
ATOM 5890 C CA . SER B 1 324 ? 27.068 15.027 23.652 1.00 7.76 324 SER B CA 1
ATOM 5891 C C . SER B 1 324 ? 26.335 15.225 22.309 1.00 7.18 324 SER B C 1
ATOM 5892 O O . SER B 1 324 ? 26.849 15.967 21.451 1.00 8.01 324 SER B O 1
ATOM 5895 N N . MET B 1 325 ? 25.155 14.563 22.092 1.00 7.17 325 MET B N 1
ATOM 5896 C CA . MET B 1 325 ? 24.704 14.365 20.701 1.00 7.59 325 MET B CA 1
ATOM 5897 C C . MET B 1 325 ? 23.644 15.403 20.234 1.00 7.04 325 MET B C 1
ATOM 5898 O O . MET B 1 325 ? 23.398 15.486 19.026 1.00 8.29 325 MET B O 1
ATOM 5903 N N . ASN B 1 326 ? 22.991 16.212 21.119 1.00 7.87 326 ASN B N 1
ATOM 5904 C CA . ASN B 1 326 ? 21.918 17.051 20.639 1.00 8.66 326 ASN B CA 1
ATOM 5905 C C . ASN B 1 326 ? 22.449 18.320 19.924 1.00 8.50 326 ASN B C 1
ATOM 5906 O O . ASN B 1 326 ? 21.722 18.905 19.190 1.00 9.55 326 ASN B O 1
ATOM 5911 N N . GLY B 1 327 ? 23.728 18.597 20.113 1.00 8.00 327 GLY B N 1
ATOM 5912 C CA . GLY B 1 327 ? 24.349 19.745 19.372 1.00 9.50 327 GLY B CA 1
ATOM 5913 C C . GLY B 1 327 ? 25.576 20.117 20.214 1.00 7.53 327 GLY B C 1
ATOM 5914 O O . GLY B 1 327 ? 25.773 19.689 21.383 1.00 9.06 327 GLY B O 1
ATOM 5915 N N . PRO B 1 328 ? 26.477 20.941 19.643 1.00 7.74 328 PRO B N 1
ATOM 5916 C CA . PRO B 1 328 ? 27.659 21.381 20.328 1.00 7.69 328 PRO B CA 1
ATOM 5917 C C . PRO B 1 328 ? 27.239 22.341 21.480 1.00 9.87 328 PRO B C 1
ATOM 5918 O O . PRO B 1 328 ? 26.335 23.186 21.294 1.00 10.63 328 PRO B O 1
ATOM 5922 N N . LYS B 1 329 ? 27.835 22.185 22.645 1.00 9.37 329 LYS B N 1
ATOM 5923 C CA . LYS B 1 329 ? 27.491 22.993 23.844 1.00 9.56 329 LYS B CA 1
ATOM 5924 C C . LYS B 1 329 ? 28.779 23.456 24.447 1.00 10.76 329 LYS B C 1
ATOM 5925 O O . LYS B 1 329 ? 28.913 24.687 24.735 1.00 13.69 329 LYS B O 1
ATOM 5931 N N . ARG B 1 330 ? 29.725 22.565 24.703 1.00 11.83 330 ARG B N 1
ATOM 5932 C CA . ARG B 1 330 ? 31.033 22.954 25.293 1.00 11.75 330 ARG B CA 1
ATOM 5933 C C . ARG B 1 330 ? 31.860 23.779 24.354 1.00 10.05 330 ARG B C 1
ATOM 5934 O O . ARG B 1 330 ? 32.226 23.318 23.286 1.00 12.54 330 ARG B O 1
ATOM 5942 N N . GLY B 1 331 ? 32.154 25.034 24.755 1.00 11.24 331 GLY B N 1
ATOM 5943 C CA . GLY B 1 331 ? 32.886 25.946 23.824 1.00 11.38 331 GLY B CA 1
ATOM 5944 C C . GLY B 1 331 ? 32.014 26.484 22.689 1.00 9.78 331 GLY B C 1
ATOM 5945 O O . GLY B 1 331 ? 32.608 27.101 21.786 1.00 14.76 331 GLY B O 1
ATOM 5946 N N . SER B 1 332 ? 30.669 26.314 22.689 1.00 10.95 332 SER B N 1
ATOM 5947 C CA . SER B 1 332 ? 29.823 26.710 21.600 1.00 11.36 332 SER B CA 1
ATOM 5948 C C . SER B 1 332 ? 28.844 27.758 22.019 1.00 12.02 332 SER B C 1
ATOM 5949 O O . SER B 1 332 ? 28.296 27.729 23.136 1.00 14.73 332 SER B O 1
ATOM 5952 N N . SER B 1 333 ? 28.548 28.660 21.063 1.00 14.31 333 SER B N 1
ATOM 5953 C CA . SER B 1 333 ? 27.437 29.598 21.176 1.00 14.97 333 SER B CA 1
ATOM 5954 C C . SER B 1 333 ? 26.226 29.188 20.381 1.00 14.61 333 SER B C 1
ATOM 5955 O O . SER B 1 333 ? 25.230 29.962 20.292 1.00 17.11 333 SER B O 1
ATOM 5958 N N . ASP B 1 334 ? 26.275 28.002 19.722 1.00 11.49 334 ASP B N 1
ATOM 5959 C CA . ASP B 1 334 ? 25.105 27.609 18.928 1.00 11.50 334 ASP B CA 1
ATOM 5960 C C . ASP B 1 334 ? 23.858 27.438 19.840 1.00 11.23 334 ASP B C 1
ATOM 5961 O O . ASP B 1 334 ? 23.999 27.060 21.016 1.00 14.12 334 ASP B O 1
ATOM 5966 N N . ARG B 1 335 ? 22.684 27.688 19.253 1.00 12.29 335 ARG B N 1
ATOM 5967 C CA . ARG B 1 335 ? 21.394 27.475 19.977 1.00 14.12 335 ARG B CA 1
ATOM 5968 C C . ARG B 1 335 ? 20.859 26.081 19.683 1.00 13.55 335 ARG B C 1
ATOM 5969 O O . ARG B 1 335 ? 20.971 25.611 18.539 1.00 13.46 335 ARG B O 1
ATOM 5977 N N . ILE B 1 336 ? 20.235 25.440 20.687 1.00 12.91 336 ILE B N 1
ATOM 5978 C CA . ILE B 1 336 ? 19.629 24.109 20.491 1.00 12.03 336 ILE B CA 1
ATOM 5979 C C . ILE B 1 336 ? 18.215 24.201 21.018 1.00 11.09 336 ILE B C 1
ATOM 5980 O O . ILE B 1 336 ? 17.999 24.670 22.170 1.00 17.40 336 ILE B O 1
ATOM 5985 N N . VAL B 1 337 ? 17.256 23.803 20.218 1.00 13.14 337 VAL B N 1
ATOM 5986 C CA . VAL B 1 337 ? 15.862 23.913 20.570 1.00 15.73 337 VAL B CA 1
ATOM 5987 C C . VAL B 1 337 ? 15.189 22.565 20.383 1.00 15.89 337 VAL B C 1
ATOM 5988 O O . VAL B 1 337 ? 15.494 21.842 19.432 1.00 16.45 337 VAL B O 1
ATOM 5992 N N . PRO B 1 338 ? 14.265 22.163 21.300 1.00 16.14 338 PRO B N 1
ATOM 5993 C CA . PRO B 1 338 ? 13.626 20.865 21.073 1.00 17.20 338 PRO B CA 1
ATOM 5994 C C . PRO B 1 338 ? 12.658 21.009 19.896 1.00 17.02 338 PRO B C 1
ATOM 5995 O O . PRO B 1 338 ? 12.011 22.087 19.747 1.00 19.15 338 PRO B O 1
ATOM 5999 N N . TYR B 1 339 ? 12.591 20.015 19.009 1.00 13.45 339 TYR B N 1
ATOM 6000 C CA . TYR B 1 339 ? 11.714 20.084 17.848 1.00 15.56 339 TYR B CA 1
ATOM 6001 C C . TYR B 1 339 ? 10.302 20.258 18.282 1.00 17.45 339 TYR B C 1
ATOM 6002 O O . TYR B 1 339 ? 9.826 19.571 19.220 1.00 20.38 339 TYR B O 1
ATOM 6011 N N . ASP B 1 340 ? 9.605 21.167 17.579 1.00 20.18 340 ASP B N 1
ATOM 6012 C CA . ASP B 1 340 ? 8.266 21.553 18.024 1.00 22.83 340 ASP B CA 1
ATOM 6013 C C . ASP B 1 340 ? 7.300 21.436 16.866 1.00 23.41 340 ASP B C 1
ATOM 6014 O O . ASP B 1 340 ? 6.181 21.908 16.963 1.00 26.52 340 ASP B O 1
ATOM 6019 N N . GLY B 1 341 ? 7.701 20.732 15.816 1.00 21.38 341 GLY B N 1
ATOM 6020 C CA . GLY B 1 341 ? 6.920 20.517 14.595 1.00 25.31 341 GLY B CA 1
ATOM 6021 C C . GLY B 1 341 ? 7.244 21.461 13.450 1.00 22.26 341 GLY B C 1
ATOM 6022 O O . GLY B 1 341 ? 6.768 21.203 12.361 1.00 25.57 341 GLY B O 1
ATOM 6023 N N . THR B 1 342 ? 8.101 22.475 13.698 1.00 23.21 342 THR B N 1
ATOM 6024 C CA . THR B 1 342 ? 8.586 23.430 12.710 1.00 22.83 342 THR B CA 1
ATOM 6025 C C . THR B 1 342 ? 10.077 23.455 12.772 1.00 19.99 342 THR B C 1
ATOM 6026 O O . THR B 1 342 ? 10.672 23.839 13.775 1.00 25.48 342 THR B O 1
ATOM 6030 N N . LEU B 1 343 ? 10.711 23.097 11.683 1.00 16.03 343 LEU B N 1
ATOM 6031 C CA . LEU B 1 343 ? 12.194 23.127 11.717 1.00 15.33 343 LEU B CA 1
ATOM 6032 C C . LEU B 1 343 ? 12.711 24.565 11.422 1.00 15.81 343 LEU B C 1
ATOM 6033 O O . LEU B 1 343 ? 12.244 25.276 10.516 1.00 17.00 343 LEU B O 1
ATOM 6038 N N . LYS B 1 344 ? 13.735 24.938 12.186 1.00 14.61 344 LYS B N 1
ATOM 6039 C CA . LYS B 1 344 ? 14.287 26.341 12.188 1.00 15.59 344 LYS B CA 1
ATOM 6040 C C . LYS B 1 344 ? 15.687 26.410 11.642 1.00 14.01 344 LYS B C 1
ATOM 6041 O O . LYS B 1 344 ? 16.506 25.560 11.945 1.00 14.63 344 LYS B O 1
ATOM 6047 N N . LYS B 1 345 ? 15.974 27.443 10.833 1.00 15.70 345 LYS B N 1
ATOM 6048 C CA A LYS B 1 345 ? 17.313 27.607 10.309 0.70 13.76 345 LYS B CA 1
ATOM 6049 C CA B LYS B 1 345 ? 17.249 27.621 10.238 0.30 14.32 345 LYS B CA 1
ATOM 6050 C C . LYS B 1 345 ? 18.214 28.183 11.314 1.00 13.43 345 LYS B C 1
ATOM 6051 O O . LYS B 1 345 ? 17.806 28.979 12.192 1.00 14.50 345 LYS B O 1
ATOM 6062 N N . GLY B 1 346 ? 19.495 27.837 11.235 1.00 11.37 346 GLY B N 1
ATOM 6063 C CA . GLY B 1 346 ? 20.515 28.468 12.039 1.00 12.27 346 GLY B CA 1
ATOM 6064 C C . GLY B 1 346 ? 20.633 28.043 13.480 1.00 11.20 346 GLY B C 1
ATOM 6065 O O . GLY B 1 346 ? 21.423 28.627 14.236 1.00 13.30 346 GLY B O 1
ATOM 6066 N N . VAL B 1 347 ? 19.852 27.037 13.859 1.00 11.76 347 VAL B N 1
ATOM 6067 C CA . VAL B 1 347 ? 19.827 26.472 15.206 1.00 11.61 347 VAL B CA 1
ATOM 6068 C C . VAL B 1 347 ? 19.823 24.965 15.080 1.00 10.75 347 VAL B C 1
ATOM 6069 O O . VAL B 1 347 ? 19.476 24.426 14.016 1.00 11.86 347 VAL B O 1
ATOM 6073 N N . TRP B 1 348 ? 20.090 24.299 16.176 1.00 10.44 348 TRP B N 1
ATOM 6074 C CA . TRP B 1 348 ? 19.998 22.804 16.260 1.00 10.16 348 TRP B CA 1
ATOM 6075 C C . TRP B 1 348 ? 18.559 22.462 16.649 1.00 10.27 348 TRP B C 1
ATOM 6076 O O . TRP B 1 348 ? 18.022 22.927 17.688 1.00 14.02 348 TRP B O 1
ATOM 6087 N N . ASN B 1 349 ? 17.880 21.683 15.792 1.00 9.30 349 ASN B N 1
ATOM 6088 C CA A ASN B 1 349 ? 16.521 21.181 16.020 0.70 9.84 349 ASN B CA 1
ATOM 6089 C CA B ASN B 1 349 ? 16.579 21.178 16.130 0.30 10.41 349 ASN B CA 1
ATOM 6090 C C . ASN B 1 349 ? 16.765 19.785 16.665 1.00 10.17 349 ASN B C 1
ATOM 6091 O O . ASN B 1 349 ? 17.120 18.870 15.900 1.00 9.91 349 ASN B O 1
ATOM 6100 N N . ASP B 1 350 ? 16.556 19.627 17.966 1.00 10.54 350 ASP B N 1
ATOM 6101 C CA . ASP B 1 350 ? 16.802 18.349 18.652 1.00 9.60 350 ASP B CA 1
ATOM 6102 C C . ASP B 1 350 ? 15.594 17.491 18.394 1.00 10.15 350 ASP B C 1
ATOM 6103 O O . ASP B 1 350 ? 14.525 17.751 18.913 1.00 12.09 350 ASP B O 1
ATOM 6108 N N . MET B 1 351 ? 15.788 16.439 17.559 1.00 9.49 351 MET B N 1
ATOM 6109 C CA A MET B 1 351 ? 14.661 15.610 17.036 0.70 11.46 351 MET B CA 1
ATOM 6110 C CA B MET B 1 351 ? 14.732 15.582 17.039 0.30 11.90 351 MET B CA 1
ATOM 6111 C C . MET B 1 351 ? 14.393 14.450 18.015 1.00 11.28 351 MET B C 1
ATOM 6112 O O . MET B 1 351 ? 13.483 13.661 17.767 1.00 17.43 351 MET B O 1
ATOM 6121 N N . GLY B 1 352 ? 15.080 14.410 19.118 1.00 11.76 352 GLY B N 1
ATOM 6122 C CA . GLY B 1 352 ? 14.753 13.368 20.149 1.00 14.24 352 GLY B CA 1
ATOM 6123 C C . GLY B 1 352 ? 15.854 12.356 20.274 1.00 11.67 352 GLY B C 1
ATOM 6124 O O . GLY B 1 352 ? 16.859 12.342 19.580 1.00 10.62 352 GLY B O 1
ATOM 6125 N N . THR B 1 353 ? 15.590 11.488 21.247 1.00 10.61 353 THR B N 1
ATOM 6126 C CA . THR B 1 353 ? 16.512 10.400 21.573 1.00 9.79 353 THR B CA 1
ATOM 6127 C C . THR B 1 353 ? 15.868 9.081 21.326 1.00 9.46 353 THR B C 1
ATOM 6128 O O . THR B 1 353 ? 14.708 8.815 21.759 1.00 13.91 353 THR B O 1
ATOM 6132 N N . TYR B 1 354 ? 16.572 8.277 20.601 1.00 8.79 354 TYR B N 1
ATOM 6133 C CA . TYR B 1 354 ? 16.059 6.954 20.141 1.00 8.85 354 TYR B CA 1
ATOM 6134 C C . TYR B 1 354 ? 16.817 5.842 20.852 1.00 7.78 354 TYR B C 1
ATOM 6135 O O . TYR B 1 354 ? 18.058 5.979 21.140 1.00 7.93 354 TYR B O 1
ATOM 6144 N N . ASN B 1 355 ? 16.083 4.812 21.202 1.00 8.48 355 ASN B N 1
ATOM 6145 C CA . ASN B 1 355 ? 16.671 3.671 21.953 1.00 7.49 355 ASN B CA 1
ATOM 6146 C C . ASN B 1 355 ? 17.287 2.689 20.989 1.00 8.92 355 ASN B C 1
ATOM 6147 O O . ASN B 1 355 ? 16.784 1.586 20.777 1.00 8.88 355 ASN B O 1
ATOM 6152 N N . VAL B 1 356 ? 18.419 3.101 20.410 1.00 8.14 356 VAL B N 1
ATOM 6153 C CA A VAL B 1 356 ? 19.046 2.369 19.315 0.50 6.37 356 VAL B CA 1
ATOM 6154 C CA B VAL B 1 356 ? 19.097 2.264 19.428 0.50 7.93 356 VAL B CA 1
ATOM 6155 C C . VAL B 1 356 ? 20.570 2.605 19.581 1.00 6.54 356 VAL B C 1
ATOM 6156 O O . VAL B 1 356 ? 20.966 3.726 19.956 1.00 8.02 356 VAL B O 1
ATOM 6163 N N . ASP B 1 357 ? 21.447 1.600 19.408 1.00 6.82 357 ASP B N 1
ATOM 6164 C CA . ASP B 1 357 ? 22.868 1.826 19.667 1.00 6.23 357 ASP B CA 1
ATOM 6165 C C . ASP B 1 357 ? 23.623 2.449 18.490 1.00 5.83 357 ASP B C 1
ATOM 6166 O O . ASP B 1 357 ? 23.100 2.609 17.392 1.00 6.50 357 ASP B O 1
ATOM 6171 N N . HIS B 1 358 ? 24.915 2.774 18.737 1.00 6.05 358 HIS B N 1
ATOM 6172 C CA . HIS B 1 358 ? 25.673 3.531 17.756 1.00 5.73 358 HIS B CA 1
ATOM 6173 C C . HIS B 1 358 ? 25.795 2.815 16.458 1.00 5.65 358 HIS B C 1
ATOM 6174 O O . HIS B 1 358 ? 25.897 3.479 15.420 1.00 5.88 358 HIS B O 1
ATOM 6181 N N . LEU B 1 359 ? 25.902 1.471 16.470 1.00 5.25 359 LEU B N 1
ATOM 6182 C CA . LEU B 1 359 ? 25.966 0.687 15.213 1.00 5.17 359 LEU B CA 1
ATOM 6183 C C . LEU B 1 359 ? 24.598 0.209 14.696 1.00 5.64 359 LEU B C 1
ATOM 6184 O O . LEU B 1 359 ? 24.423 0.014 13.484 1.00 6.82 359 LEU B O 1
ATOM 6189 N N . GLU B 1 360 ? 23.647 0.029 15.590 1.00 5.95 360 GLU B N 1
ATOM 6190 C CA . GLU B 1 360 ? 22.272 -0.342 15.190 1.00 5.73 360 GLU B CA 1
ATOM 6191 C C . GLU B 1 360 ? 21.655 0.747 14.314 1.00 5.13 360 GLU B C 1
ATOM 6192 O O . GLU B 1 360 ? 20.869 0.482 13.401 1.00 6.00 360 GLU B O 1
ATOM 6198 N N . ILE B 1 361 ? 21.980 2.046 14.627 1.00 4.70 361 ILE B N 1
ATOM 6199 C CA A ILE B 1 361 ? 21.313 3.136 13.965 0.60 5.78 361 ILE B CA 1
ATOM 6200 C CA B ILE B 1 361 ? 21.237 3.103 13.931 0.40 5.56 361 ILE B CA 1
ATOM 6201 C C . ILE B 1 361 ? 21.640 3.238 12.466 1.00 5.54 361 ILE B C 1
ATOM 6202 O O . ILE B 1 361 ? 20.882 3.817 11.691 1.00 6.17 361 ILE B O 1
ATOM 6211 N N . ILE B 1 362 ? 22.768 2.639 12.092 1.00 6.07 362 ILE B N 1
ATOM 6212 C CA . ILE B 1 362 ? 23.173 2.543 10.636 1.00 6.13 362 ILE B CA 1
ATOM 6213 C C . ILE B 1 362 ? 23.024 1.114 10.094 1.00 5.15 362 ILE B C 1
ATOM 6214 O O . ILE B 1 362 ? 23.362 0.843 8.947 1.00 6.09 362 ILE B O 1
ATOM 6219 N N . GLY B 1 363 ? 22.531 0.211 10.955 1.00 5.36 363 GLY B N 1
ATOM 6220 C CA . GLY B 1 363 ? 22.267 -1.150 10.470 1.00 5.86 363 GLY B CA 1
ATOM 6221 C C . GLY B 1 363 ? 23.443 -2.101 10.537 1.00 4.98 363 GLY B C 1
ATOM 6222 O O . GLY B 1 363 ? 23.297 -3.256 10.073 1.00 7.44 363 GLY B O 1
ATOM 6223 N N . VAL B 1 364 ? 24.596 -1.636 11.025 1.00 5.89 364 VAL B N 1
ATOM 6224 C CA . VAL B 1 364 ? 25.799 -2.473 11.104 1.00 6.23 364 VAL B CA 1
ATOM 6225 C C . VAL B 1 364 ? 25.550 -3.581 12.159 1.00 7.30 364 VAL B C 1
ATOM 6226 O O . VAL B 1 364 ? 26.122 -4.672 12.010 1.00 10.17 364 VAL B O 1
ATOM 6230 N N . ASP B 1 365 ? 24.779 -3.266 13.203 1.00 7.15 365 ASP B N 1
ATOM 6231 C CA . ASP B 1 365 ? 24.373 -4.322 14.157 1.00 6.58 365 ASP B CA 1
ATOM 6232 C C . ASP B 1 365 ? 22.883 -4.474 14.089 1.00 6.34 365 ASP B C 1
ATOM 6233 O O . ASP B 1 365 ? 22.150 -3.483 13.863 1.00 7.07 365 ASP B O 1
ATOM 6238 N N . PRO B 1 366 ? 22.308 -5.699 14.160 1.00 5.97 366 PRO B N 1
ATOM 6239 C CA . PRO B 1 366 ? 20.879 -5.891 14.015 1.00 8.11 366 PRO B CA 1
ATOM 6240 C C . PRO B 1 366 ? 20.111 -5.270 15.177 1.00 6.62 366 PRO B C 1
ATOM 6241 O O . PRO B 1 366 ? 20.616 -5.185 16.317 1.00 8.21 366 PRO B O 1
ATOM 6245 N N . ASN B 1 367 ? 18.836 -5.003 14.947 1.00 7.84 367 ASN B N 1
ATOM 6246 C CA . ASN B 1 367 ? 17.860 -4.618 15.991 1.00 8.41 367 ASN B CA 1
ATOM 6247 C C . ASN B 1 367 ? 16.480 -4.648 15.363 1.00 9.68 367 ASN B C 1
ATOM 6248 O O . ASN B 1 367 ? 16.025 -3.661 14.785 1.00 10.21 367 ASN B O 1
ATOM 6253 N N . PRO B 1 368 ? 15.782 -5.803 15.450 1.00 9.05 368 PRO B N 1
ATOM 6254 C CA . PRO B 1 368 ? 14.554 -5.955 14.690 1.00 12.56 368 PRO B CA 1
ATOM 6255 C C . PRO B 1 368 ? 13.509 -5.018 15.157 1.00 12.32 368 PRO B C 1
ATOM 6256 O O . PRO B 1 368 ? 12.571 -4.717 14.369 1.00 17.35 368 PRO B O 1
ATOM 6260 N N . SER B 1 369 ? 13.594 -4.513 16.367 1.00 11.30 369 SER B N 1
ATOM 6261 C CA A SER B 1 369 ? 12.555 -3.597 16.861 0.60 12.23 369 SER B CA 1
ATOM 6262 C CA B SER B 1 369 ? 12.596 -3.590 16.901 0.40 12.72 369 SER B CA 1
ATOM 6263 C C . SER B 1 369 ? 12.726 -2.196 16.349 1.00 12.87 369 SER B C 1
ATOM 6264 O O . SER B 1 369 ? 11.803 -1.379 16.520 1.00 15.61 369 SER B O 1
ATOM 6269 N N . PHE B 1 370 ? 13.869 -1.895 15.719 1.00 11.68 370 PHE B N 1
ATOM 6270 C CA . PHE B 1 370 ? 14.104 -0.574 15.128 1.00 10.03 370 PHE B CA 1
ATOM 6271 C C . PHE B 1 370 ? 13.771 -0.649 13.646 1.00 10.13 370 PHE B C 1
ATOM 6272 O O . PHE B 1 370 ? 14.451 -1.381 12.886 1.00 8.92 370 PHE B O 1
ATOM 6280 N N . ASP B 1 371 ? 12.776 0.127 13.193 1.00 9.68 371 ASP B N 1
ATOM 6281 C CA . ASP B 1 371 ? 12.381 0.113 11.769 1.00 9.92 371 ASP B CA 1
ATOM 6282 C C . ASP B 1 371 ? 13.255 1.121 11.059 1.00 7.69 371 ASP B C 1
ATOM 6283 O O . ASP B 1 371 ? 12.927 2.312 10.891 1.00 9.25 371 ASP B O 1
ATOM 6288 N N . ILE B 1 372 ? 14.408 0.627 10.671 1.00 8.23 372 ILE B N 1
ATOM 6289 C CA . ILE B 1 372 ? 15.485 1.502 10.139 1.00 7.57 372 ILE B CA 1
ATOM 6290 C C . ILE B 1 372 ? 15.012 2.089 8.825 1.00 7.06 372 ILE B C 1
ATOM 6291 O O . ILE B 1 372 ? 15.307 3.289 8.528 1.00 8.51 372 ILE B O 1
ATOM 6296 N N . ARG B 1 373 ? 14.315 1.315 7.985 1.00 8.03 373 ARG B N 1
ATOM 6297 C CA A ARG B 1 373 ? 13.860 1.893 6.706 0.70 9.02 373 ARG B CA 1
ATOM 6298 C CA B ARG B 1 373 ? 13.701 1.812 6.712 0.30 9.43 373 ARG B CA 1
ATOM 6299 C C . ARG B 1 373 ? 12.852 3.056 6.958 1.00 10.04 373 ARG B C 1
ATOM 6300 O O . ARG B 1 373 ? 12.968 4.151 6.336 1.00 9.40 373 ARG B O 1
ATOM 6315 N N . ALA B 1 374 ? 11.930 2.902 7.904 1.00 10.51 374 ALA B N 1
ATOM 6316 C CA . ALA B 1 374 ? 10.929 4.004 8.155 1.00 10.60 374 ALA B CA 1
ATOM 6317 C C . ALA B 1 374 ? 11.693 5.178 8.714 1.00 9.39 374 ALA B C 1
ATOM 6318 O O . ALA B 1 374 ? 11.320 6.313 8.435 1.00 10.91 374 ALA B O 1
ATOM 6320 N N . PHE B 1 375 ? 12.681 4.959 9.616 1.00 7.77 375 PHE B N 1
ATOM 6321 C CA . PHE B 1 375 ? 13.468 6.065 10.201 1.00 8.15 375 PHE B CA 1
ATOM 6322 C C . PHE B 1 375 ? 14.074 6.923 9.101 1.00 7.77 375 PHE B C 1
ATOM 6323 O O . PHE B 1 375 ? 13.920 8.174 9.117 1.00 9.34 375 PHE B O 1
ATOM 6331 N N . TYR B 1 376 ? 14.781 6.334 8.175 1.00 6.62 376 TYR B N 1
ATOM 6332 C CA . TYR B 1 376 ? 15.432 7.136 7.102 1.00 6.58 376 TYR B CA 1
ATOM 6333 C C . TYR B 1 376 ? 14.463 7.695 6.126 1.00 7.64 376 TYR B C 1
ATOM 6334 O O . TYR B 1 376 ? 14.694 8.824 5.639 1.00 8.44 376 TYR B O 1
ATOM 6343 N N . LEU B 1 377 ? 13.411 6.974 5.799 1.00 7.61 377 LEU B N 1
ATOM 6344 C CA . LEU B 1 377 ? 12.428 7.540 4.861 1.00 7.62 377 LEU B CA 1
ATOM 6345 C C . LEU B 1 377 ? 11.701 8.740 5.498 1.00 9.05 377 LEU B C 1
ATOM 6346 O O . LEU B 1 377 ? 11.462 9.772 4.820 1.00 10.71 377 LEU B O 1
ATOM 6351 N N . ARG B 1 378 ? 11.338 8.654 6.796 1.00 8.27 378 ARG B N 1
ATOM 6352 C CA . ARG B 1 378 ? 10.693 9.780 7.450 1.00 9.08 378 ARG B CA 1
ATOM 6353 C C . ARG B 1 378 ? 11.637 10.980 7.477 1.00 9.24 378 ARG B C 1
ATOM 6354 O O . ARG B 1 378 ? 11.210 12.126 7.167 1.00 10.48 378 ARG B O 1
ATOM 6362 N N . LEU B 1 379 ? 12.927 10.723 7.754 1.00 7.64 379 LEU B N 1
ATOM 6363 C CA . LEU B 1 379 ? 13.908 11.848 7.761 1.00 7.80 379 LEU B CA 1
ATOM 6364 C C . LEU B 1 379 ? 13.993 12.411 6.355 1.00 7.65 379 LEU B C 1
ATOM 6365 O O . LEU B 1 379 ? 14.003 13.681 6.217 1.00 8.12 379 LEU B O 1
ATOM 6370 N N . ALA B 1 380 ? 14.086 11.598 5.272 1.00 7.51 380 ALA B N 1
ATOM 6371 C CA . ALA B 1 380 ? 14.220 12.201 3.968 1.00 7.94 380 ALA B CA 1
ATOM 6372 C C . ALA B 1 380 ? 13.028 13.053 3.601 1.00 9.04 380 ALA B C 1
ATOM 6373 O O . ALA B 1 380 ? 13.156 14.114 2.994 1.00 9.56 380 ALA B O 1
ATOM 6375 N N . GLU B 1 381 ? 11.809 12.603 3.982 1.00 9.41 381 GLU B N 1
ATOM 6376 C CA . GLU B 1 381 ? 10.584 13.400 3.743 1.00 10.39 381 GLU B CA 1
ATOM 6377 C C . GLU B 1 381 ? 10.649 14.704 4.502 1.00 10.93 381 GLU B C 1
ATOM 6378 O O . GLU B 1 381 ? 10.314 15.782 3.939 1.00 11.93 381 GLU B O 1
ATOM 6380 N N . GLN B 1 382 ? 11.157 14.693 5.731 1.00 9.30 382 GLN B N 1
ATOM 6381 C CA A GLN B 1 382 ? 11.261 15.975 6.465 0.70 10.89 382 GLN B CA 1
ATOM 6382 C CA B GLN B 1 382 ? 11.322 15.911 6.484 0.30 10.56 382 GLN B CA 1
ATOM 6383 C C . GLN B 1 382 ? 12.273 16.867 5.804 1.00 8.62 382 GLN B C 1
ATOM 6384 O O . GLN B 1 382 ? 12.028 18.089 5.721 1.00 10.42 382 GLN B O 1
ATOM 6395 N N . LEU B 1 383 ? 13.422 16.360 5.399 1.00 8.59 383 LEU B N 1
ATOM 6396 C CA . LEU B 1 383 ? 14.415 17.242 4.756 1.00 8.24 383 LEU B CA 1
ATOM 6397 C C . LEU B 1 383 ? 13.790 17.791 3.423 1.00 9.78 383 LEU B C 1
ATOM 6398 O O . LEU B 1 383 ? 14.083 18.986 3.124 1.00 9.69 383 LEU B O 1
ATOM 6403 N N . ALA B 1 384 ? 13.055 16.977 2.640 1.00 9.29 384 ALA B N 1
ATOM 6404 C CA . ALA B 1 384 ? 12.466 17.463 1.392 1.00 10.05 384 ALA B CA 1
ATOM 6405 C C . ALA B 1 384 ? 11.421 18.594 1.675 1.00 9.87 384 ALA B C 1
ATOM 6406 O O . ALA B 1 384 ? 11.150 19.397 0.802 1.00 11.48 384 ALA B O 1
ATOM 6408 N N . SER B 1 385 ? 10.879 18.661 2.873 1.00 10.13 385 SER B N 1
ATOM 6409 C CA . SER B 1 385 ? 9.850 19.646 3.193 1.00 12.11 385 SER B CA 1
ATOM 6410 C C . SER B 1 385 ? 10.460 20.949 3.560 1.00 11.31 385 SER B C 1
ATOM 6411 O O . SER B 1 385 ? 9.713 21.949 3.697 1.00 12.75 385 SER B O 1
ATOM 6414 N N . LEU B 1 386 ? 11.773 21.029 3.782 1.00 10.83 386 LEU B N 1
ATOM 6415 C CA . LEU B 1 386 ? 12.371 22.284 4.259 1.00 9.86 386 LEU B CA 1
ATOM 6416 C C . LEU B 1 386 ? 12.258 23.366 3.240 1.00 9.69 386 LEU B C 1
ATOM 6417 O O . LEU B 1 386 ? 12.604 23.186 2.076 1.00 10.04 386 LEU B O 1
ATOM 6422 N N . ARG B 1 387 ? 11.824 24.544 3.689 1.00 10.13 387 ARG B N 1
ATOM 6423 C CA . ARG B 1 387 ? 11.840 25.689 2.742 1.00 10.79 387 ARG B CA 1
ATOM 6424 C C . ARG B 1 387 ? 13.254 26.097 2.399 1.00 10.36 387 ARG B C 1
ATOM 6425 O O . ARG B 1 387 ? 14.108 26.120 3.313 1.00 11.41 387 ARG B O 1
ATOM 6433 N N . PRO B 1 388 ? 13.527 26.385 1.146 1.00 9.33 388 PRO B N 1
ATOM 6434 C CA . PRO B 1 388 ? 14.929 26.700 0.745 1.00 10.71 388 PRO B CA 1
ATOM 6435 C C . PRO B 1 388 ? 15.383 28.088 1.241 1.00 14.73 388 PRO B C 1
ATOM 6436 O O . PRO B 1 388 ? 16.568 28.506 1.100 1.00 16.33 388 PRO B O 1
#

Secondary structure (DSSP, 8-state):
------PPEEEE--SS---TTSGGG--TTTGGG--HHHHHHHTT--EEE----SSB-HHHHHHHHHHHHH-EEEE--HHHHHHHTS-SEEEEE--S-GGGGTS--EEEEEETTHHHHHHHHHHHHHH--HHHHHHHHHHT----GGGTS----EEEEEEES--TT--GGGGSTTHHHHHHHHHHHHHHHTT--SSS--SS-SS----GGGT--PPTT--HHHHHHHHHTSHHHHSSSBHHHHHSHHHHHHHHHH----TTSEEEEEEE--EEE-SSSS-EEEPTTS-HHIIIIIHHHHTT--BGGGTB-GGG--BSSSSBGGGGSS--TT----EEE--SS--BTSEEEEEEES--TTGGGTSS--TTS-HHHHHHHHHHHHHT---/------PPEEEE--SS---TTSGGG--TTTGGG--HHHHHHHTT--EEE----SSB-HHHHHHHHHHHHH-EEEE--HHHHHHHTS-SEEEEE--S-GGGGGT--EEEEEETTHHHHHHHHHHHHHH--HHHHHHHHHHT----GGGT-----EEEEEEES--TT--GGGGSTTHHHHHHHHHHHHHHHTT--SS---SS-SS----GGGT--PPTT--HHHHHHHHHTSHHHHSSSBHHHHHSHHHHHHHHHH----TTSEEEEEEE--EEE-SSSS-EEEPTTS-HHIIIIIHHHHTT--BGGGTB-GGGS-BSSSSBGGGSSS--TT----EEE--SS--BTSEEEEEEES--TTGGGTSS--TTS-HHHHHHHHHHHHHTS--

Nearest PDB structures (foldseek):
  4fkb-assembly1_B  TM=1.003E+00  e=3.780E-91  Bacillus sp. 42
  3umj-assembly1_A  TM=1.002E+00  e=8.272E-88  Geobacillus zalihae
  2z5g-assembly2_B  TM=1.001E+00  e=1.838E-86  Geobacillus zalihae
  7ey3-assembly2_B  TM=1.000E+00  e=1.338E-85  Geobacillus zalihae
  4fdm-assembly1_A  TM=1.000E+00  e=1.036E-84  Bacillus sp. L2